Protein AF-A0A9J7LCP7-F1 (afdb_monomer_lite)

InterPro domains:
  IPR039139 Coiled-coil domain-containing protein 170-like [PTHR18863] (42-842)

Foldseek 3Di:
DDDDDDDDDDDDDDDDDDDDDDDDDDDDDDDDYDDDDDDDDDDDDDDDDDDDDDDDDDDDDDDDDDDDDDPPVVVVVVVVVVVVVVVVVVVVVVVVVVVVVVVPPDDDDDDDDDDDDDDDDDDDDDDDDDDDDDPDPVVVVVVVVVVVVVVVVVVVVVVVVVVVVVVVVVVVVVVVVVVVVVVVVVVVVVVVVVVVVVVVVVVVVVVVVVVVVVVVVVVVVVVVVVVVVVVVVVVVVVVVVVVVVVVVVVVVVVVVVVVVVVVVVVVVVVVVVVVVVVVVVVVVVVVVVVVVVPPVVPPDDDDDDDDDPVVVVVVVVVVVVVVVVVVVVVVVVVVVVVVVVVVVVVVVVVVVVVVVVVVVVVVVVVVVVVVVVVVVVVVVVVVVVVVVVVVVVVVVVVVVVVVVVVVVVVVVVVVVVVVVVVVVVVVVVVVVVVVVVVVVVVVVVLQVVLVVLQVVLDDPVRRFDSDPVSSVVSVVVVVVVVVVVVVVVVVVVVVVVVVVVVVVVVVVVVVVVVVVVVVVVVVVVVVVVVVVVVVVVVVVVVVVVVVVVVVVVVVQVVLQVLCVVLVVNVVDVPPDDVCSVVVSVVSVVVVVVPPPDDDDDDPDDPPPVVVVVVVVVVVVVVVVVVVVVVVVVVVVVVVVVVVVVVVVVVVVVVVVVVVVVVVVVVVVVVVVVVVVVVVVVVVVVVVVVVVVVVVVVVVVVVVVVVVVVVVVVVVVVVVVVVVVVVVVVVVVVVVVVVVVVVVVVVVVVVVVVVVVVVVVVVVVVVVVVVVVVVVVVLVLCVVLVHDSVDPDDDPVVSVVSVVVVVVVVVVVVVVVVVVVVVVPPPPPVPPPVPPPDDDDDDDDDDDDDDDDDDDDDDDDD

Radius of gyration: 94.2 Å; chains: 1; bounding box: 209×109×293 Å

Sequence (861 aa):
MTSYRLTDKDTLPRLPRGGLSSAPPRAGLQTLDDSGLVYDIGNERPFLARSTPPASLYRTAADRPASPGASGQTWRLMQEMQEQLKLYKKELEKKDDLITSLATGSKGPETPKINGYFSSGDPAYPPQPPAQPPPTGARTLHYRMAAESATGELAAMQVKAERLQAELGETKNRCAIKDVQIRDMETEIQSYKEDNARQVALVQTLRNRIREMEDETGTLSVVKGRGEITIQALQKEMREYQDRVAELEGRLRFKERRQVTFLTDQNFRSHISEREDAEQKSQSWERKYRDLCTEVGRCISLDTAAGSIPDVIEKVTHKINTILEENTMLRGRLSTLTEALNSSELETKASRETIMRLVSEVGREQRNLSQINTSTEQLRMDREEAIRSKEALVRENQLLRERIESSEKAWKSTRDELEHREGRVQTMDEQLRTSQYTAKAAQTQLDTFKQAIASLLSDGHVIIHEREDDIKDRIRSIMGSSRDKQAEAEMLDLKVKELTKQLESQCELHQQAIRRAKKAEAGVGDLKDRLNNMEGELSSADVLRDGLRTDKQRYLEFLEKMARVMKLDEIALDVGFDLNGDALVARAQQLVHMEGDSLKDRTTHVYNLQRKVKQQKEQLESKDLHMDLLRKKIGQLEEKLQGRNELALERDDAAMKIRKLQKQVERLQGQLGNARHQNTELKAKLQEVTDLKVRTLQQKDHIKEQEDELLRLRLMKEKLGKKVSNLKSEIQMTEAESEETKVLSSNTVQALSNELRSTKLALDEVARREKELVDFRQVIARMLGLEIHTLAVPNYEIIARLEKLVNAHHAHTATTLGVETALDDNFVAGYEDARRFLKTSPRSPRRARSVSPARRYYQTQ

Structure (mmCIF, N/CA/C/O backbone):
data_AF-A0A9J7LCP7-F1
#
_entry.id   AF-A0A9J7LCP7-F1
#
loop_
_atom_site.group_PDB
_atom_site.id
_atom_site.type_symbol
_atom_site.label_atom_id
_atom_site.label_alt_id
_atom_site.label_comp_id
_atom_site.label_asym_id
_atom_site.label_entity_id
_atom_site.label_seq_id
_atom_site.pdbx_PDB_ins_code
_atom_site.Cartn_x
_atom_site.Cartn_y
_atom_site.Cartn_z
_atom_site.occupancy
_atom_site.B_iso_or_equiv
_atom_site.auth_seq_id
_atom_site.auth_comp_id
_atom_site.auth_asym_id
_atom_site.auth_atom_id
_atom_site.pdbx_PDB_model_num
ATOM 1 N N . MET A 1 1 ? 23.452 16.825 81.588 1.00 36.12 1 MET A N 1
ATOM 2 C CA . MET A 1 1 ? 24.657 17.490 81.047 1.00 36.12 1 MET A CA 1
ATOM 3 C C . MET A 1 1 ? 24.581 17.360 79.536 1.00 36.12 1 MET A C 1
ATOM 5 O O . MET A 1 1 ? 24.602 16.248 79.044 1.00 36.12 1 MET A O 1
ATOM 9 N N . THR A 1 2 ? 24.035 18.367 78.858 1.00 34.72 2 THR A N 1
ATOM 10 C CA . THR A 1 2 ? 24.704 19.536 78.234 1.00 34.72 2 THR A CA 1
ATOM 11 C C . THR A 1 2 ? 24.754 19.358 76.717 1.00 34.72 2 THR A C 1
ATOM 13 O O . THR A 1 2 ? 25.416 18.473 76.196 1.00 34.72 2 THR A O 1
ATOM 16 N N . SER A 1 3 ? 23.993 20.229 76.054 1.00 46.97 3 SER A N 1
ATOM 17 C CA . SER A 1 3 ? 24.103 20.638 74.651 1.00 46.97 3 SER A CA 1
ATOM 18 C C . SER A 1 3 ? 25.529 21.101 74.314 1.00 46.97 3 SER A C 1
ATOM 20 O O . SER A 1 3 ? 26.203 21.572 75.225 1.00 46.97 3 SER A O 1
ATOM 22 N N . TYR A 1 4 ? 25.967 21.021 73.050 1.00 39.69 4 TYR A N 1
ATOM 23 C CA . TYR A 1 4 ? 26.407 22.187 72.255 1.00 39.69 4 TYR A CA 1
ATOM 24 C C . TYR A 1 4 ? 26.880 21.822 70.830 1.00 39.69 4 TYR A C 1
ATOM 26 O O . TYR A 1 4 ? 27.308 20.710 70.543 1.00 39.69 4 TYR A O 1
ATOM 34 N N . ARG A 1 5 ? 26.723 22.829 69.961 1.00 45.06 5 ARG A N 1
ATOM 35 C CA . ARG A 1 5 ? 27.036 22.985 68.525 1.00 45.06 5 ARG A CA 1
ATOM 36 C C . ARG A 1 5 ? 28.541 23.172 68.209 1.00 45.06 5 ARG A C 1
ATOM 38 O O . ARG A 1 5 ? 29.326 23.321 69.136 1.00 45.06 5 ARG A O 1
ATOM 45 N N . LEU A 1 6 ? 28.796 23.405 66.900 1.00 45.50 6 LEU A N 1
ATOM 46 C CA . LEU A 1 6 ? 29.886 24.151 66.204 1.00 45.50 6 LEU A CA 1
ATOM 47 C C . LEU A 1 6 ? 30.921 23.203 65.528 1.00 45.50 6 LEU A C 1
ATOM 49 O O . LEU A 1 6 ? 31.192 22.153 66.088 1.00 45.50 6 LEU A O 1
ATOM 53 N N . THR A 1 7 ? 31.506 23.414 64.331 1.00 47.41 7 THR A N 1
ATOM 54 C CA . THR A 1 7 ? 31.695 24.594 63.446 1.00 47.41 7 THR A CA 1
ATOM 55 C C . THR A 1 7 ? 32.433 24.235 62.134 1.00 47.41 7 THR A C 1
ATOM 57 O O . THR A 1 7 ? 33.057 23.182 62.080 1.00 47.41 7 THR A O 1
ATOM 60 N N . ASP A 1 8 ? 32.474 25.217 61.206 1.00 38.66 8 ASP A N 1
ATOM 61 C CA . ASP A 1 8 ? 33.579 25.591 60.272 1.00 38.66 8 ASP A CA 1
ATOM 62 C C . ASP A 1 8 ? 33.770 24.818 58.940 1.00 38.66 8 ASP A C 1
ATOM 64 O O . ASP A 1 8 ? 33.511 23.624 58.884 1.00 38.66 8 ASP A O 1
ATOM 68 N N . LYS A 1 9 ? 34.288 25.366 57.817 1.00 43.69 9 LYS A N 1
ATOM 69 C CA . LYS A 1 9 ? 34.500 26.722 57.221 1.00 43.69 9 LYS A CA 1
ATOM 70 C C . LYS A 1 9 ? 35.216 26.553 55.850 1.00 43.69 9 LYS A C 1
ATOM 72 O O . LYS A 1 9 ? 36.127 25.743 55.758 1.00 43.69 9 LYS A O 1
ATOM 77 N N . ASP A 1 10 ? 34.818 27.345 54.847 1.00 45.50 10 ASP A N 1
ATOM 78 C CA . ASP A 1 10 ? 35.576 28.125 53.823 1.00 45.50 10 ASP A CA 1
ATOM 79 C C . ASP A 1 10 ? 36.984 27.698 53.301 1.00 45.50 10 ASP A C 1
ATOM 81 O O . ASP A 1 10 ? 37.887 27.413 54.077 1.00 45.50 10 ASP A O 1
ATOM 85 N N . THR A 1 11 ? 37.316 27.751 51.989 1.00 41.44 11 THR A N 1
ATOM 86 C CA . THR A 1 11 ? 37.736 28.959 51.200 1.00 41.44 11 THR A CA 1
ATOM 87 C C . THR A 1 11 ? 38.047 28.579 49.709 1.00 41.44 11 THR A C 1
ATOM 89 O O . THR A 1 11 ? 38.722 27.582 49.493 1.00 41.44 11 THR A O 1
ATOM 92 N N . LEU A 1 12 ? 37.413 29.165 48.658 1.00 37.38 12 LEU A N 1
ATOM 93 C CA . LEU A 1 12 ? 37.805 30.279 47.716 1.00 37.38 12 LEU A CA 1
ATOM 94 C C . LEU A 1 12 ? 38.897 29.987 46.631 1.00 37.38 12 LEU A C 1
ATOM 96 O O . LEU A 1 12 ? 39.714 29.107 46.870 1.00 37.38 12 LEU A O 1
ATOM 100 N N . PRO A 1 13 ? 39.071 30.777 45.519 1.00 58.38 13 PRO A N 1
ATOM 101 C CA . PRO A 1 13 ? 38.191 31.750 44.803 1.00 58.38 13 PRO A CA 1
ATOM 102 C C . PRO A 1 13 ? 38.280 31.778 43.230 1.00 58.38 13 PRO A C 1
ATOM 104 O O . PRO A 1 13 ? 39.280 31.362 42.654 1.00 58.38 13 PRO A O 1
ATOM 107 N N . ARG A 1 14 ? 37.314 32.433 42.535 1.00 33.88 14 ARG A N 1
ATOM 108 C CA . ARG A 1 14 ? 37.473 33.648 41.658 1.00 33.88 14 ARG A CA 1
ATOM 109 C C . ARG A 1 14 ? 36.267 33.912 40.709 1.00 33.88 14 ARG A C 1
ATOM 111 O O . ARG A 1 14 ? 35.749 33.009 40.071 1.00 33.88 14 ARG A O 1
ATOM 118 N N . LEU A 1 15 ? 35.868 35.191 40.627 1.00 34.09 15 LEU A N 1
ATOM 119 C CA . LEU A 1 15 ? 34.911 35.861 39.702 1.00 34.09 15 LEU A CA 1
ATOM 120 C C . LEU A 1 15 ? 35.692 36.572 38.549 1.00 34.09 15 LEU A C 1
ATOM 122 O O . LEU A 1 15 ? 36.923 36.488 38.608 1.00 34.09 15 LEU A O 1
ATOM 126 N N . PRO A 1 16 ? 35.114 37.372 37.599 1.00 58.44 16 PRO A N 1
ATOM 127 C CA . PRO A 1 16 ? 33.714 37.820 37.348 1.00 58.44 16 PRO A CA 1
ATOM 128 C C . PRO A 1 16 ? 33.296 37.693 35.830 1.00 58.44 16 PRO A C 1
ATOM 130 O O . PRO A 1 16 ? 34.051 37.116 35.066 1.00 58.44 16 PRO A O 1
ATOM 133 N N . ARG A 1 17 ? 32.181 38.177 35.235 1.00 40.72 17 ARG A N 1
ATOM 134 C CA . ARG A 1 17 ? 31.273 39.318 35.497 1.00 40.72 17 ARG A CA 1
ATOM 135 C C . ARG A 1 17 ? 30.057 39.313 34.531 1.00 40.72 17 ARG A C 1
ATOM 137 O O . ARG A 1 17 ? 30.242 39.053 33.351 1.00 40.72 17 ARG A O 1
ATOM 144 N N . GLY A 1 18 ? 28.903 39.785 35.029 1.00 33.53 18 GLY A N 1
ATOM 145 C CA . GLY A 1 18 ? 27.870 40.558 34.300 1.00 33.53 18 GLY A CA 1
ATOM 146 C C . GLY A 1 18 ? 26.776 39.757 33.569 1.00 33.53 18 GLY A C 1
ATOM 147 O O . GLY A 1 18 ? 27.089 38.918 32.747 1.00 33.53 18 GLY A O 1
ATOM 148 N N . GLY A 1 19 ? 25.474 39.973 33.764 1.00 34.16 19 GLY A N 1
ATOM 149 C CA . GLY A 1 19 ? 24.754 40.910 34.618 1.00 34.16 19 GLY A CA 1
ATOM 150 C C . GLY A 1 19 ? 23.247 40.888 34.300 1.00 34.16 19 GLY A C 1
ATOM 151 O O . GLY A 1 19 ? 22.876 40.864 33.136 1.00 34.16 19 GLY A O 1
ATOM 152 N N . LEU A 1 20 ? 22.450 40.957 35.377 1.00 36.75 20 LEU A N 1
ATOM 153 C CA . LEU A 1 20 ? 21.090 41.519 35.517 1.00 36.75 20 LEU A CA 1
ATOM 154 C C . LEU A 1 20 ? 19.923 40.741 34.858 1.00 36.75 20 LEU A C 1
ATOM 156 O O . LEU A 1 20 ? 19.824 40.670 33.643 1.00 36.75 20 LEU A O 1
ATOM 160 N N . SER A 1 21 ? 19.091 40.011 35.627 1.00 36.41 21 SER A N 1
ATOM 161 C CA . SER A 1 21 ? 18.040 40.471 36.586 1.00 36.41 21 SER A CA 1
ATOM 162 C C . SER A 1 21 ? 16.822 41.023 35.834 1.00 36.41 21 SER A C 1
ATOM 164 O O . SER A 1 21 ? 16.999 41.830 34.937 1.00 36.41 21 SER A O 1
ATOM 166 N N . SER A 1 22 ? 15.555 40.707 36.104 1.00 32.44 22 SER A N 1
ATOM 167 C CA . SER A 1 22 ? 14.829 40.075 37.223 1.00 32.44 22 SER A CA 1
ATOM 168 C C . SER A 1 22 ? 13.394 39.867 36.703 1.00 32.44 22 SER A C 1
ATOM 170 O O . SER A 1 22 ? 12.884 40.749 36.025 1.00 32.44 22 SER A O 1
ATOM 172 N N . ALA A 1 23 ? 12.788 38.688 36.839 1.00 33.03 23 ALA A N 1
ATOM 173 C CA . ALA A 1 23 ? 11.935 38.276 37.967 1.00 33.03 23 ALA A CA 1
ATOM 174 C C . ALA A 1 23 ? 10.458 38.768 37.860 1.00 33.03 23 ALA A C 1
ATOM 176 O O . ALA A 1 23 ? 10.199 39.788 37.235 1.00 33.03 23 ALA A O 1
ATOM 177 N N . PRO A 1 24 ? 9.493 38.004 38.417 1.00 57.75 24 PRO A N 1
ATOM 178 C CA . PRO A 1 24 ? 8.096 37.847 37.958 1.00 57.75 24 PRO A CA 1
ATOM 179 C C . PRO A 1 24 ? 7.139 38.533 38.989 1.00 57.75 24 PRO A C 1
ATOM 181 O O . PRO A 1 24 ? 7.586 39.561 39.499 1.00 57.75 24 PRO A O 1
ATOM 184 N N . PRO A 1 25 ? 5.927 38.073 39.428 1.00 57.88 25 PRO A N 1
ATOM 185 C CA . PRO A 1 25 ? 5.091 36.894 39.096 1.00 57.88 25 PRO A CA 1
ATOM 186 C C . PRO A 1 25 ? 3.539 37.071 39.179 1.00 57.88 25 PRO A C 1
ATOM 188 O O . PRO A 1 25 ? 3.037 38.161 39.421 1.00 57.88 25 PRO A O 1
ATOM 191 N N . ARG A 1 26 ? 2.832 35.915 39.134 1.00 35.66 26 ARG A N 1
ATOM 192 C CA . ARG A 1 26 ? 1.477 35.592 39.675 1.00 35.66 26 ARG A CA 1
ATOM 193 C C . ARG A 1 26 ? 0.270 36.135 38.892 1.00 35.66 26 ARG A C 1
ATOM 195 O O . ARG A 1 26 ? 0.353 37.194 38.305 1.00 35.66 26 ARG A O 1
ATOM 202 N N . ALA A 1 27 ? -0.930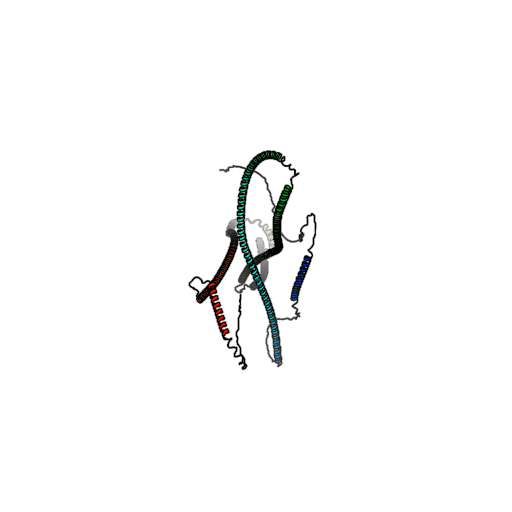 35.555 38.913 1.00 38.38 27 ALA A N 1
ATOM 203 C CA . ALA A 1 27 ? -1.543 34.275 39.308 1.00 38.38 27 ALA A CA 1
ATOM 204 C C . ALA A 1 27 ? -3.048 34.424 38.970 1.00 38.38 27 ALA A C 1
ATOM 206 O O . ALA A 1 27 ? -3.539 35.550 38.958 1.00 38.38 27 ALA A O 1
ATOM 207 N N . GLY A 1 28 ? -3.801 33.336 38.777 1.00 29.86 28 GLY A N 1
ATOM 208 C CA . GLY A 1 28 ? -5.266 33.427 38.712 1.00 29.86 28 GLY A CA 1
ATOM 209 C C . GLY A 1 28 ? -5.970 32.132 38.318 1.00 29.86 28 GLY A C 1
ATOM 210 O O . GLY A 1 28 ? -6.052 31.806 37.142 1.00 29.86 28 GLY A O 1
ATOM 211 N N . LEU A 1 29 ? -6.474 31.417 39.324 1.00 37.81 29 LEU A N 1
ATOM 212 C CA . LEU A 1 29 ? -7.460 30.334 39.244 1.00 37.81 29 LEU A CA 1
ATOM 213 C C . LEU A 1 29 ? -8.863 30.932 39.455 1.00 37.81 29 LEU A C 1
ATOM 215 O O . LEU A 1 29 ? -8.994 31.720 40.389 1.00 37.81 29 LEU A O 1
ATOM 219 N N . GLN A 1 30 ? -9.897 30.471 38.737 1.00 32.47 30 GLN A N 1
ATOM 220 C CA . GLN A 1 30 ? -11.217 30.145 39.315 1.00 32.47 30 GLN A CA 1
ATOM 221 C C . GLN A 1 30 ? -12.161 29.450 38.316 1.00 32.47 30 GLN A C 1
ATOM 223 O O . GLN A 1 30 ? -11.879 29.339 37.130 1.00 32.47 30 GLN A O 1
ATOM 228 N N . THR A 1 31 ? -13.229 28.903 38.882 1.00 35.09 31 THR A N 1
ATOM 229 C CA . THR A 1 31 ? -14.008 27.709 38.533 1.00 35.09 31 THR A CA 1
ATOM 230 C C . THR A 1 31 ? -15.474 28.022 38.166 1.00 35.09 31 THR A C 1
ATOM 232 O O . THR A 1 31 ? -15.929 29.121 38.461 1.00 35.09 31 THR A O 1
ATOM 235 N N . LEU A 1 32 ? -16.200 26.972 37.733 1.00 33.56 32 LEU A N 1
ATOM 236 C CA . LEU A 1 32 ? -17.658 26.690 37.833 1.00 33.56 32 LEU A CA 1
ATOM 237 C C . LEU A 1 32 ? -18.582 26.970 36.618 1.00 33.56 32 LEU A C 1
ATOM 239 O O . LEU A 1 32 ? -18.753 28.103 36.187 1.00 33.56 32 LEU A O 1
ATOM 243 N N . ASP A 1 33 ? -19.195 25.859 36.180 1.00 34.78 33 ASP A N 1
ATOM 244 C CA . ASP A 1 33 ? -20.631 25.580 35.980 1.00 34.78 33 ASP A CA 1
ATOM 245 C C . ASP A 1 33 ? -21.462 26.137 34.795 1.00 34.78 33 ASP A C 1
ATOM 247 O O . ASP A 1 33 ? -21.788 27.312 34.704 1.00 34.78 33 ASP A O 1
ATOM 251 N N . ASP A 1 34 ? -21.876 25.167 33.959 1.00 33.41 34 ASP A N 1
ATOM 252 C CA . ASP A 1 34 ? -23.260 24.682 33.756 1.00 33.41 34 ASP A CA 1
ATOM 253 C C . ASP A 1 34 ? -24.224 25.357 32.738 1.00 33.41 34 ASP A C 1
ATOM 255 O O . ASP A 1 34 ? -24.440 26.561 32.709 1.00 33.41 34 ASP A O 1
ATOM 259 N N . SER A 1 35 ? -24.880 24.468 31.971 1.00 33.75 35 SER A N 1
ATOM 260 C CA . SER A 1 35 ? -26.203 24.565 31.321 1.00 33.75 35 SER A CA 1
ATOM 261 C C . SER A 1 35 ? -26.471 25.476 30.096 1.00 33.75 35 SER A C 1
ATOM 263 O O . SER A 1 35 ? -26.578 26.689 30.183 1.00 33.75 35 SER A O 1
ATOM 265 N N . GLY A 1 36 ? -26.796 24.821 28.967 1.00 29.83 36 GLY A N 1
ATOM 266 C CA . GLY A 1 36 ? -28.157 24.852 28.392 1.00 29.83 36 GLY A CA 1
ATOM 267 C C . GLY A 1 36 ? -28.621 26.015 27.487 1.00 29.83 36 GLY A C 1
ATOM 268 O O . GLY A 1 36 ? -28.925 27.097 27.959 1.00 29.83 36 GLY A O 1
ATOM 269 N N . LEU A 1 37 ? -28.893 25.658 26.221 1.00 31.12 37 LEU A N 1
ATOM 270 C CA . LEU A 1 37 ? -29.956 26.154 25.315 1.00 31.12 37 LEU A CA 1
ATOM 271 C C . LEU A 1 37 ? -29.935 27.600 24.748 1.00 31.12 37 LEU A C 1
ATOM 273 O O . LEU A 1 37 ? -30.285 28.569 25.404 1.00 31.12 37 LEU A O 1
ATOM 277 N N . VAL A 1 38 ? -29.687 27.651 23.429 1.00 30.12 38 VAL A N 1
ATOM 278 C CA . VAL A 1 38 ? -30.488 28.288 22.350 1.00 30.12 38 VAL A CA 1
ATOM 279 C C . VAL A 1 38 ? -31.072 29.693 22.605 1.00 30.12 38 VAL A C 1
ATOM 281 O O . VAL A 1 38 ? -32.115 29.822 23.232 1.00 30.12 38 VAL A O 1
ATOM 284 N N . TYR A 1 39 ? -30.497 30.721 21.967 1.00 33.06 39 TYR A N 1
ATOM 285 C CA . TYR A 1 39 ? -31.084 31.483 20.841 1.00 33.06 39 TYR A CA 1
ATOM 286 C C . TYR A 1 39 ? -30.083 32.558 20.363 1.00 33.06 39 TYR A C 1
ATOM 288 O O . TYR A 1 39 ? -29.664 33.415 21.130 1.00 33.06 39 TYR A O 1
ATOM 296 N N . ASP A 1 40 ? -29.684 32.434 19.096 1.00 32.53 40 ASP A N 1
ATOM 297 C CA . ASP A 1 40 ? -29.672 33.468 18.050 1.00 32.53 40 ASP A CA 1
ATOM 298 C C . ASP A 1 40 ? -29.239 34.912 18.401 1.00 32.53 40 ASP A C 1
ATOM 300 O O . ASP A 1 40 ? -29.900 35.601 19.171 1.00 32.53 40 ASP A O 1
ATOM 304 N N . ILE A 1 41 ? -28.159 35.378 17.753 1.00 34.34 41 ILE A N 1
ATOM 305 C CA . ILE A 1 41 ? -28.031 36.651 17.005 1.00 34.34 41 ILE A CA 1
ATOM 306 C C . ILE A 1 41 ? -26.572 36.800 16.525 1.00 34.34 41 ILE A C 1
ATOM 308 O O . ILE A 1 41 ? -25.639 36.799 17.323 1.00 34.34 41 ILE A O 1
ATOM 312 N N . GLY A 1 42 ? -26.403 37.064 15.225 1.00 32.22 42 GLY A N 1
ATOM 313 C CA . GLY A 1 42 ? -25.401 38.030 14.759 1.00 32.22 42 GLY A CA 1
ATOM 314 C C . GLY A 1 42 ? -24.192 37.496 13.989 1.00 32.22 42 GLY A C 1
ATOM 315 O O . GLY A 1 42 ? -23.178 37.163 14.580 1.00 32.22 42 GLY A O 1
ATOM 316 N N . ASN A 1 43 ? -24.301 37.586 12.659 1.00 33.31 43 ASN A N 1
ATOM 317 C CA . ASN A 1 43 ? -23.243 37.909 11.692 1.00 33.31 43 ASN A CA 1
ATOM 318 C C . ASN A 1 43 ? -21.900 37.163 11.770 1.00 33.31 43 ASN A C 1
ATOM 320 O O . ASN A 1 43 ? -21.039 37.520 12.555 1.00 33.31 43 ASN A O 1
ATOM 324 N N . GLU A 1 44 ? -21.646 36.308 10.773 1.00 33.59 44 GLU A N 1
ATOM 325 C CA . GLU A 1 44 ? -20.567 36.542 9.797 1.00 33.59 44 GLU A CA 1
ATOM 326 C C . GLU A 1 44 ? -20.702 35.578 8.599 1.00 33.59 44 GLU A C 1
ATOM 328 O O . GLU A 1 44 ? -20.615 34.359 8.719 1.00 33.59 44 GLU A O 1
ATOM 333 N N . ARG A 1 45 ? -20.949 36.142 7.408 1.00 36.91 45 ARG A N 1
ATOM 334 C CA . ARG A 1 45 ? -20.651 35.501 6.116 1.00 36.91 45 ARG A CA 1
ATOM 335 C C . ARG A 1 45 ? -19.204 35.845 5.759 1.00 36.91 45 ARG A C 1
ATOM 337 O O . ARG A 1 45 ? -18.789 36.973 6.017 1.00 36.91 45 ARG A O 1
ATOM 344 N N . PRO A 1 46 ? -18.519 34.990 4.985 1.00 49.09 46 PRO A N 1
ATOM 345 C CA . PRO A 1 46 ? -18.140 35.502 3.671 1.00 49.09 46 PRO A CA 1
ATOM 346 C C . PRO A 1 46 ? -18.353 34.501 2.531 1.00 49.09 46 PRO A C 1
ATOM 348 O O . PRO A 1 46 ? -17.893 33.363 2.534 1.00 49.09 46 PRO A O 1
ATOM 351 N N . PHE A 1 47 ? -19.034 35.014 1.511 1.00 30.09 47 PHE A N 1
ATOM 352 C CA . PHE A 1 47 ? -18.868 34.640 0.112 1.00 30.09 47 PHE A CA 1
ATOM 353 C C . PHE A 1 47 ? -17.565 35.255 -0.427 1.00 30.09 47 PHE A C 1
ATOM 355 O O . PHE A 1 47 ? -17.204 36.346 0.009 1.00 30.09 47 PHE A O 1
ATOM 362 N N . LEU A 1 48 ? -16.969 34.589 -1.426 1.00 33.72 48 LEU A N 1
ATOM 363 C CA . LEU A 1 48 ? -16.244 35.084 -2.624 1.00 33.72 48 LEU A CA 1
ATOM 364 C C . LEU A 1 48 ? -15.073 34.122 -2.907 1.00 33.72 48 LEU A C 1
ATOM 366 O O . LEU A 1 48 ? -14.209 33.918 -2.067 1.00 33.72 48 LEU A O 1
ATOM 370 N N . ALA A 1 49 ? -15.073 33.323 -3.975 1.00 32.62 49 ALA A N 1
ATOM 371 C CA . ALA A 1 49 ? -15.064 33.665 -5.399 1.00 32.62 49 ALA A CA 1
ATOM 372 C C . ALA A 1 49 ? -13.830 34.475 -5.842 1.00 32.62 49 ALA A C 1
ATOM 374 O O . ALA A 1 49 ? -13.683 35.645 -5.519 1.00 32.62 49 ALA A O 1
ATOM 375 N N . ARG A 1 50 ? -13.034 33.792 -6.677 1.00 31.97 50 ARG A N 1
ATOM 376 C CA . ARG A 1 50 ? -12.195 34.267 -7.789 1.00 31.97 50 ARG A CA 1
ATOM 377 C C . ARG A 1 50 ? -11.215 35.416 -7.530 1.00 31.97 50 ARG A C 1
ATOM 379 O O . ARG A 1 50 ? -11.538 36.595 -7.555 1.00 31.97 50 ARG A O 1
ATOM 386 N N . SER A 1 51 ? -9.962 34.987 -7.482 1.00 33.81 51 SER A N 1
ATOM 387 C CA . SER A 1 51 ? -8.728 35.725 -7.686 1.00 33.81 51 SER A CA 1
ATOM 388 C C . SER A 1 51 ? -8.623 36.366 -9.080 1.00 33.81 51 SER A C 1
ATOM 390 O O . SER A 1 51 ? -8.696 35.704 -10.115 1.00 33.81 51 SER A O 1
ATOM 392 N N . THR A 1 52 ? -8.377 37.672 -9.075 1.00 36.72 52 THR A N 1
ATOM 393 C CA . THR A 1 52 ? -7.752 38.469 -10.141 1.00 36.72 52 THR A CA 1
ATOM 394 C C . THR A 1 52 ? -6.238 38.577 -9.901 1.00 36.72 52 THR A C 1
ATOM 396 O O . THR A 1 52 ? -5.840 38.726 -8.744 1.00 36.72 52 THR A O 1
ATOM 399 N N . PRO A 1 53 ? -5.385 38.579 -10.943 1.00 39.09 53 PRO A N 1
ATOM 400 C CA . PRO A 1 53 ? -3.980 38.980 -10.845 1.00 39.09 53 PRO A CA 1
ATOM 401 C C . PRO A 1 53 ? -3.753 40.458 -11.259 1.00 39.09 53 PRO A C 1
ATOM 403 O O . PRO A 1 53 ? -4.645 41.067 -11.855 1.00 39.09 53 PRO A O 1
ATOM 406 N N . PRO A 1 54 ? -2.593 41.059 -10.917 1.00 40.62 54 PRO A N 1
ATOM 407 C CA . PRO A 1 54 ? -2.427 42.511 -10.808 1.00 40.62 54 PRO A CA 1
ATOM 408 C C . PRO A 1 54 ? -1.874 43.203 -12.068 1.00 40.62 54 PRO A C 1
ATOM 410 O O . PRO A 1 54 ? -1.345 42.573 -12.982 1.00 40.62 54 PRO A O 1
ATOM 413 N N . ALA A 1 55 ? -1.985 44.536 -12.067 1.00 32.66 55 ALA A N 1
ATOM 414 C CA . ALA A 1 55 ? -1.624 45.452 -13.145 1.00 32.66 55 ALA A CA 1
ATOM 415 C C . ALA A 1 55 ? -0.189 46.028 -13.056 1.00 32.66 55 ALA A C 1
ATOM 417 O O . ALA A 1 55 ? 0.298 46.371 -11.984 1.00 32.66 55 ALA A O 1
ATOM 418 N N . SER A 1 56 ? 0.414 46.150 -14.246 1.00 33.47 56 SER A N 1
ATOM 419 C CA . SER A 1 56 ? 1.378 47.126 -14.804 1.00 33.47 56 SER A CA 1
ATOM 420 C C . SER A 1 56 ? 2.264 48.036 -13.927 1.00 33.47 56 SER A C 1
ATOM 422 O O . SER A 1 56 ? 1.772 48.815 -13.113 1.00 33.47 56 SER A O 1
ATOM 424 N N . LEU A 1 57 ? 3.539 48.143 -14.337 1.00 32.81 57 LEU A N 1
ATOM 425 C CA . LEU A 1 57 ? 4.369 49.356 -14.252 1.00 32.81 57 LEU A CA 1
ATOM 426 C C . LEU A 1 57 ? 4.814 49.810 -15.662 1.00 32.81 57 LEU A C 1
ATOM 428 O O . LEU A 1 57 ? 4.927 49.007 -16.584 1.00 32.81 57 LEU A O 1
ATOM 432 N N . TYR A 1 58 ? 5.000 51.123 -15.805 1.00 32.59 58 TYR A N 1
ATOM 433 C CA . TYR A 1 58 ? 5.124 51.926 -17.034 1.00 32.59 58 TYR A CA 1
ATOM 434 C C . TYR A 1 58 ? 6.549 52.025 -17.639 1.00 32.59 58 TYR A C 1
ATOM 436 O O . TYR A 1 58 ? 7.525 51.991 -16.896 1.00 32.59 58 TYR A O 1
ATOM 444 N N . ARG A 1 59 ? 6.578 52.404 -18.943 1.00 31.02 59 ARG A N 1
ATOM 445 C CA . ARG A 1 59 ? 7.633 53.088 -19.766 1.00 31.02 59 ARG A CA 1
ATOM 446 C C . ARG A 1 59 ? 8.783 52.220 -20.327 1.00 31.02 59 ARG A C 1
ATOM 448 O O . ARG A 1 59 ? 9.288 51.371 -19.619 1.00 31.02 59 ARG A O 1
ATOM 455 N N . THR A 1 60 ? 9.269 52.364 -21.575 1.00 32.19 60 THR A N 1
ATOM 456 C CA . THR A 1 60 ? 9.255 53.453 -22.594 1.00 32.19 60 THR A CA 1
ATOM 457 C C . THR A 1 60 ? 9.588 52.901 -24.010 1.00 32.19 60 THR A C 1
ATOM 459 O O . THR A 1 60 ? 10.239 51.870 -24.095 1.00 32.19 60 THR A O 1
ATOM 462 N N . ALA A 1 61 ? 9.145 53.631 -25.057 1.00 32.38 61 ALA A N 1
ATOM 463 C CA . ALA A 1 61 ? 9.580 53.803 -26.478 1.00 32.38 61 ALA A CA 1
ATOM 464 C C . ALA A 1 61 ? 10.825 53.028 -27.018 1.00 32.38 61 ALA A C 1
ATOM 466 O O . ALA A 1 61 ? 11.752 52.798 -26.260 1.00 32.38 61 ALA A O 1
ATOM 467 N N . ALA A 1 62 ? 11.020 52.671 -28.300 1.00 35.62 62 ALA A N 1
ATOM 468 C CA . ALA A 1 62 ? 10.548 53.148 -29.609 1.00 35.62 62 ALA A CA 1
ATOM 469 C C . ALA A 1 62 ? 10.892 52.114 -30.731 1.00 35.62 62 ALA A C 1
ATOM 471 O O . ALA A 1 62 ? 11.646 51.177 -30.492 1.00 35.62 62 ALA A O 1
ATOM 472 N N . ASP A 1 63 ? 10.408 52.405 -31.947 1.00 36.53 63 ASP A N 1
ATOM 473 C CA . ASP A 1 63 ? 10.832 51.967 -33.298 1.00 36.53 63 ASP A CA 1
ATOM 474 C C . ASP A 1 63 ? 10.265 50.703 -34.015 1.00 36.53 63 ASP A C 1
ATOM 476 O O . ASP A 1 63 ? 10.357 49.562 -33.580 1.00 36.53 63 ASP A O 1
ATOM 480 N N . ARG A 1 64 ? 9.685 51.030 -35.189 1.00 32.72 64 ARG A N 1
ATOM 481 C CA . ARG A 1 64 ? 9.205 50.339 -36.424 1.00 32.72 64 ARG A CA 1
ATOM 482 C C . ARG A 1 64 ? 10.007 49.116 -36.957 1.00 32.72 64 ARG A C 1
ATOM 484 O O . ARG A 1 64 ? 11.127 48.928 -36.504 1.00 32.72 64 ARG A O 1
ATOM 491 N N . PRO A 1 65 ? 9.592 48.426 -38.069 1.00 47.25 65 PRO A N 1
ATOM 492 C CA . PRO A 1 65 ? 8.321 48.417 -38.834 1.00 47.25 65 PRO A CA 1
ATOM 493 C C . PRO A 1 65 ? 7.774 46.997 -39.210 1.00 47.25 65 PRO A C 1
ATOM 495 O O . PRO A 1 65 ? 8.290 45.962 -38.810 1.00 47.25 65 PRO A O 1
ATOM 498 N N . ALA A 1 66 ? 6.691 46.995 -40.000 1.00 39.28 66 ALA A N 1
ATOM 499 C CA . ALA A 1 66 ? 5.791 45.912 -40.419 1.00 39.28 66 ALA A CA 1
ATOM 500 C C . ALA A 1 66 ? 6.280 44.909 -41.498 1.00 39.28 66 ALA A C 1
ATOM 502 O O . ALA A 1 66 ? 7.012 45.288 -42.409 1.00 39.28 66 ALA A O 1
ATOM 503 N N . SER A 1 67 ? 5.704 43.690 -41.506 1.00 34.97 67 SER A N 1
ATOM 504 C CA . SER A 1 67 ? 5.198 43.018 -42.730 1.00 34.97 67 SER A CA 1
ATOM 505 C C . SER A 1 67 ? 4.308 41.781 -42.453 1.00 34.97 67 SER A C 1
ATOM 507 O O . SER A 1 67 ? 4.365 41.237 -41.351 1.00 34.97 67 SER A O 1
ATOM 509 N N . PRO A 1 68 ? 3.449 41.363 -43.413 1.00 47.78 68 PRO A N 1
ATOM 510 C CA . PRO A 1 68 ? 2.200 40.636 -43.169 1.00 47.78 68 PRO A CA 1
ATOM 511 C C . PRO A 1 68 ? 2.247 39.150 -43.571 1.00 47.78 68 PRO A C 1
ATOM 513 O O . PRO A 1 68 ? 2.938 38.777 -44.514 1.00 47.78 68 PRO A O 1
ATOM 516 N N . GLY A 1 69 ? 1.427 38.304 -42.933 1.00 39.25 69 GLY A N 1
ATOM 517 C CA . GLY A 1 69 ? 1.183 36.944 -43.437 1.00 39.25 69 GLY A CA 1
ATOM 518 C C . GLY A 1 69 ? 0.691 35.934 -42.405 1.00 39.25 69 GLY A C 1
ATOM 519 O O . GLY A 1 69 ? 1.343 34.921 -42.202 1.00 39.25 69 GLY A O 1
ATOM 520 N N . ALA A 1 70 ? -0.442 36.181 -41.739 1.00 44.66 70 ALA A N 1
ATOM 521 C CA . ALA A 1 70 ? -0.978 35.219 -40.762 1.00 44.66 70 ALA A CA 1
ATOM 522 C C . ALA A 1 70 ? -2.514 35.093 -40.741 1.00 44.66 70 ALA A C 1
ATOM 524 O O . ALA A 1 70 ? -3.060 34.513 -39.806 1.00 44.66 70 ALA A O 1
ATOM 525 N N . SER A 1 71 ? -3.234 35.603 -41.749 1.00 55.41 71 SER A N 1
ATOM 526 C CA . SER A 1 71 ? -4.708 35.524 -41.784 1.00 55.41 71 SER A CA 1
ATOM 527 C C . SER A 1 71 ? -5.262 34.301 -42.530 1.00 55.41 71 SER A C 1
ATOM 529 O O . SER A 1 71 ? -6.413 33.934 -42.321 1.00 55.41 71 SER A O 1
ATOM 531 N N . GLY A 1 72 ? -4.467 33.629 -43.373 1.00 53.25 72 GLY A N 1
ATOM 532 C CA . GLY A 1 72 ? -4.927 32.457 -44.135 1.00 53.25 72 GLY A CA 1
ATOM 533 C C . GLY A 1 72 ? -4.924 31.146 -43.339 1.00 53.25 72 GLY A C 1
ATOM 534 O O . GLY A 1 72 ? -5.819 30.319 -43.499 1.00 53.25 72 GLY A O 1
ATOM 535 N N . GLN A 1 73 ? -3.937 30.956 -42.457 1.00 55.94 73 GLN A N 1
ATOM 536 C CA . GLN A 1 73 ? -3.825 29.739 -41.642 1.00 55.94 73 GLN A CA 1
ATOM 537 C C . GLN A 1 73 ? -4.828 29.720 -40.488 1.00 55.94 73 GLN A C 1
ATOM 539 O O . GLN A 1 73 ? -5.405 28.679 -40.201 1.00 55.94 73 GLN A O 1
ATOM 544 N N . THR A 1 74 ? -5.104 30.874 -39.880 1.00 61.31 74 THR A N 1
ATOM 545 C CA . THR A 1 74 ? -6.125 31.005 -38.833 1.00 61.31 74 THR A CA 1
ATOM 546 C C . THR A 1 74 ? -7.528 30.762 -39.376 1.00 61.31 74 THR A C 1
ATOM 548 O O . THR A 1 74 ? -8.324 30.123 -38.697 1.00 61.31 74 THR A O 1
ATOM 551 N N . TRP A 1 75 ? -7.827 31.184 -40.609 1.00 60.22 75 TRP A N 1
ATOM 552 C CA . TRP A 1 75 ? -9.127 30.913 -41.230 1.00 60.22 75 TRP A CA 1
ATOM 553 C C . TRP A 1 75 ? -9.305 29.432 -41.587 1.00 60.22 75 TRP A C 1
ATOM 555 O O . TRP A 1 75 ? -10.355 28.862 -41.306 1.00 60.22 75 TRP A O 1
ATOM 565 N N . ARG A 1 76 ? -8.264 28.776 -42.125 1.00 66.69 76 ARG A N 1
ATOM 566 C CA . ARG A 1 76 ? -8.292 27.327 -42.401 1.00 66.69 76 ARG A CA 1
ATOM 567 C C . ARG A 1 76 ? -8.413 26.493 -41.132 1.00 66.69 76 ARG A C 1
ATOM 569 O O . ARG A 1 76 ? -9.232 25.586 -41.097 1.00 66.69 76 ARG A O 1
ATOM 576 N N . LEU A 1 77 ? -7.666 26.844 -40.085 1.00 72.50 77 LEU A N 1
ATOM 577 C CA . LEU A 1 77 ? -7.753 26.160 -38.797 1.00 72.50 77 LEU A CA 1
ATOM 578 C C . LEU A 1 77 ? -9.141 26.342 -38.172 1.00 72.50 77 LEU A C 1
ATOM 580 O O . LEU A 1 77 ? -9.698 25.399 -37.626 1.00 72.50 77 LEU A O 1
ATOM 584 N N . MET A 1 78 ? -9.732 27.534 -38.293 1.00 67.88 78 MET A N 1
ATOM 585 C CA . MET A 1 78 ? -11.089 27.795 -37.813 1.00 67.88 78 MET A CA 1
ATOM 586 C C . MET A 1 78 ? -12.131 26.999 -38.609 1.00 67.88 78 MET A C 1
ATOM 588 O O . MET A 1 78 ? -13.060 26.463 -38.014 1.00 67.88 78 MET A O 1
ATOM 592 N N . GLN A 1 79 ? -11.943 26.854 -39.923 1.00 74.12 79 GLN A N 1
ATOM 593 C CA . GLN A 1 79 ? -12.809 26.051 -40.785 1.00 74.12 79 GLN A CA 1
ATOM 594 C C . GLN A 1 79 ? -12.697 24.548 -40.477 1.00 74.12 79 GLN A C 1
ATOM 596 O O . GLN A 1 79 ? -13.727 23.895 -40.322 1.00 74.12 79 GLN A O 1
ATOM 601 N N . GLU A 1 80 ? -11.485 24.021 -40.277 1.00 77.12 80 GLU A N 1
ATOM 602 C CA . GLU A 1 80 ? -11.255 22.638 -39.826 1.00 77.12 80 GLU A CA 1
ATOM 603 C C . GLU A 1 80 ? -11.854 22.387 -38.439 1.00 77.12 80 GLU A C 1
ATOM 605 O O . GLU A 1 80 ? -12.516 21.373 -38.226 1.00 77.12 80 GLU A O 1
ATOM 610 N N . MET A 1 81 ? -11.708 23.328 -37.502 1.00 73.31 81 MET A N 1
ATOM 611 C CA . MET A 1 81 ? -12.313 23.206 -36.172 1.00 73.31 81 MET A CA 1
ATOM 612 C C . MET A 1 81 ? -13.846 23.221 -36.250 1.00 73.31 81 MET A C 1
ATOM 614 O O . MET A 1 81 ? -14.525 22.514 -35.506 1.00 73.31 81 MET A O 1
ATOM 618 N N . GLN A 1 82 ? -14.411 23.999 -37.174 1.00 75.44 82 GLN A N 1
ATOM 619 C CA . GLN A 1 82 ? -15.853 24.089 -37.385 1.00 75.44 82 GLN A CA 1
ATOM 620 C C . GLN A 1 82 ? -16.412 22.850 -38.105 1.00 75.44 82 GLN A C 1
ATOM 622 O O . GLN A 1 82 ? -17.542 22.439 -37.829 1.00 75.44 82 GLN A O 1
ATOM 627 N N . GLU A 1 83 ? -15.623 22.205 -38.966 1.00 81.06 83 GLU A N 1
ATOM 628 C CA . GLU A 1 83 ? -15.928 20.898 -39.559 1.00 81.06 83 GLU A CA 1
ATOM 629 C C . GLU A 1 83 ? -15.812 19.760 -38.536 1.00 81.06 83 GLU A C 1
ATOM 631 O O . GLU A 1 83 ? -16.706 18.914 -38.473 1.00 81.06 83 GLU A O 1
ATOM 636 N N . GLN A 1 84 ? -14.804 19.789 -37.657 1.00 75.50 84 GLN A N 1
ATOM 637 C CA . GLN A 1 84 ? -14.687 18.849 -36.537 1.00 75.50 84 GLN A CA 1
ATOM 638 C C . GLN A 1 84 ? -15.849 18.992 -35.549 1.00 75.50 84 GLN A C 1
ATOM 640 O O . GLN A 1 84 ? -16.424 17.991 -35.128 1.00 75.50 84 GLN A O 1
ATOM 645 N N . LEU A 1 85 ? -16.275 20.218 -35.234 1.00 76.38 85 LEU A N 1
ATOM 646 C CA . LEU A 1 85 ? -17.456 20.452 -34.399 1.00 76.38 85 LEU A CA 1
ATOM 647 C C . LEU A 1 85 ? -18.751 19.974 -35.068 1.00 76.38 85 LEU A C 1
ATOM 649 O O . LEU A 1 85 ? -19.625 19.452 -34.380 1.00 76.38 85 LEU A O 1
ATOM 653 N N . LYS A 1 86 ? -18.885 20.090 -36.396 1.00 81.00 86 LYS A N 1
ATOM 654 C CA . LYS A 1 86 ? -20.020 19.505 -37.136 1.00 81.00 86 LYS A CA 1
ATOM 655 C C . LYS A 1 86 ? -20.002 17.977 -37.099 1.00 81.00 86 LYS A C 1
ATOM 657 O O . LYS A 1 86 ? -21.064 17.376 -36.964 1.00 81.00 86 LYS A O 1
ATOM 662 N N . LEU A 1 87 ? -18.826 17.359 -37.189 1.00 85.38 87 LEU A N 1
ATOM 663 C CA . LEU A 1 87 ? -18.647 15.912 -37.056 1.00 85.38 87 LEU A CA 1
ATOM 664 C C . LEU A 1 87 ? -19.032 15.428 -35.655 1.00 85.38 87 LEU A C 1
ATOM 666 O O . LEU A 1 87 ? -19.871 14.537 -35.545 1.00 85.38 87 LEU A O 1
ATOM 670 N N . TYR A 1 88 ? -18.534 16.084 -34.605 1.00 76.94 88 TYR A N 1
ATOM 671 C CA . TYR A 1 88 ? -18.905 15.764 -33.225 1.00 76.94 88 TYR A CA 1
ATOM 672 C C . TYR A 1 88 ? -20.388 16.001 -32.942 1.00 76.94 88 TYR A C 1
ATOM 674 O O . TYR A 1 88 ? -21.012 15.201 -32.251 1.00 76.94 88 TYR A O 1
ATOM 682 N N . LYS A 1 89 ? -20.989 17.053 -33.510 1.00 80.94 89 LYS A N 1
ATOM 683 C CA . LYS A 1 89 ? -22.427 17.310 -33.368 1.00 80.94 89 LYS A CA 1
ATOM 684 C C . LYS A 1 89 ? -23.270 16.235 -34.059 1.00 80.94 89 LYS A C 1
ATOM 686 O O . LYS A 1 89 ? -24.246 15.778 -33.483 1.00 80.94 89 LYS A O 1
ATOM 691 N N . LYS A 1 90 ? -22.848 15.768 -35.237 1.00 81.38 90 LYS A N 1
ATOM 692 C CA . LYS A 1 90 ? -23.498 14.669 -35.968 1.00 81.38 90 LYS A CA 1
ATOM 693 C C . LYS A 1 90 ? -23.318 13.317 -35.268 1.00 81.38 90 LYS A C 1
ATOM 695 O O . LYS A 1 90 ? -24.162 12.437 -35.392 1.00 81.38 90 LYS A O 1
ATOM 700 N N . GLU A 1 91 ? -22.217 13.132 -34.545 1.00 79.56 91 GLU A N 1
ATOM 701 C CA . GLU A 1 91 ? -21.970 11.940 -33.730 1.00 79.56 91 GLU A CA 1
ATOM 702 C C . GLU A 1 91 ? -22.768 11.958 -32.416 1.00 79.56 91 GLU A C 1
ATOM 704 O O . GLU A 1 91 ? -23.244 10.914 -31.977 1.00 79.56 91 GLU A O 1
ATOM 709 N N . LEU A 1 92 ? -22.984 13.142 -31.834 1.00 77.50 92 LEU A N 1
ATOM 710 C CA . LEU A 1 92 ? -23.913 13.355 -30.722 1.00 77.50 92 LEU A CA 1
ATOM 711 C C . LEU A 1 92 ? -25.370 13.151 -31.150 1.00 77.50 92 LEU A C 1
ATOM 713 O O . LEU A 1 92 ? -26.071 12.411 -30.477 1.00 77.50 92 LEU A O 1
ATOM 717 N N . GLU A 1 93 ? -25.793 13.684 -32.300 1.00 77.00 93 GLU A N 1
ATOM 718 C CA . GLU A 1 93 ? -27.132 13.432 -32.861 1.00 77.00 93 GLU A CA 1
ATOM 719 C C . GLU A 1 93 ? -27.361 11.933 -33.110 1.00 77.00 93 GLU A C 1
ATOM 721 O O . GLU A 1 93 ? -28.400 11.409 -32.737 1.00 77.00 93 GLU A O 1
ATOM 726 N N . LYS A 1 94 ? -26.359 11.190 -33.607 1.00 77.88 94 LYS A N 1
ATOM 727 C CA . LYS A 1 94 ? -26.445 9.720 -33.725 1.00 77.88 94 LYS A CA 1
ATOM 728 C C . LYS A 1 94 ? -26.570 9.003 -32.376 1.00 77.88 94 LYS A C 1
ATOM 730 O O . LYS A 1 94 ? -27.204 7.952 -32.307 1.00 77.88 94 LYS A O 1
ATOM 735 N N . LYS A 1 95 ? -25.937 9.523 -31.319 1.00 75.50 95 LYS A N 1
ATOM 736 C CA . LYS A 1 95 ? -26.045 8.974 -29.956 1.00 75.50 95 LYS A CA 1
ATOM 737 C C . LYS A 1 95 ? -27.400 9.309 -29.330 1.00 75.50 95 LYS A C 1
ATOM 739 O O . LYS A 1 95 ? -27.982 8.439 -28.690 1.00 75.50 95 LYS A O 1
ATOM 744 N N . ASP A 1 96 ? -27.935 10.498 -29.584 1.00 75.44 96 ASP A N 1
ATOM 745 C CA . ASP A 1 96 ? -29.273 10.905 -29.149 1.00 75.44 96 ASP A CA 1
ATOM 746 C C . ASP A 1 96 ? -30.378 10.165 -29.925 1.00 75.44 96 ASP A C 1
ATOM 748 O O . ASP A 1 96 ? -31.367 9.745 -29.324 1.00 75.44 96 ASP A O 1
ATOM 752 N N . ASP A 1 97 ? -30.185 9.881 -31.216 1.00 71.38 97 ASP A N 1
ATOM 753 C CA . ASP A 1 97 ? -31.068 9.024 -32.019 1.00 71.38 97 ASP A CA 1
ATOM 754 C C . ASP A 1 97 ? -31.053 7.573 -31.512 1.00 71.38 97 ASP A C 1
ATOM 756 O O . ASP A 1 97 ? -32.098 6.922 -31.433 1.00 71.38 97 ASP A O 1
ATOM 760 N N . LEU A 1 98 ? -29.886 7.071 -31.086 1.00 71.50 98 LEU A N 1
ATOM 761 C CA . LEU A 1 98 ? -29.753 5.748 -30.474 1.00 71.50 98 LEU A CA 1
ATOM 762 C C . LEU A 1 98 ? -30.467 5.687 -29.113 1.00 71.50 98 LEU A C 1
ATOM 764 O O . LEU A 1 98 ? -31.187 4.727 -28.839 1.00 71.50 98 LEU A O 1
ATOM 768 N N . ILE A 1 99 ? -30.359 6.734 -28.294 1.00 69.06 99 ILE A N 1
ATOM 769 C CA . ILE A 1 99 ? -31.080 6.853 -27.016 1.00 69.06 99 ILE A CA 1
ATOM 770 C C . ILE A 1 99 ? -32.597 6.971 -27.249 1.00 69.06 99 ILE A C 1
ATOM 772 O O . ILE A 1 99 ? -33.382 6.325 -26.553 1.00 69.06 99 ILE A O 1
ATOM 776 N N . THR A 1 100 ? -33.027 7.710 -28.273 1.00 64.38 100 THR A N 1
ATOM 777 C CA . THR A 1 100 ? -34.446 7.867 -28.641 1.00 64.38 100 THR A CA 1
ATOM 778 C C . THR A 1 100 ? -35.035 6.566 -29.208 1.00 64.38 100 THR A C 1
ATOM 780 O O . THR A 1 100 ? -36.190 6.230 -28.929 1.00 64.38 100 THR A O 1
ATOM 783 N N . SER A 1 101 ? -34.231 5.770 -29.922 1.00 55.31 101 SER A N 1
ATOM 784 C CA . SER A 1 101 ? -34.615 4.435 -30.404 1.00 55.31 101 SER A CA 1
ATOM 785 C C . SER A 1 101 ? -34.744 3.399 -29.277 1.00 55.31 101 SER A C 1
ATOM 787 O O . SER A 1 101 ? -35.611 2.529 -29.336 1.00 55.31 101 SER A O 1
ATOM 789 N N . LEU A 1 102 ? -33.955 3.538 -28.204 1.00 57.34 102 LEU A N 1
ATOM 790 C CA . LEU A 1 102 ? -34.045 2.698 -27.004 1.00 57.34 102 LEU A CA 1
ATOM 791 C C . LEU A 1 102 ? -35.187 3.126 -26.062 1.00 57.34 102 LEU A C 1
ATOM 793 O O . LEU A 1 102 ? -35.684 2.304 -25.295 1.00 57.34 102 LEU A O 1
ATOM 797 N N . ALA A 1 103 ? -35.644 4.380 -26.142 1.00 50.81 103 ALA A N 1
ATOM 798 C CA . ALA A 1 103 ? -36.720 4.921 -25.307 1.00 50.81 103 ALA A CA 1
ATOM 799 C C . ALA A 1 103 ? -38.144 4.746 -25.884 1.00 50.81 103 ALA A C 1
ATOM 801 O O . ALA A 1 103 ? -39.117 5.005 -25.178 1.00 50.81 103 ALA A O 1
ATOM 802 N N . THR A 1 104 ? -38.308 4.305 -27.140 1.00 46.88 104 THR A N 1
ATOM 803 C CA . THR A 1 104 ? -39.625 4.249 -27.823 1.00 46.88 104 THR A CA 1
ATOM 804 C C . THR A 1 104 ? -40.175 2.841 -28.093 1.00 46.88 104 THR A C 1
ATOM 806 O O . THR A 1 104 ? -41.263 2.701 -28.652 1.00 46.88 104 THR A O 1
ATOM 809 N N . GLY A 1 105 ? -39.510 1.782 -27.631 1.00 39.19 105 GLY A N 1
ATOM 810 C CA . GLY A 1 105 ? -39.930 0.397 -27.862 1.00 39.19 105 GLY A CA 1
ATOM 811 C C . GLY A 1 105 ? -40.627 -0.284 -26.681 1.00 39.19 105 GLY A C 1
ATOM 812 O O . GLY A 1 105 ? -40.052 -1.211 -26.130 1.00 39.19 105 GLY A O 1
ATOM 813 N N . SER A 1 106 ? -41.838 0.141 -26.296 1.00 36.38 106 SER A N 1
ATOM 814 C CA . SER A 1 106 ? -42.900 -0.751 -25.769 1.00 36.38 106 SER A CA 1
ATOM 815 C C . SER A 1 106 ? -44.162 0.048 -25.410 1.00 36.38 106 SER A C 1
ATOM 817 O O . SER A 1 106 ? -44.242 0.700 -24.369 1.00 36.38 106 SER A O 1
ATOM 819 N N . LYS A 1 107 ? -45.177 -0.016 -26.277 1.00 40.84 107 LYS A N 1
ATOM 820 C CA . LYS A 1 107 ? -46.578 0.228 -25.914 1.00 40.84 107 LYS A CA 1
ATOM 821 C C . LYS A 1 107 ? -47.383 -1.023 -26.259 1.00 40.84 107 LYS A C 1
ATOM 823 O O . LYS A 1 107 ? -47.383 -1.454 -27.407 1.00 40.84 107 LYS A O 1
ATOM 828 N N . GLY A 1 108 ? -48.107 -1.539 -25.273 1.00 33.75 108 GLY A N 1
ATOM 829 C CA . GLY A 1 108 ? -49.183 -2.524 -25.394 1.00 33.75 108 GLY A CA 1
ATOM 830 C C . GLY A 1 108 ? -49.915 -2.643 -24.046 1.00 33.75 108 GLY A C 1
ATOM 831 O O . GLY A 1 108 ? -49.265 -2.463 -23.022 1.00 33.75 108 GLY A O 1
ATOM 832 N N . PRO A 1 109 ? -51.248 -2.822 -24.021 1.00 49.69 109 PRO A N 1
ATOM 833 C CA . PRO A 1 109 ? -52.131 -1.772 -23.508 1.00 49.69 109 PRO A CA 1
ATOM 834 C C . PRO A 1 109 ? -52.878 -2.091 -22.195 1.00 49.69 109 PRO A C 1
ATOM 836 O O . PRO A 1 109 ? -52.698 -3.119 -21.553 1.00 49.69 109 PRO A O 1
ATOM 839 N N . GLU A 1 110 ? -53.690 -1.102 -21.828 1.00 38.25 110 GLU A N 1
ATOM 840 C CA . GLU A 1 110 ? -54.473 -0.832 -20.624 1.00 38.25 110 GLU A CA 1
ATOM 841 C C . GLU A 1 110 ? -55.416 -1.940 -20.104 1.00 38.25 110 GLU A C 1
ATOM 843 O O . GLU A 1 110 ? -55.978 -2.749 -20.836 1.00 38.25 110 GLU A O 1
ATOM 848 N N . THR A 1 111 ? -55.628 -1.878 -18.786 1.00 41.00 111 THR A N 1
ATOM 849 C CA . THR A 1 111 ? -56.613 -2.590 -17.945 1.00 41.00 111 THR A CA 1
ATOM 850 C C . THR A 1 111 ? -58.082 -2.341 -18.342 1.00 41.00 111 THR A C 1
ATOM 852 O O . THR A 1 111 ? -58.367 -1.297 -18.929 1.00 41.00 111 THR A O 1
ATOM 855 N N . PRO A 1 112 ? -59.055 -3.146 -17.852 1.00 42.44 112 PRO A N 1
ATOM 856 C CA . PRO A 1 112 ? -59.820 -2.637 -16.702 1.00 42.44 112 PRO A CA 1
ATOM 857 C C . PRO A 1 112 ? -60.262 -3.677 -15.643 1.00 42.44 112 PRO A C 1
ATOM 859 O O . PRO A 1 112 ? -60.302 -4.884 -15.849 1.00 42.44 112 PRO A O 1
ATOM 862 N N . LYS A 1 113 ? -60.595 -3.112 -14.477 1.00 45.31 113 LYS A N 1
ATOM 863 C CA . LYS A 1 113 ? -61.006 -3.681 -13.180 1.00 45.31 113 LYS A CA 1
ATOM 864 C C . LYS A 1 113 ? -62.222 -4.622 -13.235 1.00 45.31 113 LYS A C 1
ATOM 866 O O . LYS A 1 113 ? -63.233 -4.225 -13.802 1.00 45.31 113 LYS A O 1
ATOM 871 N N . ILE A 1 114 ? -62.198 -5.728 -12.472 1.00 28.78 114 ILE A N 1
ATOM 872 C CA . ILE A 1 114 ? -63.401 -6.378 -11.905 1.00 28.78 114 ILE A CA 1
ATOM 873 C C . ILE A 1 114 ? -63.134 -6.858 -10.462 1.00 28.78 114 ILE A C 1
ATOM 875 O O . ILE A 1 114 ? -62.138 -7.512 -10.169 1.00 28.78 114 ILE A O 1
ATOM 879 N N . ASN A 1 115 ? -64.062 -6.471 -9.585 1.00 32.34 115 ASN A N 1
ATOM 880 C CA . ASN A 1 115 ? -64.267 -6.833 -8.179 1.00 32.34 115 ASN A CA 1
ATOM 881 C C . ASN A 1 115 ? -64.619 -8.327 -8.016 1.00 32.34 115 ASN A C 1
ATOM 883 O O . ASN A 1 115 ? -65.411 -8.831 -8.807 1.00 32.34 115 ASN A O 1
ATOM 887 N N . GLY A 1 116 ? -64.181 -8.999 -6.944 1.00 27.47 116 GLY A N 1
ATOM 888 C CA . GLY A 1 116 ? -64.692 -10.347 -6.644 1.00 27.47 116 GLY A CA 1
ATOM 889 C C . GLY A 1 116 ? -64.045 -11.082 -5.470 1.00 27.47 116 GLY A C 1
ATOM 890 O O . GLY A 1 116 ? -63.157 -11.898 -5.656 1.00 27.47 116 GLY A O 1
ATOM 891 N N . TYR A 1 117 ? -64.517 -10.751 -4.272 1.00 29.05 117 TYR A N 1
ATOM 892 C CA . TYR A 1 117 ? -64.717 -11.579 -3.075 1.00 29.05 117 TYR A CA 1
ATOM 893 C C . TYR A 1 117 ? -64.420 -13.110 -3.069 1.00 29.05 117 TYR A C 1
ATOM 895 O O . TYR A 1 117 ? -64.843 -13.848 -3.950 1.00 29.05 117 TYR A O 1
ATOM 903 N N . PHE A 1 118 ? -63.915 -13.537 -1.895 1.00 28.38 118 PHE A N 1
ATOM 904 C CA . PHE A 1 118 ? -64.028 -14.831 -1.178 1.00 28.38 118 PHE A CA 1
ATOM 905 C C . PHE A 1 118 ? -63.101 -16.032 -1.492 1.00 28.38 118 PHE A C 1
ATOM 907 O O . PHE A 1 118 ? -63.254 -16.748 -2.470 1.00 28.38 118 PHE A O 1
ATOM 914 N N . SER A 1 119 ? -62.263 -16.349 -0.494 1.00 30.38 119 SER A N 1
ATOM 915 C CA . SER A 1 119 ? -61.945 -17.690 0.037 1.00 30.38 119 SER A CA 1
ATOM 916 C C . SER A 1 119 ? -61.569 -17.457 1.510 1.00 30.38 119 SER A C 1
ATOM 918 O O . SER A 1 119 ? -60.863 -16.496 1.792 1.00 30.38 119 SER A O 1
ATOM 920 N N . SER A 1 120 ? -61.970 -18.195 2.535 1.00 32.34 120 SER A N 1
ATOM 921 C CA . SER A 1 120 ? -62.840 -19.357 2.719 1.00 32.34 120 SER A CA 1
ATOM 922 C C . SER A 1 120 ? -62.937 -19.502 4.242 1.00 32.34 120 SER A C 1
ATOM 924 O O . SER A 1 120 ? -61.901 -19.604 4.899 1.00 32.34 120 SER A O 1
ATOM 926 N N . GLY A 1 121 ? -64.144 -19.463 4.799 1.00 29.92 121 GLY A N 1
ATOM 927 C CA . GLY A 1 121 ? -64.406 -19.840 6.184 1.00 29.92 121 GLY A CA 1
ATOM 928 C C . GLY A 1 121 ? -65.091 -21.201 6.209 1.00 29.92 121 GLY A C 1
ATOM 929 O O . GLY A 1 121 ? -66.083 -21.390 5.507 1.00 29.92 121 GLY A O 1
ATOM 930 N N . ASP A 1 122 ? -64.546 -22.118 7.006 1.00 40.75 122 ASP A N 1
ATOM 931 C CA . ASP A 1 122 ? -65.269 -23.247 7.611 1.00 40.75 122 ASP A CA 1
ATOM 932 C C . ASP A 1 122 ? -66.603 -22.757 8.212 1.00 40.75 122 ASP A C 1
ATOM 934 O O . ASP A 1 122 ? -66.632 -21.621 8.709 1.00 40.75 122 ASP A O 1
ATOM 938 N N . PRO A 1 123 ? -67.697 -23.558 8.238 1.00 47.03 123 PRO A N 1
ATOM 939 C CA . PRO A 1 123 ? -67.770 -24.629 9.245 1.00 47.03 123 PRO A CA 1
ATOM 940 C C . PRO A 1 123 ? -68.724 -25.830 8.979 1.00 47.03 123 PRO A C 1
ATOM 942 O O . PRO A 1 123 ? -69.694 -25.758 8.235 1.00 47.03 123 PRO A O 1
ATOM 945 N N . ALA A 1 124 ? -68.468 -26.897 9.747 1.00 36.91 124 ALA A N 1
ATOM 946 C CA . ALA A 1 124 ? -69.413 -27.764 10.477 1.00 36.91 124 ALA A CA 1
ATOM 947 C C . ALA A 1 124 ? -70.556 -28.540 9.761 1.00 36.91 124 ALA A C 1
ATOM 949 O O . ALA A 1 124 ? -71.484 -27.993 9.175 1.00 36.91 124 ALA A O 1
ATOM 950 N N . TYR A 1 125 ? -70.533 -29.861 10.006 1.00 44.06 125 TYR A N 1
ATOM 951 C CA . TYR A 1 125 ? -71.652 -30.833 10.042 1.00 44.06 125 TYR A CA 1
ATOM 952 C C . TYR A 1 125 ? -72.953 -30.265 10.664 1.00 44.06 125 TYR A C 1
ATOM 954 O O . TYR A 1 125 ? -72.832 -29.439 11.574 1.00 44.06 125 TYR A O 1
ATOM 962 N N . PRO A 1 126 ? -74.185 -30.748 10.322 1.00 51.25 126 PRO A N 1
ATOM 963 C CA . PRO A 1 126 ? -74.657 -32.095 10.730 1.00 51.25 126 PRO A CA 1
ATOM 964 C C . PRO A 1 126 ? -75.739 -32.738 9.777 1.00 51.25 126 PRO A C 1
ATOM 966 O O . PRO A 1 126 ? -75.688 -32.461 8.584 1.00 51.25 126 PRO A O 1
ATOM 969 N N . PRO A 1 127 ? -76.631 -33.683 10.186 1.00 54.41 127 PRO A N 1
ATOM 970 C CA . PRO A 1 127 ? -76.639 -35.096 9.766 1.00 54.41 127 PRO A CA 1
ATOM 971 C C . PRO A 1 127 ? -77.820 -35.543 8.848 1.00 54.41 127 PRO A C 1
ATOM 973 O O . PRO A 1 127 ? -78.796 -34.827 8.658 1.00 54.41 127 PRO A O 1
ATOM 976 N N . GLN A 1 128 ? -77.703 -36.768 8.302 1.00 42.41 128 GLN A N 1
ATOM 977 C CA . GLN A 1 128 ? -78.657 -37.580 7.488 1.00 42.41 128 GLN A CA 1
ATOM 978 C C . GLN A 1 128 ? -80.063 -37.810 8.131 1.00 42.41 128 GLN A C 1
ATOM 980 O O . GLN A 1 128 ? -80.181 -37.456 9.305 1.00 42.41 128 GLN A O 1
ATOM 985 N N . PRO A 1 129 ? -81.075 -38.539 7.543 1.00 62.09 129 PRO A N 1
ATOM 986 C CA . PRO A 1 129 ? -81.332 -39.177 6.202 1.00 62.09 129 PRO A CA 1
ATOM 987 C C . PRO A 1 129 ? -82.829 -38.965 5.716 1.00 62.09 129 PRO A C 1
ATOM 989 O O . PRO A 1 129 ? -83.451 -38.035 6.222 1.00 62.09 129 PRO A O 1
ATOM 992 N N . PRO A 1 130 ? -83.546 -39.817 4.913 1.00 58.25 130 PRO A N 1
ATOM 993 C CA . PRO A 1 130 ? -83.251 -40.655 3.720 1.00 58.25 130 PRO A CA 1
ATOM 994 C C . PRO A 1 130 ? -84.237 -40.493 2.504 1.00 58.25 130 PRO A C 1
ATOM 996 O O . PRO A 1 130 ? -85.368 -40.049 2.644 1.00 58.25 130 PRO A O 1
ATOM 999 N N . ALA A 1 131 ? -83.818 -41.045 1.347 1.00 38.81 131 ALA A N 1
ATOM 1000 C CA . ALA A 1 131 ? -84.590 -41.750 0.288 1.00 38.81 131 ALA A CA 1
ATOM 1001 C C . ALA A 1 131 ? -85.654 -41.037 -0.597 1.00 38.81 131 ALA A C 1
ATOM 1003 O O . ALA A 1 131 ? -86.745 -40.736 -0.131 1.00 38.81 131 ALA A O 1
ATOM 1004 N N . GLN A 1 132 ? -85.400 -40.971 -1.925 1.00 37.59 132 GLN A N 1
ATOM 1005 C CA . GLN A 1 132 ? -86.146 -41.645 -3.033 1.00 37.59 132 GLN A CA 1
ATOM 1006 C C . GLN A 1 132 ? -85.665 -41.182 -4.452 1.00 37.59 132 GLN A C 1
ATOM 1008 O O . GLN A 1 132 ? -84.940 -40.194 -4.537 1.00 37.59 132 GLN A O 1
ATOM 1013 N N . PRO A 1 133 ? -85.930 -41.939 -5.550 1.00 54.03 133 PRO A N 1
ATOM 1014 C CA . PRO A 1 133 ? -85.058 -42.056 -6.739 1.00 54.03 133 PRO A CA 1
ATOM 1015 C C . PRO A 1 133 ? -85.318 -41.021 -7.863 1.00 54.03 133 PRO A C 1
ATOM 1017 O O . PRO A 1 133 ? -86.382 -40.405 -7.892 1.00 54.03 133 PRO A O 1
ATOM 1020 N N . PRO A 1 134 ? -84.381 -40.833 -8.824 1.00 48.38 134 PRO A N 1
ATOM 1021 C CA . PRO A 1 134 ? -84.465 -39.764 -9.819 1.00 48.38 134 PRO A CA 1
ATOM 1022 C C . PRO A 1 134 ? -85.233 -40.190 -11.087 1.00 48.38 134 PRO A C 1
ATOM 1024 O O . PRO A 1 134 ? -85.081 -41.328 -11.539 1.00 48.38 134 PRO A O 1
ATOM 1027 N N . PRO A 1 135 ? -85.988 -39.284 -11.740 1.00 48.31 135 PRO A N 1
ATOM 1028 C CA . PRO A 1 135 ? -86.469 -39.512 -13.089 1.00 48.31 135 PRO A CA 1
ATOM 1029 C C . PRO A 1 135 ? -85.364 -39.221 -14.115 1.00 48.31 135 PRO A C 1
ATOM 1031 O O . PRO A 1 135 ? -84.425 -38.450 -13.902 1.00 48.31 135 PRO A O 1
ATOM 1034 N N . THR A 1 136 ? -85.510 -39.869 -15.259 1.00 55.28 136 THR A N 1
ATOM 1035 C CA . THR A 1 136 ? -84.574 -40.131 -16.361 1.00 55.28 136 THR A CA 1
ATOM 1036 C C . THR A 1 136 ? -84.046 -38.901 -17.132 1.00 55.28 136 THR A C 1
ATOM 1038 O O . THR A 1 136 ? -83.610 -39.034 -18.270 1.00 55.28 136 THR A O 1
ATOM 1041 N N . GLY A 1 137 ? -84.036 -37.705 -16.535 1.00 54.00 137 GLY A N 1
ATOM 1042 C CA . GLY A 1 137 ? -83.448 -36.483 -17.110 1.00 54.00 137 GLY A CA 1
ATOM 1043 C C . GLY A 1 137 ? -81.984 -36.228 -16.714 1.00 54.00 137 GLY A C 1
ATOM 1044 O O . GLY A 1 137 ? -81.263 -35.527 -17.423 1.00 54.00 137 GLY A O 1
ATOM 1045 N N . ALA A 1 138 ? -81.511 -36.826 -15.613 1.00 50.75 138 ALA A N 1
ATOM 1046 C CA . ALA A 1 138 ? -80.178 -36.554 -15.058 1.00 50.75 138 ALA A CA 1
ATOM 1047 C C . ALA A 1 138 ? -79.019 -37.124 -15.897 1.00 50.75 138 ALA A C 1
ATOM 1049 O O . ALA A 1 138 ? -77.922 -36.570 -15.888 1.00 50.75 138 ALA A O 1
ATOM 1050 N N . ARG A 1 139 ? -79.244 -38.202 -16.663 1.00 55.81 139 ARG A N 1
ATOM 1051 C CA . ARG A 1 139 ? -78.196 -38.808 -17.505 1.00 55.81 139 ARG A CA 1
ATOM 1052 C C . ARG A 1 139 ? -77.775 -37.878 -18.642 1.00 55.81 139 ARG A C 1
ATOM 1054 O O . ARG A 1 139 ? -76.584 -37.694 -18.862 1.00 55.81 139 ARG A O 1
ATOM 1061 N N . THR A 1 140 ? -78.727 -37.253 -19.327 1.00 61.53 140 THR A N 1
ATOM 1062 C CA . THR A 1 140 ? -78.452 -36.353 -20.459 1.00 61.53 140 THR A CA 1
ATOM 1063 C C . THR A 1 140 ? -77.761 -35.068 -20.003 1.00 61.53 140 THR A C 1
ATOM 1065 O O . THR A 1 140 ? -76.844 -34.596 -20.668 1.00 61.53 140 THR A O 1
ATOM 1068 N N . LEU A 1 141 ? -78.147 -34.546 -18.835 1.00 63.38 141 LEU A N 1
ATOM 1069 C CA . LEU A 1 141 ? -77.482 -33.411 -18.188 1.00 63.38 141 LEU A CA 1
ATOM 1070 C C . LEU A 1 141 ? -76.058 -33.760 -17.736 1.00 63.38 141 LEU A C 1
ATOM 1072 O O . LEU A 1 141 ? -75.142 -32.992 -18.002 1.00 63.38 141 LEU A O 1
ATOM 1076 N N . HIS A 1 142 ? -75.840 -34.941 -17.152 1.00 68.62 142 HIS A N 1
ATOM 1077 C CA . HIS A 1 142 ? -74.505 -35.394 -16.752 1.00 68.62 142 HIS A CA 1
ATOM 1078 C C . HIS A 1 142 ? -73.565 -35.585 -17.953 1.00 68.62 142 HIS A C 1
ATOM 1080 O O . HIS A 1 142 ? -72.408 -35.179 -17.895 1.00 68.62 142 HIS A O 1
ATOM 1086 N N . TYR A 1 143 ? -74.038 -36.166 -19.064 1.00 75.81 143 TYR A N 1
ATOM 1087 C CA . TYR A 1 143 ? -73.224 -36.286 -20.282 1.00 75.81 143 TYR A CA 1
ATOM 1088 C C . TYR A 1 143 ? -72.923 -34.927 -20.919 1.00 75.81 143 TYR A C 1
ATOM 1090 O O . TYR A 1 143 ? -71.817 -34.722 -21.410 1.00 75.81 143 TYR A O 1
ATOM 1098 N N . ARG A 1 144 ? -73.872 -33.986 -20.870 1.00 78.75 144 ARG A N 1
ATOM 1099 C CA . ARG A 1 144 ? -73.667 -32.619 -21.354 1.00 78.75 144 ARG A CA 1
ATOM 1100 C C . ARG A 1 144 ? -72.649 -31.859 -20.504 1.00 78.75 144 ARG A C 1
ATOM 1102 O O . ARG A 1 144 ? -71.721 -31.297 -21.063 1.00 78.75 144 ARG A O 1
ATOM 1109 N N . MET A 1 145 ? -72.770 -31.913 -19.180 1.00 76.88 145 MET A N 1
ATOM 1110 C CA . MET A 1 145 ? -71.819 -31.278 -18.263 1.00 76.88 145 MET A CA 1
ATOM 1111 C C . MET A 1 145 ? -70.423 -31.906 -18.352 1.00 76.88 145 MET A C 1
ATOM 1113 O O . MET A 1 145 ? -69.432 -31.186 -18.320 1.00 76.88 145 MET A O 1
ATOM 1117 N N . ALA A 1 146 ? -70.322 -33.230 -18.517 1.00 77.94 146 ALA A N 1
ATOM 1118 C CA . ALA A 1 146 ? -69.040 -33.902 -18.730 1.00 77.94 146 ALA A CA 1
ATOM 1119 C C . ALA A 1 146 ? -68.400 -33.522 -20.077 1.00 77.94 146 ALA A C 1
ATOM 1121 O O . ALA A 1 146 ? -67.190 -33.322 -20.142 1.00 77.94 146 ALA A O 1
ATOM 1122 N N . ALA A 1 147 ? -69.199 -33.378 -21.140 1.00 79.56 147 ALA A N 1
ATOM 1123 C CA . ALA A 1 147 ? -68.718 -32.899 -22.434 1.00 79.56 147 ALA A CA 1
ATOM 1124 C C . ALA A 1 147 ? -68.284 -31.426 -22.367 1.00 79.56 147 ALA A C 1
ATOM 1126 O O . ALA A 1 147 ? -67.210 -31.091 -22.853 1.00 79.56 147 ALA A O 1
ATOM 1127 N N . GLU A 1 148 ? -69.065 -30.565 -21.711 1.00 80.44 148 GLU A N 1
ATOM 1128 C CA . GLU A 1 148 ? -68.729 -29.154 -21.492 1.00 80.44 148 GLU A CA 1
ATOM 1129 C C . GLU A 1 148 ? -67.446 -29.013 -20.642 1.00 80.44 148 GLU A C 1
ATOM 1131 O O . GLU A 1 148 ? -66.554 -28.249 -21.014 1.00 80.44 148 GLU A O 1
ATOM 1136 N N . SER A 1 149 ? -67.272 -29.827 -19.590 1.00 81.94 149 SER A N 1
ATOM 1137 C CA . SER A 1 149 ? -66.027 -29.900 -18.799 1.00 81.94 149 SER A CA 1
ATOM 1138 C C . SER A 1 149 ? -64.836 -30.346 -19.645 1.00 81.94 149 SER A C 1
ATOM 1140 O O . SER A 1 149 ? -63.807 -29.679 -19.648 1.00 81.94 149 SER A O 1
ATOM 1142 N N . ALA A 1 150 ? -64.983 -31.413 -20.437 1.00 80.69 150 ALA A N 1
ATOM 1143 C CA . ALA A 1 150 ? -63.922 -31.892 -21.321 1.00 80.69 150 ALA A CA 1
ATOM 1144 C C . ALA A 1 150 ? -63.548 -30.856 -22.397 1.00 80.69 150 ALA A C 1
ATOM 1146 O O . ALA A 1 150 ? -62.374 -30.708 -22.729 1.00 80.69 150 ALA A O 1
ATOM 1147 N N . THR A 1 151 ? -64.517 -30.093 -22.917 1.00 81.19 151 THR A N 1
ATOM 1148 C CA . THR A 1 151 ? -64.235 -28.989 -23.850 1.00 81.19 151 THR A CA 1
ATOM 1149 C C . THR A 1 151 ? -63.546 -27.808 -23.169 1.00 81.19 151 THR A C 1
ATOM 1151 O O . THR A 1 151 ? -62.647 -27.215 -23.762 1.00 81.19 151 THR A O 1
ATOM 1154 N N . GLY A 1 152 ? -63.909 -27.492 -21.922 1.00 84.81 152 GLY A N 1
ATOM 1155 C CA . GLY A 1 152 ? -63.240 -26.466 -21.123 1.00 84.81 152 GLY A CA 1
ATOM 1156 C C . GLY A 1 152 ? -61.802 -26.851 -20.775 1.00 84.81 152 GLY A C 1
ATOM 1157 O O . GLY A 1 152 ? -60.893 -26.035 -20.912 1.00 84.81 152 GLY A O 1
ATOM 1158 N N . GLU A 1 153 ? -61.573 -28.111 -20.405 1.00 86.75 153 GLU A N 1
ATOM 1159 C CA . GLU A 1 153 ? -60.241 -28.667 -20.159 1.00 86.75 153 GLU A CA 1
ATOM 1160 C C . GLU A 1 153 ? -59.393 -28.691 -21.435 1.00 86.75 153 GLU A C 1
ATOM 1162 O O . GLU A 1 153 ? -58.227 -28.300 -21.400 1.00 86.75 153 GLU A O 1
ATOM 1167 N N . LEU A 1 154 ? -59.973 -29.067 -22.580 1.00 86.12 154 LEU A N 1
ATOM 1168 C CA . LEU A 1 154 ? -59.288 -29.019 -23.872 1.00 86.12 154 LEU A CA 1
ATOM 1169 C C . LEU A 1 154 ? -58.892 -27.583 -24.244 1.00 86.12 154 LEU A C 1
ATOM 1171 O O . LEU A 1 154 ? -57.746 -27.352 -24.623 1.00 86.12 154 LEU A O 1
ATOM 1175 N N . ALA A 1 155 ? -59.796 -26.614 -24.078 1.00 87.62 155 ALA A N 1
ATOM 1176 C CA . ALA A 1 155 ? -59.506 -25.202 -24.322 1.00 87.62 155 ALA A CA 1
ATOM 1177 C C . ALA A 1 155 ? -58.418 -24.668 -23.372 1.00 87.62 155 ALA A C 1
ATOM 1179 O O . ALA A 1 155 ? -57.499 -23.978 -23.810 1.00 87.62 155 ALA A O 1
ATOM 1180 N N . ALA A 1 156 ? -58.457 -25.037 -22.087 1.00 86.50 156 ALA A N 1
ATOM 1181 C CA . ALA A 1 156 ? -57.424 -24.670 -21.119 1.00 86.50 156 ALA A CA 1
ATOM 1182 C C . ALA A 1 156 ? -56.056 -25.278 -21.474 1.00 86.50 156 ALA A C 1
ATOM 1184 O O . ALA A 1 156 ? -55.028 -24.603 -21.384 1.00 86.50 156 ALA A O 1
ATOM 1185 N N . MET A 1 157 ? -56.034 -26.535 -21.924 1.00 88.81 157 MET A N 1
ATOM 1186 C CA . MET A 1 157 ? -54.818 -27.198 -22.398 1.00 88.81 157 MET A CA 1
ATOM 1187 C C . MET A 1 157 ? -54.288 -26.571 -23.688 1.00 88.81 157 MET A C 1
ATOM 1189 O O . MET A 1 157 ? -53.075 -26.445 -23.841 1.00 88.81 157 MET A O 1
ATOM 1193 N N . GLN A 1 158 ? -55.170 -26.121 -24.578 1.00 90.00 158 GLN A N 1
ATOM 1194 C CA . GLN A 1 158 ? -54.800 -25.442 -25.816 1.00 90.00 158 GLN A CA 1
ATOM 1195 C C . GLN A 1 158 ? -54.192 -24.060 -25.545 1.00 90.00 158 GLN A C 1
ATOM 1197 O O . GLN A 1 158 ? -53.104 -23.774 -26.036 1.00 90.00 158 GLN A O 1
ATOM 1202 N N . VAL A 1 159 ? -54.792 -23.264 -24.654 1.00 91.06 159 VAL A N 1
ATOM 1203 C CA . VAL A 1 159 ? -54.212 -21.988 -24.193 1.00 91.06 159 VAL A CA 1
ATOM 1204 C C . VAL A 1 159 ? -52.857 -22.210 -23.516 1.00 91.06 159 VAL A C 1
ATOM 1206 O O . VAL A 1 159 ? -51.914 -21.444 -23.720 1.00 91.06 159 VAL A O 1
ATOM 1209 N N . LYS A 1 160 ? -52.716 -23.281 -22.724 1.00 91.12 160 LYS A N 1
ATOM 1210 C CA . LYS A 1 160 ? -51.437 -23.630 -22.094 1.00 91.12 160 LYS A CA 1
ATOM 1211 C C . LYS A 1 160 ? -50.384 -24.041 -23.127 1.00 91.12 160 LYS A C 1
ATOM 1213 O O . LYS A 1 160 ? -49.226 -23.659 -22.980 1.00 91.12 160 LYS A O 1
ATOM 1218 N N . ALA A 1 161 ? -50.771 -24.780 -24.165 1.00 88.50 161 ALA A N 1
ATOM 1219 C CA . ALA A 1 161 ? -49.886 -25.147 -25.265 1.00 88.50 161 ALA A CA 1
ATOM 1220 C C . ALA A 1 161 ? -49.439 -23.913 -26.066 1.00 88.50 161 ALA A C 1
ATOM 1222 O O . ALA A 1 161 ? -48.245 -23.753 -26.300 1.00 88.50 161 ALA A O 1
ATOM 1223 N N . GLU A 1 162 ? -50.359 -23.005 -26.398 1.00 91.81 162 GLU A N 1
ATOM 1224 C CA . GLU A 1 162 ? -50.056 -21.741 -27.084 1.00 91.81 162 GLU A CA 1
ATOM 1225 C C . GLU A 1 162 ? -49.126 -20.851 -26.252 1.00 91.81 162 GLU A C 1
ATOM 1227 O O . GLU A 1 162 ? -48.148 -20.313 -26.773 1.00 91.81 162 GLU A O 1
ATOM 1232 N N . ARG A 1 163 ? -49.359 -20.758 -24.936 1.00 91.19 163 ARG A N 1
ATOM 1233 C CA . ARG A 1 163 ? -48.482 -20.024 -24.016 1.00 91.19 163 ARG A CA 1
ATOM 1234 C C . ARG A 1 163 ? -47.079 -20.626 -23.950 1.00 91.19 163 ARG A C 1
ATOM 1236 O O . ARG A 1 163 ? -46.103 -19.893 -24.069 1.00 91.19 163 ARG A O 1
ATOM 1243 N N . LEU A 1 164 ? -46.964 -21.946 -23.801 1.00 90.69 164 LEU A N 1
ATOM 1244 C CA . LEU A 1 164 ? -45.663 -22.626 -23.806 1.00 90.69 164 LEU A CA 1
ATOM 1245 C C . LEU A 1 164 ? -44.954 -22.482 -25.159 1.00 90.69 164 LEU A C 1
ATOM 1247 O O . LEU A 1 164 ? -43.732 -22.363 -25.205 1.00 90.69 164 LEU A O 1
ATOM 1251 N N . GLN A 1 165 ? -45.701 -22.456 -26.262 1.00 90.88 165 GLN A N 1
ATOM 1252 C CA . GLN A 1 165 ? -45.157 -22.235 -27.598 1.00 90.88 165 GLN A CA 1
ATOM 1253 C C . GLN A 1 165 ? -44.657 -20.794 -27.784 1.00 90.88 165 GLN A C 1
ATOM 1255 O O . GLN A 1 165 ? -43.608 -20.594 -28.398 1.00 90.88 165 GLN A O 1
ATOM 1260 N N . ALA A 1 166 ? -45.347 -19.806 -27.206 1.00 90.81 166 ALA A N 1
ATOM 1261 C CA . ALA A 1 166 ? -44.895 -18.418 -27.165 1.00 90.81 166 ALA A CA 1
ATOM 1262 C C . ALA A 1 166 ? -43.630 -18.253 -26.303 1.00 90.81 166 ALA A C 1
ATOM 1264 O O . ALA A 1 166 ? -42.651 -17.674 -26.770 1.00 90.81 166 ALA A O 1
ATOM 1265 N N . GLU A 1 167 ? -43.598 -18.839 -25.101 1.00 91.56 16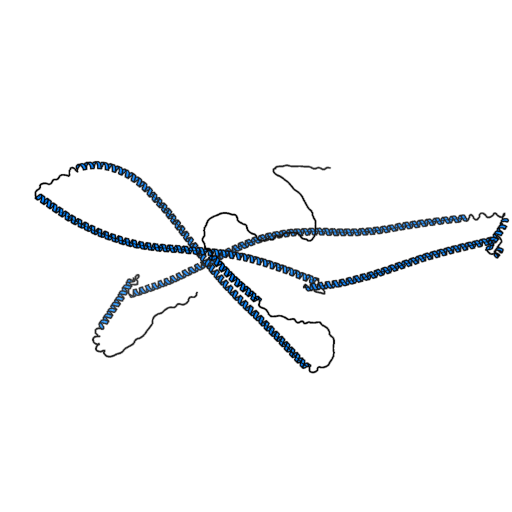7 GLU A N 1
ATOM 1266 C CA . GLU A 1 167 ? -42.418 -18.840 -24.218 1.00 91.56 167 GLU A CA 1
ATOM 1267 C C . GLU A 1 167 ? -41.221 -19.563 -24.876 1.00 91.56 167 GLU A C 1
ATOM 1269 O O . GLU A 1 167 ? -40.072 -19.113 -24.798 1.00 91.56 167 GLU A O 1
ATOM 1274 N N . LEU A 1 168 ? -41.469 -20.652 -25.612 1.00 90.81 168 LEU A N 1
ATOM 1275 C CA . LEU A 1 168 ? -40.449 -21.325 -26.420 1.00 90.81 168 LEU A CA 1
ATOM 1276 C C . LEU A 1 168 ? -39.943 -20.437 -27.572 1.00 90.81 168 LEU A C 1
ATOM 1278 O O . LEU A 1 168 ? -38.753 -20.441 -27.880 1.00 90.81 168 LEU A O 1
ATOM 1282 N N . GLY A 1 169 ? -40.825 -19.671 -28.217 1.00 92.88 169 GLY A N 1
ATOM 1283 C CA . GLY A 1 169 ? -40.449 -18.698 -29.246 1.00 92.88 169 GLY A CA 1
ATOM 1284 C C . GLY A 1 169 ? -39.587 -17.564 -28.688 1.00 92.88 169 GLY A C 1
ATOM 1285 O O . GLY A 1 169 ? -38.547 -17.233 -29.255 1.00 92.88 169 GLY A O 1
ATOM 1286 N N . GLU A 1 170 ? -39.966 -17.017 -27.535 1.00 92.12 170 GLU A N 1
ATOM 1287 C CA . GLU A 1 170 ? -39.231 -15.946 -26.861 1.00 92.12 170 GLU A CA 1
ATOM 1288 C C . GLU A 1 170 ? -37.846 -16.413 -26.391 1.00 92.12 170 GLU A C 1
ATOM 1290 O O . GLU A 1 170 ? -36.841 -15.733 -26.609 1.00 92.12 170 GLU A O 1
ATOM 1295 N N . THR A 1 171 ? -37.758 -17.613 -25.811 1.00 90.19 171 THR A N 1
ATOM 1296 C CA . THR A 1 171 ? -36.472 -18.202 -25.407 1.00 90.19 171 THR A CA 1
ATOM 1297 C C . THR A 1 171 ? -35.565 -18.485 -26.603 1.00 90.19 171 THR A C 1
ATOM 1299 O O . THR A 1 171 ? -34.375 -18.178 -26.527 1.00 90.19 171 THR A O 1
ATOM 1302 N N . LYS A 1 172 ? -36.106 -18.975 -27.728 1.00 92.06 172 LYS A N 1
ATOM 1303 C CA . LYS A 1 172 ? -35.355 -19.135 -28.986 1.00 92.06 172 LYS A CA 1
ATOM 1304 C C . LYS A 1 172 ? -34.842 -17.804 -29.528 1.00 92.06 172 LYS A C 1
ATOM 1306 O O . LYS A 1 172 ? -33.669 -17.717 -29.881 1.00 92.06 172 LYS A O 1
ATOM 1311 N N . ASN A 1 173 ? -35.672 -16.762 -29.537 1.00 92.81 173 ASN A N 1
ATOM 1312 C CA . ASN A 1 173 ? -35.254 -15.426 -29.967 1.00 92.81 173 ASN A CA 1
ATOM 1313 C C . ASN A 1 173 ? -34.156 -14.863 -29.059 1.00 92.81 173 ASN A C 1
ATOM 1315 O O . ASN A 1 173 ? -33.165 -14.321 -29.541 1.00 92.81 173 ASN A O 1
ATOM 1319 N N . ARG A 1 174 ? -34.278 -15.052 -27.742 1.00 94.00 174 ARG A N 1
ATOM 1320 C CA . ARG A 1 174 ? -33.253 -14.635 -26.781 1.00 94.00 174 ARG A CA 1
ATOM 1321 C C . ARG A 1 174 ? -31.936 -15.394 -26.970 1.00 94.00 174 ARG A C 1
ATOM 1323 O O . ARG A 1 174 ? -30.878 -14.785 -26.842 1.00 94.00 174 ARG A O 1
ATOM 1330 N N . CYS A 1 175 ? -31.984 -16.688 -27.287 1.00 90.94 175 CYS A N 1
ATOM 1331 C CA . CYS A 1 175 ? -30.798 -17.455 -27.675 1.00 90.94 175 CYS A CA 1
ATOM 1332 C C . CYS A 1 175 ? -30.181 -16.915 -28.970 1.00 90.94 175 CYS A C 1
ATOM 1334 O O . CYS A 1 175 ? -28.993 -16.624 -28.976 1.00 90.94 175 CYS A O 1
ATOM 1336 N N . ALA A 1 176 ? -30.981 -16.662 -30.008 1.00 92.12 176 ALA A N 1
ATOM 1337 C CA . ALA A 1 176 ? -30.487 -16.118 -31.273 1.00 92.12 176 ALA A CA 1
ATOM 1338 C C . ALA A 1 176 ? -29.804 -14.747 -31.105 1.00 92.12 176 ALA A C 1
ATOM 1340 O O . ALA A 1 176 ? -28.766 -14.500 -31.713 1.00 92.12 176 ALA A O 1
ATOM 1341 N N . ILE A 1 177 ? -30.344 -13.872 -30.248 1.00 93.12 177 ILE A N 1
ATOM 1342 C CA . ILE A 1 177 ? -29.719 -12.581 -29.914 1.00 93.12 177 ILE A CA 1
ATOM 1343 C C . ILE A 1 177 ? -28.371 -12.796 -29.217 1.00 93.12 177 ILE A C 1
ATOM 1345 O O . ILE A 1 177 ? -27.388 -12.151 -29.575 1.00 93.12 177 ILE A O 1
ATOM 1349 N N . LYS A 1 178 ? -28.299 -13.724 -28.253 1.00 92.56 178 LYS A N 1
ATOM 1350 C CA . LYS A 1 178 ? -27.032 -14.063 -27.591 1.00 92.56 178 LYS A CA 1
ATOM 1351 C C . LYS A 1 178 ? -26.015 -14.659 -28.564 1.00 92.56 178 LYS A C 1
ATOM 1353 O O . LYS A 1 178 ? -24.847 -14.306 -28.478 1.00 92.56 178 LYS A O 1
ATOM 1358 N N . ASP A 1 179 ? -26.440 -15.485 -29.515 1.00 92.62 179 ASP A N 1
ATOM 1359 C CA . ASP A 1 179 ? -25.553 -16.056 -30.536 1.00 92.62 179 ASP A CA 1
ATOM 1360 C C . ASP A 1 179 ? -24.996 -14.990 -31.489 1.00 92.62 179 ASP A C 1
ATOM 1362 O O . ASP A 1 179 ? -23.878 -15.131 -31.982 1.00 92.62 179 ASP A O 1
ATOM 1366 N N . VAL A 1 180 ? -25.764 -13.930 -31.770 1.00 93.19 180 VAL A N 1
ATOM 1367 C CA . VAL A 1 180 ? -25.273 -12.766 -32.526 1.00 93.19 180 VAL A CA 1
ATOM 1368 C C . VAL A 1 180 ? -24.257 -11.986 -31.694 1.00 93.19 180 VAL A C 1
ATOM 1370 O O . VAL A 1 180 ? -23.164 -11.734 -32.180 1.00 93.19 180 VAL A O 1
ATOM 1373 N N . GLN A 1 181 ? -24.552 -11.704 -30.421 1.00 92.69 181 GLN A N 1
ATOM 1374 C CA . GLN A 1 181 ? -23.610 -11.020 -29.525 1.00 92.69 181 GLN A CA 1
ATOM 1375 C C . GLN A 1 181 ? -22.298 -11.793 -29.341 1.00 92.69 181 GLN A C 1
ATOM 1377 O O . GLN A 1 181 ? -21.231 -11.190 -29.282 1.00 92.69 181 GLN A O 1
ATOM 1382 N N . ILE A 1 182 ? -22.362 -13.125 -29.256 1.00 90.75 182 ILE A N 1
ATOM 1383 C CA . ILE A 1 182 ? -21.170 -13.978 -29.184 1.00 90.75 182 ILE A CA 1
ATOM 1384 C C . ILE A 1 182 ? -20.348 -13.842 -30.466 1.00 90.75 182 ILE A C 1
ATOM 1386 O O . ILE A 1 182 ? -19.147 -13.610 -30.376 1.00 90.75 182 ILE A O 1
ATOM 1390 N N . ARG A 1 183 ? -20.987 -13.911 -31.640 1.00 92.94 183 ARG A N 1
ATOM 1391 C CA . ARG A 1 183 ? -20.302 -13.717 -32.926 1.00 92.94 183 ARG A CA 1
ATOM 1392 C C . ARG A 1 183 ? -19.663 -12.334 -33.039 1.00 92.94 183 ARG A C 1
ATOM 1394 O O . ARG A 1 183 ? -18.522 -12.237 -33.477 1.00 92.94 183 ARG A O 1
ATOM 1401 N N . ASP A 1 184 ? -20.348 -11.285 -32.597 1.00 92.25 184 ASP A N 1
ATOM 1402 C CA . ASP A 1 184 ? -19.798 -9.927 -32.603 1.00 92.25 184 ASP A CA 1
ATOM 1403 C C . ASP A 1 184 ? -18.556 -9.839 -31.698 1.00 92.25 184 ASP A C 1
ATOM 1405 O O . ASP A 1 184 ? -17.499 -9.390 -32.146 1.00 92.25 184 ASP A O 1
ATOM 1409 N N . MET A 1 185 ? -18.623 -10.379 -30.475 1.00 90.94 185 MET A N 1
ATOM 1410 C CA . MET A 1 185 ? -17.464 -10.454 -29.573 1.00 90.94 185 MET A CA 1
ATOM 1411 C C . MET A 1 185 ? -16.314 -11.290 -30.158 1.00 90.94 185 MET A C 1
ATOM 1413 O O . MET A 1 185 ? -15.150 -10.932 -29.995 1.00 90.94 185 MET A O 1
ATOM 1417 N N . GLU A 1 186 ? -16.601 -12.388 -30.860 1.00 91.75 186 GLU A N 1
ATOM 1418 C CA . GLU A 1 186 ? -15.581 -13.192 -31.546 1.00 91.75 186 GLU A CA 1
ATOM 1419 C C . GLU A 1 186 ? -14.876 -12.395 -32.651 1.00 91.75 186 GLU A C 1
ATOM 1421 O O . GLU A 1 186 ? -13.647 -12.454 -32.759 1.00 91.75 186 GLU A O 1
ATOM 1426 N N . THR A 1 187 ? -15.622 -11.612 -33.440 1.00 93.06 187 THR A N 1
ATOM 1427 C CA . THR A 1 187 ? -15.031 -10.739 -34.467 1.00 93.06 187 THR A CA 1
ATOM 1428 C C . THR A 1 187 ? -14.192 -9.617 -33.861 1.00 93.06 187 THR A C 1
ATOM 1430 O O . THR A 1 187 ? -13.113 -9.315 -34.372 1.00 93.06 187 THR A O 1
ATOM 1433 N N . GLU A 1 188 ? -14.622 -9.050 -32.735 1.00 93.31 188 GLU A N 1
ATOM 1434 C CA . GLU A 1 188 ? -13.877 -8.016 -32.020 1.00 93.31 188 GLU A CA 1
ATOM 1435 C C . GLU A 1 188 ? -12.569 -8.578 -31.437 1.00 93.31 188 GLU A C 1
ATOM 1437 O O . GLU A 1 188 ? -11.497 -8.004 -31.631 1.00 93.31 188 GLU A O 1
ATOM 1442 N N . ILE A 1 189 ? -12.615 -9.770 -30.828 1.00 92.06 189 ILE A N 1
ATOM 1443 C CA . ILE A 1 189 ? -11.422 -10.497 -30.366 1.00 92.06 189 ILE A CA 1
ATOM 1444 C C . ILE A 1 189 ? -10.468 -10.784 -31.532 1.00 92.06 189 ILE A C 1
ATOM 1446 O O . ILE A 1 189 ? -9.250 -10.674 -31.371 1.00 92.06 189 ILE A O 1
ATOM 1450 N N . GLN A 1 190 ? -10.992 -11.158 -32.700 1.00 93.19 190 GLN A N 1
ATOM 1451 C CA . GLN A 1 190 ? -10.172 -11.409 -33.881 1.00 93.19 190 GLN A CA 1
ATOM 1452 C C . GLN A 1 190 ? -9.502 -10.123 -34.390 1.00 93.19 190 GLN A C 1
ATOM 1454 O O . GLN A 1 190 ? -8.300 -10.141 -34.655 1.00 93.19 190 GLN A O 1
ATOM 1459 N N . SER A 1 191 ? -10.222 -8.996 -34.415 1.00 91.44 191 SER A N 1
ATOM 1460 C CA . SER A 1 191 ? -9.650 -7.680 -34.729 1.00 91.44 191 SER A CA 1
ATOM 1461 C C . SER A 1 191 ? -8.530 -7.307 -33.754 1.00 91.44 191 SER A C 1
ATOM 1463 O O . SER A 1 191 ? -7.447 -6.909 -34.178 1.00 91.44 191 SER A O 1
ATOM 1465 N N . TYR A 1 192 ? -8.734 -7.513 -32.448 1.00 93.12 192 TYR A N 1
ATOM 1466 C CA . TYR A 1 192 ? -7.697 -7.265 -31.443 1.00 93.12 192 TYR A CA 1
ATOM 1467 C C . TYR A 1 192 ? -6.465 -8.158 -31.625 1.00 93.12 192 TYR A C 1
ATOM 1469 O O . TYR A 1 192 ? -5.338 -7.697 -31.441 1.00 93.12 192 TYR A O 1
ATOM 1477 N N . LYS A 1 193 ? -6.644 -9.431 -32.000 1.00 93.44 193 LYS A N 1
ATOM 1478 C CA . LYS A 1 193 ? -5.522 -10.336 -32.301 1.00 93.44 193 LYS A CA 1
ATOM 1479 C C . LYS A 1 193 ? -4.730 -9.870 -33.518 1.00 93.44 193 LYS A C 1
ATOM 1481 O O . LYS A 1 193 ? -3.501 -9.920 -33.485 1.00 93.44 193 LYS A O 1
ATOM 1486 N N . GLU A 1 194 ? -5.411 -9.419 -34.565 1.00 91.88 194 GLU A N 1
ATOM 1487 C CA . GLU A 1 194 ? -4.777 -8.896 -35.777 1.00 91.88 194 GLU A CA 1
ATOM 1488 C C . GLU A 1 194 ? -4.024 -7.592 -35.507 1.00 91.88 194 GLU A C 1
ATOM 1490 O O . GLU A 1 194 ? -2.872 -7.455 -35.921 1.00 91.88 194 GLU A O 1
ATOM 1495 N N . ASP A 1 195 ? -4.614 -6.668 -34.750 1.00 91.12 195 ASP A N 1
ATOM 1496 C CA . ASP A 1 195 ? -3.948 -5.424 -34.365 1.00 91.12 195 ASP A CA 1
ATOM 1497 C C . ASP A 1 195 ? -2.758 -5.677 -33.438 1.00 91.12 195 ASP A C 1
ATOM 1499 O O . ASP A 1 195 ? -1.693 -5.086 -33.628 1.00 91.12 195 ASP A O 1
ATOM 1503 N N . ASN A 1 196 ? -2.872 -6.625 -32.505 1.00 93.31 196 ASN A N 1
ATOM 1504 C CA . ASN A 1 196 ? -1.744 -7.058 -31.688 1.00 93.31 196 ASN A CA 1
ATOM 1505 C C . ASN A 1 196 ? -0.632 -7.689 -32.547 1.00 93.31 196 ASN A C 1
ATOM 1507 O O . ASN A 1 196 ? 0.540 -7.373 -32.363 1.00 93.31 196 ASN A O 1
ATOM 1511 N N . ALA A 1 197 ? -0.970 -8.525 -33.535 1.00 92.06 197 ALA A N 1
ATOM 1512 C CA . ALA A 1 197 ? 0.012 -9.095 -34.461 1.00 92.06 197 ALA A CA 1
ATOM 1513 C C . ALA A 1 197 ? 0.714 -8.011 -35.300 1.00 92.06 197 ALA A C 1
ATOM 1515 O O . ALA A 1 197 ? 1.933 -8.063 -35.475 1.00 92.06 197 ALA A O 1
ATOM 1516 N N . ARG A 1 198 ? -0.022 -6.990 -35.763 1.00 92.75 198 ARG A N 1
ATOM 1517 C CA . ARG A 1 198 ? 0.546 -5.822 -36.461 1.00 92.75 198 ARG A CA 1
ATOM 1518 C C . ARG A 1 198 ? 1.476 -5.017 -35.558 1.00 92.75 198 ARG A C 1
ATOM 1520 O O . ARG A 1 198 ? 2.560 -4.640 -35.993 1.00 92.75 198 ARG A O 1
ATOM 1527 N N . GLN A 1 199 ? 1.088 -4.782 -34.305 1.00 89.62 199 GLN A N 1
ATOM 1528 C CA . GLN A 1 199 ? 1.931 -4.090 -33.328 1.00 89.62 199 GLN A CA 1
ATOM 1529 C C . GLN A 1 199 ? 3.203 -4.887 -33.017 1.00 89.62 199 GLN A C 1
ATOM 1531 O O . GLN A 1 199 ? 4.289 -4.313 -33.002 1.00 89.62 199 GLN A O 1
ATOM 1536 N N . VAL A 1 200 ? 3.104 -6.208 -32.844 1.00 92.88 200 VAL A N 1
ATOM 1537 C CA . VAL A 1 200 ? 4.264 -7.091 -32.638 1.00 92.88 200 VAL A CA 1
ATOM 1538 C C . VAL A 1 200 ? 5.198 -7.069 -33.851 1.00 92.88 200 VAL A C 1
ATOM 1540 O O . VAL A 1 200 ? 6.409 -6.934 -33.679 1.00 92.88 200 VAL A O 1
ATOM 1543 N N . ALA A 1 201 ? 4.657 -7.137 -35.070 1.00 90.81 201 ALA A N 1
ATOM 1544 C CA . ALA A 1 201 ? 5.447 -7.023 -36.294 1.00 90.81 201 ALA A CA 1
ATOM 1545 C C . ALA A 1 201 ? 6.149 -5.659 -36.391 1.00 90.81 201 ALA A C 1
ATOM 1547 O O . ALA A 1 201 ? 7.346 -5.612 -36.673 1.00 90.81 201 ALA A O 1
ATOM 1548 N N . LEU A 1 202 ? 5.445 -4.565 -36.071 1.00 92.81 202 LEU A N 1
ATOM 1549 C CA . LEU A 1 202 ? 6.013 -3.217 -36.046 1.00 92.81 202 LEU A CA 1
ATOM 1550 C C . LEU A 1 202 ? 7.159 -3.107 -35.032 1.00 92.81 202 LEU A C 1
ATOM 1552 O O . LEU A 1 202 ? 8.238 -2.618 -35.369 1.00 92.81 202 LEU A O 1
ATOM 1556 N N . VAL A 1 203 ? 6.954 -3.605 -33.810 1.00 90.81 203 VAL A N 1
ATOM 1557 C CA . VAL A 1 203 ? 7.990 -3.658 -32.770 1.00 90.81 203 VAL A CA 1
ATOM 1558 C C . VAL A 1 203 ? 9.195 -4.463 -33.250 1.00 90.81 203 VAL A C 1
ATOM 1560 O O . VAL A 1 203 ? 10.329 -4.047 -33.019 1.00 90.81 203 VAL A O 1
ATOM 1563 N N . GLN A 1 204 ? 8.982 -5.573 -33.959 1.00 92.88 204 GLN A N 1
ATOM 1564 C CA . GLN A 1 204 ? 10.075 -6.366 -34.513 1.00 92.88 204 GLN A CA 1
ATOM 1565 C C . GLN A 1 204 ? 10.858 -5.598 -35.585 1.00 92.88 204 GLN A C 1
ATOM 1567 O O . GLN A 1 204 ? 12.087 -5.589 -35.540 1.00 92.88 204 GLN A O 1
ATOM 1572 N N . THR A 1 205 ? 10.185 -4.891 -36.498 1.00 92.12 205 THR A N 1
ATOM 1573 C CA . THR A 1 205 ? 10.863 -4.016 -37.472 1.00 92.12 205 THR A CA 1
ATOM 1574 C C . THR A 1 205 ? 11.623 -2.873 -36.807 1.00 92.12 205 THR A C 1
ATOM 1576 O O . THR A 1 205 ? 12.751 -2.596 -37.199 1.00 92.12 205 THR A O 1
ATOM 1579 N N . LEU A 1 206 ? 11.066 -2.244 -35.767 1.00 88.62 206 LEU A N 1
ATOM 1580 C CA . LEU A 1 206 ? 11.760 -1.186 -35.026 1.00 88.62 206 LEU A CA 1
ATOM 1581 C C . LEU A 1 206 ? 12.993 -1.729 -34.292 1.00 88.62 206 LEU A C 1
ATOM 1583 O O . LEU A 1 206 ? 14.044 -1.099 -34.318 1.00 88.62 206 LEU A O 1
ATOM 1587 N N . ARG A 1 207 ? 12.906 -2.927 -33.702 1.00 91.62 207 ARG A N 1
ATOM 1588 C CA . ARG A 1 207 ? 14.054 -3.610 -33.082 1.00 91.62 207 ARG A CA 1
ATOM 1589 C C . ARG A 1 207 ? 15.129 -4.000 -34.092 1.00 91.62 207 ARG A C 1
ATOM 1591 O O . ARG A 1 207 ? 16.306 -3.916 -33.766 1.00 91.62 207 ARG A O 1
ATOM 1598 N N . ASN A 1 208 ? 14.743 -4.449 -35.287 1.00 91.31 208 ASN A N 1
ATOM 1599 C CA . ASN A 1 208 ? 15.696 -4.713 -36.368 1.00 91.31 208 ASN A CA 1
ATOM 1600 C C . ASN A 1 208 ? 16.383 -3.412 -36.797 1.00 91.31 208 ASN A C 1
ATOM 1602 O O . ASN A 1 208 ? 17.599 -3.386 -36.919 1.00 91.31 208 ASN A O 1
ATOM 1606 N N . ARG A 1 209 ? 15.624 -2.317 -36.927 1.00 92.62 209 ARG A N 1
ATOM 1607 C CA . ARG A 1 209 ? 16.185 -1.018 -37.301 1.00 92.62 209 ARG A CA 1
ATOM 1608 C C . ARG A 1 209 ? 17.143 -0.463 -36.248 1.00 92.62 209 ARG A C 1
ATOM 1610 O O . ARG A 1 209 ? 18.146 0.134 -36.610 1.00 92.62 209 ARG A O 1
ATOM 1617 N N . ILE A 1 210 ? 16.850 -0.653 -34.961 1.00 87.12 210 ILE A N 1
ATOM 1618 C CA . ILE A 1 210 ? 17.771 -0.281 -33.877 1.00 87.12 210 ILE A CA 1
ATOM 1619 C C . ILE A 1 210 ? 19.072 -1.078 -33.993 1.00 87.12 210 ILE A C 1
ATOM 1621 O O . ILE A 1 210 ? 20.128 -0.460 -33.989 1.00 87.12 210 ILE A O 1
ATOM 1625 N N . ARG A 1 211 ? 18.999 -2.399 -34.204 1.00 90.81 211 ARG A N 1
ATOM 1626 C CA . ARG A 1 211 ? 20.190 -3.237 -34.415 1.00 90.81 211 ARG A CA 1
ATOM 1627 C C . ARG A 1 211 ? 21.014 -2.804 -35.627 1.00 90.81 211 ARG A C 1
ATOM 1629 O O . ARG A 1 211 ? 22.216 -2.635 -35.505 1.00 90.81 211 ARG A O 1
ATOM 1636 N N . GLU A 1 212 ? 20.373 -2.528 -36.763 1.00 90.25 212 GLU A N 1
ATOM 1637 C CA . GLU A 1 212 ? 21.064 -1.989 -37.946 1.00 90.25 212 GLU A CA 1
ATOM 1638 C C . GLU A 1 212 ? 21.785 -0.670 -37.635 1.00 90.25 212 GLU A C 1
ATOM 1640 O O . GLU A 1 212 ? 22.936 -0.484 -38.016 1.00 90.25 212 GLU A O 1
ATOM 1645 N N . MET A 1 213 ? 21.128 0.242 -36.910 1.00 86.00 213 MET A N 1
ATOM 1646 C CA . MET A 1 213 ? 21.738 1.509 -36.497 1.00 86.00 213 MET A CA 1
ATOM 1647 C C . MET A 1 213 ? 22.889 1.296 -35.502 1.00 86.00 213 MET A C 1
ATOM 1649 O O . MET A 1 213 ? 23.881 2.022 -35.558 1.00 86.00 213 MET A O 1
ATOM 1653 N N . GLU A 1 214 ? 22.778 0.319 -34.600 1.00 88.88 214 GLU A N 1
ATOM 1654 C CA . GLU A 1 214 ? 23.832 -0.067 -33.657 1.00 88.88 214 GLU A CA 1
ATOM 1655 C C . GLU A 1 214 ? 25.054 -0.631 -34.401 1.00 88.88 214 GLU A C 1
ATOM 1657 O O . GLU A 1 214 ? 26.172 -0.154 -34.180 1.00 88.88 214 GLU A O 1
ATOM 1662 N N . ASP A 1 215 ? 24.853 -1.526 -35.369 1.00 89.38 215 ASP A N 1
ATOM 1663 C CA . ASP A 1 215 ? 25.903 -2.070 -36.240 1.00 89.38 215 ASP A CA 1
ATOM 1664 C C . ASP A 1 215 ? 26.564 -0.976 -37.097 1.00 89.38 215 ASP A C 1
ATOM 1666 O O . ASP A 1 215 ? 27.795 -0.902 -37.211 1.00 89.38 215 ASP A O 1
ATOM 1670 N N . GLU A 1 216 ? 25.771 -0.060 -37.660 1.00 89.56 216 GLU A N 1
ATOM 1671 C CA . GLU A 1 216 ? 26.271 1.120 -38.371 1.00 89.56 216 GLU A CA 1
ATOM 1672 C C . GLU A 1 216 ? 27.123 2.005 -37.445 1.00 89.56 216 GLU A C 1
ATOM 1674 O O . GLU A 1 216 ? 28.207 2.450 -37.826 1.00 89.56 216 GLU A O 1
ATOM 1679 N N . THR A 1 217 ? 26.708 2.226 -36.194 1.00 85.94 217 THR A N 1
ATOM 1680 C CA . THR A 1 217 ? 27.535 2.975 -35.235 1.00 85.94 217 THR A CA 1
ATOM 1681 C C . THR A 1 217 ? 28.801 2.228 -34.822 1.00 85.94 217 THR A C 1
ATOM 1683 O O . THR A 1 217 ? 29.856 2.856 -34.687 1.00 85.94 217 THR A O 1
ATOM 1686 N N . GLY A 1 218 ? 28.746 0.901 -34.680 1.00 87.12 218 GLY A N 1
ATOM 1687 C CA . GLY A 1 218 ? 29.911 0.063 -34.405 1.00 87.12 218 GLY A CA 1
ATOM 1688 C C . GLY A 1 218 ? 30.939 0.135 -35.536 1.00 87.12 218 GLY A C 1
ATOM 1689 O O . GLY A 1 218 ? 32.120 0.400 -35.299 1.00 87.12 218 GLY A O 1
ATOM 1690 N N . THR A 1 219 ? 30.490 0.004 -36.785 1.00 88.06 219 THR A N 1
ATOM 1691 C CA . THR A 1 219 ? 31.357 0.129 -37.967 1.00 88.06 219 THR A CA 1
ATOM 1692 C C . THR A 1 219 ? 31.924 1.540 -38.121 1.00 88.06 219 THR A C 1
ATOM 1694 O O . THR A 1 219 ? 33.124 1.686 -38.364 1.00 88.06 219 THR A O 1
ATOM 1697 N N . LEU A 1 220 ? 31.124 2.588 -37.895 1.00 85.81 220 LEU A N 1
ATOM 1698 C CA . LEU A 1 220 ? 31.599 3.976 -37.884 1.00 85.81 220 LEU A CA 1
ATOM 1699 C C . LEU A 1 220 ? 32.636 4.227 -36.782 1.00 85.81 220 LEU A C 1
ATOM 1701 O O . LEU A 1 220 ? 33.605 4.946 -37.018 1.00 85.81 220 LEU A O 1
ATOM 1705 N N . SER A 1 221 ? 32.482 3.613 -35.607 1.00 88.50 221 SER A N 1
ATOM 1706 C CA . SER A 1 221 ? 33.467 3.681 -34.522 1.00 88.50 221 SER A CA 1
ATOM 1707 C C . SER A 1 221 ? 34.796 3.031 -34.923 1.00 88.50 221 SER A C 1
ATOM 1709 O O . SER A 1 221 ? 35.860 3.627 -34.745 1.00 88.50 221 SER A O 1
ATOM 1711 N N . VAL A 1 222 ? 34.752 1.860 -35.570 1.00 87.69 222 VAL A N 1
ATOM 1712 C CA . VAL A 1 222 ? 35.949 1.189 -36.109 1.00 87.69 222 VAL A CA 1
ATOM 1713 C C . VAL A 1 222 ? 36.619 2.032 -37.199 1.00 87.69 222 VAL A C 1
ATOM 1715 O O . VAL A 1 222 ? 37.844 2.171 -37.207 1.00 87.69 222 VAL A O 1
ATOM 1718 N N . VAL A 1 223 ? 35.842 2.633 -38.106 1.00 88.12 223 VAL A N 1
ATOM 1719 C CA . VAL A 1 223 ? 36.361 3.535 -39.149 1.00 88.12 223 VAL A CA 1
ATOM 1720 C C . VAL A 1 223 ? 36.978 4.790 -38.532 1.00 88.12 223 VAL A C 1
ATOM 1722 O O . VAL A 1 223 ? 38.063 5.193 -38.947 1.00 88.12 223 VAL A O 1
ATOM 1725 N N . LYS A 1 224 ? 36.347 5.371 -37.507 1.00 87.56 224 LYS A N 1
ATOM 1726 C CA . LYS A 1 224 ? 36.890 6.507 -36.756 1.00 87.56 224 LYS A CA 1
ATOM 1727 C C . LYS A 1 224 ? 38.213 6.142 -36.082 1.00 87.56 224 LYS A C 1
ATOM 1729 O O . LYS A 1 224 ? 39.178 6.878 -36.248 1.00 87.56 224 LYS A O 1
ATOM 1734 N N . GLY A 1 225 ? 38.292 4.991 -35.413 1.00 88.06 225 GLY A N 1
ATOM 1735 C CA . GLY A 1 225 ? 39.530 4.502 -34.800 1.00 88.06 225 GLY A CA 1
ATOM 1736 C C . GLY A 1 225 ? 40.652 4.293 -35.823 1.00 88.06 225 GLY A C 1
ATOM 1737 O O . GLY A 1 225 ? 41.786 4.707 -35.595 1.00 88.06 225 GLY A O 1
ATOM 1738 N N . ARG A 1 226 ? 40.340 3.739 -37.003 1.00 87.12 226 ARG A N 1
ATOM 1739 C CA . ARG A 1 226 ? 41.303 3.644 -38.118 1.00 87.12 226 ARG A CA 1
ATOM 1740 C C . ARG A 1 226 ? 41.745 5.023 -38.611 1.00 87.12 226 ARG A C 1
ATOM 1742 O O . ARG A 1 226 ? 42.937 5.238 -38.801 1.00 87.12 226 ARG A O 1
ATOM 1749 N N . GLY A 1 227 ? 40.807 5.956 -38.774 1.00 85.12 227 GLY A N 1
ATOM 1750 C CA . GLY A 1 227 ? 41.092 7.336 -39.168 1.00 85.12 227 GLY A CA 1
ATOM 1751 C C . GLY A 1 227 ? 41.986 8.065 -38.164 1.00 85.12 227 GLY A C 1
ATOM 1752 O O . GLY A 1 227 ? 42.927 8.737 -38.568 1.00 85.12 227 GLY A O 1
ATOM 1753 N N . GLU A 1 228 ? 41.758 7.884 -36.863 1.00 89.88 228 GLU A N 1
ATOM 1754 C CA . GLU A 1 228 ? 42.606 8.436 -35.801 1.00 89.88 228 GLU A CA 1
ATOM 1755 C C . GLU A 1 228 ? 44.031 7.872 -35.859 1.00 89.88 228 GLU A C 1
ATOM 1757 O O . GLU A 1 228 ? 44.985 8.642 -35.761 1.00 89.88 228 GLU A O 1
ATOM 1762 N N . ILE A 1 229 ? 44.197 6.566 -36.100 1.00 90.19 229 ILE A N 1
ATOM 1763 C CA . ILE A 1 229 ? 45.520 5.945 -36.292 1.00 90.19 229 ILE A CA 1
ATOM 1764 C C . ILE A 1 229 ? 46.226 6.542 -37.518 1.00 90.19 229 ILE A C 1
ATOM 1766 O O . ILE A 1 229 ? 47.403 6.894 -37.441 1.00 90.19 229 ILE A O 1
ATOM 1770 N N . THR A 1 230 ? 45.521 6.707 -38.642 1.00 89.12 230 THR A N 1
ATOM 1771 C CA . THR A 1 230 ? 46.089 7.326 -39.850 1.00 89.12 230 THR A CA 1
ATOM 1772 C C . THR A 1 230 ? 46.456 8.791 -39.618 1.00 89.12 230 THR A C 1
ATOM 1774 O O . THR A 1 230 ? 47.533 9.219 -40.022 1.00 89.12 230 THR A O 1
ATOM 1777 N N . ILE A 1 231 ? 45.614 9.560 -38.924 1.00 88.44 231 ILE A N 1
ATOM 1778 C CA . ILE A 1 231 ? 45.909 10.952 -38.564 1.00 88.44 231 ILE A CA 1
ATOM 1779 C C . ILE A 1 231 ? 47.138 11.017 -37.654 1.00 88.44 231 ILE A C 1
ATOM 1781 O O . ILE A 1 231 ? 48.008 11.851 -37.884 1.00 88.44 231 ILE A O 1
ATOM 1785 N N . GLN A 1 232 ? 47.253 10.135 -36.659 1.00 89.25 232 GLN A N 1
ATOM 1786 C CA . GLN A 1 232 ? 48.428 10.075 -35.786 1.00 89.25 232 GLN A CA 1
ATOM 1787 C C . GLN A 1 232 ? 49.704 9.725 -36.562 1.00 89.25 232 GLN A C 1
ATOM 1789 O O . GLN A 1 232 ? 50.748 10.331 -36.311 1.00 89.25 232 GLN A O 1
ATOM 1794 N N . ALA A 1 233 ? 49.626 8.798 -37.523 1.00 88.69 233 ALA A N 1
ATOM 1795 C CA . ALA A 1 233 ? 50.739 8.461 -38.408 1.00 88.69 233 ALA A CA 1
ATOM 1796 C C . ALA A 1 233 ? 51.153 9.663 -39.273 1.00 88.69 233 ALA A C 1
ATOM 1798 O O . ALA A 1 233 ? 52.315 10.061 -39.241 1.00 88.69 233 ALA A O 1
ATOM 1799 N N . LEU A 1 234 ? 50.200 10.325 -39.936 1.00 89.19 234 LEU A N 1
ATOM 1800 C CA . LEU A 1 234 ? 50.458 11.526 -40.740 1.00 89.19 234 LEU A CA 1
ATOM 1801 C C . LEU A 1 234 ? 50.985 12.695 -39.895 1.00 89.19 234 LEU A C 1
ATOM 1803 O O . LEU A 1 234 ? 51.856 13.435 -40.335 1.00 89.19 234 LEU A O 1
ATOM 1807 N N . GLN A 1 235 ? 50.512 12.865 -38.659 1.00 89.06 235 GLN A N 1
ATOM 1808 C CA . GLN A 1 235 ? 51.041 13.865 -37.725 1.00 89.06 235 GLN A CA 1
ATOM 1809 C C . GLN A 1 235 ? 52.462 13.539 -37.257 1.00 89.06 235 GLN A C 1
ATOM 1811 O O . GLN A 1 235 ? 53.214 14.447 -36.898 1.00 89.06 235 GLN A O 1
ATOM 1816 N N . LYS A 1 236 ? 52.830 12.257 -37.187 1.00 91.88 236 LYS A N 1
ATOM 1817 C CA . LYS A 1 236 ? 54.201 11.835 -36.896 1.00 91.88 236 LYS A CA 1
ATOM 1818 C C . LYS A 1 236 ? 55.107 12.117 -38.096 1.00 91.88 236 LYS A C 1
ATOM 1820 O O . LYS A 1 236 ? 56.126 12.769 -37.916 1.00 91.88 236 LYS A O 1
ATOM 1825 N N . GLU A 1 237 ? 54.691 11.741 -39.301 1.00 91.06 237 GLU A N 1
ATOM 1826 C CA . GLU A 1 237 ? 55.422 12.040 -40.540 1.00 91.06 237 GLU A CA 1
ATOM 1827 C C . GLU A 1 237 ? 55.567 13.549 -40.766 1.00 91.06 237 GLU A C 1
ATOM 1829 O O . GLU A 1 237 ? 56.648 14.028 -41.084 1.00 91.06 237 GLU A O 1
ATOM 1834 N N . MET A 1 238 ? 54.515 14.336 -40.525 1.00 85.69 238 MET A N 1
ATOM 1835 C CA . MET A 1 238 ? 54.572 15.798 -40.611 1.00 85.69 238 MET A CA 1
ATOM 1836 C C . MET A 1 238 ? 55.600 16.386 -39.639 1.00 85.69 238 MET A C 1
ATOM 1838 O O . MET A 1 238 ? 56.321 17.310 -40.009 1.00 85.69 238 MET A O 1
ATOM 1842 N N . ARG A 1 239 ? 55.703 15.842 -38.418 1.00 91.50 239 ARG A N 1
ATOM 1843 C CA . ARG A 1 239 ? 56.748 16.232 -37.458 1.00 91.50 239 ARG A CA 1
ATOM 1844 C C . ARG A 1 239 ? 58.139 15.853 -37.958 1.00 91.50 239 ARG A C 1
ATOM 1846 O O . ARG A 1 239 ? 59.028 16.691 -37.930 1.00 91.50 239 ARG A O 1
ATOM 1853 N N . GLU A 1 240 ? 58.312 14.649 -38.495 1.00 92.38 240 GLU A N 1
ATOM 1854 C CA . GLU A 1 240 ? 59.585 14.210 -39.084 1.00 92.38 240 GLU A CA 1
ATOM 1855 C C . GLU A 1 240 ? 59.996 15.087 -40.282 1.00 92.38 240 GLU A C 1
ATOM 1857 O O . GLU A 1 240 ? 61.161 15.469 -40.404 1.00 92.38 240 GLU A O 1
ATOM 1862 N N . TYR A 1 241 ? 59.047 15.483 -41.138 1.00 89.94 241 TYR A N 1
ATOM 1863 C CA . TYR A 1 241 ? 59.298 16.425 -42.227 1.00 89.94 241 TYR A CA 1
ATOM 1864 C C . TYR A 1 241 ? 59.616 17.830 -41.718 1.00 89.94 241 TYR A C 1
ATOM 1866 O O . TYR A 1 241 ? 60.516 18.466 -42.259 1.00 89.94 241 TYR A O 1
ATOM 1874 N N . GLN A 1 242 ? 58.933 18.316 -40.680 1.00 89.19 242 GLN A N 1
ATOM 1875 C CA . GLN A 1 242 ? 59.246 19.600 -40.046 1.00 89.19 242 GLN A CA 1
ATOM 1876 C C . GLN A 1 242 ? 60.657 19.604 -39.450 1.00 89.19 242 GLN A C 1
ATOM 1878 O O . GLN A 1 242 ? 61.418 20.535 -39.712 1.00 89.19 242 GLN A O 1
ATOM 1883 N N . ASP A 1 243 ? 61.040 18.547 -38.733 1.00 91.94 243 ASP A N 1
ATOM 1884 C CA . ASP A 1 243 ? 62.390 18.379 -38.190 1.00 91.94 243 ASP A CA 1
ATOM 1885 C C . ASP A 1 243 ? 63.429 18.321 -39.317 1.00 91.94 243 ASP A C 1
ATOM 1887 O O . ASP A 1 243 ? 64.482 18.962 -39.247 1.00 91.94 243 ASP A O 1
ATOM 1891 N N . ARG A 1 244 ? 63.113 17.620 -40.414 1.00 92.69 244 ARG A N 1
ATOM 1892 C CA . ARG A 1 244 ? 63.992 17.542 -41.583 1.00 92.69 244 ARG A CA 1
ATOM 1893 C C . ARG A 1 244 ? 64.133 18.882 -42.299 1.00 92.69 244 ARG A C 1
ATOM 1895 O O . ARG A 1 244 ? 65.233 19.221 -42.733 1.00 92.69 244 ARG A O 1
ATOM 1902 N N . VAL A 1 245 ? 63.052 19.649 -42.418 1.00 87.25 245 VAL A N 1
ATOM 1903 C CA . VAL A 1 245 ? 63.081 21.017 -42.950 1.00 87.25 245 VAL A CA 1
ATOM 1904 C C . VAL A 1 245 ? 63.936 21.900 -42.046 1.00 87.25 245 VAL A C 1
ATOM 1906 O O . VAL A 1 245 ? 64.844 22.554 -42.551 1.00 87.25 245 VAL A O 1
ATOM 1909 N N . ALA A 1 246 ? 63.749 21.851 -40.725 1.00 88.81 246 ALA A N 1
ATOM 1910 C CA . ALA A 1 246 ? 64.552 22.617 -39.773 1.00 88.81 246 ALA A CA 1
ATOM 1911 C C . ALA A 1 246 ? 66.052 22.267 -39.854 1.00 88.81 246 ALA A C 1
ATOM 1913 O O . ALA A 1 246 ? 66.905 23.161 -39.841 1.00 88.81 246 ALA A O 1
ATOM 1914 N N . GLU A 1 247 ? 66.396 20.984 -40.007 1.00 92.56 247 GLU A N 1
ATOM 1915 C CA . GLU A 1 247 ? 67.773 20.530 -40.231 1.00 92.56 247 GLU A CA 1
ATOM 1916 C C . GLU A 1 247 ? 68.342 21.072 -41.553 1.00 92.56 247 GLU A C 1
ATOM 1918 O O . GLU A 1 247 ? 69.460 21.598 -41.587 1.00 92.56 247 GLU A O 1
ATOM 1923 N N . LEU A 1 248 ? 67.583 20.971 -42.650 1.00 87.75 248 LEU A N 1
ATOM 1924 C CA . LEU A 1 248 ? 67.993 21.468 -43.964 1.00 87.75 248 LEU A CA 1
ATOM 1925 C C . LEU A 1 248 ? 68.167 22.989 -43.965 1.00 87.75 248 LEU A C 1
ATOM 1927 O O . LEU A 1 248 ? 69.177 23.472 -44.475 1.00 87.75 248 LEU A O 1
ATOM 1931 N N . GLU A 1 249 ? 67.261 23.736 -43.337 1.00 88.00 249 GLU A N 1
ATOM 1932 C CA . GLU A 1 249 ? 67.402 25.176 -43.124 1.00 88.00 249 GLU A CA 1
ATOM 1933 C C . GLU A 1 249 ? 68.635 25.504 -42.273 1.00 88.00 249 GLU A C 1
ATOM 1935 O O . GLU A 1 249 ? 69.354 26.461 -42.558 1.00 88.00 249 GLU A O 1
ATOM 1940 N N . GLY A 1 250 ? 68.922 24.717 -41.232 1.00 89.88 250 GLY A N 1
ATOM 1941 C CA . GLY A 1 250 ? 70.137 24.852 -40.427 1.00 89.88 250 GLY A CA 1
ATOM 1942 C C . GLY A 1 250 ? 71.408 24.670 -41.262 1.00 89.88 250 GLY A C 1
ATOM 1943 O O . GLY A 1 250 ? 72.337 25.481 -41.178 1.00 89.88 250 GLY A O 1
ATOM 1944 N N . ARG A 1 251 ? 71.431 23.651 -42.130 1.00 91.69 251 ARG A N 1
ATOM 1945 C CA . ARG A 1 251 ? 72.533 23.394 -43.071 1.00 91.69 251 ARG A CA 1
ATOM 1946 C C . ARG A 1 251 ? 72.660 24.489 -44.127 1.00 91.69 251 ARG A C 1
ATOM 1948 O O . ARG A 1 251 ? 73.785 24.855 -44.469 1.00 91.69 251 ARG A O 1
ATOM 1955 N N . LEU A 1 252 ? 71.543 25.013 -44.631 1.00 83.88 252 LEU A N 1
ATOM 1956 C CA . LEU A 1 252 ? 71.526 26.110 -45.596 1.00 83.88 252 LEU A CA 1
ATOM 1957 C C . LEU A 1 252 ? 72.096 27.382 -44.957 1.00 83.88 252 LEU A C 1
ATOM 1959 O O . LEU A 1 252 ? 73.091 27.900 -45.449 1.00 83.88 252 LEU A O 1
ATOM 1963 N N . ARG A 1 253 ? 71.604 27.767 -43.771 1.00 87.81 253 ARG A N 1
ATOM 1964 C CA . ARG A 1 253 ? 72.128 28.896 -42.979 1.00 87.81 253 ARG A CA 1
ATOM 1965 C C . ARG A 1 253 ? 73.610 28.748 -42.628 1.00 87.81 253 ARG A C 1
ATOM 1967 O O . ARG A 1 253 ? 74.327 29.739 -42.497 1.00 87.81 253 ARG A O 1
ATOM 1974 N N . PHE A 1 254 ? 74.098 27.525 -42.416 1.00 88.94 254 PHE A N 1
ATOM 1975 C CA . PHE A 1 254 ? 75.526 27.267 -42.204 1.00 88.94 254 PHE A CA 1
ATOM 1976 C C . PHE A 1 254 ? 76.345 27.497 -43.482 1.00 88.94 254 PHE A C 1
ATOM 1978 O O . PHE A 1 254 ? 77.381 28.162 -43.437 1.00 88.94 254 PHE A O 1
ATOM 1985 N N . LYS A 1 255 ? 75.872 26.984 -44.626 1.00 87.56 255 LYS A N 1
ATOM 1986 C CA . LYS A 1 255 ? 76.511 27.202 -45.931 1.00 87.56 255 LYS A CA 1
ATOM 1987 C C . LYS A 1 255 ? 76.494 28.673 -46.334 1.00 87.56 255 LYS A C 1
ATOM 1989 O O . LYS A 1 255 ? 77.534 29.172 -46.743 1.00 87.56 255 LYS A O 1
ATOM 1994 N N . GLU A 1 256 ? 75.372 29.363 -46.159 1.00 85.38 256 GLU A N 1
ATOM 1995 C CA . GLU A 1 256 ? 75.232 30.798 -46.423 1.00 85.38 256 GLU A CA 1
ATOM 1996 C C . GLU A 1 256 ? 76.198 31.609 -45.570 1.00 85.38 256 GLU A C 1
ATOM 1998 O O . GLU A 1 256 ? 76.945 32.414 -46.110 1.00 85.38 256 GLU A O 1
ATOM 2003 N N . ARG A 1 257 ? 76.278 31.347 -44.257 1.00 84.38 257 ARG A N 1
ATOM 2004 C CA . ARG A 1 257 ? 77.267 32.012 -43.395 1.00 84.38 257 ARG A CA 1
ATOM 2005 C C . ARG A 1 257 ? 78.689 31.792 -43.894 1.00 84.38 257 ARG A C 1
ATOM 2007 O O . ARG A 1 257 ? 79.433 32.756 -44.028 1.00 84.38 257 ARG A O 1
ATOM 2014 N N . ARG A 1 258 ? 79.049 30.552 -44.237 1.00 86.62 258 ARG A N 1
ATOM 2015 C CA . ARG A 1 258 ? 80.377 30.228 -44.774 1.00 86.62 258 ARG A CA 1
ATOM 2016 C C . ARG A 1 258 ? 80.647 30.912 -46.118 1.00 86.62 258 ARG A C 1
ATOM 2018 O O . ARG A 1 258 ? 81.757 31.387 -46.338 1.00 86.62 258 ARG A O 1
ATOM 2025 N N . GLN A 1 259 ? 79.651 30.977 -46.998 1.00 85.50 259 GLN A N 1
ATOM 2026 C CA . GLN A 1 259 ? 79.745 31.644 -48.293 1.00 85.50 259 GLN A CA 1
ATOM 2027 C C . GLN A 1 259 ? 79.862 33.161 -48.132 1.00 85.50 259 GLN A C 1
ATOM 2029 O O . GLN A 1 259 ? 80.689 33.763 -48.802 1.00 85.50 259 GLN A O 1
ATOM 2034 N N . VAL A 1 260 ? 79.114 33.775 -47.212 1.00 84.19 260 VAL A N 1
ATOM 2035 C CA . VAL A 1 260 ? 79.227 35.203 -46.889 1.00 84.19 260 VAL A CA 1
ATOM 2036 C C . VAL A 1 260 ? 80.619 35.516 -46.355 1.00 84.19 260 VAL A C 1
ATOM 2038 O O . VAL A 1 260 ? 81.240 36.455 -46.841 1.00 84.19 260 VAL A O 1
ATOM 2041 N N . THR A 1 261 ? 81.164 34.716 -45.432 1.00 80.75 261 THR A N 1
ATOM 2042 C CA . THR A 1 261 ? 82.538 34.923 -44.940 1.00 80.75 261 THR A CA 1
ATOM 2043 C C . THR A 1 261 ? 83.563 34.797 -46.070 1.00 80.75 261 THR A C 1
ATOM 2045 O O . THR A 1 261 ? 84.448 35.638 -46.185 1.00 80.75 261 THR A O 1
ATOM 2048 N N . PHE A 1 262 ? 83.409 33.799 -46.945 1.00 85.31 262 PHE A N 1
ATOM 2049 C CA . PHE A 1 262 ? 84.286 33.601 -48.100 1.00 85.31 262 PHE A CA 1
ATOM 2050 C C . PHE A 1 262 ? 84.203 34.754 -49.113 1.00 85.31 262 PHE A C 1
ATOM 2052 O O . PHE A 1 262 ? 85.232 35.264 -49.539 1.00 85.31 262 PHE A O 1
ATOM 2059 N N . LEU A 1 263 ? 82.994 35.203 -49.464 1.00 81.81 263 LEU A N 1
ATOM 2060 C CA . LEU A 1 263 ? 82.776 36.320 -50.387 1.00 81.81 263 LEU A CA 1
ATOM 2061 C C . LEU A 1 263 ? 83.272 37.645 -49.804 1.00 81.81 263 LEU A C 1
ATOM 2063 O O . LEU A 1 263 ? 83.806 38.467 -50.540 1.00 81.81 263 LEU A O 1
ATOM 2067 N N . THR A 1 264 ? 83.139 37.849 -48.492 1.00 78.56 264 THR A N 1
ATOM 2068 C CA . THR A 1 264 ? 83.670 39.050 -47.829 1.00 78.56 264 THR A CA 1
ATOM 2069 C C . THR A 1 264 ? 85.197 39.090 -47.932 1.00 78.56 264 THR A C 1
ATOM 2071 O O . THR A 1 264 ? 85.754 40.118 -48.308 1.00 78.56 264 THR A O 1
ATOM 2074 N N . ASP A 1 265 ? 85.868 37.959 -47.688 1.00 78.12 265 ASP A N 1
ATOM 2075 C CA . ASP A 1 265 ? 87.331 37.848 -47.793 1.00 78.12 265 ASP A CA 1
ATOM 2076 C C . ASP A 1 265 ? 87.817 37.950 -49.254 1.00 78.12 265 ASP A C 1
ATOM 2078 O O . ASP A 1 265 ? 88.819 38.603 -49.552 1.00 78.12 265 ASP A O 1
ATOM 2082 N N . GLN A 1 266 ? 87.061 37.375 -50.198 1.00 83.31 266 GLN A N 1
ATOM 2083 C CA . GLN A 1 266 ? 87.335 37.465 -51.634 1.00 83.31 266 GLN A CA 1
ATOM 2084 C C . GLN A 1 266 ? 87.172 38.894 -52.168 1.00 83.31 266 GLN A C 1
ATOM 2086 O O . GLN A 1 266 ? 88.054 39.374 -52.878 1.00 83.31 266 GLN A O 1
ATOM 2091 N N . ASN A 1 267 ? 86.089 39.591 -51.814 1.00 80.50 267 ASN A N 1
ATOM 2092 C CA . ASN A 1 267 ? 85.867 40.979 -52.225 1.00 80.50 267 ASN A CA 1
ATOM 2093 C C . ASN A 1 267 ? 86.946 41.900 -51.653 1.00 80.50 267 ASN A C 1
ATOM 2095 O O . ASN A 1 267 ? 87.449 42.765 -52.366 1.00 80.50 267 ASN A O 1
ATOM 2099 N N . PHE A 1 268 ? 87.364 41.683 -50.403 1.00 78.56 268 PHE A N 1
ATOM 2100 C CA . PHE A 1 268 ? 88.450 42.457 -49.804 1.00 78.56 268 PHE A CA 1
ATOM 2101 C C . PHE A 1 268 ? 89.770 42.278 -50.573 1.00 78.56 268 PHE A C 1
ATOM 2103 O O . PHE A 1 268 ? 90.468 43.255 -50.836 1.00 78.56 268 PHE A O 1
ATOM 2110 N N . ARG A 1 269 ? 90.080 41.053 -51.023 1.00 79.12 269 ARG A N 1
ATOM 2111 C CA . ARG A 1 269 ? 91.244 40.777 -51.886 1.00 79.12 269 ARG A CA 1
ATOM 2112 C C . ARG A 1 269 ? 91.103 41.364 -53.297 1.00 79.12 269 ARG A C 1
ATOM 2114 O O . ARG A 1 269 ? 92.073 41.927 -53.797 1.00 79.12 269 ARG A O 1
ATOM 2121 N N . SER A 1 270 ? 89.924 41.272 -53.922 1.00 79.12 270 SER A N 1
ATOM 2122 C CA . SER A 1 270 ? 89.665 41.836 -55.263 1.00 79.12 270 SER A CA 1
ATOM 2123 C C . SER A 1 270 ? 89.833 43.352 -55.271 1.00 79.12 270 SER A C 1
ATOM 2125 O O . SER A 1 270 ? 90.538 43.887 -56.119 1.00 79.12 270 SER A O 1
ATOM 2127 N N . HIS A 1 271 ? 89.281 44.044 -54.268 1.00 75.50 271 HIS A N 1
ATOM 2128 C CA . HIS A 1 271 ? 89.409 45.497 -54.150 1.00 75.50 271 HIS A CA 1
ATOM 2129 C C . HIS A 1 271 ? 90.859 45.966 -53.974 1.00 75.50 271 HIS A C 1
ATOM 2131 O O . HIS A 1 271 ? 91.209 47.046 -54.450 1.00 75.50 271 HIS A O 1
ATOM 2137 N N . ILE A 1 272 ? 91.713 45.169 -53.323 1.00 75.06 272 ILE A N 1
ATOM 2138 C CA . ILE A 1 272 ? 93.149 45.464 -53.224 1.00 75.06 272 ILE A CA 1
ATOM 2139 C C . ILE A 1 272 ? 93.827 45.290 -54.595 1.00 75.06 272 ILE A C 1
ATOM 2141 O O . ILE A 1 272 ? 94.533 46.194 -55.034 1.00 75.06 272 ILE A O 1
ATOM 2145 N N . SER A 1 273 ? 93.551 44.192 -55.307 1.00 79.19 273 SER A N 1
ATOM 2146 C CA . SER A 1 273 ? 94.141 43.904 -56.626 1.00 79.19 273 SER A CA 1
ATOM 2147 C C . SER A 1 273 ? 93.704 44.893 -57.716 1.00 79.19 273 SER A C 1
ATOM 2149 O O . SER A 1 273 ? 94.520 45.332 -58.521 1.00 79.19 273 SER A O 1
ATOM 2151 N N . GLU A 1 274 ? 92.427 45.282 -57.745 1.00 80.00 274 GLU A N 1
ATOM 2152 C CA . GLU A 1 274 ? 91.899 46.246 -58.720 1.00 80.00 274 GLU A CA 1
ATOM 2153 C C . GLU A 1 274 ? 92.515 47.639 -58.543 1.00 80.00 274 GLU A C 1
ATOM 2155 O O . GLU A 1 274 ? 92.737 48.351 -59.526 1.00 80.00 274 GLU A O 1
ATOM 2160 N N . ARG A 1 275 ? 92.826 48.023 -57.296 1.00 76.50 275 ARG A N 1
ATOM 2161 C CA . ARG A 1 275 ? 93.510 49.283 -56.993 1.00 76.50 275 ARG A CA 1
ATOM 2162 C C . ARG A 1 275 ? 94.939 49.291 -57.545 1.00 76.50 275 ARG A C 1
ATOM 2164 O O . ARG A 1 275 ? 95.339 50.296 -58.127 1.00 76.50 275 ARG A O 1
ATOM 2171 N N . GLU A 1 276 ? 95.673 48.186 -57.409 1.00 75.44 276 GLU A N 1
ATOM 2172 C CA . GLU A 1 276 ? 97.031 48.039 -57.957 1.00 75.44 276 GLU A CA 1
ATOM 2173 C C . GLU A 1 276 ? 97.030 48.049 -59.501 1.00 75.44 276 GLU A C 1
ATOM 2175 O O . GLU A 1 276 ? 97.829 48.753 -60.126 1.00 75.44 276 GLU A O 1
ATOM 2180 N N . ASP A 1 277 ? 96.078 47.358 -60.136 1.00 77.19 277 ASP A N 1
ATOM 2181 C CA . ASP A 1 277 ? 95.944 47.309 -61.600 1.00 77.19 277 ASP A CA 1
ATOM 2182 C C . ASP A 1 277 ? 95.540 48.660 -62.221 1.00 77.19 277 ASP A C 1
ATOM 2184 O O . ASP A 1 277 ? 95.974 49.006 -63.329 1.00 77.19 277 ASP A O 1
ATOM 2188 N N . ALA A 1 278 ? 94.693 49.438 -61.540 1.00 76.56 278 ALA A N 1
ATOM 2189 C CA . ALA A 1 278 ? 94.285 50.767 -61.997 1.00 76.56 278 ALA A CA 1
ATOM 2190 C C . ALA A 1 278 ? 95.462 51.761 -61.992 1.00 76.56 278 ALA A C 1
ATOM 2192 O O . ALA A 1 278 ? 95.599 52.568 -62.919 1.00 76.56 278 ALA A O 1
ATOM 2193 N N . GLU A 1 279 ? 96.350 51.659 -61.000 1.00 71.69 279 GLU A N 1
ATOM 2194 C CA . GLU A 1 279 ? 97.542 52.501 -60.871 1.00 71.69 279 GLU A CA 1
ATOM 2195 C C . GLU A 1 279 ? 98.563 52.214 -61.992 1.00 71.69 279 GLU A C 1
ATOM 2197 O O . GLU A 1 279 ? 99.107 53.144 -62.597 1.00 71.69 279 GLU A O 1
ATOM 2202 N N . GLN A 1 280 ? 98.729 50.944 -62.385 1.00 71.88 280 GLN A N 1
ATOM 2203 C CA . GLN A 1 280 ? 99.586 50.552 -63.514 1.00 71.88 280 GLN A CA 1
ATOM 2204 C C . GLN A 1 280 ? 99.032 50.985 -64.882 1.00 71.88 280 GLN A C 1
ATOM 2206 O O . GLN A 1 280 ? 99.785 51.427 -65.759 1.00 71.88 280 GLN A O 1
ATOM 2211 N N . LYS A 1 281 ? 97.711 50.889 -65.093 1.00 76.50 281 LYS A N 1
ATOM 2212 C CA . LYS A 1 281 ? 97.077 51.269 -66.370 1.00 76.50 281 LYS A CA 1
ATOM 2213 C C . LYS A 1 281 ? 97.184 52.769 -66.640 1.00 76.50 281 LYS A C 1
ATOM 2215 O O . LYS A 1 281 ? 97.455 53.140 -67.785 1.00 76.50 281 LYS A O 1
ATOM 2220 N N . SER A 1 282 ? 97.053 53.608 -65.612 1.00 69.88 282 SER A N 1
ATOM 2221 C CA . SER A 1 282 ? 97.218 55.067 -65.711 1.00 69.88 282 SER A CA 1
ATOM 2222 C C . SER A 1 282 ? 98.592 55.458 -66.288 1.00 69.88 282 SER A C 1
ATOM 2224 O O . SER A 1 282 ? 98.676 56.167 -67.292 1.00 69.88 282 SER A O 1
ATOM 2226 N N . GLN A 1 283 ? 99.672 54.858 -65.775 1.00 64.81 283 GLN A N 1
ATOM 2227 C CA . GLN A 1 283 ? 101.049 55.102 -66.239 1.00 64.81 283 GLN A CA 1
ATOM 2228 C C . GLN A 1 283 ? 101.331 54.610 -67.675 1.00 64.81 283 GLN A C 1
ATOM 2230 O O . GLN A 1 283 ? 102.334 54.990 -68.291 1.00 64.81 283 GLN A O 1
ATOM 2235 N N . SER A 1 284 ? 100.487 53.722 -68.214 1.00 71.94 284 SER A N 1
ATOM 2236 C CA . SER A 1 284 ? 100.618 53.192 -69.579 1.00 71.94 284 SER A CA 1
ATOM 2237 C C . SER A 1 284 ? 99.968 54.096 -70.634 1.00 71.94 284 SER A C 1
ATOM 2239 O O . SER A 1 284 ? 100.478 54.208 -71.751 1.00 71.94 284 SER A O 1
ATOM 2241 N N . TRP A 1 285 ? 98.871 54.776 -70.284 1.00 71.69 285 TRP A N 1
ATOM 2242 C CA . TRP A 1 285 ? 98.149 55.671 -71.193 1.00 71.69 285 TRP A CA 1
ATOM 2243 C C . TRP A 1 285 ? 98.880 56.997 -71.413 1.00 71.69 285 TRP A C 1
ATOM 2245 O O . TRP A 1 285 ? 98.888 57.511 -72.532 1.00 71.69 285 TRP A O 1
ATOM 2255 N N . GLU A 1 286 ? 99.606 57.478 -70.404 1.00 67.75 286 GLU A N 1
ATOM 2256 C CA . GLU A 1 286 ? 100.480 58.657 -70.504 1.00 67.75 286 GLU A CA 1
ATOM 2257 C C . GLU A 1 286 ? 101.629 58.500 -71.523 1.00 67.75 286 GLU A C 1
ATOM 2259 O O . GLU A 1 286 ? 102.132 59.487 -72.065 1.00 67.75 286 GLU A O 1
ATOM 2264 N N . ARG A 1 287 ? 102.047 57.259 -71.815 1.00 68.12 287 ARG A N 1
ATOM 2265 C CA . ARG A 1 287 ? 103.056 56.953 -72.845 1.00 68.12 287 ARG A CA 1
ATOM 2266 C C . ARG A 1 287 ? 102.449 56.922 -74.249 1.00 68.12 287 ARG A C 1
ATOM 2268 O O . ARG A 1 287 ? 102.961 57.586 -75.140 1.00 68.12 287 ARG A O 1
ATOM 2275 N N . LYS A 1 288 ? 101.306 56.250 -74.420 1.00 74.12 288 LYS A N 1
ATOM 2276 C CA . LYS A 1 288 ? 100.645 56.071 -75.730 1.00 74.12 288 LYS A CA 1
ATOM 2277 C C . LYS A 1 288 ? 100.139 57.376 -76.355 1.00 74.12 288 LYS A C 1
ATOM 2279 O O . LYS A 1 288 ? 100.138 57.506 -77.573 1.00 74.12 288 LYS A O 1
ATOM 2284 N N . TYR A 1 289 ? 99.736 58.354 -75.541 1.00 63.81 289 TYR A N 1
ATOM 2285 C CA . TYR A 1 289 ? 99.291 59.662 -76.042 1.00 63.81 289 TYR A CA 1
ATOM 2286 C C . TYR A 1 289 ? 100.435 60.484 -76.670 1.00 63.81 289 TYR A C 1
ATOM 2288 O O . TYR A 1 289 ? 100.198 61.339 -77.517 1.00 63.81 289 TYR A O 1
ATOM 2296 N N . ARG A 1 290 ? 101.691 60.199 -76.300 1.00 64.00 290 ARG A N 1
ATOM 2297 C CA . ARG A 1 290 ? 102.881 60.886 -76.821 1.00 64.00 290 ARG A CA 1
ATOM 2298 C C . ARG A 1 290 ? 103.257 60.419 -78.234 1.00 64.00 290 ARG A C 1
ATOM 2300 O O . ARG A 1 290 ? 103.689 61.239 -79.037 1.00 64.00 290 ARG A O 1
ATOM 2307 N N . ASP A 1 291 ? 103.015 59.144 -78.537 1.00 62.66 291 ASP A N 1
ATOM 2308 C CA . ASP A 1 291 ? 103.391 58.498 -79.804 1.00 62.66 291 ASP A CA 1
ATOM 2309 C C . ASP A 1 291 ? 102.376 58.758 -80.940 1.00 62.66 291 ASP A C 1
ATOM 2311 O O . ASP A 1 291 ? 102.726 58.764 -82.119 1.00 62.66 291 ASP A O 1
ATOM 2315 N N . LEU A 1 292 ? 101.108 59.037 -80.609 1.00 65.75 292 LEU A N 1
ATOM 2316 C CA . LEU A 1 292 ? 100.067 59.338 -81.604 1.00 65.75 292 LEU A CA 1
ATOM 2317 C C . LEU A 1 292 ? 100.287 60.704 -82.287 1.00 65.75 292 LEU A C 1
ATOM 2319 O O . LEU A 1 292 ? 99.986 60.874 -83.468 1.00 65.75 292 LEU A O 1
ATOM 2323 N N . CYS A 1 293 ? 100.858 61.673 -81.565 1.00 53.72 293 CYS A N 1
ATOM 2324 C CA . CYS A 1 293 ? 101.138 63.010 -82.093 1.00 53.72 293 CYS A CA 1
ATOM 2325 C C . CYS A 1 293 ? 102.254 63.025 -83.156 1.00 53.72 293 CYS A C 1
ATOM 2327 O O . CYS A 1 293 ? 102.320 63.969 -83.940 1.00 53.72 293 CYS A O 1
ATOM 2329 N N . THR A 1 294 ? 103.108 61.997 -83.225 1.00 57.16 294 THR A N 1
ATOM 2330 C CA . THR A 1 294 ? 104.213 61.915 -84.198 1.00 57.16 294 THR A CA 1
ATOM 2331 C C . THR A 1 294 ? 103.828 61.286 -85.544 1.00 57.16 294 THR A C 1
ATOM 2333 O O . THR A 1 294 ? 104.475 61.581 -86.545 1.00 57.16 294 THR A O 1
ATOM 2336 N N . GLU A 1 295 ? 102.757 60.486 -85.613 1.00 58.62 295 GLU A N 1
ATOM 2337 C CA . GLU A 1 295 ? 102.425 59.693 -86.815 1.00 58.62 295 GLU A CA 1
ATOM 2338 C C . GLU A 1 295 ? 101.503 60.428 -87.814 1.00 58.62 295 GLU A C 1
ATOM 2340 O O . GLU A 1 295 ? 101.563 60.208 -89.024 1.00 58.62 295 GLU A O 1
ATOM 2345 N N . VAL A 1 296 ? 100.700 61.391 -87.345 1.00 52.28 296 VAL A N 1
ATOM 2346 C CA . VAL A 1 296 ? 99.778 62.173 -88.199 1.00 52.28 296 VAL A CA 1
ATOM 2347 C C . VAL A 1 296 ? 100.522 63.132 -89.148 1.00 52.28 296 VAL A C 1
ATOM 2349 O O . VAL A 1 296 ? 100.010 63.465 -90.215 1.00 52.28 296 VAL A O 1
ATOM 2352 N N . GLY A 1 297 ? 101.768 63.509 -88.839 1.00 51.06 297 GLY A N 1
ATOM 2353 C CA . GLY A 1 297 ? 102.596 64.358 -89.707 1.00 51.06 297 GLY A CA 1
ATOM 2354 C C . GLY A 1 297 ? 103.068 63.693 -91.010 1.00 51.06 297 GLY A C 1
ATOM 2355 O O . GLY A 1 297 ? 103.603 64.380 -91.877 1.00 51.06 297 GLY A O 1
ATOM 2356 N N . ARG A 1 298 ? 102.889 62.374 -91.173 1.00 50.00 298 ARG A N 1
ATOM 2357 C CA . ARG A 1 298 ? 103.564 61.592 -92.222 1.00 50.00 298 ARG A CA 1
ATOM 2358 C C . ARG A 1 298 ? 102.711 61.266 -93.465 1.00 50.00 298 ARG A C 1
ATOM 2360 O O . ARG A 1 298 ? 103.267 60.796 -94.450 1.00 50.00 298 ARG A O 1
ATOM 2367 N N . CYS A 1 299 ? 101.395 61.520 -93.472 1.00 47.03 299 CYS A N 1
ATOM 2368 C CA . CYS A 1 299 ? 100.474 60.871 -94.432 1.00 47.03 299 CYS A CA 1
ATOM 2369 C C . CYS A 1 299 ? 99.791 61.743 -95.521 1.00 47.03 299 CYS A C 1
ATOM 2371 O O . CYS A 1 299 ? 98.875 61.238 -96.162 1.00 47.03 299 CYS A O 1
ATOM 2373 N N . ILE A 1 300 ? 100.177 63.003 -95.794 1.00 46.75 300 ILE A N 1
ATOM 2374 C CA . ILE A 1 300 ? 99.418 63.873 -96.743 1.00 46.75 300 ILE A CA 1
ATOM 2375 C C . ILE A 1 300 ? 100.262 64.437 -97.909 1.00 46.75 300 ILE A C 1
ATOM 2377 O O . ILE A 1 300 ? 100.197 65.623 -98.205 1.00 46.75 300 ILE A O 1
ATOM 2381 N N . SER A 1 301 ? 101.015 63.603 -98.633 1.00 37.84 301 SER A N 1
ATOM 2382 C CA . SER A 1 301 ? 101.615 64.032 -99.913 1.00 37.84 301 SER A CA 1
ATOM 2383 C C . SER A 1 301 ? 101.684 62.895 -100.929 1.00 37.84 301 SER A C 1
ATOM 2385 O O . SER A 1 301 ? 102.542 62.029 -100.790 1.00 37.84 301 SER A O 1
ATOM 2387 N N . LEU A 1 302 ? 100.855 62.923 -101.980 1.00 38.97 302 LEU A N 1
ATOM 2388 C CA . LEU A 1 302 ? 101.260 62.426 -103.303 1.00 38.97 302 LEU A CA 1
ATOM 2389 C C . LEU A 1 302 ? 100.371 62.985 -104.424 1.00 38.97 302 LEU A C 1
ATOM 2391 O O . LEU A 1 302 ? 99.159 62.787 -104.463 1.00 38.97 302 LEU A O 1
ATOM 2395 N N . ASP A 1 303 ? 101.056 63.705 -105.306 1.00 35.03 303 ASP A N 1
ATOM 2396 C CA . ASP A 1 303 ? 100.619 64.419 -106.500 1.00 35.03 303 ASP A CA 1
ATOM 2397 C C . ASP A 1 303 ? 100.824 63.517 -107.736 1.00 35.03 303 ASP A C 1
ATOM 2399 O O . ASP A 1 303 ? 101.757 62.711 -107.767 1.00 35.03 303 ASP A O 1
ATOM 2403 N N . THR A 1 304 ? 99.963 63.621 -108.752 1.00 45.00 304 THR A N 1
ATOM 2404 C CA . THR A 1 304 ? 100.074 62.832 -109.996 1.00 45.00 304 THR A CA 1
ATOM 2405 C C . THR A 1 304 ? 99.901 63.726 -111.219 1.00 45.00 304 THR A C 1
ATOM 2407 O O . THR A 1 304 ? 98.801 63.916 -111.730 1.00 45.00 304 THR A O 1
ATOM 2410 N N . ALA A 1 305 ? 101.017 64.231 -111.741 1.00 38.03 305 ALA A N 1
ATOM 2411 C CA . ALA A 1 305 ? 101.076 64.835 -113.064 1.00 38.03 305 ALA A CA 1
ATOM 2412 C C . ALA A 1 305 ? 102.311 64.333 -113.831 1.00 38.03 305 ALA A C 1
ATOM 2414 O O . ALA A 1 305 ? 103.434 64.430 -113.349 1.00 38.03 305 ALA A O 1
ATOM 2415 N N . ALA A 1 306 ? 102.053 63.847 -115.051 1.00 40.12 306 ALA A N 1
ATOM 2416 C CA . ALA A 1 306 ? 102.991 63.526 -116.135 1.00 40.12 306 ALA A CA 1
ATOM 2417 C C . ALA A 1 306 ? 103.770 62.189 -116.057 1.00 40.12 306 ALA A C 1
ATOM 2419 O O . ALA A 1 306 ? 104.924 62.133 -115.646 1.00 40.12 306 ALA A O 1
ATOM 2420 N N . GLY A 1 307 ? 103.161 61.119 -116.590 1.00 46.62 307 GLY A N 1
ATOM 2421 C CA . GLY A 1 307 ? 103.820 59.848 -116.923 1.00 46.62 307 GLY A CA 1
ATOM 2422 C C . GLY A 1 307 ? 103.250 59.239 -118.216 1.00 46.62 307 GLY A C 1
ATOM 2423 O O . GLY A 1 307 ? 102.051 59.312 -118.462 1.00 46.62 307 GLY A O 1
ATOM 2424 N N . SER A 1 308 ? 104.135 58.706 -119.060 1.00 52.62 308 SER A N 1
ATOM 2425 C CA . SER A 1 308 ? 103.946 58.219 -120.441 1.00 52.62 308 SER A CA 1
ATOM 2426 C C . SER A 1 308 ? 102.832 57.164 -120.649 1.00 52.62 308 SER A C 1
ATOM 2428 O O . SER A 1 308 ? 102.518 56.389 -119.755 1.00 52.62 308 SER A O 1
ATOM 2430 N N . ILE A 1 309 ? 102.273 57.084 -121.866 1.00 55.22 309 ILE A N 1
ATOM 2431 C CA . ILE A 1 309 ? 101.135 56.230 -122.294 1.00 55.22 309 ILE A CA 1
ATOM 2432 C C . ILE A 1 309 ? 101.229 54.725 -121.899 1.00 55.22 309 ILE A C 1
ATOM 2434 O O . ILE A 1 309 ? 100.181 54.149 -121.602 1.00 55.22 309 ILE A O 1
ATOM 2438 N N . PRO A 1 310 ? 102.403 54.064 -121.801 1.00 57.84 310 PRO A N 1
ATOM 2439 C CA . PRO A 1 310 ? 102.505 52.696 -121.270 1.00 57.84 310 PRO A CA 1
ATOM 2440 C C . PRO A 1 310 ? 102.114 52.563 -119.786 1.00 57.84 310 PRO A C 1
ATOM 2442 O O . PRO A 1 310 ? 101.503 51.571 -119.403 1.00 57.84 310 PRO A O 1
ATOM 2445 N N . ASP A 1 311 ? 102.372 53.593 -118.978 1.00 56.22 311 ASP A N 1
ATOM 2446 C CA . ASP A 1 311 ? 102.054 53.642 -117.541 1.00 56.22 311 ASP A CA 1
ATOM 2447 C C . ASP A 1 311 ? 100.535 53.804 -117.306 1.00 56.22 311 ASP A C 1
ATOM 2449 O O . ASP A 1 311 ? 99.971 53.346 -116.315 1.00 56.22 311 ASP A O 1
ATOM 2453 N N . VAL A 1 312 ? 99.823 54.401 -118.268 1.00 61.47 312 VAL A N 1
ATOM 2454 C CA . VAL A 1 312 ? 98.352 54.468 -118.271 1.00 61.47 312 VAL A CA 1
ATOM 2455 C C . VAL A 1 312 ? 97.740 53.116 -118.647 1.00 61.47 312 VAL A C 1
ATOM 2457 O O . VAL A 1 312 ? 96.758 52.711 -118.031 1.00 61.47 312 VAL A O 1
ATOM 2460 N N . ILE A 1 313 ? 98.316 52.388 -119.612 1.00 61.81 313 ILE A N 1
ATOM 2461 C CA . ILE A 1 313 ? 97.834 51.053 -120.012 1.00 61.81 313 ILE A CA 1
ATOM 2462 C C . ILE A 1 313 ? 98.052 50.034 -118.886 1.00 61.81 313 ILE A C 1
ATOM 2464 O O . ILE A 1 313 ? 97.164 49.219 -118.634 1.00 61.81 313 ILE A O 1
ATOM 2468 N N . GLU A 1 314 ? 99.167 50.105 -118.158 1.00 67.00 314 GLU A N 1
ATOM 2469 C CA . GLU A 1 314 ? 99.406 49.264 -116.979 1.00 67.00 314 GLU A CA 1
ATOM 2470 C C . GLU A 1 314 ? 98.431 49.601 -115.838 1.00 67.00 314 GLU A C 1
ATOM 2472 O O . GLU A 1 314 ? 97.807 48.698 -115.282 1.00 67.00 314 GLU A O 1
ATOM 2477 N N . LYS A 1 315 ? 98.169 50.890 -115.571 1.00 68.94 315 LYS A N 1
ATOM 2478 C CA . LYS A 1 315 ? 97.144 51.326 -114.599 1.00 68.94 315 LYS A CA 1
ATOM 2479 C C . LYS A 1 315 ? 95.729 50.900 -114.993 1.00 68.94 315 LYS A C 1
ATOM 2481 O O . LYS A 1 315 ? 94.956 50.487 -114.130 1.00 68.94 315 LYS A O 1
ATOM 2486 N N . VAL A 1 316 ? 95.380 50.958 -116.278 1.00 68.94 316 VAL A N 1
ATOM 2487 C CA . VAL A 1 316 ? 94.076 50.505 -116.793 1.00 68.94 316 VAL A CA 1
ATOM 2488 C C . VAL A 1 316 ? 93.960 48.981 -116.736 1.00 68.94 316 VAL A C 1
ATOM 2490 O O . VAL A 1 316 ? 92.925 48.479 -116.315 1.00 68.94 316 VAL A O 1
ATOM 2493 N N . THR A 1 317 ? 95.009 48.234 -117.083 1.00 73.62 317 THR A N 1
ATOM 2494 C CA . THR A 1 317 ? 95.021 46.761 -117.004 1.00 73.62 317 THR A CA 1
ATOM 2495 C C . THR A 1 317 ? 94.954 46.290 -115.554 1.00 73.62 317 THR A C 1
ATOM 2497 O O . THR A 1 317 ? 94.173 45.396 -115.236 1.00 73.62 317 THR A O 1
ATOM 2500 N N . HIS A 1 318 ? 95.694 46.946 -114.653 1.00 78.06 318 HIS A N 1
ATOM 2501 C CA . HIS A 1 318 ? 95.578 46.726 -113.216 1.00 78.06 318 HIS A CA 1
ATOM 2502 C C . HIS A 1 318 ? 94.147 47.000 -112.755 1.00 78.06 318 HIS A C 1
ATOM 2504 O O . HIS A 1 318 ? 93.547 46.136 -112.131 1.00 78.06 318 HIS A O 1
ATOM 2510 N N . LYS A 1 319 ? 93.541 48.123 -113.168 1.00 80.19 319 LYS A N 1
ATOM 2511 C CA . LYS A 1 319 ? 92.155 48.453 -112.816 1.00 80.19 319 LYS A CA 1
ATOM 2512 C C . LYS A 1 319 ? 91.133 47.456 -113.374 1.00 80.19 319 LYS A C 1
ATOM 2514 O O . LYS A 1 319 ? 90.187 47.131 -112.667 1.00 80.19 319 LYS A O 1
ATOM 2519 N N . ILE A 1 320 ? 91.310 46.951 -114.596 1.00 77.94 320 ILE A N 1
ATOM 2520 C CA . ILE A 1 320 ? 90.452 45.910 -115.189 1.00 77.94 320 ILE A CA 1
ATOM 2521 C C . ILE A 1 320 ? 90.573 44.602 -114.404 1.00 77.94 320 ILE A C 1
ATOM 2523 O O . ILE A 1 320 ? 89.552 43.996 -114.090 1.00 77.94 320 ILE A O 1
ATOM 2527 N N . ASN A 1 321 ? 91.790 44.191 -114.041 1.00 82.38 321 ASN A N 1
ATOM 2528 C CA . ASN A 1 321 ? 92.006 43.001 -113.220 1.00 82.38 321 ASN A CA 1
ATOM 2529 C C . ASN A 1 321 ? 91.414 43.174 -111.817 1.00 82.38 321 ASN A C 1
ATOM 2531 O O . ASN A 1 321 ? 90.714 42.279 -111.356 1.00 82.38 321 ASN A O 1
ATOM 2535 N N . THR A 1 322 ? 91.568 44.348 -111.195 1.00 83.12 322 THR A N 1
ATOM 2536 C CA . THR A 1 322 ? 90.897 44.672 -109.928 1.00 83.12 322 THR A CA 1
ATOM 2537 C C . THR A 1 322 ? 89.377 44.574 -110.071 1.00 83.12 322 THR A C 1
ATOM 2539 O O . THR A 1 322 ? 88.726 43.972 -109.228 1.00 83.12 322 THR A O 1
ATOM 2542 N N . ILE A 1 323 ? 88.795 45.093 -111.159 1.00 82.81 323 ILE A N 1
ATOM 2543 C CA . ILE A 1 323 ? 87.347 45.010 -111.408 1.00 82.81 323 ILE A CA 1
ATOM 2544 C C . ILE A 1 323 ? 86.900 43.559 -111.647 1.00 82.81 323 ILE A C 1
ATOM 2546 O O . ILE A 1 323 ? 85.812 43.178 -111.218 1.00 82.81 323 ILE A O 1
ATOM 2550 N N . LEU A 1 324 ? 87.703 42.728 -112.317 1.00 83.44 324 LEU A N 1
ATOM 2551 C CA . LEU A 1 324 ? 87.402 41.307 -112.516 1.00 83.44 324 LEU A CA 1
ATOM 2552 C C . LEU A 1 324 ? 87.459 40.527 -111.198 1.00 83.44 324 LEU A C 1
ATOM 2554 O O . LEU A 1 324 ? 86.536 39.765 -110.905 1.00 83.44 324 LEU A O 1
ATOM 2558 N N . GLU A 1 325 ? 88.484 40.757 -110.380 1.00 86.50 325 GLU A N 1
ATOM 2559 C CA . GLU A 1 325 ? 88.598 40.201 -109.028 1.00 86.50 325 GLU A CA 1
ATOM 2560 C C . GLU A 1 325 ? 87.416 40.646 -108.154 1.00 86.50 325 GLU A C 1
ATOM 2562 O O . GLU A 1 325 ? 86.738 39.808 -107.555 1.00 86.50 325 GLU A O 1
ATOM 2567 N N . GLU A 1 326 ? 87.068 41.934 -108.171 1.00 87.75 326 GLU A N 1
ATOM 2568 C CA . GLU A 1 326 ? 85.872 42.472 -107.518 1.00 87.75 326 GLU A CA 1
ATOM 2569 C C . GLU A 1 326 ? 84.594 41.795 -108.034 1.00 87.75 326 GLU A C 1
ATOM 2571 O O . GLU A 1 326 ? 83.740 41.416 -107.235 1.00 87.75 326 GLU A O 1
ATOM 2576 N N . ASN A 1 327 ? 84.453 41.567 -109.345 1.00 85.81 327 ASN A N 1
ATOM 2577 C CA . ASN A 1 327 ? 83.276 40.905 -109.914 1.00 85.81 327 ASN A CA 1
ATOM 2578 C C . ASN A 1 327 ? 83.164 39.447 -109.448 1.00 85.81 327 ASN A C 1
ATOM 2580 O O . ASN A 1 327 ? 82.078 39.000 -109.080 1.00 85.81 327 ASN A O 1
ATOM 2584 N N . THR A 1 328 ? 84.277 38.707 -109.412 1.00 89.88 328 THR A N 1
ATOM 2585 C CA . THR A 1 328 ? 84.293 37.332 -108.887 1.00 89.88 328 THR A CA 1
ATOM 2586 C C . THR A 1 328 ? 83.971 37.290 -107.392 1.00 89.88 328 THR A C 1
ATOM 2588 O O . THR A 1 328 ? 83.152 36.470 -106.972 1.00 89.88 328 THR A O 1
ATOM 2591 N N . MET A 1 329 ? 84.504 38.227 -106.599 1.00 91.62 329 MET A N 1
ATOM 2592 C CA . MET A 1 329 ? 84.174 38.368 -105.180 1.00 91.62 329 MET A CA 1
ATOM 2593 C C . MET A 1 329 ? 82.693 38.711 -104.978 1.00 91.62 329 MET A C 1
ATOM 2595 O O . MET A 1 329 ? 82.038 38.128 -104.115 1.00 91.62 329 MET A O 1
ATOM 2599 N N . LEU A 1 330 ? 82.140 39.628 -105.778 1.00 89.62 330 LEU A N 1
ATOM 2600 C CA . LEU A 1 330 ? 80.731 40.016 -105.714 1.00 89.62 330 LEU A CA 1
ATOM 2601 C C . LEU A 1 330 ? 79.807 38.857 -106.091 1.00 89.62 330 LEU A C 1
ATOM 2603 O O . LEU A 1 330 ? 78.794 38.666 -105.426 1.00 89.62 330 LEU A O 1
ATOM 2607 N N . ARG A 1 331 ? 80.167 38.037 -107.086 1.00 89.12 331 ARG A N 1
ATOM 2608 C CA . ARG A 1 331 ? 79.427 36.805 -107.408 1.00 89.12 331 ARG A CA 1
ATOM 2609 C C . ARG A 1 331 ? 79.479 35.794 -106.263 1.00 89.12 331 ARG A C 1
ATOM 2611 O O . ARG A 1 331 ? 78.444 35.231 -105.923 1.00 89.12 331 ARG A O 1
ATOM 2618 N N . GLY A 1 332 ? 80.642 35.616 -105.631 1.00 91.38 332 GLY A N 1
ATOM 2619 C CA . GLY A 1 332 ? 80.783 34.788 -104.430 1.00 91.38 332 GLY A CA 1
ATOM 2620 C C . GLY A 1 332 ? 79.903 35.285 -103.279 1.00 91.38 332 GLY A C 1
ATOM 2621 O O . GLY A 1 332 ? 79.124 34.515 -102.725 1.00 91.38 332 GLY A O 1
ATOM 2622 N N . ARG A 1 333 ? 79.936 36.594 -102.992 1.00 93.75 333 ARG A N 1
ATOM 2623 C CA . ARG A 1 333 ? 79.067 37.242 -101.994 1.00 93.75 333 ARG A CA 1
ATOM 2624 C C . ARG A 1 333 ? 77.585 37.084 -102.321 1.00 93.75 333 ARG A C 1
ATOM 2626 O O . ARG A 1 333 ? 76.781 36.871 -101.420 1.00 93.75 333 ARG A O 1
ATOM 2633 N N . LEU A 1 334 ? 77.210 37.185 -103.593 1.00 90.44 334 LEU A N 1
ATOM 2634 C CA . LEU A 1 334 ? 75.827 37.022 -104.026 1.00 90.44 334 LEU A CA 1
ATOM 2635 C C . LEU A 1 334 ? 75.359 35.574 -103.840 1.00 90.44 334 LEU A C 1
ATOM 2637 O O . LEU A 1 334 ? 74.246 35.366 -103.367 1.00 90.44 334 LEU A O 1
ATOM 2641 N N . SER A 1 335 ? 76.220 34.585 -104.103 1.00 93.31 335 SER A N 1
ATOM 2642 C CA . SER A 1 335 ? 75.944 33.174 -103.793 1.00 93.31 335 SER A CA 1
ATOM 2643 C C . SER A 1 335 ? 75.733 32.960 -102.295 1.00 93.31 335 SER A C 1
ATOM 2645 O O . SER A 1 335 ? 74.705 32.419 -101.901 1.00 93.31 335 SER A O 1
ATOM 2647 N N . THR A 1 336 ? 76.634 33.467 -101.444 1.00 93.44 336 THR A N 1
ATOM 2648 C CA . THR A 1 336 ? 76.503 33.315 -99.984 1.00 93.44 336 THR A CA 1
ATOM 2649 C C . THR A 1 336 ? 75.277 34.036 -99.430 1.00 93.44 336 THR A C 1
ATOM 2651 O O . THR A 1 336 ? 74.620 33.528 -98.528 1.00 93.44 336 THR A O 1
ATOM 2654 N N . LEU A 1 337 ? 74.934 35.212 -99.972 1.00 92.81 337 LEU A N 1
ATOM 2655 C CA . LEU A 1 337 ? 73.712 35.929 -99.594 1.00 92.81 337 LEU A CA 1
ATOM 2656 C C . LEU A 1 337 ? 72.455 35.185 -100.055 1.00 92.81 337 LEU A C 1
ATOM 2658 O O . LEU A 1 337 ? 71.466 35.175 -99.331 1.00 92.81 337 LEU A O 1
ATOM 2662 N N . THR A 1 338 ? 72.494 34.538 -101.221 1.00 93.00 338 THR A N 1
ATOM 2663 C CA . THR A 1 338 ? 71.382 33.718 -101.722 1.00 93.00 338 THR A CA 1
ATOM 2664 C C . THR A 1 338 ? 71.191 32.469 -100.860 1.00 93.00 338 THR A C 1
ATOM 2666 O O . THR A 1 338 ? 70.066 32.133 -100.502 1.00 93.00 338 THR A O 1
ATOM 2669 N N . GLU A 1 339 ? 72.278 31.805 -100.462 1.00 93.44 339 GLU A N 1
ATOM 2670 C CA . GLU A 1 339 ? 72.235 30.673 -99.529 1.00 93.44 339 GLU A CA 1
ATOM 2671 C C . GLU A 1 339 ? 71.723 31.088 -98.144 1.00 93.44 339 GLU A C 1
ATOM 2673 O O . GLU A 1 339 ? 70.849 30.415 -97.602 1.00 93.44 339 GLU A O 1
ATOM 2678 N N . ALA A 1 340 ? 72.188 32.222 -97.607 1.00 93.44 340 ALA A N 1
ATOM 2679 C CA . ALA A 1 340 ? 71.716 32.762 -96.330 1.00 93.44 340 ALA A CA 1
ATOM 2680 C C . ALA A 1 340 ? 70.236 33.187 -96.374 1.00 93.44 340 ALA A C 1
ATOM 2682 O O . ALA A 1 340 ? 69.505 33.016 -95.397 1.00 93.44 340 ALA A O 1
ATOM 2683 N N . LEU A 1 341 ? 69.770 33.721 -97.508 1.00 93.06 341 LEU A N 1
ATOM 2684 C CA . LEU A 1 341 ? 68.357 34.028 -97.716 1.00 93.06 341 LEU A CA 1
ATOM 2685 C C . LEU A 1 341 ? 67.528 32.740 -97.727 1.00 93.06 341 LEU A C 1
ATOM 2687 O O . LEU A 1 341 ? 66.550 32.644 -96.992 1.00 93.06 341 LEU A O 1
ATOM 2691 N N . ASN A 1 342 ? 67.957 31.727 -98.483 1.00 93.88 342 ASN A N 1
ATOM 2692 C CA . ASN A 1 342 ? 67.275 30.434 -98.541 1.00 93.88 342 ASN A CA 1
ATOM 2693 C C . ASN A 1 342 ? 67.242 29.734 -97.171 1.00 93.88 342 ASN A C 1
ATOM 2695 O O . ASN A 1 342 ? 66.213 29.166 -96.801 1.00 93.88 342 ASN A O 1
ATOM 2699 N N . SER A 1 343 ? 68.328 29.782 -96.390 1.00 94.25 343 SER A N 1
ATOM 2700 C CA . SER A 1 343 ? 68.346 29.220 -95.033 1.00 94.25 343 SER A CA 1
ATOM 2701 C C . SER A 1 343 ? 67.408 29.985 -94.098 1.00 94.25 343 SER A C 1
ATOM 2703 O O . SER A 1 343 ? 66.635 29.361 -93.375 1.00 94.25 343 SER A O 1
ATOM 2705 N N . SER A 1 344 ? 67.392 31.320 -94.168 1.00 92.88 344 SER A N 1
ATOM 2706 C CA . SER A 1 344 ? 66.462 32.150 -93.394 1.00 92.88 344 SER A CA 1
ATOM 2707 C C . SER A 1 344 ? 64.997 31.903 -93.786 1.00 92.88 344 SER A C 1
ATOM 2709 O O . SER A 1 344 ? 64.119 31.826 -92.925 1.00 92.88 344 SER A O 1
ATOM 2711 N N . GLU A 1 345 ? 64.702 31.693 -95.070 1.00 93.81 345 GLU A N 1
ATOM 2712 C CA . GLU A 1 345 ? 63.364 31.315 -95.535 1.00 93.81 345 GLU A CA 1
ATOM 2713 C C . GLU A 1 345 ? 62.929 29.936 -95.017 1.00 93.81 345 GLU A C 1
ATOM 2715 O O . GLU A 1 345 ? 61.766 29.741 -94.653 1.00 93.81 345 GLU A O 1
ATOM 2720 N N . LEU A 1 346 ? 63.845 28.967 -94.950 1.00 94.06 346 LEU A N 1
ATOM 2721 C CA . LEU A 1 346 ? 63.562 27.659 -94.357 1.00 94.06 346 LEU A CA 1
ATOM 2722 C C . LEU A 1 346 ? 63.345 27.759 -92.839 1.00 94.06 346 LEU A C 1
ATOM 2724 O O . LEU A 1 346 ? 62.389 27.180 -92.324 1.00 94.06 346 LEU A O 1
ATOM 2728 N N . GLU A 1 347 ? 64.158 28.540 -92.128 1.00 93.44 347 GLU A N 1
ATOM 2729 C CA . GLU A 1 347 ? 64.002 28.789 -90.689 1.00 93.44 347 GLU A CA 1
ATOM 2730 C C . GLU A 1 347 ? 62.701 29.537 -90.359 1.00 93.44 347 GLU A C 1
ATOM 2732 O O . GLU A 1 347 ? 62.005 29.211 -89.393 1.00 93.44 347 GLU A O 1
ATOM 2737 N N . THR A 1 348 ? 62.309 30.517 -91.176 1.00 93.00 348 THR A N 1
ATOM 2738 C CA . THR A 1 348 ? 61.032 31.232 -91.012 1.00 93.00 348 THR A CA 1
ATOM 2739 C C . THR A 1 348 ? 59.831 30.337 -91.315 1.00 93.00 348 THR A C 1
ATOM 2741 O O . THR A 1 348 ? 58.819 30.419 -90.616 1.00 93.00 348 THR A O 1
ATOM 2744 N N . LYS A 1 349 ? 59.934 29.412 -92.280 1.00 95.38 349 LYS A N 1
ATOM 2745 C CA . LYS A 1 349 ? 58.911 28.374 -92.499 1.00 95.38 349 LYS A CA 1
ATOM 2746 C C . LYS A 1 349 ? 58.812 27.418 -91.309 1.00 95.38 349 LYS A C 1
ATOM 2748 O O . LYS A 1 349 ? 57.713 27.223 -90.792 1.00 95.38 349 LYS A O 1
ATOM 2753 N N . ALA A 1 350 ? 59.938 26.903 -90.817 1.00 93.25 350 ALA A N 1
ATOM 2754 C CA . ALA A 1 350 ? 59.974 26.006 -89.661 1.00 93.25 350 ALA A CA 1
ATOM 2755 C C . ALA A 1 350 ? 59.452 26.680 -88.375 1.00 93.25 350 ALA A C 1
ATOM 2757 O O . ALA A 1 350 ? 58.707 26.076 -87.595 1.00 93.25 350 ALA A O 1
ATOM 2758 N N . SER A 1 351 ? 59.783 27.956 -88.155 1.00 92.81 351 SER A N 1
ATOM 2759 C CA . SER A 1 351 ? 59.264 28.718 -87.015 1.00 92.81 351 SER A CA 1
ATOM 2760 C C . SER A 1 351 ? 57.765 28.992 -87.151 1.00 92.81 351 SER A C 1
ATOM 2762 O O . SER A 1 351 ? 57.031 28.813 -86.180 1.00 92.81 351 SER A O 1
ATOM 2764 N N . ARG A 1 352 ? 57.268 29.315 -88.353 1.00 96.62 352 ARG A N 1
ATOM 2765 C CA . ARG A 1 352 ? 55.827 29.455 -88.619 1.00 96.62 352 ARG A CA 1
ATOM 2766 C C . ARG A 1 352 ? 55.065 28.158 -88.354 1.00 96.62 352 ARG A C 1
ATOM 2768 O O . ARG A 1 352 ? 54.002 28.203 -87.738 1.00 96.62 352 ARG A O 1
ATOM 2775 N N . GLU A 1 353 ? 55.594 27.014 -88.779 1.00 95.25 353 GLU A N 1
ATOM 2776 C CA . GLU A 1 353 ? 55.007 25.699 -88.488 1.00 95.25 353 GLU A CA 1
ATOM 2777 C C . GLU A 1 353 ? 54.997 25.401 -86.983 1.00 95.25 353 GLU A C 1
ATOM 2779 O O . GLU A 1 353 ? 53.976 24.973 -86.441 1.00 95.25 353 GLU A O 1
ATOM 2784 N N . THR A 1 354 ? 56.090 25.714 -86.282 1.00 95.25 354 THR A N 1
ATOM 2785 C CA . THR A 1 354 ? 56.179 25.569 -84.821 1.00 95.25 354 THR A CA 1
ATOM 2786 C C . THR A 1 354 ? 55.150 26.444 -84.106 1.00 95.25 354 THR A C 1
ATOM 2788 O O . THR A 1 354 ? 54.449 25.961 -83.217 1.00 95.25 354 THR A O 1
ATOM 2791 N N . ILE A 1 355 ? 54.997 27.705 -84.525 1.00 95.56 355 ILE A N 1
ATOM 2792 C CA . ILE A 1 355 ? 53.978 28.623 -83.999 1.00 95.56 355 ILE A CA 1
ATOM 2793 C C . ILE A 1 355 ? 52.577 28.065 -84.262 1.00 95.56 355 ILE A C 1
ATOM 2795 O O . ILE A 1 355 ? 51.765 28.028 -83.344 1.00 95.56 355 ILE A O 1
ATOM 2799 N N . MET A 1 356 ? 52.283 27.571 -85.468 1.00 94.75 356 MET A N 1
ATOM 2800 C CA . MET A 1 356 ? 50.974 26.984 -85.787 1.00 94.75 356 MET A CA 1
ATOM 2801 C C . MET A 1 356 ? 50.658 25.744 -84.937 1.00 94.75 356 MET A C 1
ATOM 2803 O O . MET A 1 356 ? 49.520 25.580 -84.480 1.00 94.75 356 MET A O 1
ATOM 2807 N N . ARG A 1 357 ? 51.656 24.890 -84.671 1.00 96.31 357 ARG A N 1
ATOM 2808 C CA . ARG A 1 357 ? 51.512 23.748 -83.757 1.00 96.31 357 ARG A CA 1
ATOM 2809 C C . ARG A 1 357 ? 51.221 24.220 -82.332 1.00 96.31 357 ARG A C 1
ATOM 2811 O O . ARG A 1 357 ? 50.255 23.744 -81.741 1.00 96.31 357 ARG A O 1
ATOM 2818 N N . LEU A 1 358 ? 51.988 25.186 -81.822 1.00 95.88 358 LEU A N 1
ATOM 2819 C CA . LEU A 1 358 ? 51.790 25.759 -80.486 1.00 95.88 358 LEU A CA 1
ATOM 2820 C C . LEU A 1 358 ? 50.425 26.443 -80.350 1.00 95.88 358 LEU A C 1
ATOM 2822 O O . LEU A 1 358 ? 49.740 26.223 -79.362 1.00 95.88 358 LEU A O 1
ATOM 2826 N N . VAL A 1 359 ? 49.972 27.203 -81.349 1.00 96.38 359 VAL A N 1
ATOM 2827 C CA . VAL A 1 359 ? 48.629 27.814 -81.364 1.00 96.38 359 VAL A CA 1
ATOM 2828 C C . VAL A 1 359 ? 47.542 26.738 -81.332 1.00 96.38 359 VAL A C 1
ATOM 2830 O O . VAL A 1 359 ? 46.559 26.866 -80.604 1.00 96.38 359 VAL A O 1
ATOM 2833 N N . SER A 1 360 ? 47.727 25.643 -82.072 1.00 95.00 360 SER A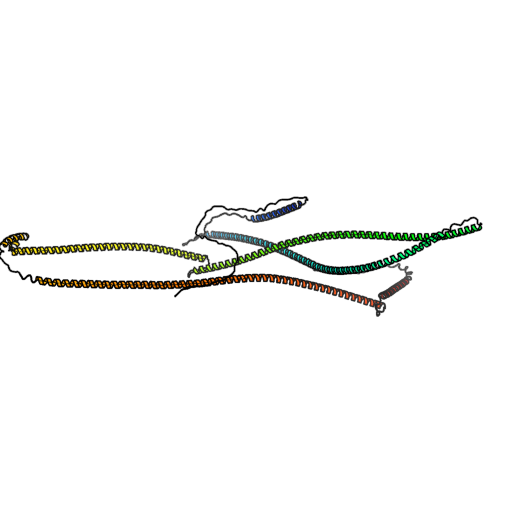 N 1
ATOM 2834 C CA . SER A 1 360 ? 46.798 24.509 -82.048 1.00 95.00 360 SER A CA 1
ATOM 2835 C C . SER A 1 360 ? 46.805 23.776 -80.702 1.00 95.00 360 SER A C 1
ATOM 2837 O O . SER A 1 360 ? 45.758 23.312 -80.254 1.00 95.00 360 SER A O 1
ATOM 2839 N N . GLU A 1 361 ? 47.963 23.657 -80.051 1.00 95.69 361 GLU A N 1
ATOM 2840 C CA . GLU A 1 361 ? 48.110 23.102 -78.698 1.00 95.69 361 GLU A CA 1
ATOM 2841 C C . GLU A 1 361 ? 47.449 23.995 -77.652 1.00 95.69 361 GLU A C 1
ATOM 2843 O O . GLU A 1 361 ? 46.594 23.508 -76.921 1.00 95.69 361 GLU A O 1
ATOM 2848 N N . VAL A 1 362 ? 47.709 25.304 -77.670 1.00 95.81 362 VAL A N 1
ATOM 2849 C CA . VAL A 1 362 ? 47.024 26.288 -76.818 1.00 95.81 362 VAL A CA 1
ATOM 2850 C C . VAL A 1 362 ? 45.511 26.234 -77.034 1.00 95.81 362 VAL A C 1
ATOM 2852 O O . VAL A 1 362 ? 44.756 26.226 -76.068 1.00 95.81 362 VAL A O 1
ATOM 2855 N N . GLY A 1 363 ? 45.045 26.113 -78.280 1.00 95.56 363 GLY A N 1
ATOM 2856 C CA . GLY A 1 363 ? 43.619 25.977 -78.581 1.00 95.56 363 GLY A CA 1
ATOM 2857 C C . GLY A 1 363 ? 42.997 24.671 -78.067 1.00 95.56 363 GLY A C 1
ATOM 2858 O O . GLY A 1 363 ? 41.816 24.659 -77.712 1.00 95.56 363 GLY A O 1
ATOM 2859 N N . ARG A 1 364 ? 43.756 23.566 -78.014 1.00 96.06 364 ARG A N 1
ATOM 2860 C CA . ARG A 1 364 ? 43.308 22.316 -77.371 1.00 96.06 364 ARG A CA 1
ATOM 2861 C C . ARG A 1 364 ? 43.281 22.464 -75.855 1.00 96.06 364 ARG A C 1
ATOM 2863 O O . ARG A 1 364 ? 42.259 22.149 -75.258 1.00 96.06 364 ARG A O 1
ATOM 2870 N N . GLU A 1 365 ? 44.336 23.008 -75.259 1.00 94.00 365 GLU A N 1
ATOM 2871 C CA . GLU A 1 365 ? 44.408 23.230 -73.814 1.00 94.00 365 GLU A CA 1
ATOM 2872 C C . GLU A 1 365 ? 43.330 24.199 -73.326 1.00 94.00 365 GLU A C 1
ATOM 2874 O O . GLU A 1 365 ? 42.685 23.946 -72.317 1.00 94.00 365 GLU A O 1
ATOM 2879 N N . GLN A 1 366 ? 43.025 25.257 -74.077 1.00 94.88 366 GLN A N 1
ATOM 2880 C CA . GLN A 1 366 ? 41.938 26.175 -73.741 1.00 94.88 366 GLN A CA 1
ATOM 2881 C C . GLN A 1 366 ? 40.565 25.484 -73.754 1.00 94.88 366 GLN A C 1
ATOM 2883 O O . GLN A 1 366 ? 39.724 25.754 -72.890 1.00 94.88 366 GLN A O 1
ATOM 2888 N N . ARG A 1 367 ? 40.326 24.569 -74.704 1.00 95.88 367 ARG A N 1
ATOM 2889 C CA . ARG A 1 367 ? 39.110 23.740 -74.728 1.00 95.88 367 ARG A CA 1
ATOM 2890 C C . ARG A 1 367 ? 39.072 22.768 -73.549 1.00 95.88 367 ARG A C 1
ATOM 2892 O O . ARG A 1 367 ? 38.038 22.686 -72.890 1.00 95.88 367 ARG A O 1
ATOM 2899 N N . ASN A 1 368 ? 40.191 22.115 -73.238 1.00 96.00 368 ASN A N 1
ATOM 2900 C CA . ASN A 1 368 ? 40.310 21.229 -72.080 1.00 96.00 368 ASN A CA 1
ATOM 2901 C C . ASN A 1 368 ? 40.047 21.987 -70.768 1.00 96.00 368 ASN A C 1
ATOM 2903 O O . ASN A 1 368 ? 39.240 21.542 -69.959 1.00 96.00 368 ASN A O 1
ATOM 2907 N N . LEU A 1 369 ? 40.644 23.168 -70.583 1.00 95.69 369 LEU A N 1
ATOM 2908 C CA . LEU A 1 369 ? 40.409 24.039 -69.426 1.00 95.69 369 LEU A CA 1
ATOM 2909 C C . LEU A 1 369 ? 38.947 24.475 -69.321 1.00 95.69 369 LEU A C 1
ATOM 2911 O O . LEU A 1 369 ? 38.384 24.469 -68.231 1.00 95.69 369 LEU A O 1
ATOM 2915 N N . SER A 1 370 ? 38.309 24.814 -70.444 1.00 95.69 370 SER A N 1
ATOM 2916 C CA . SER A 1 370 ? 36.885 25.171 -70.460 1.00 95.69 370 SER A CA 1
ATOM 2917 C C . SER A 1 370 ? 36.016 23.992 -70.015 1.00 95.69 370 SER A C 1
ATOM 2919 O O . SER A 1 370 ? 35.120 24.164 -69.191 1.00 95.69 370 SER A O 1
ATOM 2921 N N . GLN A 1 371 ? 36.321 22.783 -70.492 1.00 96.31 371 GLN A N 1
ATOM 2922 C CA . GLN A 1 371 ? 35.628 21.561 -70.088 1.00 96.31 371 GLN A CA 1
ATOM 2923 C C . GLN A 1 371 ? 35.845 21.250 -68.598 1.00 96.31 371 GLN A C 1
ATOM 2925 O O . GLN A 1 371 ? 34.876 20.986 -67.884 1.00 96.31 371 GLN A O 1
ATOM 2930 N N . ILE A 1 372 ? 37.083 21.349 -68.104 1.00 95.19 372 ILE A N 1
ATOM 2931 C CA . ILE A 1 372 ? 37.411 21.175 -66.681 1.00 95.19 372 ILE A CA 1
ATOM 2932 C C . ILE A 1 372 ? 36.658 22.201 -65.828 1.00 95.19 372 ILE A C 1
ATOM 2934 O O . ILE A 1 372 ? 36.074 21.823 -64.814 1.00 95.19 372 ILE A O 1
ATOM 2938 N N . ASN A 1 373 ? 36.591 23.466 -66.249 1.00 96.56 373 ASN A N 1
ATOM 2939 C CA . ASN A 1 373 ? 35.835 24.503 -65.544 1.00 96.56 373 ASN A CA 1
ATOM 2940 C C . ASN A 1 373 ? 34.340 24.172 -65.481 1.00 96.56 373 ASN A C 1
ATOM 2942 O O . ASN A 1 373 ? 33.757 24.234 -64.403 1.00 96.56 373 ASN A O 1
ATOM 2946 N N . THR A 1 374 ? 33.724 23.755 -66.595 1.00 96.81 374 THR A N 1
ATOM 2947 C CA . THR A 1 374 ? 32.305 23.350 -66.589 1.00 96.81 374 THR A CA 1
ATOM 2948 C C . THR A 1 374 ? 32.050 22.134 -65.700 1.00 96.81 374 THR A C 1
ATOM 2950 O O . THR A 1 374 ? 31.087 22.124 -64.940 1.00 96.81 374 THR A O 1
ATOM 2953 N N . SER A 1 375 ? 32.940 21.136 -65.724 1.00 96.75 375 SER A N 1
ATOM 2954 C CA . SER A 1 375 ? 32.847 19.971 -64.840 1.00 96.75 375 SER A CA 1
ATOM 2955 C C . SER A 1 375 ? 33.030 20.354 -63.372 1.00 96.75 375 SER A C 1
ATOM 2957 O O . SER A 1 375 ? 32.376 19.778 -62.508 1.00 96.75 375 SER A O 1
ATOM 2959 N N . THR A 1 376 ? 33.911 21.310 -63.079 1.00 95.81 376 THR A N 1
ATOM 2960 C CA . THR A 1 376 ? 34.162 21.794 -61.716 1.00 95.81 376 THR A CA 1
ATOM 2961 C C . THR A 1 376 ? 32.951 22.547 -61.177 1.00 95.81 376 THR A C 1
ATOM 2963 O O . THR A 1 376 ? 32.564 22.328 -60.032 1.00 95.81 376 THR A O 1
ATOM 2966 N N . GLU A 1 377 ? 32.314 23.381 -62.003 1.00 96.69 377 GLU A N 1
ATOM 2967 C CA . GLU A 1 377 ? 31.097 24.095 -61.611 1.00 96.69 377 GLU A CA 1
ATOM 2968 C C . GLU A 1 377 ? 29.922 23.132 -61.404 1.00 96.69 377 GLU A C 1
ATOM 2970 O O . GLU A 1 377 ? 29.209 23.249 -60.411 1.00 96.69 377 GLU A O 1
ATOM 2975 N N . GLN A 1 378 ? 29.777 22.111 -62.256 1.00 97.25 378 GLN A N 1
ATOM 2976 C CA . GLN A 1 378 ? 28.768 21.071 -62.050 1.00 97.25 378 GLN A CA 1
ATOM 2977 C C . GLN A 1 378 ? 28.980 20.334 -60.719 1.00 97.25 378 GLN A C 1
ATOM 2979 O O . GLN A 1 378 ? 28.057 20.241 -59.915 1.00 97.25 378 GLN A O 1
ATOM 2984 N N . LEU A 1 379 ? 30.208 19.886 -60.429 1.00 96.31 379 LEU A N 1
ATOM 2985 C CA . LEU A 1 379 ? 30.530 19.236 -59.151 1.00 96.31 379 LEU A CA 1
ATOM 2986 C C . LEU A 1 379 ? 30.281 20.156 -57.950 1.00 96.31 379 LEU A C 1
ATOM 2988 O O . LEU A 1 379 ? 29.903 19.697 -56.870 1.00 96.31 379 LEU A O 1
ATOM 2992 N N . ARG A 1 380 ? 30.491 21.465 -58.120 1.00 97.56 380 ARG A N 1
ATOM 2993 C CA . ARG A 1 380 ? 30.185 22.458 -57.095 1.00 97.56 380 ARG A CA 1
ATOM 2994 C C . ARG A 1 380 ? 28.674 22.559 -56.857 1.00 97.56 380 ARG A C 1
ATOM 2996 O O . ARG A 1 380 ? 28.265 22.545 -55.696 1.00 97.56 380 ARG A O 1
ATOM 3003 N N . MET A 1 381 ? 27.864 22.617 -57.913 1.00 97.56 381 MET A N 1
ATOM 3004 C CA . MET A 1 381 ? 26.401 22.629 -57.811 1.00 97.56 381 MET A CA 1
ATOM 3005 C C . MET A 1 381 ? 25.869 21.351 -57.150 1.00 97.56 381 MET A C 1
ATOM 3007 O O . MET A 1 381 ? 25.087 21.445 -56.203 1.00 97.56 381 MET A O 1
ATOM 3011 N N . ASP A 1 382 ? 26.362 20.181 -57.564 1.00 96.88 382 ASP A N 1
ATOM 3012 C CA . ASP A 1 382 ? 25.985 18.884 -56.987 1.00 96.88 382 ASP A CA 1
ATOM 3013 C C . ASP A 1 382 ? 26.354 18.815 -55.493 1.00 96.88 382 ASP A C 1
ATOM 3015 O O . ASP A 1 382 ? 25.579 18.336 -54.661 1.00 96.88 382 ASP A O 1
ATOM 3019 N N . ARG A 1 383 ? 27.520 19.359 -55.111 1.00 96.25 383 ARG A N 1
ATOM 3020 C CA . ARG A 1 383 ? 27.930 19.481 -53.704 1.00 96.25 383 ARG A CA 1
ATOM 3021 C C . ARG A 1 383 ? 26.987 20.387 -52.915 1.00 96.25 383 ARG A C 1
ATOM 3023 O O . ARG A 1 383 ? 26.629 20.047 -51.789 1.00 96.25 383 ARG A O 1
ATOM 3030 N N . GLU A 1 384 ? 26.613 21.543 -53.456 1.00 97.31 384 GLU A N 1
ATOM 3031 C CA . GLU A 1 384 ? 25.677 22.462 -52.797 1.00 97.31 384 GLU A CA 1
ATOM 3032 C C . GLU A 1 384 ? 24.286 21.828 -52.634 1.00 97.31 384 GLU A C 1
ATOM 3034 O O . GLU A 1 384 ? 23.655 21.979 -51.585 1.00 97.31 384 GLU A O 1
ATOM 3039 N N . GLU A 1 385 ? 23.819 21.066 -53.622 1.00 97.81 385 GLU A N 1
ATOM 3040 C CA . GLU A 1 385 ? 22.571 20.307 -53.533 1.00 97.81 385 GLU A CA 1
ATOM 3041 C C . GLU A 1 385 ? 22.641 19.191 -52.483 1.00 97.81 385 GLU A C 1
ATOM 3043 O O . GLU A 1 385 ? 21.748 19.086 -51.637 1.00 97.81 385 GLU A O 1
ATOM 3048 N N . ALA A 1 386 ? 23.734 18.425 -52.452 1.00 96.69 386 ALA A N 1
ATOM 3049 C CA . ALA A 1 386 ? 23.964 17.407 -51.431 1.00 96.69 386 ALA A CA 1
ATOM 3050 C C . ALA A 1 386 ? 24.006 18.007 -50.013 1.00 96.69 386 ALA A C 1
ATOM 3052 O O . ALA A 1 386 ? 23.470 17.414 -49.075 1.00 96.69 386 ALA A O 1
ATOM 3053 N N . ILE A 1 387 ? 24.587 19.203 -49.844 1.00 97.50 387 ILE A N 1
ATOM 3054 C CA . ILE A 1 387 ? 24.582 19.933 -48.565 1.00 97.50 387 ILE A CA 1
ATOM 3055 C C . ILE A 1 387 ? 23.152 20.315 -48.167 1.00 97.50 387 ILE A C 1
ATOM 3057 O O . ILE A 1 387 ? 22.748 20.021 -47.042 1.00 97.50 387 ILE A O 1
ATOM 3061 N N . ARG A 1 388 ? 22.360 20.896 -49.079 1.00 97.75 388 ARG A N 1
ATOM 3062 C CA . ARG A 1 388 ? 20.955 21.250 -48.801 1.00 97.75 388 ARG A CA 1
ATOM 3063 C C . ARG A 1 388 ? 20.118 20.026 -48.423 1.00 97.75 388 ARG A C 1
ATOM 3065 O O . ARG A 1 388 ? 19.333 20.085 -47.476 1.00 97.75 388 ARG A O 1
ATOM 3072 N N . SER A 1 389 ? 20.309 18.912 -49.130 1.00 97.69 389 SER A N 1
ATOM 3073 C CA . SER A 1 389 ? 19.640 17.640 -48.834 1.00 97.69 389 SER A CA 1
ATOM 3074 C C . SER A 1 389 ? 20.037 17.102 -47.454 1.00 97.69 389 SER A C 1
ATOM 3076 O O . SER A 1 389 ? 19.174 16.786 -46.632 1.00 97.69 389 SER A O 1
ATOM 3078 N N . LYS A 1 390 ? 21.338 17.109 -47.130 1.00 97.44 390 LYS A N 1
ATOM 3079 C CA . LYS A 1 390 ? 21.841 16.738 -45.800 1.00 97.44 390 LYS A CA 1
ATOM 3080 C C . LYS A 1 390 ? 21.218 17.598 -44.699 1.00 97.44 390 LYS A C 1
ATOM 3082 O O . LYS A 1 390 ? 20.787 17.063 -43.684 1.00 97.44 390 LYS A O 1
ATOM 3087 N N . GLU A 1 391 ? 21.159 18.915 -44.873 1.00 97.75 391 GLU A N 1
ATOM 3088 C CA . GLU A 1 391 ? 20.557 19.826 -43.891 1.00 97.75 391 GLU A CA 1
ATOM 3089 C C . GLU A 1 391 ? 19.057 19.572 -43.695 1.00 97.75 391 GLU A C 1
ATOM 3091 O O . GLU A 1 391 ? 18.556 19.672 -42.572 1.00 97.75 391 GLU A O 1
ATOM 3096 N N . ALA A 1 392 ? 18.336 19.210 -44.760 1.00 97.19 392 ALA A N 1
ATOM 3097 C CA . ALA A 1 392 ? 16.936 18.809 -44.668 1.00 97.19 392 ALA A CA 1
ATOM 3098 C C . ALA A 1 392 ? 16.763 17.526 -43.843 1.00 97.19 392 ALA A C 1
ATOM 3100 O O . ALA A 1 392 ? 15.966 17.519 -42.904 1.00 97.19 392 ALA A O 1
ATOM 3101 N N . LEU A 1 393 ? 17.570 16.497 -44.117 1.00 97.06 393 LEU A N 1
ATOM 3102 C CA . LEU A 1 393 ? 17.557 15.242 -43.361 1.00 97.06 393 LEU A CA 1
ATOM 3103 C C . LEU A 1 393 ? 17.977 15.432 -41.899 1.00 97.06 393 LEU A C 1
ATOM 3105 O O . LEU A 1 393 ? 17.432 14.780 -41.012 1.00 97.06 393 LEU A O 1
ATOM 3109 N N . VAL A 1 394 ? 18.923 16.332 -41.612 1.00 97.75 394 VAL A N 1
ATOM 3110 C CA . VAL A 1 394 ? 19.314 16.669 -40.232 1.00 97.75 394 VAL A CA 1
ATOM 3111 C C . VAL A 1 394 ? 18.150 17.315 -39.479 1.00 97.75 394 VAL A C 1
ATOM 3113 O O . VAL A 1 394 ? 17.882 16.935 -38.339 1.00 97.75 394 VAL A O 1
ATOM 3116 N N . ARG A 1 395 ? 17.421 18.244 -40.111 1.00 97.25 395 ARG A N 1
ATOM 3117 C CA . ARG A 1 395 ? 16.217 18.848 -39.516 1.00 97.25 395 ARG A CA 1
ATOM 3118 C C . ARG A 1 395 ? 15.113 17.821 -39.281 1.00 97.25 395 ARG A C 1
ATOM 3120 O O . ARG A 1 395 ? 14.497 17.832 -38.221 1.00 97.25 395 ARG A O 1
ATOM 3127 N N . GLU A 1 396 ? 14.883 16.921 -40.229 1.00 97.19 396 GLU A N 1
ATOM 3128 C CA . GLU A 1 396 ? 13.906 15.842 -40.069 1.00 97.19 396 GLU A CA 1
ATOM 3129 C C . GLU A 1 396 ? 14.286 14.896 -38.921 1.00 97.19 396 GLU A C 1
ATOM 3131 O O . GLU A 1 396 ? 13.457 14.612 -38.060 1.00 97.19 396 GLU A O 1
ATOM 3136 N N . ASN A 1 397 ? 15.555 14.486 -38.835 1.00 95.38 397 ASN A N 1
ATOM 3137 C CA . ASN A 1 397 ? 16.055 13.680 -37.719 1.00 95.38 397 ASN A CA 1
ATOM 3138 C C . ASN A 1 397 ? 15.860 14.379 -36.368 1.00 95.38 397 ASN A C 1
ATOM 3140 O O . ASN A 1 397 ? 15.510 13.725 -35.387 1.00 95.38 397 ASN A O 1
ATOM 3144 N N . GLN A 1 398 ? 16.064 15.696 -36.308 1.00 97.81 398 GLN A N 1
ATOM 3145 C CA . GLN A 1 398 ? 15.833 16.471 -35.093 1.00 97.81 398 GLN A CA 1
ATOM 3146 C C . GLN A 1 398 ? 14.351 16.452 -34.683 1.00 97.81 398 GLN A C 1
ATOM 3148 O O . GLN A 1 398 ? 14.044 16.151 -33.532 1.00 97.81 398 GLN A O 1
ATOM 3153 N N . LEU A 1 399 ? 13.430 16.668 -35.627 1.00 97.56 399 LEU A N 1
ATOM 3154 C CA . LEU A 1 399 ? 11.988 16.592 -35.365 1.00 97.56 399 LEU A CA 1
ATOM 3155 C C . LEU A 1 399 ? 11.549 15.187 -34.930 1.00 97.56 399 LEU A C 1
ATOM 3157 O O . LEU A 1 399 ? 10.732 15.041 -34.020 1.00 97.56 399 LEU A O 1
ATOM 3161 N N . LEU A 1 400 ? 12.100 14.140 -35.549 1.00 97.00 400 LEU A N 1
ATOM 3162 C CA . LEU A 1 400 ? 11.826 12.758 -35.155 1.00 97.00 400 LEU A CA 1
ATOM 3163 C C . LEU A 1 400 ? 12.326 12.468 -33.735 1.00 97.00 400 LEU A C 1
ATOM 3165 O O . LEU A 1 400 ? 11.611 11.830 -32.966 1.00 97.00 400 LEU A O 1
ATOM 3169 N N . ARG A 1 401 ? 13.501 12.982 -33.352 1.00 97.44 401 ARG A N 1
ATOM 3170 C CA . ARG A 1 401 ? 14.019 12.873 -31.979 1.00 97.44 401 ARG A CA 1
ATOM 3171 C C . ARG A 1 401 ? 13.124 13.582 -30.968 1.00 97.44 401 ARG A C 1
ATOM 3173 O O . ARG A 1 401 ? 12.779 12.980 -29.958 1.00 97.44 401 ARG A O 1
ATOM 3180 N N . GLU A 1 402 ? 12.689 14.805 -31.255 1.00 97.75 402 GLU A N 1
ATOM 3181 C CA . GLU A 1 402 ? 11.762 15.554 -30.391 1.00 97.75 402 GLU A CA 1
ATOM 3182 C C . GLU A 1 402 ? 10.408 14.836 -30.246 1.00 97.75 402 GLU A C 1
ATOM 3184 O O . GLU A 1 402 ? 9.814 14.781 -29.163 1.00 97.75 402 GLU A O 1
ATOM 3189 N N . ARG A 1 403 ? 9.926 14.211 -31.326 1.00 97.94 403 ARG A N 1
ATOM 3190 C CA . ARG A 1 403 ? 8.708 13.395 -31.304 1.00 97.94 403 ARG A CA 1
ATOM 3191 C C . ARG A 1 403 ? 8.876 12.118 -30.476 1.00 97.94 403 ARG A C 1
ATOM 3193 O O . ARG A 1 403 ? 7.963 11.756 -29.737 1.00 97.94 403 ARG A O 1
ATOM 3200 N N . ILE A 1 404 ? 10.025 11.450 -30.564 1.00 96.81 404 ILE A N 1
ATOM 3201 C CA . ILE A 1 404 ? 10.337 10.291 -29.716 1.00 96.81 404 ILE A CA 1
ATOM 3202 C C . ILE A 1 404 ? 10.417 10.727 -28.251 1.00 96.81 404 ILE A C 1
ATOM 3204 O O . ILE A 1 404 ? 9.763 10.124 -27.410 1.00 96.81 404 ILE A O 1
ATOM 3208 N N . GLU A 1 405 ? 11.122 11.816 -27.942 1.00 98.12 405 GLU A N 1
ATOM 3209 C CA . GLU A 1 405 ? 11.270 12.311 -26.570 1.00 98.12 405 GLU A CA 1
ATOM 3210 C C . GLU A 1 405 ? 9.919 12.703 -25.945 1.00 98.12 405 GLU A C 1
ATOM 3212 O O . GLU A 1 405 ? 9.630 12.366 -24.794 1.00 98.12 405 GLU A O 1
ATOM 3217 N N . SER A 1 406 ? 9.056 13.390 -26.697 1.00 97.00 406 SER A N 1
ATOM 3218 C CA . SER A 1 406 ? 7.701 13.722 -26.236 1.00 97.00 406 SER A CA 1
ATOM 3219 C C . SER A 1 406 ? 6.831 12.475 -26.046 1.00 97.00 406 SER A C 1
ATOM 3221 O O . SER A 1 406 ? 6.133 12.374 -25.035 1.00 97.00 406 SER A O 1
ATOM 3223 N N . SER A 1 407 ? 6.926 11.492 -26.947 1.00 95.62 407 SER A N 1
ATOM 3224 C CA . SER A 1 407 ? 6.253 10.197 -26.801 1.00 95.62 407 SER A CA 1
ATOM 3225 C C . SER A 1 407 ? 6.756 9.418 -25.582 1.00 95.62 407 SER A C 1
ATOM 3227 O O . SER A 1 407 ? 5.954 8.833 -24.858 1.00 95.62 407 SER A O 1
ATOM 3229 N N . GLU A 1 408 ? 8.061 9.416 -25.311 1.00 97.44 408 GLU A N 1
ATOM 3230 C CA . GLU A 1 408 ? 8.642 8.776 -24.130 1.00 97.44 408 GLU A CA 1
ATOM 3231 C C . GLU A 1 408 ? 8.179 9.440 -22.834 1.00 97.44 408 GLU A C 1
ATOM 3233 O O . GLU A 1 408 ? 7.881 8.745 -21.863 1.00 97.44 408 GLU A O 1
ATOM 3238 N N . LYS A 1 409 ? 8.102 10.776 -22.803 1.00 98.06 409 LYS A N 1
ATOM 3239 C CA . LYS A 1 409 ? 7.572 11.523 -21.652 1.00 98.06 409 LYS A CA 1
ATOM 3240 C C . LYS A 1 409 ? 6.104 11.184 -21.403 1.00 98.06 409 LYS A C 1
ATOM 3242 O O . LYS A 1 409 ? 5.739 10.903 -20.263 1.00 98.06 409 LYS A O 1
ATOM 3247 N N . ALA A 1 410 ? 5.285 11.154 -22.455 1.00 96.44 410 ALA A N 1
ATOM 3248 C CA . ALA A 1 410 ? 3.884 10.756 -22.354 1.00 96.44 410 ALA A CA 1
ATOM 3249 C C . ALA A 1 410 ? 3.749 9.311 -21.848 1.00 96.44 410 ALA A C 1
ATOM 3251 O O . ALA A 1 410 ? 2.998 9.054 -20.911 1.00 96.44 410 ALA A O 1
ATOM 3252 N N . TRP A 1 411 ? 4.538 8.383 -22.397 1.00 97.62 411 TRP A N 1
ATOM 3253 C CA . TRP A 1 411 ? 4.539 6.989 -21.964 1.00 97.62 411 TRP A CA 1
ATOM 3254 C C . TRP A 1 411 ? 4.955 6.832 -20.496 1.00 97.62 411 TRP A C 1
ATOM 3256 O O . TRP A 1 411 ? 4.272 6.140 -19.743 1.00 97.62 411 TRP A O 1
ATOM 3266 N N . LYS A 1 412 ? 6.020 7.520 -20.058 1.00 98.19 412 LYS A N 1
ATOM 3267 C CA . LYS A 1 412 ? 6.447 7.546 -18.647 1.00 98.19 412 LYS A CA 1
ATOM 3268 C C . LYS A 1 412 ? 5.325 8.053 -17.738 1.00 98.19 412 LYS A C 1
ATOM 3270 O O . LYS A 1 412 ? 4.994 7.369 -16.782 1.00 98.19 412 LYS A O 1
ATOM 3275 N N . SER A 1 413 ? 4.659 9.153 -18.101 1.00 97.81 413 SER A N 1
ATOM 3276 C CA . SER A 1 413 ? 3.500 9.664 -17.350 1.00 97.81 413 SER A CA 1
ATOM 3277 C C . SER A 1 413 ? 2.384 8.621 -17.236 1.00 97.81 413 SER A C 1
ATOM 3279 O O . SER A 1 413 ? 1.887 8.364 -16.144 1.00 97.81 413 SER A O 1
ATOM 3281 N N . THR A 1 414 ? 2.017 7.962 -18.342 1.00 95.81 414 THR A N 1
ATOM 3282 C CA . THR A 1 414 ? 0.971 6.923 -18.314 1.00 95.81 414 THR A CA 1
ATOM 3283 C C . THR A 1 414 ? 1.377 5.689 -17.511 1.00 95.81 414 THR A C 1
ATOM 3285 O O . THR A 1 414 ? 0.533 5.065 -16.871 1.00 95.81 414 THR A O 1
ATOM 3288 N N . ARG A 1 415 ? 2.667 5.339 -17.513 1.00 98.25 415 ARG A N 1
ATOM 3289 C CA . ARG A 1 415 ? 3.216 4.244 -16.714 1.00 98.25 415 ARG A CA 1
ATOM 3290 C C . ARG A 1 415 ? 3.159 4.572 -15.224 1.00 98.25 415 ARG A C 1
ATOM 3292 O O . ARG A 1 415 ? 2.697 3.736 -14.455 1.00 98.25 415 ARG A O 1
ATOM 3299 N N . ASP A 1 416 ? 3.568 5.776 -14.838 1.00 97.75 416 ASP A N 1
ATOM 3300 C CA . ASP A 1 416 ? 3.537 6.230 -13.445 1.00 97.75 416 ASP A CA 1
ATOM 3301 C C . ASP A 1 416 ? 2.090 6.307 -12.924 1.00 97.75 416 ASP A C 1
ATOM 3303 O O . ASP A 1 416 ? 1.806 5.909 -11.791 1.00 97.75 416 ASP A O 1
ATOM 3307 N N . GLU A 1 417 ? 1.145 6.756 -13.761 1.00 97.56 417 GLU A N 1
ATOM 3308 C CA . GLU A 1 417 ? -0.292 6.729 -13.460 1.00 97.56 417 GLU A CA 1
ATOM 3309 C C . GLU A 1 417 ? -0.827 5.303 -13.281 1.00 97.56 417 GLU A C 1
ATOM 3311 O O . GLU A 1 417 ? -1.642 5.057 -12.386 1.00 97.56 417 GLU A O 1
ATOM 3316 N N . LEU A 1 418 ? -0.385 4.359 -14.117 1.00 96.88 418 LEU A N 1
ATOM 3317 C CA . LEU A 1 418 ? -0.773 2.955 -14.011 1.00 96.88 418 LEU A CA 1
ATOM 3318 C C . LEU A 1 418 ? -0.242 2.334 -12.714 1.00 96.88 418 LEU A C 1
ATOM 3320 O O . LEU A 1 418 ? -1.010 1.690 -12.007 1.00 96.88 418 LEU A O 1
ATOM 3324 N N . GLU A 1 419 ? 1.018 2.592 -12.363 1.00 97.75 419 GLU A N 1
ATOM 3325 C CA . GLU A 1 419 ? 1.634 2.129 -11.112 1.00 97.75 419 GLU A CA 1
ATOM 3326 C C . GLU A 1 419 ? 0.902 2.700 -9.885 1.00 97.75 419 GLU A C 1
ATOM 3328 O O . GLU A 1 419 ? 0.585 1.974 -8.941 1.00 97.75 419 GLU A O 1
ATOM 3333 N N . HIS A 1 420 ? 0.510 3.979 -9.927 1.00 97.62 420 HIS A N 1
ATOM 3334 C CA . HIS A 1 420 ? -0.331 4.578 -8.886 1.00 97.62 420 HIS A CA 1
ATOM 3335 C C . HIS A 1 420 ? -1.708 3.911 -8.787 1.00 97.62 420 HIS A C 1
ATOM 3337 O O . HIS A 1 420 ? -2.217 3.690 -7.682 1.00 97.62 420 HIS A O 1
ATOM 3343 N N . ARG A 1 421 ? -2.347 3.596 -9.921 1.00 96.19 421 ARG A N 1
ATOM 3344 C CA . ARG A 1 421 ? -3.634 2.883 -9.930 1.00 96.19 421 ARG A CA 1
ATOM 3345 C C . ARG A 1 421 ? -3.489 1.465 -9.389 1.00 96.19 421 ARG A C 1
ATOM 3347 O O . ARG A 1 421 ? -4.341 1.047 -8.611 1.00 96.19 421 ARG A O 1
ATOM 3354 N N . GLU A 1 422 ? -2.422 0.762 -9.740 1.00 97.44 422 GLU A N 1
ATOM 3355 C CA . GLU A 1 422 ? -2.130 -0.578 -9.235 1.00 97.44 422 GLU A CA 1
ATOM 3356 C C . GLU A 1 422 ? -1.929 -0.568 -7.714 1.00 97.44 422 GLU A C 1
ATOM 3358 O O . GLU A 1 422 ? -2.577 -1.342 -7.008 1.00 97.44 422 GLU A O 1
ATOM 3363 N N . GLY A 1 423 ? -1.158 0.387 -7.181 1.00 97.94 423 GLY A N 1
ATOM 3364 C CA . GLY A 1 423 ? -1.013 0.567 -5.733 1.00 97.94 423 GLY A CA 1
ATOM 3365 C C . GLY A 1 423 ? -2.345 0.861 -5.026 1.00 97.94 423 GLY A C 1
ATOM 3366 O O . GLY A 1 423 ? -2.617 0.342 -3.939 1.00 97.94 423 GLY A O 1
ATOM 3367 N N . ARG A 1 424 ? -3.235 1.641 -5.659 1.00 97.88 424 ARG A N 1
ATOM 3368 C CA . ARG A 1 424 ? -4.591 1.885 -5.136 1.00 97.88 424 ARG A CA 1
ATOM 3369 C C . ARG A 1 424 ? -5.449 0.625 -5.128 1.00 97.88 424 ARG A C 1
ATOM 3371 O O . ARG A 1 424 ? -6.160 0.408 -4.151 1.00 97.88 424 ARG A O 1
ATOM 3378 N N . VAL A 1 425 ? -5.399 -0.183 -6.186 1.00 97.06 425 VAL A N 1
ATOM 3379 C CA . VAL A 1 425 ? -6.129 -1.458 -6.256 1.00 97.06 425 VAL A CA 1
ATOM 3380 C C . VAL A 1 425 ? -5.640 -2.401 -5.162 1.00 97.06 425 VAL A C 1
ATOM 3382 O O . VAL A 1 425 ? -6.459 -2.881 -4.390 1.00 97.06 425 VAL A O 1
ATOM 3385 N N . GLN A 1 426 ? -4.323 -2.562 -5.001 1.00 97.38 426 GLN A N 1
ATOM 3386 C CA . GLN A 1 426 ? -3.749 -3.388 -3.932 1.00 97.38 426 GLN A CA 1
ATOM 3387 C C . GLN A 1 426 ? -4.194 -2.922 -2.536 1.00 97.38 426 GLN A C 1
ATOM 3389 O O . GLN A 1 426 ? -4.540 -3.738 -1.684 1.00 97.38 426 GLN A O 1
ATOM 3394 N N . THR A 1 427 ? -4.246 -1.606 -2.309 1.00 97.62 427 THR A N 1
ATOM 3395 C CA . THR A 1 427 ? -4.730 -1.043 -1.038 1.00 97.62 427 THR A CA 1
ATOM 3396 C C . THR A 1 427 ? -6.216 -1.338 -0.814 1.00 97.62 427 THR A C 1
ATOM 3398 O O . THR A 1 427 ? -6.606 -1.708 0.292 1.00 97.62 427 THR A O 1
ATOM 3401 N N . MET A 1 428 ? -7.055 -1.189 -1.846 1.00 95.69 428 MET A N 1
ATOM 3402 C CA . MET A 1 428 ? -8.484 -1.511 -1.756 1.00 95.69 428 MET A CA 1
ATOM 3403 C C . MET A 1 428 ? -8.722 -3.008 -1.545 1.00 95.69 428 MET A C 1
ATOM 3405 O O . MET A 1 428 ? -9.597 -3.369 -0.764 1.00 95.69 428 MET A O 1
ATOM 3409 N N . ASP A 1 429 ? -7.932 -3.873 -2.177 1.00 97.19 429 ASP A N 1
ATOM 3410 C CA . ASP A 1 429 ? -8.002 -5.321 -1.976 1.00 97.19 429 ASP A CA 1
ATOM 3411 C C . ASP A 1 429 ? -7.649 -5.706 -0.535 1.00 97.19 429 ASP A C 1
ATOM 3413 O O . ASP A 1 429 ? -8.327 -6.538 0.071 1.00 97.19 429 ASP A O 1
ATOM 3417 N N . GLU A 1 430 ? -6.635 -5.069 0.054 1.00 97.56 430 GLU A N 1
ATOM 3418 C CA . GLU A 1 430 ? -6.278 -5.286 1.458 1.00 97.56 430 GLU A CA 1
ATOM 3419 C C . GLU A 1 430 ? -7.375 -4.776 2.410 1.00 97.56 430 GLU A C 1
ATOM 3421 O O . GLU A 1 430 ? -7.767 -5.462 3.360 1.00 97.56 430 GLU A O 1
ATOM 3426 N N . GLN A 1 431 ? -7.962 -3.610 2.124 1.00 97.50 431 GLN A N 1
ATOM 3427 C CA . GLN A 1 431 ? -9.121 -3.094 2.864 1.00 97.50 431 GLN A CA 1
ATOM 3428 C C . GLN A 1 431 ? -10.342 -4.017 2.745 1.00 97.50 431 GLN A C 1
ATOM 3430 O O . GLN A 1 431 ? -11.048 -4.255 3.726 1.00 97.50 431 GLN A O 1
ATOM 3435 N N . LEU A 1 432 ? -10.583 -4.587 1.565 1.00 96.31 432 LEU A N 1
ATOM 3436 C CA . LEU A 1 432 ? -11.668 -5.534 1.346 1.00 96.31 432 LEU A CA 1
ATOM 3437 C C . LEU A 1 432 ? -11.432 -6.828 2.128 1.00 96.31 432 LEU A C 1
ATOM 3439 O O . LEU A 1 432 ? -12.348 -7.312 2.790 1.00 96.31 432 LEU A O 1
ATOM 3443 N N . ARG A 1 433 ? -10.212 -7.377 2.107 1.00 97.19 433 ARG A N 1
ATOM 3444 C CA . ARG A 1 433 ? -9.856 -8.584 2.873 1.00 97.19 433 ARG A CA 1
ATOM 3445 C C . ARG A 1 433 ? -10.006 -8.374 4.371 1.00 97.19 433 ARG A C 1
ATOM 3447 O O . ARG A 1 433 ? -10.602 -9.214 5.046 1.00 97.19 433 ARG A O 1
ATOM 3454 N N . THR A 1 434 ? -9.510 -7.253 4.887 1.00 97.00 434 THR A N 1
ATOM 3455 C CA . THR A 1 434 ? -9.644 -6.911 6.309 1.00 97.00 434 THR A CA 1
ATOM 3456 C C . THR A 1 434 ? -11.109 -6.715 6.696 1.00 97.00 434 THR A C 1
ATOM 3458 O O . THR A 1 434 ? -11.544 -7.282 7.695 1.00 97.00 434 THR A O 1
ATOM 3461 N N . SER A 1 435 ? -11.908 -6.022 5.878 1.00 95.81 435 SER A N 1
ATOM 3462 C CA . SER A 1 435 ? -13.356 -5.876 6.087 1.00 95.81 435 SER A CA 1
ATOM 3463 C C . SER A 1 435 ? -14.105 -7.214 6.038 1.00 95.81 435 SER A C 1
ATOM 3465 O O . SER A 1 435 ? -14.955 -7.486 6.883 1.00 95.81 435 SER A O 1
ATOM 3467 N N . GLN A 1 436 ? -13.772 -8.096 5.096 1.00 97.50 436 GLN A N 1
ATOM 3468 C CA . GLN A 1 436 ? -14.355 -9.437 5.027 1.00 97.50 436 GLN A CA 1
ATOM 3469 C C . GLN A 1 436 ? -13.984 -10.279 6.250 1.00 97.50 436 GLN A C 1
ATOM 3471 O O . GLN A 1 436 ? -14.821 -11.023 6.761 1.00 97.50 436 GLN A O 1
ATOM 3476 N N . TYR A 1 437 ? -12.744 -10.171 6.730 1.00 96.62 437 TYR A N 1
ATOM 3477 C CA . TYR A 1 437 ? -12.302 -10.860 7.937 1.00 96.62 437 TYR A CA 1
ATOM 3478 C C . TYR A 1 437 ? -13.053 -10.360 9.175 1.00 96.62 437 TYR A C 1
ATOM 3480 O O . TYR A 1 437 ? -13.566 -11.174 9.942 1.00 96.62 437 TYR A O 1
ATOM 3488 N N . THR A 1 438 ? -13.188 -9.041 9.352 1.00 96.88 438 THR A N 1
ATOM 3489 C CA . THR A 1 438 ? -13.934 -8.472 10.484 1.00 96.88 438 THR A CA 1
ATOM 3490 C C . THR A 1 438 ? -15.421 -8.807 10.414 1.00 96.88 438 THR A C 1
ATOM 3492 O O . THR A 1 438 ? -15.997 -9.167 11.438 1.00 96.88 438 THR A O 1
ATOM 3495 N N . ALA A 1 439 ? -16.033 -8.788 9.226 1.00 95.56 439 ALA A N 1
ATOM 3496 C CA . ALA A 1 439 ? -17.419 -9.210 9.030 1.00 95.56 439 ALA A CA 1
ATOM 3497 C C . ALA A 1 439 ? -17.624 -10.693 9.382 1.00 95.56 439 ALA A C 1
ATOM 3499 O O . ALA A 1 439 ? -18.563 -11.028 10.101 1.00 95.56 439 ALA A O 1
ATOM 3500 N N . LYS A 1 440 ? -16.720 -11.586 8.950 1.00 96.31 440 LYS A N 1
ATOM 3501 C CA . LYS A 1 440 ? -16.757 -13.012 9.325 1.00 96.31 440 LYS A CA 1
ATOM 3502 C C . LYS A 1 440 ? -16.567 -13.220 10.828 1.00 96.31 440 LYS A C 1
ATOM 3504 O O . LYS A 1 440 ? -17.268 -14.041 11.418 1.00 96.31 440 LYS A O 1
ATOM 3509 N N . ALA A 1 441 ? -15.653 -12.479 11.453 1.00 96.44 441 ALA A N 1
ATOM 3510 C CA . ALA A 1 441 ? -15.440 -12.536 12.897 1.00 96.44 441 ALA A CA 1
ATOM 3511 C C . ALA A 1 441 ? -16.687 -12.069 13.669 1.00 96.44 441 ALA A C 1
ATOM 3513 O O . ALA A 1 441 ? -17.120 -12.755 14.593 1.00 96.44 441 ALA A O 1
ATOM 3514 N N . ALA A 1 442 ? -17.307 -10.961 13.253 1.00 95.12 442 ALA A N 1
ATOM 3515 C CA . ALA A 1 442 ? -18.545 -10.454 13.843 1.00 95.12 442 ALA A CA 1
ATOM 3516 C C . ALA A 1 442 ? -19.723 -11.422 13.645 1.00 95.12 442 ALA A C 1
ATOM 3518 O O . ALA A 1 442 ? -20.480 -11.658 14.583 1.00 95.12 442 ALA A O 1
ATOM 3519 N N . GLN A 1 443 ? -19.846 -12.036 12.463 1.00 95.69 443 GLN A N 1
ATOM 3520 C CA . GLN A 1 443 ? -20.862 -13.057 12.203 1.00 95.69 443 GLN A CA 1
ATOM 3521 C C . GLN A 1 443 ? -20.668 -14.278 13.108 1.00 95.69 443 GLN A C 1
ATOM 3523 O O . GLN A 1 443 ? -21.617 -14.728 13.737 1.00 95.69 443 GLN A O 1
ATOM 3528 N N . THR A 1 444 ? -19.428 -14.752 13.254 1.00 95.88 444 THR A N 1
ATOM 3529 C CA . THR A 1 444 ? -19.107 -15.871 14.154 1.00 95.88 444 THR A CA 1
ATOM 3530 C C . THR A 1 444 ? -19.473 -15.530 15.601 1.00 95.88 444 THR A C 1
ATOM 3532 O O . THR A 1 444 ? -20.074 -16.342 16.298 1.00 95.88 444 THR A O 1
ATOM 3535 N N . GLN A 1 445 ? -19.167 -14.310 16.058 1.00 96.00 445 GLN A N 1
ATOM 3536 C CA . GLN A 1 445 ? -19.569 -13.842 17.387 1.00 96.00 445 GLN A CA 1
ATOM 3537 C C . GLN A 1 445 ? -21.095 -13.804 17.544 1.00 96.00 445 GLN A C 1
ATOM 3539 O O . GLN A 1 445 ? -21.611 -14.271 18.558 1.00 96.00 445 GLN A O 1
ATOM 3544 N N . LEU A 1 446 ? -21.825 -13.309 16.541 1.00 95.19 446 LEU A N 1
ATOM 3545 C CA . LEU A 1 446 ? -23.287 -13.296 16.546 1.00 95.19 446 LEU A CA 1
ATOM 3546 C C . LEU A 1 446 ? -23.869 -14.712 16.621 1.00 95.19 446 LEU A C 1
ATOM 3548 O O . LEU A 1 446 ? -24.792 -14.939 17.399 1.00 95.19 446 LEU A O 1
ATOM 3552 N N . ASP A 1 447 ? -23.320 -15.659 15.864 1.00 94.81 447 ASP A N 1
ATOM 3553 C CA . ASP A 1 447 ? -23.777 -17.049 15.863 1.00 94.81 447 ASP A CA 1
ATOM 3554 C C . ASP A 1 447 ? -23.513 -17.708 17.228 1.00 94.81 447 ASP A C 1
ATOM 3556 O O . ASP A 1 447 ? -24.425 -18.282 17.822 1.00 94.81 447 ASP A O 1
ATOM 3560 N N . THR A 1 448 ? -22.320 -17.517 17.809 1.00 95.56 448 THR A N 1
ATOM 3561 C CA . THR A 1 448 ? -22.022 -18.011 19.171 1.00 95.56 448 THR A CA 1
ATOM 3562 C C . THR A 1 448 ? -22.919 -17.379 20.239 1.00 95.56 448 THR A C 1
ATOM 3564 O O . THR A 1 448 ? -23.331 -18.049 21.185 1.00 95.56 448 THR A O 1
ATOM 3567 N N . PHE A 1 449 ? -23.276 -16.102 20.087 1.00 95.44 449 PHE A N 1
ATOM 3568 C CA . PHE A 1 449 ? -24.205 -15.418 20.981 1.00 95.44 449 PHE A CA 1
ATOM 3569 C C . PHE A 1 449 ? -25.632 -15.962 20.848 1.00 95.44 449 PHE A C 1
ATOM 3571 O O . PHE A 1 449 ? -26.289 -16.219 21.859 1.00 95.44 449 PHE A O 1
ATOM 3578 N N . LYS A 1 450 ? -26.103 -16.189 19.615 1.00 95.50 450 LYS A N 1
ATOM 3579 C CA . LYS A 1 450 ? -27.403 -16.819 19.344 1.00 95.50 450 LYS A CA 1
ATOM 3580 C C . LYS A 1 450 ? -27.467 -18.221 19.946 1.00 95.50 450 LYS A C 1
ATOM 3582 O O . LYS A 1 450 ? -28.444 -18.538 20.620 1.00 95.50 450 LYS A O 1
ATOM 3587 N N . GLN A 1 451 ? -26.406 -19.009 19.800 1.00 94.69 451 GLN A N 1
ATOM 3588 C CA . GLN A 1 451 ? -26.276 -20.324 20.426 1.00 94.69 451 GLN A CA 1
ATOM 3589 C C . GLN A 1 451 ? -26.326 -20.254 21.958 1.00 94.69 451 GLN A C 1
ATOM 3591 O O . GLN A 1 451 ? -27.074 -21.001 22.595 1.00 94.69 451 GLN A O 1
ATOM 3596 N N . ALA A 1 452 ? -25.590 -19.318 22.564 1.00 94.50 452 ALA A N 1
ATOM 3597 C CA . ALA A 1 452 ? -25.618 -19.108 24.008 1.00 94.50 452 ALA A CA 1
ATOM 3598 C C . ALA A 1 452 ? -27.032 -18.762 24.502 1.00 94.50 452 ALA A C 1
ATOM 3600 O O . ALA A 1 452 ? -27.511 -19.379 25.451 1.00 94.50 452 ALA A O 1
ATOM 3601 N N . ILE A 1 453 ? -27.744 -17.848 23.834 1.00 94.50 453 ILE A N 1
ATOM 3602 C CA . ILE A 1 453 ? -29.122 -17.506 24.216 1.00 94.50 453 ILE A CA 1
ATOM 3603 C C . ILE A 1 453 ? -30.074 -18.686 24.013 1.00 94.50 453 ILE A C 1
ATOM 3605 O O . ILE A 1 453 ? -30.871 -18.974 24.902 1.00 94.50 453 ILE A O 1
ATOM 3609 N N . ALA A 1 454 ? -30.002 -19.375 22.874 1.00 93.88 454 ALA A N 1
ATOM 3610 C CA . ALA A 1 454 ? -30.864 -20.518 22.593 1.00 93.88 454 ALA A CA 1
ATOM 3611 C C . ALA A 1 454 ? -30.704 -21.616 23.656 1.00 93.88 454 ALA A C 1
ATOM 3613 O O . ALA A 1 454 ? -31.702 -22.137 24.150 1.00 93.88 454 ALA A O 1
ATOM 3614 N N . SER A 1 455 ? -29.468 -21.900 24.085 1.00 93.50 455 SER A N 1
ATOM 3615 C CA . SER A 1 455 ? -29.207 -22.850 25.176 1.00 93.50 455 SER A CA 1
ATOM 3616 C C . SER A 1 455 ? -29.737 -22.376 26.536 1.00 93.50 455 SER A C 1
ATOM 3618 O O . SER A 1 455 ? -30.327 -23.173 27.254 1.00 93.50 455 SER A O 1
ATOM 3620 N N . LEU A 1 456 ? -29.598 -21.086 26.869 1.00 93.19 456 LEU A N 1
ATOM 3621 C CA . LEU A 1 456 ? -30.119 -20.484 28.107 1.00 93.19 456 LEU A CA 1
ATOM 3622 C C . LEU A 1 456 ? -31.650 -20.489 28.186 1.00 93.19 456 LEU A C 1
ATOM 3624 O O . LEU A 1 456 ? -32.214 -20.619 29.269 1.00 93.19 456 LEU A O 1
ATOM 3628 N N . LEU A 1 457 ? -32.316 -20.287 27.050 1.00 92.06 457 LEU A N 1
ATOM 3629 C CA . LEU A 1 457 ? -33.775 -20.260 26.960 1.00 92.06 457 LEU A CA 1
ATOM 3630 C C . LEU A 1 457 ? -34.389 -21.658 26.813 1.00 92.06 457 LEU A C 1
ATOM 3632 O O . LEU A 1 457 ? -35.599 -21.811 27.015 1.00 92.06 457 LEU A O 1
ATOM 3636 N N . SER A 1 458 ? -33.578 -22.647 26.428 1.00 92.25 458 SER A N 1
ATOM 3637 C CA . SER A 1 458 ? -33.984 -24.046 26.382 1.00 92.25 458 SER A CA 1
ATOM 3638 C C . SER A 1 458 ? -34.082 -24.605 27.799 1.00 92.25 458 SER A C 1
ATOM 3640 O O . SER A 1 458 ? -33.239 -24.340 28.653 1.00 92.25 458 SER A O 1
ATOM 3642 N N . ASP A 1 459 ? -35.101 -25.412 28.051 1.00 88.69 459 ASP A N 1
ATOM 3643 C CA . ASP A 1 459 ? -35.273 -26.144 29.303 1.00 88.69 459 ASP A CA 1
ATOM 3644 C C . ASP A 1 459 ? -35.536 -27.629 29.012 1.00 88.69 459 ASP A C 1
ATOM 3646 O O . ASP A 1 459 ? -35.536 -28.063 27.861 1.00 88.69 459 ASP A O 1
ATOM 3650 N N . GLY A 1 460 ? -35.744 -28.443 30.052 1.00 86.38 460 GLY A N 1
ATOM 3651 C CA . GLY A 1 460 ? -35.968 -29.886 29.888 1.00 86.38 460 GLY A CA 1
ATOM 3652 C C . GLY A 1 460 ? -37.210 -30.265 29.065 1.00 86.38 460 GLY A C 1
ATOM 3653 O O . GLY A 1 460 ? -37.373 -31.438 28.744 1.00 86.38 460 GLY A O 1
ATOM 3654 N N . HIS A 1 461 ? -38.080 -29.307 28.733 1.00 84.25 461 HIS A N 1
ATOM 3655 C CA . HIS A 1 461 ? -39.350 -29.530 28.044 1.00 84.25 461 HIS A CA 1
ATOM 3656 C C . HIS A 1 461 ? -39.424 -28.797 26.695 1.00 84.25 461 HIS A C 1
ATOM 3658 O O . HIS A 1 461 ? -40.164 -29.229 25.813 1.00 84.25 461 HIS A O 1
ATOM 3664 N N . VAL A 1 462 ? -38.671 -27.705 26.514 1.00 86.56 462 VAL A N 1
ATOM 3665 C CA . VAL A 1 462 ? -38.646 -26.897 25.288 1.00 86.56 462 VAL A CA 1
ATOM 3666 C C . VAL A 1 462 ? -37.206 -26.668 24.846 1.00 86.56 462 VAL A C 1
ATOM 3668 O O . VAL A 1 462 ? -36.442 -25.983 25.522 1.00 86.56 462 VAL A O 1
ATOM 3671 N N . ILE A 1 463 ? -36.858 -27.202 23.676 1.00 89.25 463 ILE A N 1
ATOM 3672 C CA . ILE A 1 463 ? -35.569 -26.972 23.017 1.00 89.25 463 ILE A CA 1
ATOM 3673 C C . ILE A 1 463 ? -35.748 -25.854 21.992 1.00 89.25 463 ILE A C 1
ATOM 3675 O O . ILE A 1 463 ? -36.673 -25.895 21.182 1.00 89.25 463 ILE A O 1
ATOM 3679 N N . ILE A 1 464 ? -34.862 -24.865 22.023 1.00 93.25 464 ILE A N 1
ATOM 3680 C CA . ILE A 1 464 ? -34.889 -23.706 21.129 1.00 93.25 464 ILE A CA 1
ATOM 3681 C C . ILE A 1 464 ? -33.687 -23.777 20.210 1.00 93.25 464 ILE A C 1
ATOM 3683 O O . ILE A 1 464 ? -32.558 -23.995 20.647 1.00 93.25 464 ILE A O 1
ATOM 3687 N N . HIS A 1 465 ? -33.938 -23.581 18.922 1.00 88.94 465 HIS A N 1
ATOM 3688 C CA . HIS A 1 465 ? -32.888 -23.529 17.922 1.00 88.94 465 HIS A CA 1
ATOM 3689 C C . HIS A 1 465 ? -32.260 -22.133 17.856 1.00 88.94 465 HIS A C 1
ATOM 3691 O O . HIS A 1 465 ? -32.873 -21.128 18.199 1.00 88.94 465 HIS A O 1
ATOM 3697 N N . GLU A 1 466 ? -31.022 -22.060 17.371 1.00 90.31 466 GLU A N 1
ATOM 3698 C CA . GLU A 1 466 ? -30.176 -20.852 17.339 1.00 90.31 466 GLU A CA 1
ATOM 3699 C C . GLU A 1 466 ? -30.659 -19.779 16.339 1.00 90.31 466 GLU A C 1
ATOM 3701 O O . GLU A 1 466 ? -29.941 -18.832 16.011 1.00 90.31 466 GLU A O 1
ATOM 3706 N N . ARG A 1 467 ? -31.885 -19.913 15.823 1.00 92.44 467 ARG A N 1
ATOM 3707 C CA . ARG A 1 467 ? -32.509 -18.923 14.951 1.00 92.44 467 ARG A CA 1
ATOM 3708 C C . ARG A 1 467 ? -33.067 -17.788 15.791 1.00 92.44 467 ARG A C 1
ATOM 3710 O O . ARG A 1 467 ? -33.643 -17.971 16.858 1.00 92.44 467 ARG A O 1
ATOM 3717 N N . GLU A 1 468 ? -32.912 -16.584 15.267 1.00 92.81 468 GLU A N 1
ATOM 3718 C CA . GLU A 1 468 ? -33.311 -15.367 15.965 1.00 92.81 468 GLU A CA 1
ATOM 3719 C C . GLU A 1 468 ? -34.819 -15.295 16.227 1.00 92.81 468 GLU A C 1
ATOM 3721 O O . GLU A 1 468 ? -35.230 -14.815 17.283 1.00 92.81 468 GLU A O 1
ATOM 3726 N N . ASP A 1 469 ? -35.631 -15.794 15.297 1.00 94.19 469 ASP A N 1
ATOM 3727 C CA . ASP A 1 469 ? -37.086 -15.804 15.438 1.00 94.19 469 ASP A CA 1
ATOM 3728 C C . ASP A 1 469 ? -37.534 -16.766 16.547 1.00 94.19 469 ASP A C 1
ATOM 3730 O O . ASP A 1 469 ? -38.296 -16.354 17.420 1.00 94.19 469 ASP A O 1
ATOM 3734 N N . ASP A 1 470 ? -36.952 -17.970 16.611 1.00 93.31 470 ASP A N 1
ATOM 3735 C CA . ASP A 1 470 ? -37.239 -18.970 17.651 1.00 93.31 470 ASP A CA 1
ATOM 3736 C C . ASP A 1 470 ? -36.883 -18.439 19.056 1.00 93.31 470 ASP A C 1
ATOM 3738 O O . ASP A 1 470 ? -37.659 -18.560 20.011 1.00 93.31 470 ASP A O 1
ATOM 3742 N N . ILE A 1 471 ? -35.727 -17.773 19.177 1.00 95.31 471 ILE A N 1
ATOM 3743 C CA . ILE A 1 471 ? -35.289 -17.092 20.404 1.00 95.31 471 ILE A CA 1
ATOM 3744 C C . ILE A 1 471 ? -36.290 -15.998 20.806 1.00 95.31 471 ILE A C 1
ATOM 3746 O O . ILE A 1 471 ? -36.715 -15.928 21.965 1.00 95.31 471 ILE A O 1
ATOM 3750 N N . LYS A 1 472 ? -36.685 -15.135 19.861 1.00 94.75 472 LYS A N 1
ATOM 3751 C CA . LYS A 1 472 ? -37.633 -14.039 20.117 1.00 94.75 472 LYS A CA 1
ATOM 3752 C C . LYS A 1 472 ? -39.010 -14.562 20.518 1.00 94.75 472 LYS A C 1
ATOM 3754 O O . LYS A 1 472 ? -39.620 -13.998 21.428 1.00 94.75 472 LYS A O 1
ATOM 3759 N N . ASP A 1 473 ? -39.493 -15.620 19.876 1.00 93.31 473 ASP A N 1
ATOM 3760 C CA . ASP A 1 473 ? -40.781 -16.238 20.184 1.00 93.31 473 ASP A CA 1
ATOM 3761 C C . ASP A 1 473 ? -40.811 -16.822 21.593 1.00 93.31 473 ASP A C 1
ATOM 3763 O O . ASP A 1 473 ? -41.763 -16.567 22.340 1.00 93.31 473 ASP A O 1
ATOM 3767 N N . ARG A 1 474 ? -39.740 -17.501 22.026 1.00 93.75 474 ARG A N 1
ATOM 3768 C CA . ARG A 1 474 ? -39.655 -17.958 23.417 1.00 93.75 474 ARG A CA 1
ATOM 3769 C C . ARG A 1 474 ? -39.658 -16.796 24.399 1.00 93.75 474 ARG A C 1
ATOM 3771 O O . ARG A 1 474 ? -40.401 -16.850 25.377 1.00 93.75 474 ARG A O 1
ATOM 3778 N N . ILE A 1 475 ? -38.858 -15.755 24.162 1.00 93.56 475 ILE A N 1
ATOM 3779 C CA . ILE A 1 475 ? -38.813 -14.588 25.056 1.00 93.56 475 ILE A CA 1
ATOM 3780 C C . ILE A 1 475 ? -40.209 -13.967 25.176 1.00 93.56 475 ILE A C 1
ATOM 3782 O O . ILE A 1 475 ? -40.667 -13.707 26.288 1.00 93.56 475 ILE A O 1
ATOM 3786 N N . ARG A 1 476 ? -40.920 -13.786 24.053 1.00 94.94 476 ARG A N 1
ATOM 3787 C CA . ARG A 1 476 ? -42.306 -13.293 24.051 1.00 94.94 476 ARG A CA 1
ATOM 3788 C C . ARG A 1 476 ? -43.235 -14.190 24.871 1.00 94.94 476 ARG A C 1
ATOM 3790 O O . ARG A 1 476 ? -44.008 -13.669 25.671 1.00 94.94 476 ARG A O 1
ATOM 3797 N N . SER A 1 477 ? -43.129 -15.510 24.722 1.00 93.00 477 SER A N 1
ATOM 3798 C CA . SER A 1 477 ? -43.916 -16.483 25.491 1.00 93.00 477 SER A CA 1
ATOM 3799 C C . SER A 1 477 ? -43.638 -16.403 26.999 1.00 93.00 477 SER A C 1
ATOM 3801 O O . SER A 1 477 ? -44.577 -16.308 27.790 1.00 93.00 477 SER A O 1
ATOM 3803 N N . ILE A 1 478 ? -42.364 -16.357 27.408 1.00 92.56 478 ILE A N 1
ATOM 3804 C CA . ILE A 1 478 ? -41.964 -16.222 28.820 1.00 92.56 478 ILE A CA 1
ATOM 3805 C C . ILE A 1 478 ? -42.472 -14.897 29.398 1.00 92.56 478 ILE A C 1
ATOM 3807 O O . ILE A 1 478 ? -43.020 -14.876 30.500 1.00 92.56 478 ILE A O 1
ATOM 3811 N N . MET A 1 479 ? -42.334 -13.794 28.657 1.00 94.19 479 MET A N 1
ATOM 3812 C CA . MET A 1 479 ? -42.843 -12.493 29.094 1.00 94.19 479 MET A CA 1
ATOM 3813 C C . MET A 1 479 ? -44.369 -12.478 29.229 1.00 94.19 479 MET A C 1
ATOM 3815 O O . MET A 1 479 ? -44.876 -11.882 30.176 1.00 94.19 479 MET A O 1
ATOM 3819 N N . GLY A 1 480 ? -45.093 -13.139 28.319 1.00 94.25 480 GLY A N 1
ATOM 3820 C CA . GLY A 1 480 ? -46.542 -13.326 28.418 1.00 94.25 480 GLY A CA 1
ATOM 3821 C C . GLY A 1 480 ? -46.928 -14.074 29.693 1.00 94.25 480 GLY A C 1
ATOM 3822 O O . GLY A 1 480 ? -47.648 -13.531 30.523 1.00 94.25 480 GLY A O 1
ATOM 3823 N N . SER A 1 481 ? -46.335 -15.250 29.925 1.00 93.00 481 SER A N 1
ATOM 3824 C CA . SER A 1 481 ? -46.592 -16.039 31.139 1.00 93.00 481 SER A CA 1
ATOM 3825 C C . SER A 1 481 ? -46.229 -15.290 32.428 1.00 93.00 481 SER A C 1
ATOM 3827 O O . SER A 1 481 ? -46.924 -15.414 33.433 1.00 93.00 481 SER A O 1
ATOM 3829 N N . SER A 1 482 ? -45.154 -14.498 32.414 1.00 94.12 482 SER A N 1
ATOM 3830 C CA . SER A 1 482 ? -44.769 -13.653 33.548 1.00 94.12 482 SER A CA 1
ATOM 3831 C C . SER A 1 482 ? -45.814 -12.571 33.832 1.00 94.12 482 SER A C 1
ATOM 3833 O O . SER A 1 482 ? -46.189 -12.371 34.985 1.00 94.12 482 SER A O 1
ATOM 3835 N N . ARG A 1 483 ? -46.340 -11.916 32.787 1.00 95.19 483 ARG A N 1
ATOM 3836 C CA . ARG A 1 483 ? -47.436 -10.944 32.916 1.00 95.19 483 ARG A CA 1
ATOM 3837 C C . ARG A 1 483 ? -48.711 -11.581 33.459 1.00 95.19 483 ARG A C 1
ATOM 3839 O O . ARG A 1 483 ? -49.328 -10.991 34.338 1.00 95.19 483 ARG A O 1
ATOM 3846 N N . ASP A 1 484 ? -49.064 -12.777 32.997 1.00 94.75 484 ASP A N 1
ATOM 3847 C CA . ASP A 1 484 ? -50.245 -13.495 33.487 1.00 94.75 484 ASP A CA 1
ATOM 3848 C C . ASP A 1 484 ? -50.103 -13.848 34.977 1.00 94.75 484 ASP A C 1
ATOM 3850 O O . ASP A 1 484 ? -51.004 -13.576 35.769 1.00 94.75 484 ASP A O 1
ATOM 3854 N N . LYS A 1 485 ? -48.934 -14.360 35.391 1.00 93.50 485 LYS A N 1
ATOM 3855 C CA . LYS A 1 485 ? -48.627 -14.630 36.808 1.00 93.50 485 LYS A CA 1
ATOM 3856 C C . LYS A 1 485 ? -48.616 -13.362 37.657 1.00 93.50 485 LYS A C 1
ATOM 3858 O O . LYS A 1 485 ? -49.039 -13.397 38.808 1.00 93.50 485 LYS A O 1
ATOM 3863 N N . GLN A 1 486 ? -48.128 -12.250 37.112 1.00 94.81 486 GLN A N 1
ATOM 3864 C CA . GLN A 1 486 ? -48.149 -10.959 37.792 1.00 94.81 486 GLN A CA 1
ATOM 3865 C C . GLN A 1 486 ? -49.589 -10.475 38.008 1.00 94.81 486 GLN A C 1
ATOM 3867 O O . GLN A 1 486 ? -49.925 -10.054 39.111 1.00 94.81 486 GLN A O 1
ATOM 3872 N N . ALA A 1 487 ? -50.454 -10.598 36.998 1.00 94.38 487 ALA A N 1
ATOM 3873 C CA . ALA A 1 487 ? -51.873 -10.276 37.129 1.00 94.38 487 ALA A CA 1
ATOM 3874 C C . ALA A 1 487 ? -52.573 -11.183 38.158 1.00 94.38 487 ALA A C 1
ATOM 3876 O O . ALA A 1 487 ? -53.373 -10.709 38.965 1.00 94.38 487 ALA A O 1
ATOM 3877 N N . GLU A 1 488 ? -52.243 -12.478 38.186 1.00 94.69 488 GLU A N 1
ATOM 3878 C CA . GLU A 1 488 ? -52.737 -13.412 39.204 1.00 94.69 488 GLU A CA 1
ATOM 3879 C C . GLU A 1 488 ? -52.268 -13.019 40.616 1.00 94.69 488 GLU A C 1
ATOM 3881 O O . GLU A 1 488 ? -53.071 -12.986 41.551 1.00 94.69 488 GLU A O 1
ATOM 3886 N N . ALA A 1 489 ? -50.994 -12.651 40.775 1.00 93.81 489 ALA A N 1
ATOM 3887 C CA . ALA A 1 489 ? -50.445 -12.177 42.042 1.00 93.81 489 ALA A CA 1
ATOM 3888 C C . ALA A 1 489 ? -51.121 -10.881 42.518 1.00 93.81 489 ALA A C 1
ATOM 3890 O O . ALA A 1 489 ? -51.441 -10.758 43.699 1.00 93.81 489 ALA A O 1
ATOM 3891 N N . GLU A 1 490 ? -51.397 -9.940 41.613 1.00 95.44 490 GLU A N 1
ATOM 3892 C CA . GLU A 1 490 ? -52.142 -8.712 41.916 1.00 95.44 490 GLU A CA 1
ATOM 3893 C C . GLU A 1 490 ? -53.584 -9.010 42.348 1.00 95.44 490 GLU A C 1
ATOM 3895 O O . GLU A 1 490 ? -54.074 -8.418 43.313 1.00 95.44 490 GLU A O 1
ATOM 3900 N N . MET A 1 491 ? -54.257 -9.972 41.707 1.00 95.25 491 MET A N 1
ATOM 3901 C CA . MET A 1 491 ? -55.578 -10.425 42.155 1.00 95.25 491 MET A CA 1
ATOM 3902 C C . MET A 1 491 ? -55.534 -11.060 43.549 1.00 95.25 491 MET A C 1
ATOM 3904 O O . MET A 1 491 ? -56.413 -10.795 44.375 1.00 95.25 491 MET A O 1
ATOM 3908 N N . LEU A 1 492 ? -54.521 -11.881 43.835 1.00 94.25 492 LEU A N 1
ATOM 3909 C CA . LEU A 1 492 ? -54.330 -12.467 45.161 1.00 94.25 492 LEU A CA 1
ATOM 3910 C C . LEU A 1 492 ? -54.036 -11.393 46.214 1.00 94.25 492 LEU A C 1
ATOM 3912 O O . LEU A 1 492 ? -54.607 -11.452 47.300 1.00 94.25 492 LEU A O 1
ATOM 3916 N N . ASP A 1 493 ? -53.228 -10.382 45.898 1.00 95.12 493 ASP A N 1
ATOM 3917 C CA . ASP A 1 493 ? -52.949 -9.255 46.794 1.00 95.12 493 ASP A CA 1
ATOM 3918 C C . ASP A 1 493 ? -54.217 -8.440 47.101 1.00 95.12 493 ASP A C 1
ATOM 3920 O O . ASP A 1 493 ? -54.499 -8.131 48.261 1.00 95.12 493 ASP A O 1
ATOM 3924 N N . LEU A 1 494 ? -55.052 -8.169 46.090 1.00 95.94 494 LEU A N 1
ATOM 3925 C CA . LEU A 1 494 ? -56.371 -7.560 46.295 1.00 95.94 494 LEU A CA 1
ATOM 3926 C C . LEU A 1 494 ? -57.253 -8.423 47.202 1.00 95.94 494 LEU A C 1
ATOM 3928 O O . LEU A 1 494 ? -57.915 -7.900 48.103 1.00 95.94 494 LEU A O 1
ATOM 3932 N N . LYS A 1 495 ? -57.240 -9.746 47.009 1.00 96.00 495 LYS A N 1
ATOM 3933 C CA . LYS A 1 495 ? -58.006 -10.664 47.854 1.00 96.00 495 LYS A CA 1
ATOM 3934 C C . LYS A 1 495 ? -57.502 -10.669 49.296 1.00 96.00 495 LYS A C 1
ATOM 3936 O O . LYS A 1 495 ? -58.322 -10.671 50.213 1.00 96.00 495 LYS A O 1
ATOM 3941 N N . VAL A 1 496 ? -56.187 -10.639 49.502 1.00 95.44 496 VAL A N 1
ATOM 3942 C CA . VAL A 1 496 ? -55.566 -10.532 50.828 1.00 95.44 496 VAL A CA 1
ATOM 3943 C C . VAL A 1 496 ? -55.952 -9.215 51.491 1.00 95.44 496 VAL A C 1
ATOM 3945 O O . VAL A 1 496 ? -56.390 -9.236 52.635 1.00 95.44 496 VAL A O 1
ATOM 3948 N N . LYS A 1 497 ? -55.874 -8.081 50.787 1.00 96.00 497 LYS A N 1
ATOM 3949 C CA . LYS A 1 497 ? -56.296 -6.770 51.314 1.00 96.00 497 LYS A CA 1
ATOM 3950 C C . LYS A 1 497 ? -57.754 -6.770 51.767 1.00 96.00 497 LYS A C 1
ATOM 3952 O O . LYS A 1 497 ? -58.052 -6.286 52.856 1.00 96.00 497 LYS A O 1
ATOM 3957 N N . GLU A 1 498 ? -58.648 -7.345 50.967 1.00 96.50 498 GLU A N 1
ATOM 3958 C CA . GLU A 1 498 ? -60.065 -7.450 51.321 1.00 96.50 498 GLU A CA 1
ATOM 3959 C C . GLU A 1 498 ? -60.282 -8.346 52.551 1.00 96.50 498 GLU A C 1
ATOM 3961 O O . GLU A 1 498 ? -60.992 -7.961 53.478 1.00 96.50 498 GLU A O 1
ATOM 3966 N N . LEU A 1 499 ? -59.627 -9.511 52.613 1.00 94.00 499 LEU A N 1
ATOM 3967 C CA . LEU A 1 499 ? -59.700 -10.393 53.782 1.00 94.00 499 LEU A CA 1
ATOM 3968 C C . LEU A 1 499 ? -59.119 -9.737 55.044 1.00 94.00 499 LEU A C 1
ATOM 3970 O O . LEU A 1 499 ? -59.692 -9.883 56.122 1.00 94.00 499 LEU A O 1
ATOM 3974 N N . THR A 1 500 ? -58.031 -8.977 54.921 1.00 95.12 500 THR A N 1
ATOM 3975 C CA . THR A 1 500 ? -57.445 -8.208 56.028 1.00 95.12 500 THR A CA 1
ATOM 3976 C C . THR A 1 500 ? -58.418 -7.147 56.529 1.00 95.12 500 THR A C 1
ATOM 3978 O O . THR A 1 500 ? -58.658 -7.074 57.729 1.00 95.12 500 THR A O 1
ATOM 3981 N N . LYS A 1 501 ? -59.066 -6.394 55.632 1.00 96.06 501 LYS A N 1
ATOM 3982 C CA . LYS A 1 501 ? -60.087 -5.403 56.005 1.00 96.06 501 LYS A CA 1
ATOM 3983 C C . LYS A 1 501 ? -61.280 -6.048 56.718 1.00 96.06 501 LYS A C 1
ATOM 3985 O O . LYS A 1 501 ? -61.797 -5.505 57.695 1.00 96.06 501 LYS A O 1
ATOM 3990 N N . GLN A 1 502 ? -61.715 -7.219 56.254 1.00 95.38 502 GLN A N 1
ATOM 3991 C CA . GLN A 1 502 ? -62.768 -7.991 56.920 1.00 95.38 502 GLN A CA 1
ATOM 3992 C C . GLN A 1 502 ? -62.334 -8.442 58.319 1.00 95.38 502 GLN A C 1
ATOM 3994 O O . GLN A 1 502 ? -63.113 -8.329 59.266 1.00 95.38 502 GLN A O 1
ATOM 3999 N N . LEU A 1 503 ? -61.091 -8.904 58.471 1.00 93.88 503 LEU A N 1
ATOM 4000 C CA . LEU A 1 503 ? -60.534 -9.294 59.763 1.00 93.88 503 LEU A CA 1
ATOM 4001 C C . LEU A 1 503 ? -60.409 -8.100 60.719 1.00 93.88 503 LEU A C 1
ATOM 4003 O O . LEU A 1 503 ? -60.783 -8.218 61.882 1.00 93.88 503 LEU A O 1
ATOM 4007 N N . GLU A 1 504 ? -59.936 -6.948 60.245 1.00 95.00 504 GLU A N 1
ATOM 4008 C CA . GLU A 1 504 ? -59.861 -5.705 61.023 1.00 95.00 504 GLU A CA 1
ATOM 4009 C C . GLU A 1 504 ? -61.245 -5.284 61.526 1.00 95.00 504 GLU A C 1
ATOM 4011 O O . GLU A 1 504 ? -61.417 -5.052 62.722 1.00 95.00 504 GLU A O 1
ATOM 4016 N N . SER A 1 505 ? -62.257 -5.297 60.653 1.00 95.75 505 SER A N 1
ATOM 4017 C CA . SER A 1 505 ? -63.644 -5.014 61.037 1.00 95.75 505 SER A CA 1
ATOM 4018 C C . SER A 1 505 ? -64.164 -5.991 62.102 1.00 95.75 505 SER A C 1
ATOM 4020 O O . SER A 1 505 ? -64.806 -5.573 63.070 1.00 95.75 505 SER A O 1
ATOM 4022 N N . GLN A 1 506 ? -63.845 -7.285 61.985 1.00 94.12 506 GLN A N 1
ATOM 4023 C CA . GLN A 1 506 ? -64.192 -8.282 63.004 1.00 94.12 506 GLN A CA 1
ATOM 4024 C C . GLN A 1 506 ? -63.474 -8.027 64.334 1.00 94.12 506 GLN A C 1
ATOM 4026 O O . GLN A 1 506 ? -64.097 -8.088 65.395 1.00 94.12 506 GLN A O 1
ATOM 4031 N N . CYS A 1 507 ? -62.187 -7.685 64.299 1.00 93.94 507 CYS A N 1
ATOM 4032 C CA . CYS A 1 507 ? -61.421 -7.311 65.485 1.00 93.94 507 CYS A CA 1
ATOM 4033 C C . CYS A 1 507 ? -62.006 -6.069 66.171 1.00 93.94 507 CYS A C 1
ATOM 4035 O O . CYS A 1 507 ? -62.144 -6.061 67.395 1.00 93.94 507 CYS A O 1
ATOM 4037 N N . GLU A 1 508 ? -62.396 -5.039 65.416 1.00 94.94 508 GLU A N 1
ATOM 4038 C CA . GLU A 1 508 ? -63.050 -3.842 65.952 1.00 94.94 508 GLU A CA 1
ATOM 4039 C C . GLU A 1 508 ? -64.390 -4.169 66.615 1.00 94.94 508 GLU A C 1
ATOM 4041 O O . GLU A 1 508 ? -64.642 -3.731 67.742 1.00 94.94 508 GLU A O 1
ATOM 4046 N N . LEU A 1 509 ? -65.232 -4.975 65.960 1.00 95.06 509 LEU A N 1
ATOM 4047 C CA . LEU A 1 509 ? -66.494 -5.451 66.528 1.00 95.06 509 LEU A CA 1
ATOM 4048 C C . LEU A 1 509 ? -66.259 -6.242 67.819 1.00 95.06 509 LEU A C 1
ATOM 4050 O O . LEU A 1 509 ? -66.940 -6.005 68.820 1.00 95.06 509 LEU A O 1
ATOM 4054 N N . HIS A 1 510 ? -65.261 -7.128 67.835 1.00 92.88 510 HIS A N 1
ATOM 4055 C CA . HIS A 1 510 ? -64.905 -7.904 69.019 1.00 92.88 510 HIS A CA 1
ATOM 4056 C C . HIS A 1 510 ? -64.401 -7.007 70.160 1.00 92.88 510 HIS A C 1
ATOM 4058 O O . HIS A 1 510 ? -64.844 -7.139 71.301 1.00 92.88 510 HIS A O 1
ATOM 4064 N N . GLN A 1 511 ? -63.555 -6.016 69.867 1.00 94.62 511 GLN A N 1
ATOM 4065 C CA . GLN A 1 511 ? -63.122 -5.026 70.855 1.00 94.62 511 GLN A CA 1
ATOM 4066 C C . GLN A 1 511 ? -64.293 -4.197 71.395 1.00 94.62 511 GLN A C 1
ATOM 4068 O O . GLN A 1 511 ? -64.356 -3.937 72.598 1.00 94.62 511 GLN A O 1
ATOM 4073 N N . GLN A 1 512 ? -65.232 -3.780 70.542 1.00 95.06 512 GLN A N 1
ATOM 4074 C CA . GLN A 1 512 ? -66.440 -3.078 70.979 1.00 95.06 512 GLN A CA 1
ATOM 4075 C C . GLN A 1 512 ? -67.304 -3.960 71.887 1.00 95.06 512 GLN A C 1
ATOM 4077 O O . GLN A 1 512 ? -67.787 -3.477 72.913 1.00 95.06 512 GLN A O 1
ATOM 4082 N N . ALA A 1 513 ? -67.460 -5.246 71.559 1.00 93.88 513 ALA A N 1
ATOM 4083 C CA . ALA A 1 513 ? -68.166 -6.210 72.398 1.00 93.88 513 ALA A CA 1
ATOM 4084 C C . ALA A 1 513 ? -67.493 -6.360 73.772 1.00 93.88 513 ALA A C 1
ATOM 4086 O O . ALA A 1 513 ? -68.174 -6.261 74.790 1.00 93.88 513 ALA A O 1
ATOM 4087 N N . ILE A 1 514 ? -66.160 -6.471 73.818 1.00 94.19 514 ILE A N 1
ATOM 4088 C CA . ILE A 1 514 ? -65.393 -6.507 75.073 1.00 94.19 514 ILE A CA 1
ATOM 4089 C C . ILE A 1 514 ? -65.598 -5.222 75.886 1.00 94.19 514 ILE A C 1
ATOM 4091 O O . ILE A 1 514 ? -65.824 -5.290 77.091 1.00 94.19 514 ILE A O 1
ATOM 4095 N N . ARG A 1 515 ? -65.550 -4.035 75.263 1.00 93.88 515 ARG A N 1
ATOM 4096 C CA . ARG A 1 515 ? -65.794 -2.760 75.971 1.00 93.88 515 ARG A CA 1
ATOM 4097 C C . ARG A 1 515 ? -67.205 -2.702 76.559 1.00 93.88 515 ARG A C 1
ATOM 4099 O O . ARG A 1 515 ? -67.371 -2.238 77.685 1.00 93.88 515 ARG A O 1
ATOM 4106 N N . ARG A 1 516 ? -68.212 -3.179 75.820 1.00 94.31 516 ARG A N 1
ATOM 4107 C CA . ARG A 1 516 ? -69.597 -3.277 76.309 1.00 94.31 516 ARG A CA 1
ATOM 4108 C C . ARG A 1 516 ? -69.708 -4.252 77.479 1.00 94.31 516 ARG A C 1
ATOM 4110 O O . ARG A 1 516 ? -70.317 -3.889 78.479 1.00 94.31 516 ARG A O 1
ATOM 4117 N N . ALA A 1 517 ? -69.080 -5.424 77.380 1.00 92.19 517 ALA A N 1
ATOM 4118 C CA . ALA A 1 517 ? -69.036 -6.408 78.458 1.00 92.19 517 ALA A CA 1
ATOM 4119 C C . ALA A 1 517 ? -68.389 -5.822 79.722 1.00 92.19 517 ALA A C 1
ATOM 4121 O O . ALA A 1 517 ? -69.028 -5.809 80.765 1.00 92.19 517 ALA A O 1
ATOM 4122 N N . LYS A 1 518 ? -67.207 -5.199 79.614 1.00 92.94 518 LYS A N 1
ATOM 4123 C CA . LYS A 1 518 ? -66.536 -4.533 80.747 1.00 92.94 518 LYS A CA 1
ATOM 4124 C C . LYS A 1 518 ? -67.379 -3.425 81.380 1.00 92.94 518 LYS A C 1
ATOM 4126 O O . LYS A 1 518 ? -67.394 -3.277 82.596 1.00 92.94 518 LYS A O 1
ATOM 4131 N N . LYS A 1 519 ? -68.089 -2.630 80.571 1.00 94.00 519 LYS A N 1
ATOM 4132 C CA . LYS A 1 519 ? -68.997 -1.592 81.086 1.00 94.00 519 LYS A CA 1
ATOM 4133 C C . LYS A 1 519 ? -70.185 -2.206 81.835 1.00 94.00 519 LYS A C 1
ATOM 4135 O O . LYS A 1 519 ? -70.598 -1.661 82.853 1.00 94.00 519 LYS A O 1
ATOM 4140 N N . ALA A 1 520 ? -70.721 -3.322 81.341 1.00 91.44 520 ALA A N 1
ATOM 4141 C CA . ALA A 1 520 ? -71.769 -4.065 82.030 1.00 91.44 520 ALA A CA 1
ATOM 4142 C C . ALA A 1 520 ? -71.252 -4.686 83.340 1.00 91.44 520 ALA A C 1
ATOM 4144 O O . ALA A 1 520 ? -71.911 -4.544 84.363 1.00 91.44 520 ALA A O 1
ATOM 4145 N N . GLU A 1 521 ? -70.060 -5.289 83.336 1.00 91.81 521 GLU A N 1
ATOM 4146 C CA . GLU A 1 521 ? -69.390 -5.817 84.535 1.00 91.81 521 GLU A CA 1
ATOM 4147 C C . GLU A 1 521 ? -69.170 -4.729 85.595 1.00 91.81 521 GLU A C 1
ATOM 4149 O O . GLU A 1 521 ? -69.486 -4.946 86.762 1.00 91.81 521 GLU A O 1
ATOM 4154 N N . ALA A 1 522 ? -68.705 -3.539 85.196 1.00 92.69 522 ALA A N 1
ATOM 4155 C CA . ALA A 1 522 ? -68.565 -2.399 86.102 1.00 92.69 522 ALA A CA 1
ATOM 4156 C C . ALA A 1 522 ? -69.915 -1.975 86.704 1.00 92.69 522 ALA A C 1
ATOM 4158 O O . ALA A 1 522 ? -70.017 -1.808 87.913 1.00 92.69 522 ALA A O 1
ATOM 4159 N N . GLY A 1 523 ? -70.973 -1.895 85.886 1.00 92.75 523 GLY A N 1
ATOM 4160 C CA . GLY A 1 523 ? -72.321 -1.594 86.375 1.00 92.75 523 GLY A CA 1
ATOM 4161 C C . GLY A 1 523 ? -72.863 -2.649 87.347 1.00 92.75 523 GLY A C 1
ATOM 4162 O O . GLY A 1 523 ? -73.549 -2.305 88.306 1.00 92.75 523 GLY A O 1
ATOM 4163 N N . VAL A 1 524 ? -72.532 -3.929 87.143 1.00 92.00 524 VAL A N 1
ATOM 4164 C CA . VAL A 1 524 ? -72.838 -5.000 88.108 1.00 92.00 524 VAL A CA 1
ATOM 4165 C C . VAL A 1 524 ? -72.061 -4.800 89.412 1.00 92.00 524 VAL A C 1
ATOM 4167 O O . VAL A 1 524 ? -72.637 -4.984 90.482 1.00 92.00 524 VAL A O 1
ATOM 4170 N N . GLY A 1 525 ? -70.790 -4.394 89.339 1.00 91.00 525 GLY A N 1
ATOM 4171 C CA . GLY A 1 525 ? -69.980 -4.018 90.503 1.00 91.00 525 GLY A CA 1
ATOM 4172 C C . GLY A 1 525 ? -70.607 -2.879 91.309 1.00 91.00 525 GLY A C 1
ATOM 4173 O O . GLY A 1 525 ? -70.888 -3.059 92.490 1.00 91.00 525 GLY A O 1
ATOM 4174 N N . ASP A 1 526 ? -70.942 -1.764 90.655 1.00 93.62 526 ASP A N 1
ATOM 4175 C CA . ASP A 1 526 ? -71.578 -0.604 91.296 1.00 93.62 526 ASP A CA 1
ATOM 4176 C C . ASP A 1 526 ? -72.911 -0.975 91.968 1.00 93.62 526 ASP A C 1
ATOM 4178 O O . ASP A 1 526 ? -73.222 -0.523 93.074 1.00 93.62 526 ASP A O 1
ATOM 4182 N N . LEU A 1 527 ? -73.725 -1.808 91.307 1.00 91.38 527 LEU A N 1
ATOM 4183 C CA . LEU A 1 527 ? -74.979 -2.307 91.876 1.00 91.38 527 LEU A CA 1
ATOM 4184 C C . LEU A 1 527 ? -74.737 -3.194 93.099 1.00 91.38 527 LEU A C 1
ATOM 4186 O O . LEU A 1 527 ? -75.488 -3.097 94.068 1.00 91.38 527 LEU A O 1
ATOM 4190 N N . LYS A 1 528 ? -73.694 -4.027 93.072 1.00 93.12 528 LYS A N 1
ATOM 4191 C CA . LYS A 1 528 ? -73.310 -4.880 94.198 1.00 93.12 528 LYS A CA 1
ATOM 4192 C C . LYS A 1 528 ? -72.813 -4.060 95.388 1.00 93.12 528 LYS A C 1
ATOM 4194 O O . LYS A 1 528 ? -73.226 -4.333 96.509 1.00 93.12 528 LYS A O 1
ATOM 4199 N N . ASP A 1 529 ? -71.999 -3.033 95.161 1.00 92.69 529 ASP A N 1
ATOM 4200 C CA . ASP A 1 529 ? -71.521 -2.145 96.229 1.00 92.69 529 ASP A CA 1
ATOM 4201 C C . ASP A 1 529 ? -72.672 -1.354 96.857 1.00 92.69 529 ASP A C 1
ATOM 4203 O O . ASP A 1 529 ? -72.779 -1.260 98.080 1.00 92.69 529 ASP A O 1
ATOM 4207 N N . ARG A 1 530 ? -73.597 -0.846 96.032 1.00 94.62 530 ARG A N 1
ATOM 4208 C CA . ARG A 1 530 ? -74.828 -0.213 96.526 1.00 94.62 530 ARG A CA 1
ATOM 4209 C C . ARG A 1 530 ? -75.675 -1.178 97.345 1.00 94.62 530 ARG A C 1
ATOM 4211 O O . ARG A 1 530 ? -76.183 -0.777 98.386 1.00 94.62 530 ARG A O 1
ATOM 4218 N N . LEU A 1 531 ? -75.829 -2.420 96.886 1.00 91.44 531 LEU A N 1
ATOM 4219 C CA . LEU A 1 531 ? -76.562 -3.447 97.620 1.00 91.44 531 LEU A CA 1
ATOM 4220 C C . LEU A 1 531 ? -75.915 -3.703 98.988 1.00 91.44 531 LEU A C 1
ATOM 4222 O O . LEU A 1 531 ? -76.604 -3.589 99.996 1.00 91.44 531 LEU A O 1
ATOM 4226 N N . ASN A 1 532 ? -74.601 -3.935 99.034 1.00 91.81 532 ASN A N 1
ATOM 4227 C CA . ASN A 1 532 ? -73.860 -4.152 100.281 1.00 91.81 532 ASN A CA 1
ATOM 4228 C C . ASN A 1 532 ? -73.999 -2.968 101.256 1.00 91.81 532 ASN A C 1
ATOM 4230 O O . ASN A 1 532 ? -74.167 -3.173 102.456 1.00 91.81 532 ASN A O 1
ATOM 4234 N N . ASN A 1 533 ? -73.946 -1.726 100.759 1.00 93.75 533 ASN A N 1
ATOM 4235 C CA . ASN A 1 533 ? -74.135 -0.536 101.593 1.00 93.75 533 ASN A CA 1
ATOM 4236 C C . ASN A 1 533 ? -75.545 -0.486 102.194 1.00 93.75 533 ASN A C 1
ATOM 4238 O O . ASN A 1 533 ? -75.681 -0.273 103.395 1.00 93.75 533 ASN A O 1
ATOM 4242 N N . MET A 1 534 ? -76.582 -0.736 101.386 1.00 90.94 534 MET A N 1
ATOM 4243 C CA . MET A 1 534 ? -77.971 -0.792 101.862 1.00 90.94 534 MET A CA 1
ATOM 4244 C C . MET A 1 534 ? -78.185 -1.930 102.872 1.00 90.94 534 MET A C 1
ATOM 4246 O O . MET A 1 534 ? -78.875 -1.745 103.871 1.00 90.94 534 MET A O 1
ATOM 4250 N N . GLU A 1 535 ? -77.581 -3.101 102.646 1.00 91.31 535 GLU A N 1
ATOM 4251 C CA . GLU A 1 535 ? -77.589 -4.222 103.597 1.00 91.31 535 GLU A CA 1
ATOM 4252 C C . GLU A 1 535 ? -76.879 -3.859 104.915 1.00 91.31 535 GLU A C 1
ATOM 4254 O O . GLU A 1 535 ? -77.358 -4.206 105.999 1.00 91.31 535 GLU A O 1
ATOM 4259 N N . GLY A 1 536 ? -75.771 -3.113 104.846 1.00 91.81 536 GLY A N 1
ATOM 4260 C CA . GLY A 1 536 ? -75.051 -2.591 106.009 1.00 91.81 536 GLY A CA 1
ATOM 4261 C C . GLY A 1 536 ? -75.852 -1.548 106.794 1.00 91.81 536 GLY A C 1
ATOM 4262 O O . GLY A 1 536 ? -75.953 -1.643 108.018 1.00 91.81 536 GLY A O 1
ATOM 4263 N N . GLU A 1 537 ? -76.477 -0.591 106.104 1.00 92.69 537 GLU A N 1
ATOM 4264 C CA . GLU A 1 537 ? -77.385 0.392 106.706 1.00 92.69 537 GLU A CA 1
ATOM 4265 C C . GLU A 1 537 ? -78.561 -0.301 107.401 1.00 92.69 537 GLU A C 1
ATOM 4267 O O . GLU A 1 537 ? -78.858 0.003 108.558 1.00 92.69 537 GLU A O 1
ATOM 4272 N N . LEU A 1 538 ? -79.177 -1.289 106.744 1.00 90.12 538 LEU A N 1
ATOM 4273 C CA . LEU A 1 538 ? -80.264 -2.078 107.318 1.00 90.12 538 LEU A CA 1
ATOM 4274 C C . LEU A 1 538 ? -79.819 -2.810 108.589 1.00 90.12 538 LEU A C 1
ATOM 4276 O O . LEU A 1 538 ? -80.479 -2.693 109.621 1.00 90.12 538 LEU A O 1
ATOM 4280 N N . SER A 1 539 ? -78.666 -3.480 108.538 1.00 90.00 539 SER A N 1
ATOM 4281 C CA . SER A 1 539 ? -78.086 -4.175 109.693 1.00 90.00 539 SER A CA 1
ATOM 4282 C C . SER A 1 539 ? -77.808 -3.213 110.856 1.00 90.00 539 SER A C 1
ATOM 4284 O O . SER A 1 539 ? -78.075 -3.530 112.013 1.00 90.00 539 SER A O 1
ATOM 4286 N N . SER A 1 540 ? -77.313 -2.004 110.571 1.00 91.19 540 SER A N 1
ATOM 4287 C CA . SER A 1 540 ? -77.084 -0.976 111.595 1.00 91.19 540 SER A CA 1
ATOM 4288 C C . SER A 1 540 ? -78.390 -0.460 112.214 1.00 91.19 540 SER A C 1
ATOM 4290 O O . SER A 1 540 ? -78.463 -0.248 113.427 1.00 91.19 540 SER A O 1
ATOM 4292 N N . ALA A 1 541 ? -79.444 -0.325 111.405 1.00 90.44 541 ALA A N 1
ATOM 4293 C CA . ALA A 1 541 ? -80.773 0.042 111.869 1.00 90.44 541 ALA A CA 1
ATOM 4294 C C . ALA A 1 541 ? -81.394 -1.060 112.743 1.00 90.44 541 ALA A C 1
ATOM 4296 O O . ALA A 1 541 ? -82.050 -0.738 113.732 1.00 90.44 541 ALA A O 1
ATOM 4297 N N . ASP A 1 542 ? -81.163 -2.339 112.425 1.00 91.62 542 ASP A N 1
ATOM 4298 C CA . ASP A 1 542 ? -81.555 -3.471 113.274 1.00 91.62 542 ASP A CA 1
ATOM 4299 C C . ASP A 1 542 ? -80.869 -3.423 114.640 1.00 91.62 542 ASP A C 1
ATOM 4301 O O . ASP A 1 542 ? -81.550 -3.457 115.664 1.00 91.62 542 ASP A O 1
ATOM 4305 N N . VAL A 1 543 ? -79.546 -3.228 114.675 1.00 90.69 543 VAL A N 1
ATOM 4306 C CA . VAL A 1 543 ? -78.796 -3.090 115.936 1.00 90.69 543 VAL A CA 1
ATOM 4307 C C . VAL A 1 543 ? -79.303 -1.904 116.767 1.00 90.69 543 VAL A C 1
ATOM 4309 O O . VAL A 1 543 ? -79.454 -2.022 117.983 1.00 90.69 543 VAL A O 1
ATOM 4312 N N . LEU A 1 544 ? -79.609 -0.766 116.133 1.00 91.50 544 LEU A N 1
ATOM 4313 C CA . LEU A 1 544 ? -80.193 0.397 116.813 1.00 91.50 544 LEU A CA 1
ATOM 4314 C C . LEU A 1 544 ? -81.599 0.111 117.355 1.00 91.50 544 LEU A C 1
ATOM 4316 O O . LEU A 1 544 ? -81.898 0.486 118.489 1.00 91.50 544 LEU A O 1
ATOM 4320 N N . ARG A 1 545 ? -82.460 -0.556 116.574 1.00 90.88 545 ARG A N 1
ATOM 4321 C CA . ARG A 1 545 ? -83.801 -0.974 117.018 1.00 90.88 545 ARG A CA 1
ATOM 4322 C C . ARG A 1 545 ? -83.721 -1.905 118.219 1.00 90.88 545 ARG A C 1
ATOM 4324 O O . ARG A 1 545 ? -84.459 -1.699 119.182 1.00 90.88 545 ARG A O 1
ATOM 4331 N N . ASP A 1 546 ? -82.824 -2.884 118.185 1.00 89.19 546 ASP A N 1
ATOM 4332 C CA . ASP A 1 546 ? -82.593 -3.795 119.304 1.00 89.19 546 ASP A CA 1
ATOM 4333 C C . ASP A 1 546 ? -82.060 -3.045 120.527 1.00 89.19 546 ASP A C 1
ATOM 4335 O O . ASP A 1 546 ? -82.578 -3.235 121.628 1.00 89.19 546 ASP A O 1
ATOM 4339 N N . GLY A 1 547 ? -81.116 -2.116 120.341 1.00 89.94 547 GLY A N 1
ATOM 4340 C CA . GLY A 1 547 ? -80.641 -1.217 121.394 1.00 89.94 547 GLY A CA 1
ATOM 4341 C C . GLY A 1 547 ? -81.790 -0.457 122.065 1.00 89.94 547 GLY A C 1
ATOM 4342 O O . GLY A 1 547 ? -82.000 -0.584 123.272 1.00 89.94 547 GLY A O 1
ATOM 4343 N N . LEU A 1 548 ? -82.617 0.235 121.279 1.00 89.44 548 LEU A N 1
ATOM 4344 C CA . LEU A 1 548 ? -83.792 0.957 121.781 1.00 89.44 548 LEU A CA 1
ATOM 4345 C C . LEU A 1 548 ? -84.809 0.033 122.461 1.00 89.44 548 LEU A C 1
ATOM 4347 O O . LEU A 1 548 ? -85.407 0.402 123.472 1.00 89.44 548 LEU A O 1
ATOM 4351 N N . ARG A 1 549 ? -85.003 -1.183 121.942 1.00 90.31 549 ARG A N 1
ATOM 4352 C CA . ARG A 1 549 ? -85.883 -2.185 122.552 1.00 90.31 549 ARG A CA 1
ATOM 4353 C C . ARG A 1 549 ? -85.355 -2.625 123.916 1.00 90.31 549 ARG A C 1
ATOM 4355 O O . ARG A 1 549 ? -86.145 -2.732 124.853 1.00 90.31 549 ARG A O 1
ATOM 4362 N N . THR A 1 550 ? -84.046 -2.844 124.044 1.00 87.50 550 THR A N 1
ATOM 4363 C CA . THR A 1 550 ? -83.425 -3.186 125.331 1.00 87.50 550 THR A CA 1
ATOM 4364 C C . THR A 1 550 ? -83.512 -2.041 126.336 1.00 87.50 550 THR A C 1
ATOM 4366 O O . THR A 1 550 ? -83.822 -2.290 127.498 1.00 87.50 550 THR A O 1
ATOM 4369 N N . ASP A 1 551 ? -83.326 -0.790 125.914 1.00 88.00 551 ASP A N 1
ATOM 4370 C CA . ASP A 1 551 ? -83.450 0.366 126.806 1.00 88.00 551 ASP A CA 1
ATOM 4371 C C . ASP A 1 551 ? -84.897 0.611 127.237 1.00 88.00 551 ASP A C 1
ATOM 4373 O O . ASP A 1 551 ? -85.147 0.859 128.418 1.00 88.00 551 ASP A O 1
ATOM 4377 N N . LYS A 1 552 ? -85.867 0.437 126.328 1.00 87.56 552 LYS A N 1
ATOM 4378 C CA . LYS A 1 552 ? -87.290 0.416 126.686 1.00 87.56 552 LYS A CA 1
ATOM 4379 C C . LYS A 1 552 ? -87.556 -0.646 127.750 1.00 87.56 552 LYS A C 1
ATOM 4381 O O . LYS A 1 552 ? -88.158 -0.330 128.768 1.00 87.56 552 LYS A O 1
ATOM 4386 N N . GLN A 1 553 ? -87.082 -1.876 127.549 1.00 87.44 553 GLN A N 1
ATOM 4387 C CA . GLN A 1 553 ? -87.266 -2.963 128.513 1.00 87.44 553 GLN A CA 1
ATOM 4388 C C . GLN A 1 553 ? -86.665 -2.619 129.885 1.00 87.44 553 GLN A C 1
ATOM 4390 O O . GLN A 1 553 ? -87.345 -2.751 130.899 1.00 87.44 553 GLN A O 1
ATOM 4395 N N . ARG A 1 554 ? -85.433 -2.093 129.924 1.00 86.38 554 ARG A N 1
ATOM 4396 C CA . ARG A 1 554 ? -84.788 -1.629 131.166 1.00 86.38 554 ARG A CA 1
ATOM 4397 C C . ARG A 1 554 ? -85.583 -0.524 131.861 1.00 86.38 554 ARG A C 1
ATOM 4399 O O . ARG A 1 554 ? -85.660 -0.511 133.085 1.00 86.38 554 ARG A O 1
ATOM 4406 N N . TYR A 1 555 ? -86.157 0.408 131.101 1.00 86.44 555 TYR A N 1
ATOM 4407 C CA . TYR A 1 555 ? -86.970 1.495 131.645 1.00 86.44 555 TYR A CA 1
ATOM 4408 C C . TYR A 1 555 ? -88.292 0.983 132.234 1.00 86.44 555 TYR A C 1
ATOM 4410 O O . TYR A 1 555 ? -88.678 1.399 133.326 1.00 86.44 555 TYR A O 1
ATOM 4418 N N . LEU A 1 556 ? -88.947 0.031 131.559 1.00 82.50 556 LEU A N 1
ATOM 4419 C CA . LEU A 1 556 ? -90.141 -0.639 132.084 1.00 82.50 556 LEU A CA 1
ATOM 4420 C C . LEU A 1 556 ? -89.818 -1.398 133.382 1.00 82.50 556 LEU A C 1
ATOM 4422 O O . LEU A 1 556 ? -90.504 -1.214 134.384 1.00 82.50 556 LEU A O 1
ATOM 4426 N N . GLU A 1 557 ? -88.729 -2.174 133.404 1.00 82.06 557 GLU A N 1
ATOM 4427 C CA . GLU A 1 557 ? -88.262 -2.889 134.602 1.00 82.06 557 GLU A CA 1
ATOM 4428 C C . GLU A 1 557 ? -87.920 -1.937 135.755 1.00 82.06 557 GLU A C 1
ATOM 4430 O O . GLU A 1 557 ? -88.208 -2.228 136.917 1.00 82.06 557 GLU A O 1
ATOM 4435 N N . PHE A 1 558 ? -87.318 -0.784 135.452 1.00 83.06 558 PHE A N 1
ATOM 4436 C CA . PHE A 1 558 ? -87.060 0.259 136.440 1.00 83.06 558 PHE A CA 1
ATOM 4437 C C . PHE A 1 558 ? -88.363 0.799 137.044 1.00 83.06 558 PHE A C 1
ATOM 4439 O O . PHE A 1 558 ? -88.467 0.882 138.269 1.00 83.06 558 PHE A O 1
ATOM 4446 N N . LEU A 1 559 ? -89.363 1.118 136.217 1.00 80.88 559 LEU A N 1
ATOM 4447 C CA . LEU A 1 559 ? -90.656 1.623 136.685 1.00 80.88 559 LEU A CA 1
ATOM 4448 C C . LEU A 1 559 ? -91.432 0.579 137.496 1.00 80.88 559 LEU A C 1
ATOM 4450 O O . LEU A 1 559 ? -91.967 0.909 138.552 1.00 80.88 559 LEU A O 1
ATOM 4454 N N . GLU A 1 560 ? -91.423 -0.689 137.085 1.00 76.88 560 GLU A N 1
ATOM 4455 C CA . GLU A 1 560 ? -91.981 -1.784 137.889 1.00 76.88 560 GLU A CA 1
ATOM 4456 C C . GLU A 1 560 ? -91.259 -1.950 139.227 1.00 76.88 560 GLU A C 1
ATOM 4458 O O . GLU A 1 560 ? -91.880 -2.209 140.259 1.00 76.88 560 GLU A O 1
ATOM 4463 N N . LYS A 1 561 ? -89.928 -1.826 139.235 1.00 79.12 561 LYS A N 1
ATOM 4464 C CA . LYS A 1 561 ? -89.148 -1.904 140.471 1.00 79.12 561 LYS A CA 1
ATOM 4465 C C . LYS A 1 561 ? -89.469 -0.729 141.394 1.00 79.12 561 LYS A C 1
ATOM 4467 O O . LYS A 1 561 ? -89.517 -0.918 142.607 1.00 79.12 561 LYS A O 1
ATOM 4472 N N . MET A 1 562 ? -89.709 0.460 140.845 1.00 72.75 562 MET A N 1
ATOM 4473 C CA . MET A 1 562 ? -90.144 1.622 141.619 1.00 72.75 562 MET A CA 1
ATOM 4474 C C . MET A 1 562 ? -91.561 1.458 142.168 1.00 72.75 562 MET A C 1
ATOM 4476 O O . MET A 1 562 ? -91.760 1.739 143.349 1.00 72.75 562 MET A O 1
ATOM 4480 N N . ALA A 1 563 ? -92.501 0.918 141.385 1.00 71.25 563 ALA A N 1
ATOM 4481 C CA . ALA A 1 563 ? -93.851 0.576 141.856 1.00 71.25 563 ALA A CA 1
ATOM 4482 C C . ALA A 1 563 ? -93.802 -0.393 143.048 1.00 71.25 563 ALA A C 1
ATOM 4484 O O . ALA A 1 563 ? -94.440 -0.133 144.075 1.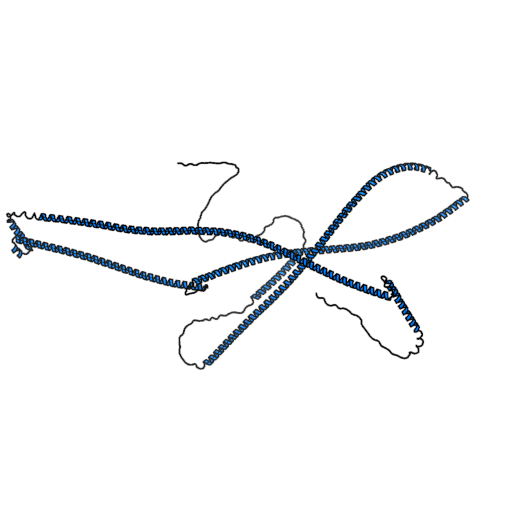00 71.25 563 ALA A O 1
ATOM 4485 N N . ARG A 1 564 ? -92.915 -1.396 142.966 1.00 76.50 564 ARG A N 1
ATOM 4486 C CA . ARG A 1 564 ? -92.627 -2.350 144.050 1.00 76.50 564 ARG A CA 1
ATOM 4487 C C . ARG A 1 564 ? -92.099 -1.712 145.311 1.00 76.50 564 ARG A C 1
ATOM 4489 O O . ARG A 1 564 ? -92.638 -1.910 146.398 1.00 76.50 564 ARG A O 1
ATOM 4496 N N . VAL A 1 565 ? -91.048 -0.911 145.181 1.00 71.31 565 VAL A N 1
ATOM 4497 C CA . VAL A 1 565 ? -90.434 -0.231 146.329 1.00 71.31 565 VAL A CA 1
ATOM 4498 C C . VAL A 1 565 ? -91.433 0.702 147.018 1.00 71.31 565 VAL A C 1
ATOM 4500 O O . VAL A 1 565 ? -91.465 0.784 148.243 1.00 71.31 565 VAL A O 1
ATOM 4503 N N . MET A 1 566 ? -92.295 1.356 146.245 1.00 68.06 566 MET A N 1
ATOM 4504 C CA . MET A 1 566 ? -93.301 2.282 146.756 1.00 68.06 566 MET A CA 1
ATOM 4505 C C . MET A 1 566 ? -94.588 1.601 147.255 1.00 68.06 566 MET A C 1
ATOM 4507 O O . MET A 1 566 ? -95.491 2.296 147.724 1.00 68.06 566 MET A O 1
ATOM 4511 N N . LYS A 1 567 ? -94.662 0.258 147.229 1.00 68.69 567 LYS A N 1
ATOM 4512 C CA . LYS A 1 567 ? -95.841 -0.552 147.597 1.00 68.69 567 LYS A CA 1
ATOM 4513 C C . LYS A 1 567 ? -97.107 -0.097 146.858 1.00 68.69 567 LYS A C 1
ATOM 4515 O O . LYS A 1 567 ? -98.157 0.114 147.473 1.00 68.69 567 LYS A O 1
ATOM 4520 N N . LEU A 1 568 ? -96.969 0.120 145.553 1.00 67.12 568 LEU A N 1
ATOM 4521 C CA . LEU A 1 568 ? -98.053 0.451 144.622 1.00 67.12 568 LEU A CA 1
ATOM 4522 C C . LEU A 1 568 ? -98.370 -0.717 143.672 1.00 67.12 568 LEU A C 1
ATOM 4524 O O . LEU A 1 568 ? -99.078 -0.527 142.692 1.00 67.12 568 LEU A O 1
ATOM 4528 N N . ASP A 1 569 ? -97.883 -1.921 143.972 1.00 67.19 569 ASP A N 1
ATOM 4529 C CA . ASP A 1 569 ? -97.923 -3.088 143.079 1.00 67.19 569 ASP A CA 1
ATOM 4530 C C . ASP A 1 569 ? -99.318 -3.537 142.660 1.00 67.19 569 ASP A C 1
ATOM 4532 O O . ASP A 1 569 ? -99.523 -3.902 141.507 1.00 67.19 569 ASP A O 1
ATOM 4536 N N . GLU A 1 570 ? -100.285 -3.481 143.575 1.00 64.38 570 GLU A N 1
ATOM 4537 C CA . GLU A 1 570 ? -101.668 -3.869 143.277 1.00 64.38 570 GLU A CA 1
ATOM 4538 C C . GLU A 1 570 ? -102.401 -2.788 142.469 1.00 64.38 570 GLU A C 1
ATOM 4540 O O . GLU A 1 570 ? -103.226 -3.107 141.625 1.00 64.38 570 GLU A O 1
ATOM 4545 N N . ILE A 1 571 ? -102.048 -1.511 142.661 1.00 59.78 571 ILE A N 1
ATOM 4546 C CA . ILE A 1 571 ? -102.658 -0.381 141.941 1.00 59.78 571 ILE A CA 1
ATOM 4547 C C . ILE A 1 571 ? -102.043 -0.248 140.539 1.00 59.78 571 ILE A C 1
ATOM 4549 O O . ILE A 1 571 ? -102.747 0.029 139.576 1.00 59.78 571 ILE A O 1
ATOM 4553 N N . ALA A 1 572 ? -100.742 -0.498 140.384 1.00 60.47 572 ALA A N 1
ATOM 4554 C CA . ALA A 1 572 ? -100.052 -0.407 139.097 1.00 60.47 572 ALA A CA 1
ATOM 4555 C C . ALA A 1 572 ? -100.579 -1.405 138.043 1.00 60.47 572 ALA A C 1
ATOM 4557 O O . ALA A 1 572 ? -100.436 -1.149 136.846 1.00 60.47 572 ALA A O 1
ATOM 4558 N N . LEU A 1 573 ? -101.215 -2.507 138.464 1.00 63.88 573 LEU A N 1
ATOM 4559 C CA . LEU A 1 573 ? -101.851 -3.479 137.566 1.00 63.88 573 LEU A CA 1
ATOM 4560 C C . LEU A 1 573 ? -103.168 -2.968 136.955 1.00 63.88 573 LEU A C 1
ATOM 4562 O O . LEU A 1 573 ? -103.478 -3.335 135.823 1.00 63.88 573 LEU A O 1
ATOM 4566 N N . ASP A 1 574 ? -103.891 -2.085 137.651 1.00 59.25 574 ASP A N 1
ATOM 4567 C CA . ASP A 1 574 ? -105.233 -1.640 137.245 1.00 59.25 574 ASP A CA 1
ATOM 4568 C C . ASP A 1 574 ? -105.243 -0.312 136.463 1.00 59.25 574 ASP A C 1
ATOM 4570 O O . ASP A 1 574 ? -106.200 -0.037 135.738 1.00 59.25 574 ASP A O 1
ATOM 4574 N N . VAL A 1 575 ? -104.194 0.519 136.564 1.00 60.19 575 VAL A N 1
ATOM 4575 C CA . VAL A 1 575 ? -104.195 1.888 135.988 1.00 60.19 575 VAL A CA 1
ATOM 4576 C C . VAL A 1 575 ? -103.421 1.998 134.657 1.00 60.19 575 VAL A C 1
ATOM 4578 O O . VAL A 1 575 ? -103.546 2.986 133.938 1.00 60.19 575 VAL A O 1
ATOM 4581 N N . GLY A 1 576 ? -102.684 0.962 134.249 1.00 61.31 576 GLY A N 1
ATOM 4582 C CA . GLY A 1 576 ? -101.932 0.961 132.990 1.00 61.31 576 GLY A CA 1
ATOM 4583 C C . GLY A 1 576 ? -100.666 1.832 133.022 1.00 61.31 576 GLY A C 1
ATOM 4584 O O . GLY A 1 576 ? -100.483 2.710 133.865 1.00 61.31 576 GLY A O 1
ATOM 4585 N N . PHE A 1 577 ? -99.740 1.552 132.102 1.00 62.19 577 PHE A N 1
ATOM 4586 C CA . PHE A 1 577 ? -98.351 2.023 132.196 1.00 62.19 577 PHE A CA 1
ATOM 4587 C C . PHE A 1 577 ? -98.198 3.552 132.154 1.00 62.19 577 PHE A C 1
ATOM 4589 O O . PHE A 1 577 ? -97.337 4.101 132.842 1.00 62.19 577 PHE A O 1
ATOM 4596 N N . ASP A 1 578 ? -99.058 4.236 131.398 1.00 66.44 578 ASP A N 1
ATOM 4597 C CA . ASP A 1 578 ? -98.984 5.686 131.189 1.00 66.44 578 ASP A CA 1
ATOM 4598 C C . ASP A 1 578 ? -99.335 6.499 132.451 1.00 66.44 578 ASP A C 1
ATOM 4600 O O . ASP A 1 578 ? -98.924 7.648 132.572 1.00 66.44 578 ASP A O 1
ATOM 4604 N N . LEU A 1 579 ? -100.032 5.900 133.425 1.00 61.59 579 LEU A N 1
ATOM 4605 C CA . LEU A 1 579 ? -100.472 6.553 134.668 1.00 61.59 579 LEU A CA 1
ATOM 4606 C C . LEU A 1 579 ? -99.635 6.139 135.899 1.00 61.59 579 LEU A C 1
ATOM 4608 O O . LEU A 1 579 ? -99.776 6.715 136.979 1.00 61.59 579 LEU A O 1
ATOM 4612 N N . ASN A 1 580 ? -98.717 5.176 135.739 1.00 66.25 580 ASN A N 1
ATOM 4613 C CA . ASN A 1 580 ? -97.840 4.680 136.809 1.00 66.25 580 ASN A CA 1
ATOM 4614 C C . ASN A 1 580 ? -96.766 5.712 137.225 1.00 66.25 580 ASN A C 1
ATOM 4616 O O . ASN A 1 580 ? -96.392 5.794 138.395 1.00 66.25 580 ASN A O 1
ATOM 4620 N N . GLY A 1 581 ? -96.291 6.538 136.283 1.00 68.75 581 GLY A N 1
ATOM 4621 C CA . GLY A 1 581 ? -95.296 7.584 136.558 1.00 68.75 581 GLY A CA 1
ATOM 4622 C C . GLY A 1 581 ? -95.800 8.649 137.538 1.00 68.75 581 GLY A C 1
ATOM 4623 O O . GLY A 1 581 ? -95.118 8.968 138.513 1.00 68.75 581 GLY A O 1
ATOM 4624 N N . ASP A 1 582 ? -97.022 9.135 137.333 1.00 71.12 582 ASP A N 1
ATOM 4625 C CA . ASP A 1 582 ? -97.621 10.169 138.183 1.00 71.12 582 ASP A CA 1
ATOM 4626 C C . ASP A 1 582 ? -98.002 9.628 139.574 1.00 71.12 582 ASP A C 1
ATOM 4628 O O . ASP A 1 582 ? -97.836 10.317 140.585 1.00 71.12 582 ASP A O 1
ATOM 4632 N N . ALA A 1 583 ? -98.423 8.359 139.659 1.00 67.69 583 ALA A N 1
ATOM 4633 C CA . ALA A 1 583 ? -98.724 7.690 140.927 1.00 67.69 583 ALA A CA 1
ATOM 4634 C C . ALA A 1 583 ? -97.474 7.495 141.812 1.00 67.69 583 ALA A C 1
ATOM 4636 O O . ALA A 1 583 ? -97.532 7.678 143.033 1.00 67.69 583 ALA A O 1
ATOM 4637 N N . LEU A 1 584 ? -96.327 7.172 141.203 1.00 70.44 584 LEU A N 1
ATOM 4638 C CA . LEU A 1 584 ? -95.040 7.035 141.893 1.00 70.44 584 LEU A CA 1
ATOM 4639 C C . LEU A 1 584 ? -94.559 8.356 142.502 1.00 70.44 584 LEU A C 1
ATOM 4641 O O . LEU A 1 584 ? -94.118 8.390 143.652 1.00 70.44 584 LEU A O 1
ATOM 4645 N N . VAL A 1 585 ? -94.677 9.464 141.767 1.00 70.56 585 VAL A N 1
ATOM 4646 C CA . VAL A 1 585 ? -94.242 10.786 142.246 1.00 70.56 585 VAL A CA 1
ATOM 4647 C C . VAL A 1 585 ? -95.036 11.224 143.481 1.00 70.56 585 VAL A C 1
ATOM 4649 O O . VAL A 1 585 ? -94.446 11.711 144.449 1.00 70.56 585 VAL A O 1
ATOM 4652 N N . ALA A 1 586 ? -96.347 10.981 143.504 1.00 68.88 586 ALA A N 1
ATOM 4653 C CA . ALA A 1 586 ? -97.190 11.302 144.655 1.00 68.88 586 ALA A CA 1
ATOM 4654 C C . ALA A 1 586 ? -96.805 10.499 145.917 1.00 68.88 586 ALA A C 1
ATOM 4656 O O . ALA A 1 586 ? -96.806 11.035 147.028 1.00 68.88 586 ALA A O 1
ATOM 4657 N N . ARG A 1 587 ? -96.411 9.225 145.763 1.00 70.00 587 ARG A N 1
ATOM 4658 C CA . ARG A 1 587 ? -95.969 8.372 146.881 1.00 70.00 587 ARG A CA 1
ATOM 4659 C C . ARG A 1 587 ? -94.566 8.732 147.380 1.00 70.00 587 ARG A C 1
ATOM 4661 O O . ARG A 1 587 ? -94.325 8.719 148.587 1.00 70.00 587 ARG A O 1
ATOM 4668 N N . ALA A 1 588 ? -93.652 9.090 146.478 1.00 63.16 588 ALA A N 1
ATOM 4669 C CA . ALA A 1 588 ? -92.298 9.526 146.825 1.00 63.16 588 ALA A CA 1
ATOM 4670 C C . ALA A 1 588 ? -92.314 10.747 147.761 1.00 63.16 588 ALA A C 1
ATOM 4672 O O . ALA A 1 588 ? -91.571 10.796 148.739 1.00 63.16 588 ALA A O 1
ATOM 4673 N N . GLN A 1 589 ? -93.218 11.697 147.508 1.00 65.94 589 GLN A N 1
ATOM 4674 C CA . GLN A 1 589 ? -93.395 12.886 148.346 1.00 65.94 589 GLN A CA 1
ATOM 4675 C C . GLN A 1 589 ? -93.870 12.550 149.773 1.00 65.94 589 GLN A C 1
ATOM 4677 O O . GLN A 1 589 ? -93.498 13.249 150.712 1.00 65.94 589 GLN A O 1
ATOM 4682 N N . GLN A 1 590 ? -94.618 11.456 149.968 1.00 63.16 590 GLN A N 1
ATOM 4683 C CA . GLN A 1 590 ? -95.018 10.972 151.298 1.00 63.16 590 GLN A CA 1
ATOM 4684 C C . GLN A 1 590 ? -93.881 10.268 152.058 1.00 63.16 590 GLN A C 1
ATOM 4686 O O . GLN A 1 590 ? -93.749 10.450 153.267 1.00 63.16 590 GLN A O 1
ATOM 4691 N N . LEU A 1 591 ? -93.060 9.464 151.374 1.00 61.75 591 LEU A N 1
ATOM 4692 C CA . LEU A 1 591 ? -92.006 8.653 152.007 1.00 61.75 591 LEU A CA 1
ATOM 4693 C C . LEU A 1 591 ? -90.776 9.476 152.424 1.00 61.75 591 LEU A C 1
ATOM 4695 O O . LEU A 1 591 ? -90.168 9.184 153.452 1.00 61.75 591 LEU A O 1
ATOM 4699 N N . VAL A 1 592 ? -90.471 10.563 151.706 1.00 57.19 592 VAL A N 1
ATOM 4700 C CA . VAL A 1 592 ? -89.374 11.498 152.037 1.00 57.19 592 VAL A CA 1
ATOM 4701 C C . VAL A 1 592 ? -89.555 12.168 153.409 1.00 57.19 592 VAL A C 1
ATOM 4703 O O . VAL A 1 592 ? -88.578 12.595 154.018 1.00 57.19 592 VAL A O 1
ATOM 4706 N N . HIS A 1 593 ? -90.774 12.214 153.950 1.00 49.31 593 HIS A N 1
ATOM 4707 C CA . HIS A 1 593 ? -91.021 12.723 155.302 1.00 49.31 593 HIS A CA 1
ATOM 4708 C C . HIS A 1 593 ? -90.743 11.703 156.421 1.00 49.31 593 HIS A C 1
ATOM 4710 O O . HIS A 1 593 ? -90.655 12.100 157.579 1.00 49.31 593 HIS A O 1
ATOM 4716 N N . MET A 1 594 ? -90.590 10.409 156.109 1.00 48.97 594 MET A N 1
ATOM 4717 C CA . MET A 1 594 ? -90.455 9.344 157.116 1.00 48.97 594 MET A CA 1
ATOM 4718 C C . MET A 1 594 ? -89.052 8.720 157.221 1.00 48.97 594 MET A C 1
ATOM 4720 O O . MET A 1 594 ? -88.791 8.002 158.181 1.00 48.97 594 MET A O 1
ATOM 4724 N N . GLU A 1 595 ? -88.127 8.995 156.296 1.00 51.06 595 GLU A N 1
ATOM 4725 C CA . GLU A 1 595 ? -86.815 8.317 156.217 1.00 51.06 595 GLU A CA 1
ATOM 4726 C C . GLU A 1 595 ? -85.614 9.220 156.572 1.00 51.06 595 GLU A C 1
ATOM 4728 O O . GLU A 1 595 ? -84.517 9.073 156.037 1.00 51.06 595 GLU A O 1
ATOM 4733 N N . GLY A 1 596 ? -85.803 10.153 157.511 1.00 47.94 596 GLY A N 1
ATOM 4734 C CA . GLY A 1 596 ? -84.724 10.968 158.084 1.00 47.94 596 GLY A CA 1
ATOM 4735 C C . GLY A 1 596 ? -83.763 10.220 159.021 1.00 47.94 596 GLY A C 1
ATOM 4736 O O . GLY A 1 596 ? -82.681 10.729 159.282 1.00 47.94 596 GLY A O 1
ATOM 4737 N N . ASP A 1 597 ? -84.097 9.015 159.497 1.00 42.91 597 ASP A N 1
ATOM 4738 C CA . ASP A 1 597 ? -83.421 8.439 160.674 1.00 42.91 597 ASP A CA 1
ATOM 4739 C C . ASP A 1 597 ? -83.021 6.955 160.573 1.00 42.91 597 ASP A C 1
ATOM 4741 O O . ASP A 1 597 ? -82.907 6.265 161.586 1.00 42.91 597 ASP A O 1
ATOM 4745 N N . SER A 1 598 ? -82.734 6.414 159.384 1.00 43.94 598 SER A N 1
ATOM 4746 C CA . SER A 1 598 ? -82.271 5.019 159.318 1.00 43.94 598 SER A CA 1
ATOM 4747 C C . SER A 1 598 ? -81.124 4.757 158.345 1.00 43.94 598 SER A C 1
ATOM 4749 O O . SER A 1 598 ? -81.330 4.541 157.159 1.00 43.94 598 SER A O 1
ATOM 4751 N N . LEU A 1 599 ? -79.925 4.649 158.939 1.00 40.53 599 LEU A N 1
ATOM 4752 C CA . LEU A 1 599 ? -78.855 3.703 158.572 1.00 40.53 599 LEU A CA 1
ATOM 4753 C C . LEU A 1 599 ? -78.087 4.041 157.275 1.00 40.53 599 LEU A C 1
ATOM 4755 O O . LEU A 1 599 ? -78.570 3.843 156.171 1.00 40.53 599 LEU A O 1
ATOM 4759 N N . LYS A 1 600 ? -76.823 4.495 157.275 1.00 44.22 600 LYS A N 1
ATOM 4760 C CA . LYS A 1 600 ? -75.669 4.127 158.126 1.00 44.22 600 LYS A CA 1
ATOM 4761 C C . LYS A 1 600 ? -75.608 2.631 158.465 1.00 44.22 600 LYS A C 1
ATOM 4763 O O . LYS A 1 600 ? -75.793 2.266 159.614 1.00 44.22 600 LYS A O 1
ATOM 4768 N N . ASP A 1 601 ? -75.366 1.794 157.452 1.00 38.75 601 ASP A N 1
ATOM 4769 C CA . ASP A 1 601 ? -74.324 0.745 157.479 1.00 38.75 601 ASP A CA 1
ATOM 4770 C C . ASP A 1 601 ? -74.337 -0.111 156.196 1.00 38.75 601 ASP A C 1
ATOM 4772 O O . ASP A 1 601 ? -75.231 -0.936 156.012 1.00 38.75 601 ASP A O 1
ATOM 4776 N N . ARG A 1 602 ? -73.328 0.073 155.320 1.00 42.56 602 ARG A N 1
ATOM 4777 C CA . ARG A 1 602 ? -72.640 -0.972 154.505 1.00 42.56 602 ARG A CA 1
ATOM 4778 C C . ARG A 1 602 ? -71.675 -0.371 153.478 1.00 42.56 602 ARG A C 1
ATOM 4780 O O . ARG A 1 602 ? -71.754 -0.565 152.267 1.00 42.56 602 ARG A O 1
ATOM 4787 N N . THR A 1 603 ? -70.697 0.334 154.021 1.00 53.78 603 THR A N 1
ATOM 4788 C CA . THR A 1 603 ? -69.428 0.687 153.382 1.00 53.78 603 THR A CA 1
ATOM 4789 C C . THR A 1 603 ? -68.494 -0.541 153.408 1.00 53.78 603 THR A C 1
ATOM 4791 O O . THR A 1 603 ? -68.612 -1.376 154.296 1.00 53.78 603 THR A O 1
ATOM 4794 N N . THR A 1 604 ? -67.513 -0.618 152.497 1.00 50.81 604 THR A N 1
ATOM 4795 C CA . THR A 1 604 ? -66.221 -1.365 152.596 1.00 50.81 604 THR A CA 1
ATOM 4796 C C . THR A 1 604 ? -65.977 -2.751 151.951 1.00 50.81 604 THR A C 1
ATOM 4798 O O . THR A 1 604 ? -64.809 -3.121 151.874 1.00 50.81 604 THR A O 1
ATOM 4801 N N . HIS A 1 605 ? -66.931 -3.474 151.337 1.00 55.19 605 HIS A N 1
ATOM 4802 C CA . HIS A 1 605 ? -66.590 -4.740 150.619 1.00 55.19 605 HIS A CA 1
ATOM 4803 C C . HIS A 1 605 ? -66.356 -4.596 149.095 1.00 55.19 605 HIS A C 1
ATOM 4805 O O . HIS A 1 605 ? -65.661 -5.405 148.483 1.00 55.19 605 HIS A O 1
ATOM 4811 N N . VAL A 1 606 ? -66.874 -3.535 148.466 1.00 59.03 606 VAL A N 1
ATOM 4812 C CA . VAL A 1 606 ? -66.880 -3.374 146.992 1.00 59.03 606 VAL A CA 1
ATOM 4813 C C . VAL A 1 606 ? -65.523 -2.927 146.416 1.00 59.03 606 VAL A C 1
ATOM 4815 O O . VAL A 1 606 ? -65.199 -3.234 145.270 1.00 59.03 606 VAL A O 1
ATOM 4818 N N . TYR A 1 607 ? -64.673 -2.265 147.205 1.00 59.03 607 TYR A N 1
ATOM 4819 C CA . TYR A 1 607 ? -63.499 -1.559 146.672 1.00 59.03 607 TYR A CA 1
ATOM 4820 C C . TYR A 1 607 ? -62.266 -2.454 146.396 1.00 59.03 607 TYR A C 1
ATOM 4822 O O . TYR A 1 607 ? -61.411 -2.101 145.587 1.00 59.03 607 TYR A O 1
ATOM 4830 N N . ASN A 1 608 ? -62.164 -3.645 147.005 1.00 55.31 608 ASN A N 1
ATOM 4831 C CA . ASN A 1 608 ? -60.970 -4.504 146.879 1.00 55.31 608 ASN A CA 1
ATOM 4832 C C . ASN A 1 608 ? -60.985 -5.440 145.652 1.00 55.31 608 ASN A C 1
ATOM 4834 O O . ASN A 1 608 ? -59.922 -5.838 145.172 1.00 55.31 608 ASN A O 1
ATOM 4838 N N . LEU A 1 609 ? -62.162 -5.754 145.098 1.00 58.97 609 LEU A N 1
ATOM 4839 C CA . LEU A 1 609 ? -62.298 -6.621 143.917 1.00 58.97 609 LEU A CA 1
ATOM 4840 C C . LEU A 1 609 ? -62.029 -5.874 142.597 1.00 58.97 609 LEU A C 1
ATOM 4842 O O . LEU A 1 609 ? -61.510 -6.462 141.650 1.00 58.97 609 LEU A O 1
ATOM 4846 N N . GLN A 1 610 ? -62.272 -4.561 142.550 1.00 63.50 610 GLN A N 1
ATOM 4847 C CA . GLN A 1 610 ? -62.054 -3.741 141.349 1.00 63.50 610 GLN A CA 1
ATOM 4848 C C . GLN A 1 610 ? -60.566 -3.506 141.022 1.00 63.50 610 GLN A C 1
ATOM 4850 O O . GLN A 1 610 ? -60.212 -3.323 139.857 1.00 63.50 610 GLN A O 1
ATOM 4855 N N . ARG A 1 611 ? -59.661 -3.568 142.010 1.00 66.69 611 ARG A N 1
ATOM 4856 C CA . ARG A 1 611 ? -58.230 -3.266 141.806 1.00 66.69 611 ARG A CA 1
ATOM 4857 C C . ARG A 1 611 ? -57.436 -4.403 141.140 1.00 66.69 611 ARG A C 1
ATOM 4859 O O . ARG A 1 611 ? -56.462 -4.126 140.450 1.00 66.69 611 ARG A O 1
ATOM 4866 N N . LYS A 1 612 ? -57.858 -5.667 141.287 1.00 67.75 612 LYS A N 1
ATOM 4867 C CA . LYS A 1 612 ? -57.161 -6.846 140.721 1.00 67.75 612 LYS A CA 1
ATOM 4868 C C . LYS A 1 612 ? -57.447 -7.083 139.230 1.00 67.75 612 LYS A C 1
ATOM 4870 O O . LYS A 1 612 ? -56.577 -7.575 138.522 1.00 67.75 612 LYS A O 1
ATOM 4875 N N . VAL A 1 613 ? -58.626 -6.688 138.743 1.00 72.50 613 VAL A N 1
ATOM 4876 C CA . VAL A 1 613 ? -59.044 -6.876 137.336 1.00 72.50 613 VAL A CA 1
ATOM 4877 C C . VAL A 1 613 ? -58.308 -5.927 136.381 1.00 72.50 613 VAL A C 1
ATOM 4879 O O . VAL A 1 613 ? -58.026 -6.286 135.241 1.00 72.50 613 VAL A O 1
ATOM 4882 N N . LYS A 1 614 ? -57.937 -4.729 136.846 1.00 76.38 614 LYS A N 1
ATOM 4883 C CA . LYS A 1 614 ? -57.264 -3.722 136.013 1.00 76.38 614 LYS A CA 1
ATOM 4884 C C . LYS A 1 614 ? -55.820 -4.108 135.655 1.00 76.38 614 LYS A C 1
ATOM 4886 O O . LYS A 1 614 ? -55.401 -3.919 134.521 1.00 76.38 614 LYS A O 1
ATOM 4891 N N . GLN A 1 615 ? -55.092 -4.728 136.585 1.00 75.88 615 GLN A N 1
ATOM 4892 C CA . GLN A 1 615 ? -53.660 -5.017 136.430 1.00 75.88 615 GLN A CA 1
ATOM 4893 C C . GLN A 1 615 ? -53.352 -6.165 135.445 1.00 75.88 615 GLN A C 1
ATOM 4895 O O . GLN A 1 615 ? -52.268 -6.203 134.872 1.00 75.88 615 GLN A O 1
ATOM 4900 N N . GLN A 1 616 ? -54.293 -7.090 135.212 1.00 71.50 616 GLN A N 1
ATOM 4901 C CA . GLN A 1 616 ? -54.097 -8.206 134.271 1.00 71.50 616 GLN A CA 1
ATOM 4902 C C . GLN A 1 616 ? -54.382 -7.838 132.805 1.00 71.50 616 GLN A C 1
ATOM 4904 O O . GLN A 1 616 ? -53.856 -8.494 131.910 1.00 71.50 616 GLN A O 1
ATOM 4909 N N . LYS A 1 617 ? -55.162 -6.778 132.539 1.00 75.88 617 LYS A N 1
ATOM 4910 C CA . LYS A 1 617 ? -55.431 -6.295 131.171 1.00 75.88 617 LYS A CA 1
ATOM 4911 C C . LYS A 1 617 ? -54.211 -5.619 130.539 1.00 75.88 617 LYS A C 1
ATOM 4913 O O . LYS A 1 617 ? -53.851 -5.936 129.411 1.00 75.88 617 LYS A O 1
ATOM 4918 N N . GLU A 1 618 ? -53.529 -4.766 131.298 1.00 78.88 618 GLU A N 1
ATOM 4919 C CA . GLU A 1 618 ? -52.388 -3.969 130.816 1.00 78.88 618 GLU A CA 1
ATOM 4920 C C . GLU A 1 618 ? -51.168 -4.843 130.430 1.00 78.88 618 GLU A C 1
ATOM 4922 O O . GLU A 1 618 ? -50.376 -4.479 129.564 1.00 78.88 618 GLU A O 1
ATOM 4927 N N . GLN A 1 619 ? -51.027 -6.039 131.016 1.00 78.19 619 GLN A N 1
ATOM 4928 C CA . GLN A 1 619 ? -49.936 -6.974 130.699 1.00 78.19 619 GLN A CA 1
ATOM 4929 C C . GLN A 1 619 ? -50.117 -7.731 129.372 1.00 78.19 619 GLN A C 1
ATOM 4931 O O . GLN A 1 619 ? -49.127 -8.205 128.809 1.00 78.19 619 GLN A O 1
ATOM 4936 N N . LEU A 1 620 ? -51.354 -7.866 128.881 1.00 78.69 620 LEU A N 1
ATOM 4937 C CA . LEU A 1 620 ? -51.657 -8.580 127.638 1.00 78.69 620 LEU A CA 1
ATOM 4938 C C . LEU A 1 620 ? -51.358 -7.696 126.414 1.00 78.69 620 LEU A C 1
ATOM 4940 O O . LEU A 1 620 ? -50.648 -8.116 125.504 1.00 78.69 620 LEU A O 1
ATOM 4944 N N . GLU A 1 621 ? -51.789 -6.434 126.465 1.00 79.81 621 GLU A N 1
ATOM 4945 C CA . GLU A 1 621 ? -51.641 -5.446 125.383 1.00 79.81 621 GLU A CA 1
ATOM 4946 C C . GLU A 1 621 ? -50.165 -5.153 125.040 1.00 79.81 621 GLU A C 1
ATOM 4948 O O . GLU A 1 621 ? -49.808 -4.931 123.883 1.00 79.81 621 GLU A O 1
ATOM 4953 N N . SER A 1 622 ? -49.264 -5.229 126.026 1.00 79.88 622 SER A N 1
ATOM 4954 C CA . SER A 1 622 ? -47.826 -5.021 125.808 1.00 79.88 622 SER A CA 1
ATOM 4955 C C . SER A 1 622 ? -47.150 -6.143 125.006 1.00 79.88 622 SER A C 1
ATOM 4957 O O . SER A 1 622 ? -46.126 -5.885 124.369 1.00 79.88 622 SER A O 1
ATOM 4959 N N . LYS A 1 623 ? -47.667 -7.380 125.045 1.00 79.50 623 LYS A N 1
ATOM 4960 C CA . LYS A 1 623 ? -47.088 -8.505 124.289 1.00 79.50 623 LYS A CA 1
ATOM 4961 C C . LYS A 1 623 ? -47.524 -8.502 122.823 1.00 79.50 623 LYS A C 1
ATOM 4963 O O . LYS A 1 623 ? -46.713 -8.866 121.971 1.00 79.50 623 LYS A O 1
ATOM 4968 N N . ASP A 1 624 ? -48.731 -8.025 122.525 1.00 82.81 624 ASP A N 1
ATOM 4969 C CA . ASP A 1 624 ? -49.234 -7.915 121.149 1.00 82.81 624 ASP A CA 1
ATOM 4970 C C . ASP A 1 624 ? -48.431 -6.896 120.325 1.00 82.81 624 ASP A C 1
ATOM 4972 O O . ASP A 1 624 ? -47.992 -7.199 119.214 1.00 82.81 624 ASP A O 1
ATOM 4976 N N . LEU A 1 625 ? -48.085 -5.743 120.911 1.00 86.56 625 LEU A N 1
ATOM 4977 C CA . LEU A 1 625 ? -47.274 -4.721 120.233 1.00 86.56 625 LEU A CA 1
ATOM 4978 C C . LEU A 1 625 ? -45.882 -5.238 119.810 1.00 86.56 625 LEU A C 1
ATOM 4980 O O . LEU A 1 625 ? -45.337 -4.834 118.779 1.00 86.56 625 LEU A O 1
ATOM 4984 N N . HIS A 1 626 ? -45.287 -6.139 120.596 1.00 84.38 626 HIS A N 1
ATOM 4985 C CA . HIS A 1 626 ? -43.958 -6.677 120.303 1.00 84.38 626 HIS A CA 1
ATOM 4986 C C . HIS A 1 626 ? -43.970 -7.647 119.109 1.00 84.38 626 HIS A C 1
ATOM 4988 O O . HIS A 1 626 ? -43.028 -7.665 118.312 1.00 84.38 626 HIS A O 1
ATOM 4994 N N . MET A 1 627 ? -45.058 -8.400 118.937 1.00 81.75 627 MET A N 1
ATOM 4995 C CA . MET A 1 627 ? -45.240 -9.316 117.808 1.00 81.75 627 MET A CA 1
ATOM 4996 C C . MET A 1 627 ? -45.399 -8.570 116.477 1.00 81.75 627 MET A C 1
ATOM 4998 O O . MET A 1 627 ? -44.820 -8.985 115.468 1.00 81.75 627 MET A O 1
ATOM 5002 N N . ASP A 1 628 ? -46.103 -7.438 116.471 1.00 84.31 628 ASP A N 1
ATOM 5003 C CA . ASP A 1 628 ? -46.303 -6.630 115.260 1.00 84.31 628 ASP A CA 1
ATOM 5004 C C . ASP A 1 628 ? -45.004 -5.987 114.749 1.00 84.31 628 ASP A C 1
ATOM 5006 O O . ASP A 1 628 ? -44.748 -5.935 113.539 1.00 84.31 628 ASP A O 1
ATOM 5010 N N . LEU A 1 629 ? -44.131 -5.550 115.661 1.00 86.50 629 LEU A N 1
ATOM 5011 C CA . LEU A 1 629 ? -42.817 -4.997 115.318 1.00 86.50 629 LEU A CA 1
ATOM 5012 C C . LEU A 1 629 ? -41.893 -6.041 114.671 1.00 86.50 629 LEU A C 1
ATOM 5014 O O . LEU A 1 629 ? -41.190 -5.726 113.706 1.00 86.50 629 LEU A O 1
ATOM 5018 N N . LEU A 1 630 ? -41.919 -7.287 115.154 1.00 83.06 630 LEU A N 1
ATOM 5019 C CA . LEU A 1 630 ? -41.130 -8.382 114.581 1.00 83.06 630 LEU A CA 1
ATOM 5020 C C . LEU A 1 630 ? -41.621 -8.765 113.178 1.00 83.06 630 LEU A C 1
ATOM 5022 O O . LEU A 1 630 ? -40.798 -8.943 112.278 1.00 83.06 630 LEU A O 1
ATOM 5026 N N . ARG A 1 631 ? -42.941 -8.794 112.947 1.00 86.00 631 ARG A N 1
ATOM 5027 C CA . ARG A 1 631 ? -43.520 -9.055 111.614 1.00 86.00 631 ARG A CA 1
ATOM 5028 C C . ARG A 1 631 ? -43.124 -7.989 110.588 1.00 86.00 631 ARG A C 1
ATOM 5030 O O . ARG A 1 631 ? -42.710 -8.333 109.484 1.00 86.00 631 ARG A O 1
ATOM 5037 N N . LYS A 1 632 ? -43.146 -6.702 110.963 1.00 86.62 632 LYS A N 1
ATOM 5038 C CA . LYS A 1 632 ? -42.670 -5.607 110.091 1.00 86.62 632 LYS A CA 1
ATOM 5039 C C . LYS A 1 632 ? -41.180 -5.712 109.759 1.00 86.62 632 LYS A C 1
ATOM 5041 O O . LYS A 1 632 ? -40.786 -5.423 108.632 1.00 86.62 632 LYS A O 1
ATOM 5046 N N . LYS A 1 633 ? -40.342 -6.119 110.719 1.00 86.75 633 LYS A N 1
ATOM 5047 C CA . LYS A 1 633 ? -38.896 -6.275 110.497 1.00 86.75 633 LYS A CA 1
ATOM 5048 C C . LYS A 1 633 ? -38.582 -7.419 109.527 1.00 86.75 633 LYS A C 1
ATOM 5050 O O . LYS A 1 633 ? -37.653 -7.278 108.737 1.00 86.75 633 LYS A O 1
ATOM 5055 N N . ILE A 1 634 ? -39.355 -8.507 109.575 1.00 81.94 634 ILE A N 1
ATOM 5056 C CA . ILE A 1 634 ? -39.234 -9.645 108.652 1.00 81.94 634 ILE A CA 1
ATOM 5057 C C . ILE A 1 634 ? -39.593 -9.217 107.223 1.00 81.94 634 ILE A C 1
ATOM 5059 O O . ILE A 1 634 ? -38.754 -9.373 106.340 1.00 81.94 634 ILE A O 1
ATOM 5063 N N . GLY A 1 635 ? -40.736 -8.552 107.015 1.00 82.38 635 GLY A N 1
ATOM 5064 C CA . GLY A 1 635 ? -41.126 -8.073 105.678 1.00 82.38 635 GLY A CA 1
ATOM 5065 C C . GLY A 1 635 ? -40.095 -7.122 105.048 1.00 82.38 635 GLY A C 1
ATOM 5066 O O . GLY A 1 635 ? -39.732 -7.263 103.885 1.00 82.38 635 GLY A O 1
ATOM 5067 N N . GLN A 1 636 ? -39.506 -6.221 105.844 1.00 82.12 636 GLN A N 1
ATOM 5068 C CA . GLN A 1 636 ? -38.429 -5.334 105.373 1.00 82.12 636 GLN A CA 1
ATOM 5069 C C . GLN A 1 636 ? -37.131 -6.067 104.992 1.00 82.12 636 GLN A C 1
ATOM 5071 O O . GLN A 1 636 ? -36.330 -5.542 104.214 1.00 82.12 636 GLN A O 1
ATOM 5076 N N . LEU A 1 637 ? -36.853 -7.230 105.591 1.00 77.69 637 LEU A N 1
ATOM 5077 C CA . LEU A 1 637 ? -35.680 -8.042 105.255 1.00 77.69 637 LEU A CA 1
ATOM 5078 C C . LEU A 1 637 ? -35.926 -8.889 104.000 1.00 77.69 637 LEU A C 1
ATOM 5080 O O . LEU A 1 637 ? -34.997 -9.062 103.212 1.00 77.69 637 LEU A O 1
ATOM 5084 N N . GLU A 1 638 ? -37.160 -9.344 103.782 1.00 80.12 638 GLU A N 1
ATOM 5085 C CA . GLU A 1 638 ? -37.575 -10.083 102.584 1.00 80.12 638 GLU A CA 1
ATOM 5086 C C . GLU A 1 638 ? -37.532 -9.197 101.325 1.00 80.12 638 GLU A C 1
ATOM 5088 O O . GLU A 1 638 ? -36.900 -9.577 100.338 1.00 80.12 638 GLU A O 1
ATOM 5093 N N . GLU A 1 639 ? -38.048 -7.963 101.384 1.00 79.81 639 GLU A N 1
ATOM 5094 C CA . GLU A 1 639 ? -37.985 -7.001 100.263 1.00 79.81 639 GLU A CA 1
ATOM 5095 C C . GLU A 1 639 ? -36.540 -6.673 99.841 1.00 79.81 639 GLU A C 1
ATOM 5097 O O . GLU A 1 639 ? -36.211 -6.611 98.654 1.00 79.81 639 GLU A O 1
ATOM 5102 N N . LYS A 1 640 ? -35.630 -6.512 100.813 1.00 79.31 640 LYS A N 1
ATOM 5103 C CA . LYS A 1 640 ? -34.203 -6.255 100.541 1.00 79.31 640 LYS A CA 1
ATOM 5104 C C . LYS A 1 640 ? -33.498 -7.440 99.882 1.00 79.31 640 LYS A C 1
ATOM 5106 O O . LYS A 1 640 ? -32.532 -7.233 99.144 1.00 79.31 640 LYS A O 1
ATOM 5111 N N . LEU A 1 641 ? -33.934 -8.665 100.171 1.00 78.69 641 LEU A N 1
ATOM 5112 C CA . LEU A 1 641 ? -33.410 -9.872 99.536 1.00 78.69 641 LEU A CA 1
ATOM 5113 C C . LEU A 1 641 ? -33.895 -9.968 98.082 1.00 78.69 641 LEU A C 1
ATOM 5115 O O . LEU A 1 641 ? -33.108 -10.285 97.191 1.00 78.69 641 LEU A O 1
ATOM 5119 N N . GLN A 1 642 ? -35.161 -9.626 97.840 1.00 75.00 642 GLN A N 1
ATOM 5120 C CA . GLN A 1 642 ? -35.789 -9.682 96.522 1.00 75.00 642 GLN A CA 1
ATOM 5121 C C . GLN A 1 642 ? -35.173 -8.660 95.550 1.00 75.00 642 GLN A C 1
ATOM 5123 O O . GLN A 1 642 ? -34.726 -9.042 94.468 1.00 75.00 642 GLN A O 1
ATOM 5128 N N . GLY A 1 643 ? -34.978 -7.406 95.982 1.00 78.38 643 GLY A N 1
ATOM 5129 C CA . GLY A 1 643 ? -34.325 -6.375 95.160 1.00 78.38 643 GLY A CA 1
ATOM 5130 C C . GLY A 1 643 ? -32.845 -6.651 94.840 1.00 78.38 643 GLY A C 1
ATOM 5131 O O . GLY A 1 643 ? -32.334 -6.215 93.810 1.00 78.38 643 GLY A O 1
ATOM 5132 N N . ARG A 1 644 ? -32.130 -7.420 95.678 1.00 75.50 644 ARG A N 1
ATOM 5133 C CA . ARG A 1 644 ? -30.754 -7.862 95.367 1.00 75.50 644 ARG A CA 1
ATOM 5134 C C . ARG A 1 644 ? -30.704 -8.902 94.246 1.00 75.50 644 ARG A C 1
ATOM 5136 O O . ARG A 1 644 ? -29.741 -8.892 93.482 1.00 75.50 644 ARG A O 1
ATOM 5143 N N . ASN A 1 645 ? -31.708 -9.771 94.144 1.00 74.75 645 ASN A N 1
ATOM 5144 C CA . ASN A 1 645 ? -31.772 -10.789 93.094 1.00 74.75 645 ASN A CA 1
ATOM 5145 C C . ASN A 1 645 ? -32.116 -10.183 91.724 1.00 74.75 645 ASN A C 1
ATOM 5147 O O . ASN A 1 645 ? -31.535 -10.589 90.720 1.00 74.75 645 ASN A O 1
ATOM 5151 N N . GLU A 1 646 ? -32.988 -9.174 91.677 1.00 76.00 646 GLU A N 1
ATOM 5152 C CA . GLU A 1 646 ? -33.327 -8.460 90.434 1.00 76.00 646 GLU A CA 1
ATOM 5153 C C . GLU A 1 646 ? -32.117 -7.708 89.856 1.00 76.00 646 GLU A C 1
ATOM 5155 O O . GLU A 1 646 ? -31.794 -7.859 88.679 1.00 76.00 646 GLU A O 1
ATOM 5160 N N . LEU A 1 647 ? -31.357 -7.002 90.702 1.00 76.69 647 LEU A N 1
ATOM 5161 C CA . LEU A 1 647 ? -30.124 -6.317 90.287 1.00 76.69 647 LEU A CA 1
ATOM 5162 C C . LEU A 1 647 ? -29.031 -7.281 89.792 1.00 76.69 647 LEU A C 1
ATOM 5164 O O . LEU A 1 647 ? -28.207 -6.906 88.955 1.00 76.69 647 LEU A O 1
ATOM 5168 N N . ALA A 1 648 ? -28.992 -8.514 90.305 1.00 78.44 648 ALA A N 1
ATOM 5169 C CA . ALA A 1 648 ? -28.062 -9.536 89.828 1.00 78.44 648 ALA A CA 1
ATOM 5170 C C . ALA A 1 648 ? -28.434 -10.022 88.415 1.00 78.44 648 ALA A C 1
ATOM 5172 O O . ALA A 1 648 ? -27.556 -10.111 87.556 1.00 78.44 648 ALA A O 1
ATOM 5173 N N . LEU A 1 649 ? -29.727 -10.243 88.150 1.00 80.19 649 LEU A N 1
ATOM 5174 C CA . LEU A 1 649 ? -30.231 -10.636 86.830 1.00 80.19 649 LEU A CA 1
ATOM 5175 C C . LEU A 1 649 ? -29.985 -9.554 85.769 1.00 80.19 649 LEU A C 1
ATOM 5177 O O . LEU A 1 649 ? -29.474 -9.858 84.691 1.00 80.19 649 LEU A O 1
ATOM 5181 N N . GLU A 1 650 ? -30.249 -8.282 86.082 1.00 78.06 650 GLU A N 1
ATOM 5182 C CA . GLU A 1 650 ? -29.973 -7.170 85.157 1.00 78.06 650 GLU A CA 1
ATOM 5183 C C . GLU A 1 650 ? -28.481 -7.044 84.821 1.00 78.06 650 GLU A C 1
ATOM 5185 O O . GLU A 1 650 ? -28.097 -6.741 83.684 1.00 78.06 650 GLU A O 1
ATOM 5190 N N . ARG A 1 651 ? -27.615 -7.306 85.807 1.00 83.38 651 ARG A N 1
ATOM 5191 C CA . ARG A 1 651 ? -26.164 -7.269 85.626 1.00 83.38 651 ARG A CA 1
ATOM 5192 C C . ARG A 1 651 ? -25.673 -8.406 84.724 1.00 83.38 651 ARG A C 1
ATOM 5194 O O . ARG A 1 651 ? -24.797 -8.168 83.886 1.00 83.38 651 ARG A O 1
ATOM 5201 N N . ASP A 1 652 ? -26.239 -9.602 84.855 1.00 84.50 652 ASP A N 1
ATOM 5202 C CA . ASP A 1 652 ? -25.914 -10.748 84.001 1.00 84.50 652 ASP A CA 1
ATOM 5203 C C . ASP A 1 652 ? -26.407 -10.545 82.555 1.00 84.50 652 ASP A C 1
ATOM 5205 O O . ASP A 1 652 ? -25.668 -10.823 81.601 1.00 84.50 652 ASP A O 1
ATOM 5209 N N . ASP A 1 653 ? -27.583 -9.941 82.367 1.00 86.38 653 ASP A N 1
ATOM 5210 C CA . ASP A 1 653 ? -28.102 -9.565 81.046 1.00 86.38 653 ASP A CA 1
ATOM 5211 C C . ASP A 1 653 ? -27.250 -8.484 80.362 1.00 86.38 653 ASP A C 1
ATOM 5213 O O . ASP A 1 653 ? -26.943 -8.569 79.161 1.00 86.38 653 ASP A O 1
ATOM 5217 N N . ALA A 1 654 ? -26.799 -7.479 81.119 1.00 84.19 654 ALA A N 1
ATOM 5218 C CA . ALA A 1 654 ? -25.871 -6.465 80.627 1.00 84.19 654 ALA A CA 1
ATOM 5219 C C . ALA A 1 654 ? -24.514 -7.081 80.238 1.00 84.19 654 ALA A C 1
ATOM 5221 O O . ALA A 1 654 ? -23.976 -6.776 79.168 1.00 84.19 654 ALA A O 1
ATOM 5222 N N . ALA A 1 655 ? -23.984 -8.003 81.048 1.00 87.25 655 ALA A N 1
ATOM 5223 C CA . ALA A 1 655 ? -22.744 -8.719 80.747 1.00 87.25 655 ALA A CA 1
ATOM 5224 C C . ALA A 1 655 ? -22.864 -9.576 79.473 1.00 87.25 655 ALA A C 1
ATOM 5226 O O . ALA A 1 655 ? -21.943 -9.606 78.649 1.00 87.25 655 ALA A O 1
ATOM 5227 N N . MET A 1 656 ? -24.012 -10.224 79.255 1.00 90.88 656 MET A N 1
ATOM 5228 C CA . MET A 1 656 ? -24.295 -10.981 78.032 1.00 90.88 656 MET A CA 1
ATOM 5229 C C . MET A 1 656 ? -24.379 -10.085 76.790 1.00 90.88 656 MET A C 1
ATOM 5231 O O . MET A 1 656 ? -23.842 -10.448 75.736 1.00 90.88 656 MET A O 1
ATOM 5235 N N . LYS A 1 657 ? -24.988 -8.896 76.894 1.00 90.19 657 LYS A N 1
ATOM 5236 C CA . LYS A 1 657 ? -24.987 -7.896 75.808 1.00 90.19 657 LYS A CA 1
ATOM 5237 C C . LYS A 1 657 ? -23.575 -7.420 75.470 1.00 90.19 657 LYS A C 1
ATOM 5239 O O . LYS A 1 657 ? -23.224 -7.389 74.291 1.00 90.19 657 LYS A O 1
ATOM 5244 N N . ILE A 1 658 ? -22.748 -7.124 76.473 1.00 88.25 658 ILE A N 1
ATOM 5245 C CA . ILE A 1 658 ? -21.354 -6.700 76.271 1.00 88.25 658 ILE A CA 1
ATOM 5246 C C . ILE A 1 658 ? -20.553 -7.785 75.541 1.00 88.25 658 ILE A C 1
ATOM 5248 O O . ILE A 1 658 ? -19.884 -7.481 74.554 1.00 88.25 658 ILE A O 1
ATOM 5252 N N . ARG A 1 659 ? -20.685 -9.061 75.936 1.00 91.25 659 ARG A N 1
ATOM 5253 C CA . ARG A 1 659 ? -20.003 -10.177 75.250 1.00 91.25 659 ARG A CA 1
ATOM 5254 C C . ARG A 1 659 ? -20.441 -10.337 73.793 1.00 91.25 659 ARG A C 1
ATOM 5256 O O . ARG A 1 659 ? -19.610 -10.625 72.932 1.00 91.25 659 ARG A O 1
ATOM 5263 N N . LYS A 1 660 ? -21.734 -10.158 73.492 1.00 92.00 660 LYS A N 1
ATOM 5264 C CA . LYS A 1 660 ? -22.242 -10.201 72.107 1.00 92.00 660 LYS A CA 1
ATOM 5265 C C . LYS A 1 660 ? -21.663 -9.065 71.265 1.00 92.00 660 LYS A C 1
ATOM 5267 O O . LYS A 1 660 ? -21.203 -9.316 70.153 1.00 92.00 660 LYS A O 1
ATOM 5272 N N . LEU A 1 661 ? -21.636 -7.849 71.809 1.00 88.12 661 LEU A N 1
ATOM 5273 C CA . LEU A 1 661 ? -21.052 -6.688 71.136 1.00 88.12 661 LEU A CA 1
ATOM 5274 C C . LEU A 1 661 ? -19.541 -6.853 70.928 1.00 88.12 661 LEU A C 1
ATOM 5276 O O . LEU A 1 661 ? -19.056 -6.569 69.839 1.00 88.12 661 LEU A O 1
ATOM 5280 N N . GLN A 1 662 ? -18.804 -7.392 71.903 1.00 89.75 662 GLN A N 1
ATOM 5281 C CA . GLN A 1 662 ? -17.375 -7.700 71.755 1.00 89.75 662 GLN A CA 1
ATOM 5282 C C . GLN A 1 662 ? -17.111 -8.708 70.631 1.00 89.75 662 GLN A C 1
ATOM 5284 O O . GLN A 1 662 ? -16.291 -8.432 69.760 1.00 89.75 662 GLN A O 1
ATOM 5289 N N . LYS A 1 663 ? -17.871 -9.811 70.560 1.00 93.75 663 LYS A N 1
ATOM 5290 C CA . LYS A 1 663 ? -17.777 -10.758 69.431 1.00 93.75 663 LYS A CA 1
ATOM 5291 C C . LYS A 1 663 ? -18.080 -10.101 68.083 1.00 93.75 663 LYS A C 1
ATOM 5293 O O . LYS A 1 663 ? -17.477 -10.448 67.069 1.00 93.75 663 LYS A O 1
ATOM 5298 N N . GLN A 1 664 ? -19.024 -9.163 68.049 1.00 91.88 664 GLN A N 1
ATOM 5299 C CA . GLN A 1 664 ? -19.356 -8.429 66.831 1.00 91.88 664 GLN A CA 1
ATOM 5300 C C . GLN A 1 664 ? -18.225 -7.475 66.420 1.00 91.88 664 GLN A C 1
ATOM 5302 O O . GLN A 1 664 ? -17.901 -7.400 65.236 1.00 91.88 664 GLN A O 1
ATOM 5307 N N . VAL A 1 665 ? -17.579 -6.812 67.383 1.00 88.44 665 VAL A N 1
ATOM 5308 C CA . VAL A 1 665 ? -16.388 -5.979 67.158 1.00 88.44 665 VAL A CA 1
ATOM 5309 C C . VAL A 1 665 ? -15.216 -6.817 66.646 1.00 88.44 665 VAL A C 1
ATOM 5311 O O . VAL A 1 665 ? -14.620 -6.444 65.641 1.00 88.44 665 VAL A O 1
ATOM 5314 N N . GLU A 1 666 ? -14.928 -7.969 67.255 1.00 92.75 666 GLU A N 1
ATOM 5315 C CA . GLU A 1 666 ? -13.875 -8.892 66.796 1.00 92.75 666 GLU A CA 1
ATOM 5316 C C . GLU A 1 666 ? -14.128 -9.367 65.359 1.00 92.75 666 GLU A C 1
ATOM 5318 O O . GLU A 1 666 ? -13.230 -9.344 64.514 1.00 92.75 666 GLU A O 1
ATOM 5323 N N . ARG A 1 667 ? -15.377 -9.726 65.037 1.00 93.38 667 ARG A N 1
ATOM 5324 C CA . ARG A 1 667 ? -15.768 -10.112 63.677 1.00 93.38 667 ARG A CA 1
ATOM 5325 C C . ARG A 1 667 ? -15.565 -8.968 62.679 1.00 93.38 667 ARG A C 1
ATOM 5327 O O . ARG A 1 667 ? -15.029 -9.203 61.598 1.00 93.38 667 ARG A O 1
ATOM 5334 N N . LEU A 1 668 ? -15.985 -7.749 63.019 1.00 89.44 668 LEU A N 1
ATOM 5335 C CA . LEU A 1 668 ? -15.814 -6.575 62.155 1.00 89.44 668 LEU A CA 1
ATOM 5336 C C . LEU A 1 668 ? -14.333 -6.204 61.982 1.00 89.44 668 LEU A C 1
ATOM 5338 O O . LEU A 1 668 ? -13.919 -5.856 60.879 1.00 89.44 668 LEU A O 1
ATOM 5342 N N . GLN A 1 669 ? -13.514 -6.337 63.028 1.00 90.94 669 GLN A N 1
ATOM 5343 C CA . GLN A 1 669 ? -12.062 -6.153 62.949 1.00 90.94 669 GLN A CA 1
ATOM 5344 C C . GLN A 1 669 ? -11.404 -7.199 62.041 1.00 90.94 669 GLN A C 1
ATOM 5346 O O . GLN A 1 669 ? -10.558 -6.840 61.224 1.00 90.94 669 GLN A O 1
ATOM 5351 N N . GLY A 1 670 ? -11.832 -8.463 62.114 1.00 93.56 670 GLY A N 1
ATOM 5352 C CA . GLY A 1 670 ? -11.380 -9.517 61.202 1.00 93.56 670 GLY A CA 1
ATOM 5353 C C . GLY A 1 670 ? -11.760 -9.237 59.745 1.00 93.56 670 GLY A C 1
ATOM 5354 O O . GLY A 1 670 ? -10.922 -9.339 58.851 1.00 93.56 670 GLY A O 1
ATOM 5355 N N . GLN A 1 671 ? -12.997 -8.796 59.495 1.00 91.31 671 GLN A N 1
ATOM 5356 C CA . GLN A 1 671 ? -13.444 -8.394 58.155 1.00 91.31 671 GLN A CA 1
ATOM 5357 C C . GLN A 1 671 ? -12.656 -7.192 57.617 1.00 91.31 671 GLN A C 1
ATOM 5359 O O . GLN A 1 671 ? -12.249 -7.198 56.456 1.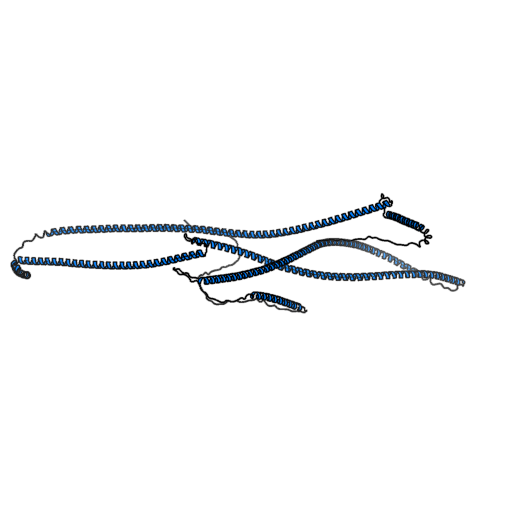00 91.31 671 GLN A O 1
ATOM 5364 N N . LEU A 1 672 ? -12.380 -6.193 58.460 1.00 90.88 672 LEU A N 1
ATOM 5365 C CA . LEU A 1 672 ? -11.544 -5.047 58.104 1.00 90.88 672 LEU A CA 1
ATOM 5366 C C . LEU A 1 672 ? -10.095 -5.466 57.810 1.00 90.88 672 LEU A C 1
ATOM 5368 O O . LEU A 1 672 ? -9.487 -4.948 56.875 1.00 90.88 672 LEU A O 1
ATOM 5372 N N . GLY A 1 673 ? -9.546 -6.408 58.580 1.00 94.25 673 GLY A N 1
ATOM 5373 C CA . GLY A 1 673 ? -8.228 -6.998 58.341 1.00 94.25 673 GLY A CA 1
ATOM 5374 C C . GLY A 1 673 ? -8.151 -7.703 56.987 1.00 94.25 673 GLY A C 1
ATOM 5375 O O . GLY A 1 673 ? -7.255 -7.412 56.196 1.00 94.25 673 GLY A O 1
ATOM 5376 N N . ASN A 1 674 ? -9.143 -8.538 56.674 1.00 93.69 674 ASN A N 1
ATOM 5377 C CA . ASN A 1 674 ? -9.244 -9.219 55.382 1.00 93.69 674 ASN A CA 1
ATOM 5378 C C . ASN A 1 674 ? -9.378 -8.222 54.224 1.00 93.69 674 ASN A C 1
ATOM 5380 O O . ASN A 1 674 ? -8.675 -8.349 53.226 1.00 93.69 674 ASN A O 1
ATOM 5384 N N . ALA A 1 675 ? -10.213 -7.190 54.373 1.00 90.50 675 ALA A N 1
ATOM 5385 C CA . ALA A 1 675 ? -10.368 -6.146 53.362 1.00 90.50 675 ALA A CA 1
ATOM 5386 C C . ALA A 1 675 ? -9.067 -5.353 53.142 1.00 90.50 675 ALA A C 1
ATOM 5388 O O . ALA A 1 675 ? -8.713 -5.045 52.004 1.00 90.50 675 ALA A O 1
ATOM 5389 N N . ARG A 1 676 ? -8.312 -5.051 54.209 1.00 93.69 676 ARG A N 1
ATOM 5390 C CA . ARG A 1 676 ? -6.983 -4.422 54.105 1.00 93.69 676 ARG A CA 1
ATOM 5391 C C . ARG A 1 676 ? -5.986 -5.324 53.383 1.00 93.69 676 ARG A C 1
ATOM 5393 O O . ARG A 1 676 ? -5.267 -4.827 52.521 1.00 93.69 676 ARG A O 1
ATOM 5400 N N . HIS A 1 677 ? -5.974 -6.620 53.694 1.00 93.88 677 HIS A N 1
ATOM 5401 C CA . HIS A 1 677 ? -5.098 -7.592 53.040 1.00 93.88 677 HIS A CA 1
ATOM 5402 C C . HIS A 1 677 ? -5.412 -7.727 51.542 1.00 93.88 677 HIS A C 1
ATOM 5404 O O . HIS A 1 677 ? -4.517 -7.619 50.705 1.00 93.88 677 HIS A O 1
ATOM 5410 N N . GLN A 1 678 ? -6.693 -7.830 51.188 1.00 93.44 678 GLN A N 1
ATOM 5411 C CA . GLN A 1 678 ? -7.141 -7.818 49.794 1.00 93.44 678 GLN A CA 1
ATOM 5412 C C . GLN A 1 678 ? -6.742 -6.523 49.080 1.00 93.44 678 GLN A C 1
ATOM 5414 O O . GLN A 1 678 ? -6.305 -6.558 47.936 1.00 93.44 678 GLN A O 1
ATOM 5419 N N . ASN A 1 679 ? -6.826 -5.371 49.750 1.00 89.94 679 ASN A N 1
ATOM 5420 C CA . ASN A 1 679 ? -6.403 -4.098 49.169 1.00 89.94 679 ASN A CA 1
ATOM 5421 C C . ASN A 1 679 ? -4.885 -4.064 48.908 1.00 89.94 679 ASN A C 1
ATOM 5423 O O . ASN A 1 679 ? -4.451 -3.590 47.860 1.00 89.94 679 ASN A O 1
ATOM 5427 N N . THR A 1 680 ? -4.069 -4.604 49.820 1.00 94.12 680 THR A N 1
ATOM 5428 C CA . THR A 1 680 ? -2.619 -4.736 49.596 1.00 94.12 680 THR A CA 1
ATOM 5429 C C . THR A 1 680 ? -2.290 -5.703 48.461 1.00 94.12 680 THR A C 1
ATOM 5431 O O . THR A 1 680 ? -1.424 -5.401 47.645 1.00 94.12 680 THR A O 1
ATOM 5434 N N . GLU A 1 681 ? -3.015 -6.815 48.354 1.00 94.44 681 GLU A N 1
ATOM 5435 C CA . GLU A 1 681 ? -2.839 -7.795 47.280 1.00 94.44 681 GLU A CA 1
ATOM 5436 C C . GLU A 1 681 ? -3.240 -7.215 45.916 1.00 94.44 681 GLU A C 1
ATOM 5438 O O . GLU A 1 681 ? -2.515 -7.358 44.935 1.00 94.44 681 GLU A O 1
ATOM 5443 N N . LEU A 1 682 ? -4.356 -6.482 45.855 1.00 92.12 682 LEU A N 1
ATOM 5444 C CA . LEU A 1 682 ? -4.789 -5.778 44.648 1.00 92.12 682 LEU A CA 1
ATOM 5445 C C . LEU A 1 682 ? -3.793 -4.692 44.230 1.00 92.12 682 LEU A C 1
ATOM 5447 O O . LEU A 1 682 ? -3.554 -4.526 43.038 1.00 92.12 682 LEU A O 1
ATOM 5451 N N . LYS A 1 683 ? -3.170 -3.983 45.180 1.00 93.12 683 LYS A N 1
ATOM 5452 C CA . LYS A 1 683 ? -2.090 -3.027 44.881 1.00 93.12 683 LYS A CA 1
ATOM 5453 C C . LYS A 1 683 ? -0.842 -3.716 44.328 1.00 93.12 683 LYS A C 1
ATOM 5455 O O . LYS A 1 683 ? -0.257 -3.196 43.385 1.00 93.12 683 LYS A O 1
ATOM 5460 N N . ALA A 1 684 ? -0.460 -4.876 44.867 1.00 93.12 684 ALA A N 1
ATOM 5461 C CA . ALA A 1 684 ? 0.651 -5.668 44.338 1.00 93.12 684 ALA A CA 1
ATOM 5462 C C . ALA A 1 684 ? 0.356 -6.159 42.910 1.00 93.12 684 ALA A C 1
ATOM 5464 O O . ALA A 1 684 ? 1.158 -5.936 42.009 1.00 93.12 684 ALA A O 1
ATOM 5465 N N . LYS A 1 685 ? -0.845 -6.701 42.672 1.00 92.50 685 LYS A N 1
ATOM 5466 C CA . LYS A 1 685 ? -1.314 -7.087 41.330 1.00 92.50 685 LYS A CA 1
ATOM 5467 C C . LYS A 1 685 ? -1.354 -5.901 40.367 1.00 92.50 685 LYS A C 1
ATOM 5469 O O . LYS A 1 685 ? -0.983 -6.038 39.207 1.00 92.50 685 LYS A O 1
ATOM 5474 N N . LEU A 1 686 ? -1.770 -4.721 40.830 1.00 92.75 686 LEU A N 1
ATOM 5475 C CA . LEU A 1 686 ? -1.751 -3.507 40.015 1.00 92.75 686 LEU A CA 1
ATOM 5476 C C . LEU A 1 686 ? -0.316 -3.117 39.636 1.00 92.75 686 LEU A C 1
ATOM 5478 O O . LEU A 1 686 ? -0.083 -2.768 38.482 1.00 92.75 686 LEU A O 1
ATOM 5482 N N . GLN A 1 687 ? 0.632 -3.227 40.571 1.00 92.50 687 GLN A N 1
ATOM 5483 C CA . GLN A 1 687 ? 2.048 -2.981 40.300 1.00 92.50 687 GLN A CA 1
ATOM 5484 C C . GLN A 1 687 ? 2.606 -3.976 39.269 1.00 92.50 687 GLN A C 1
ATOM 5486 O O . GLN A 1 687 ? 3.256 -3.568 38.308 1.00 92.50 687 GLN A O 1
ATOM 5491 N N . GLU A 1 688 ? 2.286 -5.265 39.397 1.00 94.38 688 GLU A N 1
ATOM 5492 C CA . GLU A 1 688 ? 2.663 -6.287 38.412 1.00 94.38 688 GLU A CA 1
ATOM 5493 C C . GLU A 1 688 ? 2.087 -5.981 37.023 1.00 94.38 688 GLU A C 1
ATOM 5495 O O . GLU A 1 688 ? 2.791 -6.082 36.019 1.00 94.38 688 GLU A O 1
ATOM 5500 N N . VAL A 1 689 ? 0.827 -5.538 36.949 1.00 93.94 689 VAL A N 1
ATOM 5501 C CA . VAL A 1 689 ? 0.201 -5.107 35.690 1.00 93.94 689 VAL A CA 1
ATOM 5502 C C . VAL A 1 689 ? 0.904 -3.876 35.115 1.00 93.94 689 VAL A C 1
ATOM 5504 O O . VAL A 1 689 ? 1.115 -3.811 33.902 1.00 93.94 689 VAL A O 1
ATOM 5507 N N . THR A 1 690 ? 1.303 -2.905 35.943 1.00 93.25 690 THR A N 1
ATOM 5508 C CA . THR A 1 690 ? 2.072 -1.750 35.459 1.00 93.25 690 THR A CA 1
ATOM 5509 C C . THR A 1 690 ? 3.454 -2.153 34.951 1.00 93.25 690 THR A C 1
ATOM 5511 O O . THR A 1 690 ? 3.853 -1.681 33.887 1.00 93.25 690 THR A O 1
ATOM 5514 N N . ASP A 1 691 ? 4.139 -3.082 35.617 1.00 94.62 691 ASP A N 1
ATOM 5515 C CA . ASP A 1 691 ? 5.449 -3.583 35.190 1.00 94.62 691 ASP A CA 1
ATOM 5516 C C . ASP A 1 691 ? 5.336 -4.380 33.882 1.00 94.62 691 ASP A C 1
ATOM 5518 O O . ASP A 1 691 ? 6.140 -4.205 32.963 1.00 94.62 691 ASP A O 1
ATOM 5522 N N . LEU A 1 692 ? 4.296 -5.211 33.745 1.00 94.12 692 LEU A N 1
ATOM 5523 C CA . LEU A 1 692 ? 3.977 -5.906 32.497 1.00 94.12 692 LEU A CA 1
ATOM 5524 C C . LEU A 1 692 ? 3.660 -4.923 31.370 1.00 94.12 692 LEU A C 1
ATOM 5526 O O . LEU A 1 692 ? 4.120 -5.120 30.245 1.00 94.12 692 LEU A O 1
ATOM 5530 N N . LYS A 1 693 ? 2.926 -3.841 31.651 1.00 95.38 693 LYS A N 1
ATOM 5531 C CA . LYS A 1 693 ? 2.646 -2.788 30.668 1.00 95.38 693 LYS A CA 1
ATOM 5532 C C . LYS A 1 693 ? 3.930 -2.093 30.216 1.00 95.38 693 LYS A C 1
ATOM 5534 O O . LYS A 1 693 ? 4.100 -1.890 29.018 1.00 95.38 693 LYS A O 1
ATOM 5539 N N . VAL A 1 694 ? 4.846 -1.781 31.135 1.00 95.50 694 VAL A N 1
ATOM 5540 C CA . VAL A 1 694 ? 6.164 -1.212 30.799 1.00 95.50 694 VAL A CA 1
ATOM 5541 C C . VAL A 1 694 ? 6.965 -2.176 29.923 1.00 95.50 694 VAL A C 1
ATOM 5543 O O . VAL A 1 694 ? 7.446 -1.768 28.869 1.00 95.50 694 VAL A O 1
ATOM 5546 N N . ARG A 1 695 ? 7.040 -3.463 30.285 1.00 94.94 695 ARG A N 1
ATOM 5547 C CA . ARG A 1 695 ? 7.717 -4.482 29.461 1.00 94.94 695 ARG A CA 1
ATOM 5548 C C . ARG A 1 695 ? 7.077 -4.633 28.083 1.00 94.94 695 ARG A C 1
ATOM 5550 O O . ARG A 1 695 ? 7.789 -4.749 27.096 1.00 94.94 695 ARG A O 1
ATOM 5557 N N . THR A 1 696 ? 5.750 -4.585 28.003 1.00 93.88 696 THR A N 1
ATOM 5558 C CA . THR A 1 696 ? 5.011 -4.659 26.732 1.00 93.88 696 THR A CA 1
ATOM 5559 C C . THR A 1 696 ? 5.325 -3.455 25.843 1.00 93.88 696 THR A C 1
ATOM 5561 O O . THR A 1 696 ? 5.499 -3.610 24.638 1.00 93.88 696 THR A O 1
ATOM 5564 N N . LEU A 1 697 ? 5.432 -2.254 26.421 1.00 93.19 697 LEU A N 1
ATOM 5565 C CA . LEU A 1 697 ? 5.838 -1.056 25.683 1.00 93.19 697 LEU A CA 1
ATOM 5566 C C . LEU A 1 697 ? 7.285 -1.165 25.186 1.00 93.19 697 LEU A C 1
ATOM 5568 O O . LEU A 1 697 ? 7.527 -0.926 24.010 1.00 93.19 697 LEU A O 1
ATOM 5572 N N . GLN A 1 698 ? 8.212 -1.626 26.028 1.00 94.12 698 GLN A N 1
ATOM 5573 C CA . GLN A 1 698 ? 9.604 -1.866 25.627 1.00 94.12 698 GLN A CA 1
ATOM 5574 C C . GLN A 1 698 ? 9.717 -2.919 24.515 1.00 94.12 698 GLN A C 1
ATOM 5576 O O . GLN A 1 698 ? 10.456 -2.726 23.556 1.00 94.12 698 GLN A O 1
ATOM 5581 N N . GLN A 1 699 ? 8.956 -4.014 24.605 1.00 92.12 699 GLN A N 1
ATOM 5582 C CA . GLN A 1 699 ? 8.887 -5.024 23.546 1.00 92.12 699 GLN A CA 1
ATOM 5583 C C . GLN A 1 699 ? 8.319 -4.446 22.251 1.00 92.12 699 GLN A C 1
ATOM 5585 O O . GLN A 1 699 ? 8.840 -4.734 21.180 1.00 92.12 699 GLN A O 1
ATOM 5590 N N . LYS A 1 700 ? 7.278 -3.612 22.334 1.00 93.62 700 LYS A N 1
ATOM 5591 C CA . LYS A 1 700 ? 6.702 -2.935 21.168 1.00 93.62 700 LYS A CA 1
ATOM 5592 C C . LYS A 1 700 ? 7.714 -2.010 20.494 1.00 93.62 700 LYS A C 1
ATOM 5594 O O . LYS A 1 700 ? 7.775 -1.990 19.270 1.00 93.62 700 LYS A O 1
ATOM 5599 N N . ASP A 1 701 ? 8.488 -1.260 21.270 1.00 94.69 701 ASP A N 1
ATOM 5600 C CA . ASP A 1 701 ? 9.525 -0.384 20.725 1.00 94.69 701 ASP A CA 1
ATOM 5601 C C . ASP A 1 701 ? 10.659 -1.203 20.090 1.00 94.69 701 ASP A C 1
ATOM 5603 O O . ASP A 1 701 ? 11.065 -0.904 18.971 1.00 94.69 701 ASP A O 1
ATOM 5607 N N . HIS A 1 702 ? 11.067 -2.317 20.708 1.00 94.56 702 HIS A N 1
ATOM 5608 C CA . HIS A 1 702 ? 12.048 -3.225 20.111 1.00 94.56 702 HIS A CA 1
ATOM 5609 C C . HIS A 1 702 ? 11.548 -3.887 18.815 1.00 94.56 702 HIS A C 1
ATOM 5611 O O . HIS A 1 702 ? 12.304 -4.024 17.856 1.00 94.56 702 HIS A O 1
ATOM 5617 N N . ILE A 1 703 ? 10.268 -4.270 18.751 1.00 93.62 703 ILE A N 1
ATOM 5618 C CA . ILE A 1 703 ? 9.651 -4.799 17.525 1.00 93.62 703 ILE A CA 1
ATOM 5619 C C . ILE A 1 703 ? 9.691 -3.747 16.415 1.00 93.62 703 ILE A C 1
ATOM 5621 O O . ILE A 1 703 ? 10.061 -4.083 15.297 1.00 93.62 703 ILE A O 1
ATOM 5625 N N . LYS A 1 704 ? 9.384 -2.479 16.712 1.00 94.31 704 LYS A N 1
ATOM 5626 C CA . LYS A 1 704 ? 9.481 -1.401 15.715 1.00 94.31 704 LYS A CA 1
ATOM 5627 C C . LYS A 1 704 ? 10.905 -1.217 15.195 1.00 94.31 704 LYS A C 1
ATOM 5629 O O . LYS A 1 704 ? 11.096 -1.102 13.992 1.00 94.31 704 LYS A O 1
ATOM 5634 N N . GLU A 1 705 ? 11.905 -1.237 16.076 1.00 94.12 705 GLU A N 1
ATOM 5635 C CA . GLU A 1 705 ? 13.315 -1.171 15.662 1.00 94.12 705 GLU A CA 1
ATOM 5636 C C . GLU A 1 705 ? 13.684 -2.341 14.734 1.00 94.12 705 GLU A C 1
ATOM 5638 O O . GLU A 1 705 ? 14.365 -2.155 13.725 1.00 94.12 705 GLU A O 1
ATOM 5643 N N . GLN A 1 706 ? 13.201 -3.550 15.040 1.00 92.94 706 GLN A N 1
ATOM 5644 C CA . GLN A 1 706 ? 13.384 -4.722 14.181 1.00 92.94 706 GLN A CA 1
ATOM 5645 C C . GLN A 1 706 ? 12.634 -4.598 12.847 1.00 92.94 706 GLN A C 1
ATOM 5647 O O . GLN A 1 706 ? 13.162 -5.011 11.815 1.00 92.94 706 GLN A O 1
ATOM 5652 N N . GLU A 1 707 ? 11.424 -4.038 12.838 1.00 92.88 707 GLU A N 1
ATOM 5653 C CA . GLU A 1 707 ? 10.647 -3.762 11.623 1.00 92.88 707 GLU A CA 1
ATOM 5654 C C . GLU A 1 707 ? 11.369 -2.761 10.712 1.00 92.88 707 GLU A C 1
ATOM 5656 O O . GLU A 1 707 ? 11.480 -3.007 9.507 1.00 92.88 707 GLU A O 1
ATOM 5661 N N . ASP A 1 708 ? 11.922 -1.687 11.280 1.00 94.88 708 ASP A N 1
ATOM 5662 C CA . ASP A 1 708 ? 12.699 -0.680 10.553 1.00 94.88 708 ASP A CA 1
ATOM 5663 C C . ASP A 1 708 ? 13.982 -1.282 9.953 1.00 94.88 708 ASP A C 1
ATOM 5665 O O . ASP A 1 708 ? 14.306 -1.043 8.783 1.00 94.88 708 ASP A O 1
ATOM 5669 N N . GLU A 1 709 ? 14.690 -2.131 10.705 1.00 94.62 709 GLU A N 1
ATOM 5670 C CA . GLU A 1 709 ? 15.875 -2.829 10.198 1.00 94.62 709 GLU A CA 1
ATOM 5671 C C . GLU A 1 709 ? 15.508 -3.858 9.115 1.00 94.62 709 GLU A C 1
ATOM 5673 O O . GLU A 1 709 ? 16.177 -3.953 8.082 1.00 94.62 709 GLU A O 1
ATOM 5678 N N . LEU A 1 710 ? 14.397 -4.586 9.271 1.00 91.19 710 LEU A N 1
ATOM 5679 C CA . LEU A 1 710 ? 13.880 -5.485 8.236 1.00 91.19 710 LEU A CA 1
ATOM 5680 C C . LEU A 1 710 ? 13.497 -4.730 6.961 1.00 91.19 710 LEU A C 1
ATOM 5682 O O . LEU A 1 710 ? 13.768 -5.220 5.861 1.00 91.19 710 LEU A O 1
ATOM 5686 N N . LEU A 1 711 ? 12.895 -3.546 7.080 1.00 95.12 711 LEU A N 1
ATOM 5687 C CA . LEU A 1 711 ? 12.589 -2.682 5.943 1.00 95.12 711 LEU A CA 1
ATOM 5688 C C . LEU A 1 711 ? 13.881 -2.261 5.231 1.00 95.12 711 LEU A C 1
ATOM 5690 O O . LEU A 1 711 ? 13.991 -2.396 4.008 1.00 95.12 711 LEU A O 1
ATOM 5694 N N . ARG A 1 712 ? 14.891 -1.823 5.990 1.00 95.56 712 ARG A N 1
ATOM 5695 C CA . ARG A 1 712 ? 16.211 -1.453 5.463 1.00 95.56 712 ARG A CA 1
ATOM 5696 C C . ARG A 1 712 ? 16.870 -2.620 4.722 1.00 95.56 712 ARG A C 1
ATOM 5698 O O . ARG A 1 712 ? 17.346 -2.445 3.595 1.00 95.56 712 ARG A O 1
ATOM 5705 N N . LEU A 1 713 ? 16.851 -3.816 5.310 1.00 92.25 713 LEU A N 1
ATOM 5706 C CA . LEU A 1 713 ? 17.391 -5.036 4.709 1.00 92.25 713 LEU A CA 1
ATOM 5707 C C . LEU A 1 713 ? 16.616 -5.457 3.455 1.00 92.25 713 LEU A C 1
ATOM 5709 O O . LEU A 1 713 ? 17.237 -5.851 2.467 1.00 92.25 713 LEU A O 1
ATOM 5713 N N . ARG A 1 714 ? 15.282 -5.332 3.437 1.00 91.75 714 ARG A N 1
ATOM 5714 C CA . ARG A 1 714 ? 14.463 -5.588 2.238 1.00 91.75 714 ARG A CA 1
ATOM 5715 C C . ARG A 1 714 ? 14.808 -4.630 1.104 1.00 91.75 714 ARG A C 1
ATOM 5717 O O . ARG A 1 714 ? 15.059 -5.091 -0.006 1.00 91.75 714 ARG A O 1
ATOM 5724 N N . LEU A 1 715 ? 14.920 -3.331 1.385 1.00 94.62 715 LEU A N 1
ATOM 5725 C CA . LEU A 1 715 ? 15.329 -2.335 0.390 1.00 94.62 715 LEU A CA 1
ATOM 5726 C C . LEU A 1 715 ? 16.731 -2.626 -0.161 1.00 94.62 715 LEU A C 1
ATOM 5728 O O . LEU A 1 715 ? 16.985 -2.479 -1.359 1.00 94.62 715 LEU A O 1
ATOM 5732 N N . MET A 1 716 ? 17.657 -3.063 0.693 1.00 94.38 716 MET A N 1
ATOM 5733 C CA . MET A 1 716 ? 18.994 -3.469 0.261 1.00 94.38 716 MET A CA 1
ATOM 5734 C C . MET A 1 716 ? 18.955 -4.748 -0.587 1.00 94.38 716 MET A C 1
ATOM 5736 O O . MET A 1 716 ? 19.606 -4.800 -1.632 1.00 94.38 716 MET A O 1
ATOM 5740 N N . LYS A 1 717 ? 18.146 -5.742 -0.202 1.00 93.81 717 LYS A N 1
ATOM 5741 C CA . LYS A 1 717 ? 17.913 -6.969 -0.975 1.00 93.81 717 LYS A CA 1
ATOM 5742 C C . LYS A 1 717 ? 17.326 -6.663 -2.351 1.00 93.81 717 LYS A C 1
ATOM 5744 O O . LYS A 1 717 ? 17.799 -7.228 -3.329 1.00 93.81 717 LYS A O 1
ATOM 5749 N N . GLU A 1 718 ? 16.352 -5.764 -2.459 1.00 92.62 718 GLU A N 1
ATOM 5750 C CA . GLU A 1 718 ? 15.786 -5.351 -3.749 1.00 92.62 718 GLU A CA 1
ATOM 5751 C C . GLU A 1 718 ? 16.818 -4.645 -4.629 1.00 92.62 718 GLU A C 1
ATOM 5753 O O . GLU A 1 718 ? 16.932 -4.955 -5.814 1.00 92.62 718 GLU A O 1
ATOM 5758 N N . LYS A 1 719 ? 17.619 -3.735 -4.059 1.00 93.56 719 LYS A N 1
ATOM 5759 C CA . LYS A 1 719 ? 18.712 -3.072 -4.790 1.00 93.56 719 LYS A CA 1
ATOM 5760 C C . LYS A 1 719 ? 19.731 -4.081 -5.314 1.00 93.56 719 LYS A C 1
ATOM 5762 O O . LYS A 1 719 ? 20.142 -3.988 -6.469 1.00 93.56 719 LYS A O 1
ATOM 5767 N N . LEU A 1 720 ? 20.135 -5.041 -4.484 1.00 90.56 720 LEU A N 1
ATOM 5768 C CA . LEU A 1 720 ? 21.049 -6.109 -4.891 1.00 90.56 720 LEU A CA 1
ATOM 5769 C C . LEU A 1 720 ? 20.397 -7.046 -5.915 1.00 90.56 720 LEU A C 1
ATOM 5771 O O . LEU A 1 720 ? 21.041 -7.398 -6.895 1.00 90.56 720 LEU A O 1
ATOM 5775 N N . GLY A 1 721 ? 19.114 -7.373 -5.758 1.00 91.19 721 GLY A N 1
ATOM 5776 C CA . GLY A 1 721 ? 18.345 -8.168 -6.715 1.00 91.19 721 GLY A CA 1
ATOM 5777 C C . GLY A 1 721 ? 18.263 -7.512 -8.093 1.00 91.19 721 GLY A C 1
ATOM 5778 O O . GLY A 1 721 ? 18.516 -8.174 -9.095 1.00 91.19 721 GLY A O 1
ATOM 5779 N N . LYS A 1 722 ? 18.014 -6.196 -8.153 1.00 93.31 722 LYS A N 1
ATOM 5780 C CA . LYS A 1 722 ? 18.056 -5.421 -9.406 1.00 93.31 722 LYS A CA 1
ATOM 5781 C C . LYS A 1 722 ? 19.444 -5.466 -10.046 1.00 93.31 722 LYS A C 1
ATOM 5783 O O . LYS A 1 722 ? 19.546 -5.732 -11.237 1.00 93.31 722 LYS A O 1
ATOM 5788 N N . LYS A 1 723 ? 20.517 -5.289 -9.263 1.00 93.19 723 LYS A N 1
ATOM 5789 C CA . LYS A 1 723 ? 21.897 -5.418 -9.772 1.00 93.19 723 LYS A CA 1
ATOM 5790 C C . LYS A 1 723 ? 22.177 -6.811 -10.335 1.00 93.19 723 LYS A C 1
ATOM 5792 O O . LYS A 1 723 ? 22.730 -6.914 -11.420 1.00 93.19 723 LYS A O 1
ATOM 5797 N N . VAL A 1 724 ? 21.772 -7.868 -9.631 1.00 92.06 724 VAL A N 1
ATOM 5798 C CA . VAL A 1 724 ? 21.936 -9.253 -10.099 1.00 92.06 724 VAL A CA 1
ATOM 5799 C C . VAL A 1 724 ? 21.136 -9.500 -11.377 1.00 92.06 724 VAL A C 1
ATOM 5801 O O . VAL A 1 724 ? 21.653 -10.123 -12.296 1.00 92.06 724 VAL A O 1
ATOM 5804 N N . SER A 1 725 ? 19.906 -8.990 -11.470 1.00 91.06 725 SER A N 1
ATOM 5805 C CA . SER A 1 725 ? 19.094 -9.093 -12.686 1.00 91.06 725 SER A CA 1
ATOM 5806 C C . SER A 1 725 ? 19.753 -8.389 -13.872 1.00 91.06 725 SER A C 1
ATOM 5808 O O . SER A 1 725 ? 19.802 -8.965 -14.953 1.00 91.06 725 SER A O 1
ATOM 5810 N N . ASN A 1 726 ? 20.288 -7.184 -13.663 1.00 91.38 726 ASN A N 1
ATOM 5811 C CA . ASN A 1 726 ? 20.978 -6.424 -14.706 1.00 91.38 726 ASN A CA 1
ATOM 5812 C C . ASN A 1 726 ? 22.254 -7.138 -15.169 1.00 91.38 726 ASN A C 1
ATOM 5814 O O . ASN A 1 726 ? 22.448 -7.330 -16.364 1.00 91.38 726 ASN A O 1
ATOM 5818 N N . LEU A 1 727 ? 23.079 -7.610 -14.229 1.00 91.25 727 LEU A N 1
ATOM 5819 C CA . LEU A 1 727 ? 24.270 -8.399 -14.554 1.00 91.25 727 LEU A CA 1
ATOM 5820 C C . LEU A 1 727 ? 23.900 -9.689 -15.292 1.00 91.25 727 LEU A C 1
ATOM 5822 O O . LEU A 1 727 ? 24.580 -10.080 -16.231 1.00 91.25 727 LEU A O 1
ATOM 5826 N N . LYS A 1 728 ? 22.796 -10.343 -14.913 1.00 92.12 728 LYS A N 1
ATOM 5827 C CA . LYS A 1 728 ? 22.302 -11.527 -15.620 1.00 92.12 728 LYS A CA 1
ATOM 5828 C C . LYS A 1 728 ? 21.877 -11.194 -17.051 1.00 92.12 728 LYS A C 1
ATOM 5830 O O . LYS A 1 728 ? 22.200 -11.966 -17.945 1.00 92.12 728 LYS A O 1
ATOM 5835 N N . SER A 1 729 ? 21.179 -10.078 -17.280 1.00 89.69 729 SER A N 1
ATOM 5836 C CA . SER A 1 729 ? 20.826 -9.655 -18.641 1.00 89.69 729 SER A CA 1
ATOM 5837 C C . SER A 1 729 ? 22.054 -9.271 -19.462 1.00 89.69 729 SER A C 1
ATOM 5839 O O . SER A 1 729 ? 22.127 -9.649 -20.621 1.00 89.69 729 SER A O 1
ATOM 5841 N N . GLU A 1 730 ? 23.042 -8.596 -18.869 1.00 92.25 730 GLU A N 1
ATOM 5842 C CA . GLU A 1 730 ? 24.311 -8.283 -19.541 1.00 92.25 730 GLU A CA 1
ATOM 5843 C C . GLU A 1 730 ? 25.066 -9.562 -19.929 1.00 92.25 730 GLU A C 1
ATOM 5845 O O . GLU A 1 730 ? 25.514 -9.697 -21.065 1.00 92.25 730 GLU A O 1
ATOM 5850 N N . ILE A 1 731 ? 25.144 -10.545 -19.026 1.00 91.00 731 ILE A N 1
ATOM 5851 C CA . ILE A 1 731 ? 25.736 -11.856 -19.328 1.00 91.00 731 ILE A CA 1
ATOM 5852 C C . ILE A 1 731 ? 24.969 -12.556 -20.457 1.00 91.00 731 ILE A C 1
ATOM 5854 O O . ILE A 1 731 ? 25.589 -13.068 -21.376 1.00 91.00 731 ILE A O 1
ATOM 5858 N N . GLN A 1 732 ? 23.635 -12.549 -20.441 1.00 89.75 732 GLN A N 1
ATOM 5859 C CA . GLN A 1 732 ? 22.840 -13.168 -21.509 1.00 89.75 732 GLN A CA 1
ATOM 5860 C C . GLN A 1 732 ? 23.014 -12.471 -22.862 1.00 89.75 732 GLN A C 1
ATOM 5862 O O . GLN A 1 732 ? 23.068 -13.147 -23.884 1.00 89.75 732 GLN A O 1
ATOM 5867 N N . MET A 1 733 ? 23.112 -11.140 -22.874 1.00 89.62 733 MET A N 1
ATOM 5868 C CA . MET A 1 733 ? 23.379 -10.373 -24.093 1.00 89.62 733 MET A CA 1
ATOM 5869 C C . MET A 1 733 ? 24.767 -10.698 -24.644 1.00 89.62 733 MET A C 1
ATOM 5871 O O . MET A 1 733 ? 24.886 -11.077 -25.802 1.00 89.62 733 MET A O 1
ATOM 5875 N N . THR A 1 734 ? 25.800 -10.656 -23.799 1.00 89.38 734 THR A N 1
ATOM 5876 C CA . THR A 1 734 ? 27.171 -11.004 -24.212 1.00 89.38 734 THR A CA 1
ATOM 5877 C C . THR A 1 734 ? 27.312 -12.467 -24.640 1.00 89.38 734 THR A C 1
ATOM 5879 O O . THR A 1 734 ? 28.054 -12.766 -25.573 1.00 89.38 734 THR A O 1
ATOM 5882 N N . GLU A 1 735 ? 26.587 -13.396 -24.012 1.00 88.75 735 GLU A N 1
ATOM 5883 C CA . GLU A 1 735 ? 26.548 -14.804 -24.420 1.00 88.75 735 GLU A CA 1
ATOM 5884 C C . GLU A 1 735 ? 25.843 -14.979 -25.773 1.00 88.75 735 GLU A C 1
ATOM 5886 O O . GLU A 1 735 ? 26.338 -15.717 -26.624 1.00 88.75 735 GLU A O 1
ATOM 5891 N N . ALA A 1 736 ? 24.742 -14.258 -26.014 1.00 86.56 736 ALA A N 1
ATOM 5892 C CA . ALA A 1 736 ? 24.052 -14.254 -27.302 1.00 86.56 736 ALA A CA 1
ATOM 5893 C C . ALA A 1 736 ? 24.922 -13.659 -28.422 1.00 86.56 736 ALA A C 1
ATOM 5895 O O . ALA A 1 736 ? 25.025 -14.261 -29.487 1.00 86.56 736 ALA A O 1
ATOM 5896 N N . GLU A 1 737 ? 25.603 -12.538 -28.167 1.00 89.38 737 GLU A N 1
ATOM 5897 C CA . GLU A 1 737 ? 26.568 -11.923 -29.092 1.00 89.38 737 GLU A CA 1
ATOM 5898 C C . GLU A 1 737 ? 27.748 -12.867 -29.385 1.00 89.38 737 GLU A C 1
ATOM 5900 O O . GLU A 1 737 ? 28.183 -13.024 -30.529 1.00 89.38 737 GLU A O 1
ATOM 5905 N N . SER A 1 738 ? 28.261 -13.551 -28.360 1.00 89.25 738 SER A N 1
ATOM 5906 C CA . SER A 1 738 ? 29.312 -14.561 -28.506 1.00 89.25 738 SER A CA 1
ATOM 5907 C C . SER A 1 738 ? 28.850 -15.751 -29.358 1.00 89.25 738 SER A C 1
ATOM 5909 O O . SER A 1 738 ? 29.565 -16.189 -30.259 1.00 89.25 738 SER A O 1
ATOM 5911 N N . GLU A 1 739 ? 27.638 -16.267 -29.138 1.00 88.44 739 GLU A N 1
ATOM 5912 C CA . GLU A 1 739 ? 27.120 -17.379 -29.940 1.00 88.44 739 GLU A CA 1
ATOM 5913 C C . GLU A 1 739 ? 26.799 -16.936 -31.377 1.00 88.44 739 GLU A C 1
ATOM 5915 O O . GLU A 1 739 ? 27.098 -17.668 -32.318 1.00 88.44 739 GLU A O 1
ATOM 5920 N N . GLU A 1 740 ? 26.292 -15.720 -31.589 1.00 87.88 740 GLU A N 1
ATOM 5921 C CA . GLU A 1 740 ? 26.080 -15.157 -32.926 1.00 87.88 740 GLU A CA 1
ATOM 5922 C C . GLU A 1 740 ? 27.404 -14.991 -33.685 1.00 87.88 740 GLU A C 1
ATOM 5924 O O . GLU A 1 740 ? 27.536 -15.464 -34.816 1.00 87.88 740 GLU A O 1
ATOM 5929 N N . THR A 1 741 ? 28.430 -14.411 -33.058 1.00 87.25 741 THR A N 1
ATOM 5930 C CA . THR A 1 741 ? 29.768 -14.286 -33.665 1.00 87.25 741 THR A CA 1
ATOM 5931 C C . THR A 1 741 ? 30.409 -15.647 -33.939 1.00 87.25 741 THR A C 1
ATOM 5933 O O . THR A 1 741 ? 31.073 -15.834 -34.965 1.00 87.25 741 THR A O 1
ATOM 5936 N N . LYS A 1 742 ? 30.174 -16.645 -33.084 1.00 91.44 742 LYS A N 1
ATOM 5937 C CA . LYS A 1 742 ? 30.595 -18.032 -33.307 1.00 91.44 742 LYS A CA 1
ATOM 5938 C C . LYS A 1 742 ? 29.853 -18.686 -34.477 1.00 91.44 742 LYS A C 1
ATOM 5940 O O . LYS A 1 742 ? 30.480 -19.367 -35.285 1.00 91.44 742 LYS A O 1
ATOM 5945 N N . VAL A 1 743 ? 28.551 -18.454 -34.625 1.00 89.88 743 VAL A N 1
ATOM 5946 C CA . VAL A 1 743 ? 27.772 -18.935 -35.777 1.00 89.88 743 VAL A CA 1
ATOM 5947 C C . VAL A 1 743 ? 28.231 -18.246 -37.063 1.00 89.88 743 VAL A C 1
ATOM 5949 O O . VAL A 1 743 ? 28.465 -18.924 -38.061 1.00 89.88 743 VAL A O 1
ATOM 5952 N N . LEU A 1 744 ? 28.440 -16.928 -37.051 1.00 88.88 744 LEU A N 1
ATOM 5953 C CA . LEU A 1 744 ? 28.960 -16.176 -38.197 1.00 88.88 744 LEU A CA 1
ATOM 5954 C C . LEU A 1 744 ? 30.367 -16.641 -38.593 1.00 88.88 744 LEU A C 1
ATOM 5956 O O . LEU A 1 744 ? 30.632 -16.898 -39.769 1.00 88.88 744 LEU A O 1
ATOM 5960 N N . SER A 1 745 ? 31.271 -16.808 -37.627 1.00 86.25 745 SER A N 1
ATOM 5961 C CA . SER A 1 745 ? 32.614 -17.341 -37.887 1.00 86.25 745 SER A CA 1
ATOM 5962 C C . SER A 1 745 ? 32.571 -18.789 -38.392 1.00 86.25 745 SER A C 1
ATOM 5964 O O . SER A 1 745 ? 33.255 -19.118 -39.354 1.00 86.25 745 SER A O 1
ATOM 5966 N N . SER A 1 746 ? 31.700 -19.642 -37.849 1.00 91.62 746 SER A N 1
ATOM 5967 C CA . SER A 1 746 ? 31.468 -20.997 -38.370 1.00 91.62 746 SER A CA 1
ATOM 5968 C C . SER A 1 746 ? 30.951 -20.977 -39.815 1.00 91.62 746 SER A C 1
ATOM 5970 O O . SER A 1 746 ? 31.481 -21.681 -40.674 1.00 91.62 746 SER A O 1
ATOM 5972 N N . ASN A 1 747 ? 29.968 -20.125 -40.117 1.00 89.56 747 ASN A N 1
ATOM 5973 C CA . ASN A 1 747 ? 29.392 -19.982 -41.455 1.00 89.56 747 ASN A CA 1
ATOM 5974 C C . ASN A 1 747 ? 30.420 -19.462 -42.467 1.00 89.56 747 ASN A C 1
ATOM 5976 O O . ASN A 1 747 ? 30.505 -19.982 -43.578 1.00 89.56 747 ASN A O 1
ATOM 5980 N N . THR A 1 748 ? 31.232 -18.473 -42.089 1.00 87.88 748 THR A N 1
ATOM 5981 C CA . THR A 1 748 ? 32.320 -17.963 -42.942 1.00 87.88 748 THR A CA 1
ATOM 5982 C C . THR A 1 748 ? 33.399 -19.016 -43.168 1.00 87.88 748 THR A C 1
ATOM 5984 O O . THR A 1 748 ? 33.801 -19.228 -44.309 1.00 87.88 748 THR A O 1
ATOM 5987 N N . VAL A 1 749 ? 33.814 -19.753 -42.133 1.00 88.06 749 VAL A N 1
ATOM 5988 C CA . VAL A 1 749 ? 34.744 -20.885 -42.277 1.00 88.06 749 VAL A CA 1
ATOM 5989 C C . VAL A 1 749 ? 34.161 -21.958 -43.196 1.00 88.06 749 VAL A C 1
ATOM 5991 O O . VAL A 1 749 ? 34.877 -22.493 -44.043 1.00 88.06 749 VAL A O 1
ATOM 5994 N N . GLN A 1 750 ? 32.868 -22.262 -43.083 1.00 90.12 750 GLN A N 1
ATOM 5995 C CA . GLN A 1 750 ? 32.195 -23.226 -43.949 1.00 90.12 750 GLN A CA 1
ATOM 5996 C C . GLN A 1 750 ? 32.112 -22.733 -45.400 1.00 90.12 750 GLN A C 1
ATOM 5998 O O . GLN A 1 750 ? 32.377 -23.513 -46.316 1.00 90.12 750 GLN A O 1
ATOM 6003 N N . ALA A 1 751 ? 31.802 -21.453 -45.624 1.00 89.12 751 ALA A N 1
ATOM 6004 C CA . ALA A 1 751 ? 31.791 -20.833 -46.947 1.00 89.12 751 ALA A CA 1
ATOM 6005 C C . ALA A 1 751 ? 33.183 -20.877 -47.591 1.00 89.12 751 ALA A C 1
ATOM 6007 O O . ALA A 1 751 ? 33.324 -21.425 -48.682 1.00 89.12 751 ALA A O 1
ATOM 6008 N N . LEU A 1 752 ? 34.221 -20.437 -46.873 1.00 88.06 752 LEU A N 1
ATOM 6009 C CA . LEU A 1 752 ? 35.613 -20.511 -47.325 1.00 88.06 752 LEU A CA 1
ATOM 6010 C C . LEU A 1 752 ? 36.055 -21.957 -47.578 1.00 88.06 752 LEU A C 1
ATOM 6012 O O . LEU A 1 752 ? 36.741 -22.234 -48.556 1.00 88.06 752 LEU A O 1
ATOM 6016 N N . SER A 1 753 ? 35.625 -22.908 -46.746 1.00 90.88 753 SER A N 1
ATOM 6017 C CA . SER A 1 753 ? 35.903 -24.335 -46.955 1.00 90.88 753 SER A CA 1
ATOM 6018 C C . SER A 1 753 ? 35.217 -24.879 -48.209 1.00 90.88 753 SER A C 1
ATOM 6020 O O . SER A 1 753 ? 35.779 -25.722 -48.911 1.00 90.88 753 SER A O 1
ATOM 6022 N N . ASN A 1 754 ? 34.002 -24.417 -48.509 1.00 91.00 754 ASN A N 1
ATOM 6023 C CA . ASN A 1 754 ? 33.271 -24.792 -49.716 1.00 91.00 754 ASN A CA 1
ATOM 6024 C C . ASN A 1 754 ? 33.896 -24.165 -50.968 1.00 91.00 754 ASN A C 1
ATOM 6026 O O . ASN A 1 754 ? 34.070 -24.869 -51.962 1.00 91.00 754 ASN A O 1
ATOM 6030 N N . GLU A 1 755 ? 34.290 -22.893 -50.913 1.00 90.81 755 GLU A N 1
ATOM 6031 C CA . GLU A 1 755 ? 35.036 -22.221 -51.981 1.00 90.81 755 GLU A CA 1
ATOM 6032 C C . GLU A 1 755 ? 36.382 -22.900 -52.227 1.00 90.81 755 GLU A C 1
ATOM 6034 O O . GLU A 1 755 ? 36.712 -23.207 -53.370 1.00 90.81 755 GLU A O 1
ATOM 6039 N N . LEU A 1 756 ? 37.125 -23.234 -51.170 1.00 88.75 756 LEU A N 1
ATOM 6040 C CA . LEU A 1 756 ? 38.377 -23.982 -51.262 1.00 88.75 756 LEU A CA 1
ATOM 6041 C C . LEU A 1 756 ? 38.167 -25.361 -51.899 1.00 88.75 756 LEU A C 1
ATOM 6043 O O . LEU A 1 756 ? 38.954 -25.794 -52.738 1.00 88.75 756 LEU A O 1
ATOM 6047 N N . ARG A 1 757 ? 37.085 -26.063 -51.543 1.00 92.00 757 ARG A N 1
ATOM 6048 C CA . ARG A 1 757 ? 36.740 -27.345 -52.172 1.00 92.00 757 ARG A CA 1
ATOM 6049 C C . ARG A 1 757 ? 36.396 -27.163 -53.650 1.00 92.00 757 ARG A C 1
ATOM 6051 O O . ARG A 1 757 ? 36.834 -27.961 -54.472 1.00 92.00 757 ARG A O 1
ATOM 6058 N N . SER A 1 758 ? 35.640 -26.122 -53.992 1.00 90.94 758 SER A N 1
ATOM 6059 C CA . SER A 1 758 ? 35.258 -25.815 -55.371 1.00 90.94 758 SER A CA 1
ATOM 6060 C C . SER A 1 758 ? 36.463 -25.430 -56.228 1.00 90.94 758 SER A C 1
ATOM 6062 O O . SER A 1 758 ? 36.592 -25.911 -57.350 1.00 90.94 758 SER A O 1
ATOM 6064 N N . THR A 1 759 ? 37.367 -24.596 -55.710 1.00 88.88 759 THR A N 1
ATOM 6065 C CA . THR A 1 759 ? 38.600 -24.213 -56.411 1.00 88.88 759 THR A CA 1
ATOM 6066 C C . THR A 1 759 ? 39.535 -25.402 -56.565 1.00 88.88 759 THR A C 1
ATOM 6068 O O . THR A 1 759 ? 40.092 -25.582 -57.643 1.00 88.88 759 THR A O 1
ATOM 6071 N N . LYS A 1 760 ? 39.634 -26.272 -55.552 1.00 92.12 760 LYS A N 1
ATOM 6072 C CA . LYS A 1 760 ? 40.367 -27.537 -55.658 1.00 92.12 760 LYS A CA 1
ATOM 6073 C C . LYS A 1 760 ? 39.795 -28.438 -56.754 1.00 92.12 760 LYS A C 1
ATOM 6075 O O . LYS A 1 760 ? 40.552 -28.901 -57.592 1.00 92.12 760 LYS A O 1
ATOM 6080 N N . LEU A 1 761 ? 38.473 -28.623 -56.808 1.00 92.00 761 LEU A N 1
ATOM 6081 C CA . LEU A 1 761 ? 37.827 -29.400 -57.875 1.00 92.00 761 LEU A CA 1
ATOM 6082 C C . LEU A 1 761 ? 38.043 -28.781 -59.263 1.00 92.00 761 LEU A C 1
ATOM 6084 O O . LEU A 1 761 ? 38.291 -29.501 -60.226 1.00 92.00 761 LEU A O 1
ATOM 6088 N N . ALA A 1 762 ? 37.967 -27.453 -59.378 1.00 89.94 762 ALA A N 1
ATOM 6089 C CA . ALA A 1 762 ? 38.249 -26.756 -60.630 1.00 89.94 762 ALA A CA 1
ATOM 6090 C C . ALA A 1 762 ? 39.716 -26.924 -61.054 1.00 89.94 762 ALA A C 1
ATOM 6092 O O . ALA A 1 762 ? 39.987 -27.134 -62.234 1.00 89.94 762 ALA A O 1
ATOM 6093 N N . LEU A 1 763 ? 40.648 -26.873 -60.100 1.00 90.62 763 LEU A N 1
ATOM 6094 C CA . LEU A 1 763 ? 42.069 -27.102 -60.337 1.00 90.62 763 LEU A CA 1
ATOM 6095 C C . LEU A 1 763 ? 42.340 -28.549 -60.763 1.00 90.62 763 LEU A C 1
ATOM 6097 O O . LEU A 1 763 ? 43.057 -28.755 -61.736 1.00 90.62 763 LEU A O 1
ATOM 6101 N N . ASP A 1 764 ? 41.727 -29.531 -60.099 1.00 91.88 764 ASP A N 1
ATOM 6102 C CA . ASP A 1 764 ? 41.828 -30.949 -60.461 1.00 91.88 764 ASP A CA 1
ATOM 6103 C C . ASP A 1 764 ? 41.300 -31.191 -61.888 1.00 91.88 764 ASP A C 1
ATOM 6105 O O . ASP A 1 764 ? 41.907 -31.925 -62.668 1.00 91.88 764 ASP A O 1
ATOM 6109 N N . GLU A 1 765 ? 40.207 -30.528 -62.276 1.00 91.62 765 GLU A N 1
ATOM 6110 C CA . GLU A 1 765 ? 39.663 -30.598 -63.637 1.00 91.62 765 GLU A CA 1
ATOM 6111 C C . GLU A 1 765 ? 40.572 -29.916 -64.673 1.00 91.62 765 GLU A C 1
ATOM 6113 O O . GLU A 1 765 ? 40.732 -30.430 -65.782 1.00 91.62 765 GLU A O 1
ATOM 6118 N N . VAL A 1 766 ? 41.200 -28.783 -64.336 1.00 90.50 766 VAL A N 1
ATOM 6119 C CA . VAL A 1 766 ? 42.209 -28.141 -65.197 1.00 90.50 766 VAL A CA 1
ATOM 6120 C C . VAL A 1 766 ? 43.428 -29.045 -65.355 1.00 90.50 766 VAL A C 1
ATOM 6122 O O . VAL A 1 766 ? 43.852 -29.267 -66.484 1.00 90.50 766 VAL A O 1
ATOM 6125 N N . ALA A 1 767 ? 43.933 -29.632 -64.270 1.00 90.12 767 ALA A N 1
ATOM 6126 C CA . ALA A 1 767 ? 45.049 -30.572 -64.304 1.00 90.12 767 ALA A CA 1
ATOM 6127 C C . ALA A 1 767 ? 44.715 -31.823 -65.134 1.00 90.12 767 ALA A C 1
ATOM 6129 O O . ALA A 1 767 ? 45.545 -32.312 -65.901 1.00 90.12 767 ALA A O 1
ATOM 6130 N N . ARG A 1 768 ? 43.475 -32.325 -65.045 1.00 92.75 768 ARG A N 1
ATOM 6131 C CA . ARG A 1 768 ? 42.988 -33.430 -65.882 1.00 92.75 768 ARG A CA 1
ATOM 6132 C C . ARG A 1 768 ? 42.971 -33.048 -67.365 1.00 92.75 768 ARG A C 1
ATOM 6134 O O . ARG A 1 768 ? 43.482 -33.812 -68.178 1.00 92.75 768 ARG A O 1
ATOM 6141 N N . ARG A 1 769 ? 42.434 -31.873 -67.721 1.00 90.88 769 ARG A N 1
ATOM 6142 C CA . ARG A 1 769 ? 42.425 -31.371 -69.111 1.00 90.88 769 ARG A CA 1
ATOM 6143 C C . ARG A 1 769 ? 43.825 -31.106 -69.644 1.00 90.88 769 ARG A C 1
ATOM 6145 O O . ARG A 1 769 ? 44.102 -31.401 -70.800 1.00 90.88 769 ARG A O 1
ATOM 6152 N N . GLU A 1 770 ? 44.704 -30.554 -68.816 1.00 88.06 770 GLU A N 1
ATOM 6153 C CA . GLU A 1 770 ? 46.108 -30.353 -69.158 1.00 88.06 770 GLU A CA 1
ATOM 6154 C C . GLU A 1 770 ? 46.771 -31.694 -69.463 1.00 88.06 770 GLU A C 1
ATOM 6156 O O . GLU A 1 770 ? 47.393 -31.837 -70.513 1.00 88.06 770 GLU A O 1
ATOM 6161 N N . LYS A 1 771 ? 46.562 -32.706 -68.613 1.00 89.69 771 LYS A N 1
ATOM 6162 C CA . LYS A 1 771 ? 47.044 -34.063 -68.868 1.00 89.69 771 LYS A CA 1
ATOM 6163 C C . LYS A 1 771 ? 46.495 -34.627 -70.178 1.00 89.69 771 LYS A C 1
ATOM 6165 O O . LYS A 1 771 ? 47.275 -35.133 -70.972 1.00 89.69 771 LYS A O 1
ATOM 6170 N N . GLU A 1 772 ? 45.195 -34.498 -70.446 1.00 89.81 772 GLU A N 1
ATOM 6171 C CA . GLU A 1 772 ? 44.601 -34.938 -71.718 1.00 89.81 772 GLU A CA 1
ATOM 6172 C C . GLU A 1 772 ? 45.222 -34.232 -72.932 1.00 89.81 772 GLU A C 1
ATOM 6174 O O . GLU A 1 772 ? 45.489 -34.875 -73.945 1.00 89.81 772 GLU A O 1
ATOM 6179 N N . LEU A 1 773 ? 45.492 -32.926 -72.838 1.00 86.56 773 LEU A N 1
ATOM 6180 C CA . LEU A 1 773 ? 46.158 -32.160 -73.895 1.00 86.56 773 LEU A CA 1
ATOM 6181 C C . LEU A 1 773 ? 47.618 -32.580 -74.079 1.00 86.56 773 LEU A C 1
ATOM 6183 O O . LEU A 1 773 ? 48.090 -32.654 -75.213 1.00 86.56 773 LEU A O 1
ATOM 6187 N N . VAL A 1 774 ? 48.332 -32.862 -72.988 1.00 86.38 774 VAL A N 1
ATOM 6188 C CA . VAL A 1 774 ? 49.704 -33.381 -73.025 1.00 86.38 774 VAL A CA 1
ATOM 6189 C C . VAL A 1 774 ? 49.726 -34.775 -73.649 1.00 86.38 774 VAL A C 1
ATOM 6191 O O . VAL A 1 774 ? 50.511 -35.002 -74.569 1.00 86.38 774 VAL A O 1
ATOM 6194 N N . ASP A 1 775 ? 48.833 -35.672 -73.230 1.00 87.06 775 ASP A N 1
ATOM 6195 C CA . ASP A 1 775 ? 48.692 -37.023 -73.778 1.00 87.06 775 ASP A CA 1
ATOM 6196 C C . ASP A 1 775 ? 48.344 -36.962 -75.277 1.00 87.06 775 ASP A C 1
ATOM 6198 O O . ASP A 1 775 ? 48.983 -37.628 -76.095 1.00 87.06 775 ASP A O 1
ATOM 6202 N N . PHE A 1 776 ? 47.399 -36.101 -75.672 1.00 86.31 776 PHE A N 1
ATOM 6203 C CA . PHE A 1 776 ? 47.030 -35.867 -77.072 1.00 86.31 776 PHE A CA 1
ATOM 6204 C C . PHE A 1 776 ? 48.199 -35.314 -77.896 1.00 86.31 776 PHE A C 1
ATOM 6206 O O . PHE A 1 776 ? 48.513 -35.845 -78.965 1.00 86.31 776 PHE A O 1
ATOM 6213 N N . ARG A 1 777 ? 48.904 -34.297 -77.381 1.00 85.94 777 ARG A N 1
ATOM 6214 C CA . ARG A 1 777 ? 50.121 -33.745 -77.997 1.00 85.94 777 ARG A CA 1
ATOM 6215 C C . ARG A 1 777 ? 51.183 -34.828 -78.171 1.00 85.94 777 ARG A C 1
ATOM 6217 O O . ARG A 1 777 ? 51.823 -34.889 -79.218 1.00 85.94 777 ARG A O 1
ATOM 6224 N N . GLN A 1 778 ? 51.350 -35.701 -77.181 1.00 83.19 778 GLN A N 1
ATOM 6225 C CA . GLN A 1 778 ? 52.313 -36.794 -77.224 1.00 83.19 778 GLN A CA 1
ATOM 6226 C C . GLN A 1 778 ? 51.916 -37.876 -78.233 1.00 83.19 778 GLN A C 1
ATOM 6228 O O . GLN A 1 778 ? 52.796 -38.446 -78.871 1.00 83.19 778 GLN A O 1
ATOM 6233 N N . VAL A 1 779 ? 50.620 -38.163 -78.408 1.00 85.50 779 VAL A N 1
ATOM 6234 C CA . VAL A 1 779 ? 50.112 -39.056 -79.466 1.00 85.50 779 VAL A CA 1
ATOM 6235 C C . VAL A 1 779 ? 50.366 -38.460 -80.851 1.00 85.50 779 VAL A C 1
ATOM 6237 O O . VAL A 1 779 ? 50.924 -39.154 -81.698 1.00 85.50 779 VAL A O 1
ATOM 6240 N N . ILE A 1 780 ? 50.047 -37.180 -81.074 1.00 84.00 780 ILE A N 1
ATOM 6241 C CA . ILE A 1 780 ? 50.307 -36.501 -82.355 1.00 84.00 780 ILE A CA 1
ATOM 6242 C C . ILE A 1 780 ? 51.803 -36.488 -82.676 1.00 84.00 780 ILE A C 1
ATOM 6244 O O . ILE A 1 780 ? 52.192 -36.850 -83.785 1.00 84.00 780 ILE A O 1
ATOM 6248 N N . ALA A 1 781 ? 52.654 -36.126 -81.712 1.00 82.56 781 ALA A N 1
ATOM 6249 C CA . ALA A 1 781 ? 54.102 -36.158 -81.898 1.00 82.56 781 ALA A CA 1
ATOM 6250 C C . ALA A 1 781 ? 54.584 -37.561 -82.317 1.00 82.56 781 ALA A C 1
ATOM 6252 O O . ALA A 1 781 ? 55.387 -37.687 -83.240 1.00 82.56 781 ALA A O 1
ATOM 6253 N N . ARG A 1 782 ? 54.009 -38.617 -81.719 1.00 82.44 782 ARG A N 1
ATOM 6254 C CA . ARG A 1 782 ? 54.281 -40.031 -82.045 1.00 82.44 782 ARG A CA 1
ATOM 6255 C C . ARG A 1 782 ? 53.880 -40.367 -83.476 1.00 82.44 782 ARG A C 1
ATOM 6257 O O . ARG A 1 782 ? 54.677 -40.937 -84.212 1.00 82.44 782 ARG A O 1
ATOM 6264 N N . MET A 1 783 ? 52.669 -39.977 -83.878 1.00 81.50 783 MET A N 1
ATOM 6265 C CA . MET A 1 783 ? 52.142 -40.197 -85.230 1.00 81.50 783 MET A CA 1
ATOM 6266 C C . MET A 1 783 ? 52.952 -39.465 -86.310 1.00 81.50 783 MET A C 1
ATOM 6268 O O . MET A 1 783 ? 53.039 -39.946 -87.434 1.00 81.50 783 MET A O 1
ATOM 6272 N N . LEU A 1 784 ? 53.574 -38.332 -85.974 1.00 80.69 784 LEU A N 1
ATOM 6273 C CA . LEU A 1 784 ? 54.431 -37.554 -86.877 1.00 80.69 784 LEU A CA 1
ATOM 6274 C C . LEU A 1 784 ? 55.906 -37.991 -86.855 1.00 80.69 784 LEU A C 1
ATOM 6276 O O . LEU A 1 784 ? 56.740 -37.339 -87.491 1.00 80.69 784 LEU A O 1
ATOM 6280 N N . GLY A 1 785 ? 56.250 -39.047 -86.106 1.00 78.25 785 GLY A N 1
ATOM 6281 C CA . GLY A 1 785 ? 57.620 -39.549 -85.969 1.00 78.25 785 GLY A CA 1
ATOM 6282 C C . GLY A 1 785 ? 58.573 -38.557 -85.294 1.00 78.25 785 GLY A C 1
ATOM 6283 O O . GLY A 1 785 ? 59.747 -38.486 -85.661 1.00 78.25 785 GLY A O 1
ATOM 6284 N N . LEU A 1 786 ? 58.064 -37.705 -84.399 1.00 79.38 786 LEU A N 1
ATOM 6285 C CA . LEU A 1 786 ? 58.872 -36.814 -83.563 1.00 79.38 786 LEU A CA 1
ATOM 6286 C C . LEU A 1 786 ? 59.355 -37.594 -82.332 1.00 79.38 786 LEU A C 1
ATOM 6288 O O . LEU A 1 786 ? 58.602 -38.383 -81.758 1.00 79.38 786 LEU A O 1
ATOM 6292 N N . GLU A 1 787 ? 60.609 -37.394 -81.929 1.00 68.31 787 GLU A N 1
ATOM 6293 C CA . GLU A 1 787 ? 61.183 -38.078 -80.768 1.00 68.31 787 GLU A CA 1
ATOM 6294 C C . GLU A 1 787 ? 60.545 -37.566 -79.470 1.00 68.31 787 GLU A C 1
ATOM 6296 O O . GLU A 1 787 ? 60.665 -36.402 -79.097 1.00 68.31 787 GLU A O 1
ATOM 6301 N N . ILE A 1 788 ? 59.838 -38.453 -78.772 1.00 65.00 788 ILE A N 1
ATOM 6302 C CA . ILE A 1 788 ? 59.077 -38.121 -77.555 1.00 65.00 788 ILE A CA 1
ATOM 6303 C C . ILE A 1 788 ? 59.925 -38.224 -76.282 1.00 65.00 788 ILE A C 1
ATOM 6305 O O . ILE A 1 788 ? 59.520 -37.752 -75.221 1.00 65.00 788 ILE A O 1
ATOM 6309 N N . HIS A 1 789 ? 61.091 -38.864 -76.363 1.00 63.09 789 HIS A N 1
ATOM 6310 C CA . HIS A 1 789 ? 61.964 -39.109 -75.212 1.00 63.09 789 HIS A CA 1
ATOM 6311 C C . HIS A 1 789 ? 62.821 -37.891 -74.838 1.00 63.09 789 HIS A C 1
ATOM 6313 O O . HIS A 1 789 ? 63.447 -37.878 -73.781 1.00 63.09 789 HIS A O 1
ATOM 6319 N N . THR A 1 790 ? 62.815 -36.858 -75.679 1.00 57.78 790 THR A N 1
ATOM 6320 C CA . THR A 1 790 ? 63.493 -35.581 -75.467 1.00 57.78 790 THR A CA 1
ATOM 6321 C C . THR A 1 790 ? 62.501 -34.503 -75.038 1.00 57.78 790 THR A C 1
ATOM 6323 O O . THR A 1 790 ? 61.355 -34.467 -75.483 1.00 57.78 790 THR A O 1
ATOM 6326 N N . LEU A 1 791 ? 62.954 -33.637 -74.132 1.00 56.06 791 LEU A N 1
ATOM 6327 C CA . LEU A 1 791 ? 62.202 -32.556 -73.497 1.00 56.06 791 LEU A CA 1
ATOM 6328 C C . LEU A 1 791 ? 61.274 -31.813 -74.487 1.00 56.06 791 LEU A C 1
ATOM 6330 O O . LEU A 1 791 ? 61.740 -31.250 -75.470 1.00 56.06 791 LEU A O 1
ATOM 6334 N N . ALA A 1 792 ? 59.969 -31.829 -74.192 1.00 64.44 792 ALA A N 1
ATOM 6335 C CA . ALA A 1 792 ? 58.889 -31.032 -74.789 1.00 64.44 792 ALA A CA 1
ATOM 6336 C C . ALA A 1 792 ? 59.053 -30.637 -76.276 1.00 64.44 792 ALA A C 1
ATOM 6338 O O . ALA A 1 792 ? 59.431 -29.509 -76.574 1.00 64.44 792 ALA A O 1
ATOM 6339 N N . VAL A 1 793 ? 58.626 -31.508 -77.201 1.00 69.81 793 VAL A N 1
ATOM 6340 C CA . VAL A 1 793 ? 58.535 -31.220 -78.652 1.00 69.81 793 VAL A CA 1
ATOM 6341 C C . VAL A 1 793 ? 57.811 -29.887 -78.910 1.00 69.81 793 VAL A C 1
ATOM 6343 O O . VAL A 1 793 ? 56.598 -29.823 -78.674 1.00 69.81 793 VAL A O 1
ATOM 6346 N N . PRO A 1 794 ? 58.483 -28.812 -79.357 1.00 79.62 794 PRO A N 1
ATOM 6347 C CA . PRO A 1 794 ? 57.866 -27.497 -79.489 1.00 79.62 794 PRO A CA 1
ATOM 6348 C C . PRO A 1 794 ? 56.647 -27.504 -80.419 1.00 79.62 794 PRO A C 1
ATOM 6350 O O . PRO A 1 794 ? 56.644 -28.171 -81.453 1.00 79.62 794 PRO A O 1
ATOM 6353 N N . ASN A 1 795 ? 55.610 -26.725 -80.084 1.00 79.00 795 ASN A N 1
ATOM 6354 C CA . ASN A 1 795 ? 54.361 -26.703 -80.859 1.00 79.00 795 ASN A CA 1
ATOM 6355 C C . ASN A 1 795 ? 54.597 -26.380 -82.343 1.00 79.00 795 ASN A C 1
ATOM 6357 O O . ASN A 1 795 ? 53.928 -26.947 -83.202 1.00 79.00 795 ASN A O 1
ATOM 6361 N N . TYR A 1 796 ? 55.574 -25.521 -82.651 1.00 83.38 796 TYR A N 1
ATOM 6362 C CA . TYR A 1 796 ? 55.895 -25.151 -84.028 1.00 83.38 796 TYR A CA 1
ATOM 6363 C C . TYR A 1 796 ? 56.441 -26.329 -84.859 1.00 83.38 796 TYR A C 1
ATOM 6365 O O . TYR A 1 796 ? 56.188 -26.374 -86.057 1.00 83.38 796 TYR A O 1
ATOM 6373 N N . GLU A 1 797 ? 57.131 -27.309 -84.259 1.00 80.50 797 GLU A N 1
ATOM 6374 C CA . GLU A 1 797 ? 57.642 -28.486 -84.983 1.00 80.50 797 GLU A CA 1
ATOM 6375 C C . GLU A 1 797 ? 56.523 -29.470 -85.337 1.00 80.50 797 GLU A C 1
ATOM 6377 O O . GLU A 1 797 ? 56.490 -30.011 -86.445 1.00 80.50 797 GLU A O 1
ATOM 6382 N N . ILE A 1 798 ? 55.579 -29.669 -84.409 1.00 81.69 798 ILE A N 1
ATOM 6383 C CA . ILE A 1 798 ? 54.366 -30.466 -84.635 1.00 81.69 798 ILE A CA 1
ATOM 6384 C C . ILE A 1 798 ? 53.536 -29.830 -85.752 1.00 81.69 798 ILE A C 1
ATOM 6386 O O . ILE A 1 798 ? 53.151 -30.518 -86.699 1.00 81.69 798 ILE A O 1
ATOM 6390 N N . ILE A 1 799 ? 53.307 -28.515 -85.666 1.00 82.06 799 ILE A N 1
ATOM 6391 C CA . ILE A 1 799 ? 52.560 -27.749 -86.671 1.00 82.06 799 ILE A CA 1
ATOM 6392 C C . ILE A 1 799 ? 53.259 -27.838 -88.033 1.00 82.06 799 ILE A C 1
ATOM 6394 O O . ILE A 1 799 ? 52.621 -28.236 -89.000 1.00 82.06 799 ILE A O 1
ATOM 6398 N N . ALA A 1 800 ? 54.571 -27.601 -88.114 1.00 82.19 800 ALA A N 1
ATOM 6399 C CA . ALA A 1 800 ? 55.308 -27.653 -89.378 1.00 82.19 800 ALA A CA 1
ATOM 6400 C C . ALA A 1 800 ? 55.288 -29.046 -90.041 1.00 82.19 800 ALA A C 1
ATOM 6402 O O . ALA A 1 800 ? 55.245 -29.153 -91.270 1.00 82.19 800 ALA A O 1
ATOM 6403 N N . ARG A 1 801 ? 55.316 -30.140 -89.260 1.00 81.69 801 ARG A N 1
ATOM 6404 C CA . ARG A 1 801 ? 55.179 -31.503 -89.811 1.00 81.69 801 ARG A CA 1
ATOM 6405 C C . ARG A 1 801 ? 53.750 -31.813 -90.251 1.00 81.69 801 ARG A C 1
ATOM 6407 O O . ARG A 1 801 ? 53.586 -32.435 -91.298 1.00 81.69 801 ARG A O 1
ATOM 6414 N N . LEU A 1 802 ? 52.738 -31.364 -89.505 1.00 82.06 802 LEU A N 1
ATOM 6415 C CA . LEU A 1 802 ? 51.337 -31.466 -89.928 1.00 82.06 802 LEU A CA 1
ATOM 6416 C C . LEU A 1 802 ? 51.089 -30.682 -91.212 1.00 82.06 802 LEU A C 1
ATOM 6418 O O . LEU A 1 802 ? 50.500 -31.228 -92.134 1.00 82.06 802 LEU A O 1
ATOM 6422 N N . GLU A 1 80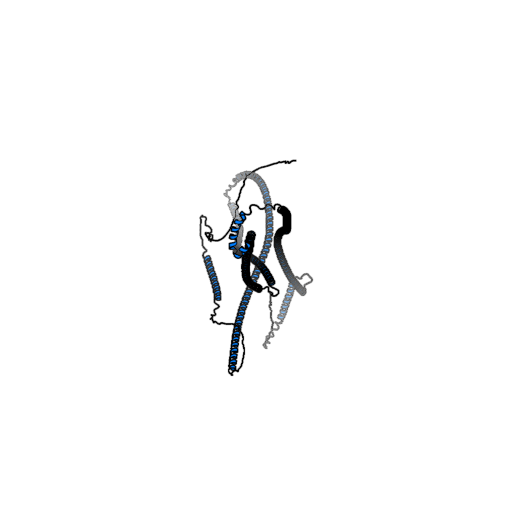3 ? 51.589 -29.454 -91.317 1.00 83.75 803 GLU A N 1
ATOM 6423 C CA . GLU A 1 803 ? 51.500 -28.642 -92.531 1.00 83.75 803 GLU A CA 1
ATOM 6424 C C . GLU A 1 803 ? 52.168 -29.339 -93.717 1.00 83.75 803 GLU A C 1
ATOM 6426 O O . GLU A 1 803 ? 51.581 -29.402 -94.792 1.00 83.75 803 GLU A O 1
ATOM 6431 N N . LYS A 1 804 ? 53.349 -29.947 -93.534 1.00 81.50 804 LYS A N 1
ATOM 6432 C CA . LYS A 1 804 ? 53.987 -30.760 -94.585 1.00 81.50 804 LYS A CA 1
ATOM 6433 C C . LYS A 1 804 ? 53.158 -31.984 -94.974 1.00 81.50 804 LYS A C 1
ATOM 6435 O O . LYS A 1 804 ? 53.057 -32.263 -96.163 1.00 81.50 804 LYS A O 1
ATOM 6440 N N . LEU A 1 805 ? 52.562 -32.698 -94.015 1.00 83.38 805 LEU A N 1
ATOM 6441 C CA . LEU A 1 805 ? 51.703 -33.858 -94.281 1.00 83.38 805 LEU A CA 1
ATOM 6442 C C . LEU A 1 805 ? 50.420 -33.447 -95.020 1.00 83.38 805 LEU A C 1
ATOM 6444 O O . LEU A 1 805 ? 50.044 -34.080 -96.000 1.00 83.38 805 LEU A O 1
ATOM 6448 N N . VAL A 1 806 ? 49.779 -32.363 -94.581 1.00 79.38 806 VAL A N 1
ATOM 6449 C CA . VAL A 1 806 ? 48.584 -31.782 -95.203 1.00 79.38 806 VAL A CA 1
ATOM 6450 C C . VAL A 1 806 ? 48.909 -31.277 -96.606 1.00 79.38 806 VAL A C 1
ATOM 6452 O O . VAL A 1 806 ? 48.169 -31.564 -97.538 1.00 79.38 806 VAL A O 1
ATOM 6455 N N . ASN A 1 807 ? 50.042 -30.602 -96.797 1.00 80.44 807 ASN A N 1
ATOM 6456 C CA . ASN A 1 807 ? 50.491 -30.148 -98.112 1.00 80.44 807 ASN A CA 1
ATOM 6457 C C . ASN A 1 807 ? 50.871 -31.317 -99.028 1.00 80.44 807 ASN A C 1
ATOM 6459 O O . ASN A 1 807 ? 50.554 -31.275 -100.211 1.00 80.44 807 ASN A O 1
ATOM 6463 N N . ALA A 1 808 ? 51.480 -32.383 -98.502 1.00 76.69 808 ALA A N 1
ATOM 6464 C CA . ALA A 1 808 ? 51.738 -33.610 -99.251 1.00 76.69 808 ALA A CA 1
ATOM 6465 C C . ALA A 1 808 ? 50.434 -34.329 -99.628 1.00 76.69 808 ALA A C 1
ATOM 6467 O O . ALA A 1 808 ? 50.312 -34.807 -100.749 1.00 76.69 808 ALA A O 1
ATOM 6468 N N . HIS A 1 809 ? 49.436 -34.354 -98.739 1.00 76.38 809 HIS A N 1
ATOM 6469 C CA . HIS A 1 809 ? 48.105 -34.868 -99.047 1.00 76.38 809 HIS A CA 1
ATOM 6470 C C . HIS A 1 809 ? 47.399 -33.997 -100.091 1.00 76.38 809 HIS A C 1
ATOM 6472 O O . HIS A 1 809 ? 46.836 -34.540 -101.032 1.00 76.38 809 HIS A O 1
ATOM 6478 N N . HIS A 1 810 ? 47.458 -32.665 -99.996 1.00 76.69 810 HIS A N 1
ATOM 6479 C CA . HIS A 1 810 ? 46.923 -31.761 -101.019 1.00 76.69 810 HIS A CA 1
ATOM 6480 C C . HIS A 1 810 ? 47.634 -31.936 -102.365 1.00 76.69 810 HIS A C 1
ATOM 6482 O O . HIS A 1 810 ? 46.964 -31.984 -103.390 1.00 76.69 810 HIS A O 1
ATOM 6488 N N . ALA A 1 811 ? 48.959 -32.105 -102.374 1.00 70.12 811 ALA A N 1
ATOM 6489 C CA . ALA A 1 811 ? 49.729 -32.394 -103.580 1.00 70.12 811 ALA A CA 1
ATOM 6490 C C . ALA A 1 811 ? 49.377 -33.770 -104.161 1.00 70.12 811 ALA A C 1
ATOM 6492 O O . ALA A 1 811 ? 49.158 -33.881 -105.364 1.00 70.12 811 ALA A O 1
ATOM 6493 N N . HIS A 1 812 ? 49.244 -34.806 -103.328 1.00 68.44 812 HIS A N 1
ATOM 6494 C CA . HIS A 1 812 ? 48.804 -36.130 -103.763 1.00 68.44 812 HIS A CA 1
ATOM 6495 C C . HIS A 1 812 ? 47.379 -36.075 -104.310 1.00 68.44 812 HIS A C 1
ATOM 6497 O O . HIS A 1 812 ? 47.153 -36.600 -105.391 1.00 68.44 812 HIS A O 1
ATOM 6503 N N . THR A 1 813 ? 46.461 -35.387 -103.625 1.00 70.62 813 THR A N 1
ATOM 6504 C CA . THR A 1 813 ? 45.063 -35.200 -104.038 1.00 70.62 813 THR A CA 1
ATOM 6505 C C . THR A 1 813 ? 44.996 -34.466 -105.376 1.00 70.62 813 THR A C 1
ATOM 6507 O O . THR A 1 813 ? 44.301 -34.919 -106.279 1.00 70.62 813 THR A O 1
ATOM 6510 N N . ALA A 1 814 ? 45.777 -33.393 -105.544 1.00 63.31 814 ALA A N 1
ATOM 6511 C CA . ALA A 1 814 ? 45.906 -32.658 -106.802 1.00 63.31 814 ALA A CA 1
ATOM 6512 C C . ALA A 1 814 ? 46.527 -33.509 -107.925 1.00 63.31 814 ALA A C 1
ATOM 6514 O O . ALA A 1 814 ? 46.123 -33.386 -109.076 1.00 63.31 814 ALA A O 1
ATOM 6515 N N . THR A 1 815 ? 47.458 -34.412 -107.600 1.00 60.94 815 THR A N 1
ATOM 6516 C CA . THR A 1 815 ? 48.066 -35.338 -108.570 1.00 60.94 815 THR A CA 1
ATOM 6517 C C . THR A 1 815 ? 47.091 -36.454 -108.964 1.00 60.94 815 THR A C 1
ATOM 6519 O O . THR A 1 815 ? 46.986 -36.763 -110.143 1.00 60.94 815 THR A O 1
ATOM 6522 N N . THR A 1 816 ? 46.309 -37.015 -108.032 1.00 60.19 816 THR A N 1
ATOM 6523 C CA . THR A 1 816 ? 45.226 -37.970 -108.350 1.00 60.19 816 THR A CA 1
ATOM 6524 C C . THR A 1 816 ? 44.116 -37.318 -109.167 1.00 60.19 816 THR A C 1
ATOM 6526 O O . THR A 1 816 ? 43.692 -37.901 -110.155 1.00 60.19 816 THR A O 1
ATOM 6529 N N . LEU A 1 817 ? 43.728 -36.078 -108.848 1.00 59.16 817 LEU A N 1
ATOM 6530 C CA . LEU A 1 817 ? 42.789 -35.302 -109.667 1.00 59.16 817 LEU A CA 1
ATOM 6531 C C . LEU A 1 817 ? 43.365 -34.980 -111.059 1.00 59.16 817 LEU A C 1
ATOM 6533 O O . LEU A 1 817 ? 42.611 -34.944 -112.026 1.00 59.16 817 LEU A O 1
ATOM 6537 N N . GLY A 1 818 ? 44.686 -34.801 -111.188 1.00 59.31 818 GLY A N 1
ATOM 6538 C CA . GLY A 1 818 ? 45.392 -34.618 -112.465 1.00 59.31 818 GLY A CA 1
ATOM 6539 C C . GLY A 1 818 ? 45.523 -35.890 -113.320 1.00 59.31 818 GLY A C 1
ATOM 6540 O O . GLY A 1 818 ? 45.590 -35.803 -114.542 1.00 59.31 818 GLY A O 1
ATOM 6541 N N . VAL A 1 819 ? 45.530 -37.076 -112.702 1.00 57.91 819 VAL A N 1
ATOM 6542 C CA . VAL A 1 819 ? 45.536 -38.376 -113.403 1.00 57.91 819 VAL A CA 1
ATOM 6543 C C . VAL A 1 819 ? 44.113 -38.814 -113.772 1.00 57.91 819 VAL A C 1
ATOM 6545 O O . VAL A 1 819 ? 43.924 -39.422 -114.822 1.00 57.91 819 VAL A O 1
ATOM 6548 N N . GLU A 1 820 ? 43.103 -38.444 -112.979 1.00 55.62 820 GLU A N 1
ATOM 6549 C CA . GLU A 1 820 ? 41.688 -38.643 -113.329 1.00 55.62 820 GLU A CA 1
ATOM 6550 C C . GLU A 1 820 ? 41.230 -37.702 -114.462 1.00 55.62 820 GLU A C 1
ATOM 6552 O O . GLU A 1 820 ? 40.494 -38.132 -115.342 1.00 55.62 820 GLU A O 1
ATOM 6557 N N . THR A 1 821 ? 41.745 -36.468 -114.542 1.00 55.34 821 THR A N 1
ATOM 6558 C CA . THR A 1 821 ? 41.426 -35.536 -115.648 1.00 55.34 821 THR A CA 1
ATOM 6559 C C . THR A 1 821 ? 42.162 -35.830 -116.965 1.00 55.34 821 THR A C 1
ATOM 6561 O O . THR A 1 821 ? 41.668 -35.461 -118.023 1.00 55.34 821 THR A O 1
ATOM 6564 N N . ALA A 1 822 ? 43.288 -36.555 -116.952 1.00 52.28 822 ALA A N 1
ATOM 6565 C CA . ALA A 1 822 ? 44.016 -36.956 -118.167 1.00 52.28 822 ALA A CA 1
ATOM 6566 C C . ALA A 1 822 ? 43.526 -38.281 -118.799 1.00 52.28 822 ALA A C 1
ATOM 6568 O O . ALA A 1 822 ? 43.949 -38.626 -119.904 1.00 52.28 822 ALA A O 1
ATOM 6569 N N . LEU A 1 823 ? 42.645 -39.027 -118.119 1.00 53.47 823 LEU A N 1
ATOM 6570 C CA . LEU A 1 823 ? 42.049 -40.273 -118.625 1.00 53.47 823 LEU A CA 1
ATOM 6571 C C . LEU A 1 823 ? 40.635 -40.087 -119.210 1.00 53.47 823 LEU A C 1
ATOM 6573 O O . LEU A 1 823 ? 40.196 -40.948 -119.972 1.00 53.47 823 LEU A O 1
ATOM 6577 N N . ASP A 1 824 ? 39.969 -38.956 -118.951 1.00 54.44 824 ASP A N 1
ATOM 6578 C CA . ASP A 1 824 ? 38.614 -38.670 -119.455 1.00 54.44 824 ASP A CA 1
ATOM 6579 C C . ASP A 1 824 ? 38.584 -37.932 -120.817 1.00 54.44 824 ASP A C 1
ATOM 6581 O O . ASP A 1 824 ? 37.629 -38.091 -121.579 1.00 54.44 824 ASP A O 1
ATOM 6585 N N . ASP A 1 825 ? 39.649 -37.222 -121.212 1.00 50.41 825 ASP A N 1
ATOM 6586 C CA . ASP A 1 825 ? 39.654 -36.383 -122.431 1.00 50.41 825 ASP A CA 1
ATOM 6587 C C . ASP A 1 825 ? 39.887 -37.141 -123.761 1.00 50.41 825 ASP A C 1
ATOM 6589 O O . ASP A 1 825 ? 39.713 -36.570 -124.836 1.00 50.41 825 ASP A O 1
ATOM 6593 N N . ASN A 1 826 ? 40.210 -38.443 -123.733 1.00 48.50 826 ASN A N 1
ATOM 6594 C CA . ASN A 1 826 ? 40.467 -39.252 -124.944 1.00 48.50 826 ASN A CA 1
ATOM 6595 C C . ASN A 1 826 ? 39.431 -40.359 -125.230 1.00 48.50 826 ASN A C 1
ATOM 6597 O O . ASN A 1 826 ? 39.605 -41.127 -126.177 1.00 48.50 826 ASN A O 1
ATOM 6601 N N . PHE A 1 827 ? 38.331 -40.435 -124.471 1.00 46.50 827 PHE A N 1
ATOM 6602 C CA . PHE A 1 827 ? 37.236 -41.389 -124.734 1.00 46.50 827 PHE A CA 1
ATOM 6603 C C . PHE A 1 827 ? 35.899 -40.711 -125.100 1.00 46.50 827 PHE A C 1
ATOM 6605 O O . PHE A 1 827 ? 34.952 -41.377 -125.519 1.00 46.50 827 PHE A O 1
ATOM 6612 N N . VAL A 1 828 ? 35.825 -39.376 -125.011 1.00 53.78 828 VAL A N 1
ATOM 6613 C CA . VAL A 1 828 ? 34.578 -38.598 -125.164 1.00 53.78 828 VAL A CA 1
ATOM 6614 C C . VAL A 1 828 ? 34.361 -38.047 -126.587 1.00 53.78 828 VAL A C 1
ATOM 6616 O O . VAL A 1 828 ? 33.244 -37.681 -126.934 1.00 53.78 828 VAL A O 1
ATOM 6619 N N . ALA A 1 829 ? 35.349 -38.122 -127.486 1.00 50.38 829 ALA A N 1
ATOM 6620 C CA . ALA A 1 829 ? 35.202 -37.677 -128.884 1.00 50.38 829 ALA A CA 1
ATOM 6621 C C . ALA A 1 829 ? 34.591 -38.725 -129.851 1.00 50.38 829 ALA A C 1
ATOM 6623 O O . ALA A 1 829 ? 34.335 -38.414 -131.010 1.00 50.38 829 ALA A O 1
ATOM 6624 N N . GLY A 1 830 ? 34.353 -39.968 -129.405 1.00 50.50 830 GLY A N 1
ATOM 6625 C CA . GLY A 1 830 ? 33.870 -41.071 -130.259 1.00 50.50 830 GLY A CA 1
ATOM 6626 C C . GLY A 1 830 ? 32.452 -41.578 -129.972 1.00 50.50 830 GLY A C 1
ATOM 6627 O O . GLY A 1 830 ? 31.975 -42.465 -130.674 1.00 50.50 830 GLY A O 1
ATOM 6628 N N . TYR A 1 831 ? 31.772 -41.058 -128.945 1.00 45.81 831 TYR A N 1
ATOM 6629 C CA . TYR A 1 831 ? 30.491 -41.608 -128.468 1.00 45.81 831 TYR A CA 1
ATOM 6630 C C . TYR A 1 831 ? 29.371 -40.564 -128.317 1.00 45.81 831 TYR A C 1
ATOM 6632 O O . TYR A 1 831 ? 28.341 -40.846 -127.701 1.00 45.81 831 TYR A O 1
ATOM 6640 N N . GLU A 1 832 ? 29.528 -39.382 -128.923 1.00 49.66 832 GLU A N 1
ATOM 6641 C CA . GLU A 1 832 ? 28.442 -38.400 -129.076 1.00 49.66 832 GLU A CA 1
ATOM 6642 C C . GLU A 1 832 ? 27.507 -38.707 -130.267 1.00 49.66 832 GLU A C 1
ATOM 6644 O O . GLU A 1 832 ? 26.394 -38.188 -130.316 1.00 49.66 832 GLU A O 1
ATOM 6649 N N . ASP A 1 833 ? 27.861 -39.660 -131.140 1.00 48.34 833 ASP A N 1
ATOM 6650 C CA . ASP A 1 833 ? 27.023 -40.079 -132.281 1.00 48.34 833 ASP A CA 1
ATOM 6651 C C . ASP A 1 833 ? 26.061 -41.258 -131.987 1.00 48.34 833 ASP A C 1
ATOM 6653 O O . ASP A 1 833 ? 25.251 -41.631 -132.836 1.00 48.34 833 ASP A O 1
ATOM 6657 N N . ALA A 1 834 ? 26.067 -41.834 -130.773 1.00 44.88 834 ALA A N 1
ATOM 6658 C CA . ALA A 1 834 ? 25.332 -43.079 -130.468 1.00 44.88 834 ALA A CA 1
ATOM 6659 C C . ALA A 1 834 ? 24.311 -43.026 -129.308 1.00 44.88 834 ALA A C 1
ATOM 6661 O O . ALA A 1 834 ? 23.683 -44.042 -129.008 1.00 44.88 834 ALA A O 1
ATOM 6662 N N . ARG A 1 835 ? 24.061 -41.873 -128.665 1.00 41.41 835 ARG A N 1
ATOM 6663 C CA . ARG A 1 835 ? 23.142 -41.790 -127.500 1.00 41.41 835 ARG A CA 1
ATOM 6664 C C . ARG A 1 835 ? 21.857 -40.986 -127.718 1.00 41.41 835 ARG A C 1
ATOM 6666 O O . ARG A 1 835 ? 21.217 -40.537 -126.771 1.00 41.41 835 ARG A O 1
ATOM 6673 N N . ARG A 1 836 ? 21.405 -40.930 -128.977 1.00 43.78 836 ARG A N 1
ATOM 6674 C CA . ARG A 1 836 ? 20.047 -40.515 -129.390 1.00 43.78 836 ARG A CA 1
ATOM 6675 C C . ARG A 1 836 ? 18.919 -41.482 -128.990 1.00 43.78 836 ARG A C 1
ATOM 6677 O O . ARG A 1 836 ? 17.781 -41.279 -129.400 1.00 43.78 836 ARG A O 1
ATOM 6684 N N . PHE A 1 837 ? 19.170 -42.493 -128.160 1.00 36.88 837 PHE A N 1
ATOM 6685 C CA . PHE A 1 837 ? 18.135 -43.431 -127.732 1.00 36.88 837 PHE A CA 1
ATOM 6686 C C . PHE A 1 837 ? 18.256 -43.770 -126.236 1.00 36.88 837 PHE A C 1
ATOM 6688 O O . PHE A 1 837 ? 19.275 -44.294 -125.802 1.00 36.88 837 PHE A O 1
ATOM 6695 N N . LEU A 1 838 ? 17.147 -43.542 -125.509 1.00 41.47 838 LEU A N 1
ATOM 6696 C CA . LEU A 1 838 ? 16.762 -44.091 -124.187 1.00 41.47 838 LEU A CA 1
ATOM 6697 C C . LEU A 1 838 ? 17.205 -43.262 -122.954 1.00 41.47 838 LEU A C 1
ATOM 6699 O O . LEU A 1 838 ? 18.335 -43.358 -122.499 1.00 41.47 838 LEU A O 1
ATOM 6703 N N . LYS A 1 839 ? 16.426 -42.267 -122.492 1.00 35.19 839 LYS A N 1
ATOM 6704 C CA . LYS A 1 839 ? 15.223 -42.283 -121.609 1.00 35.19 839 LYS A CA 1
ATOM 6705 C C . LYS A 1 839 ? 15.438 -42.704 -120.130 1.00 35.19 839 LYS A C 1
ATOM 6707 O O . LYS A 1 839 ? 15.947 -43.776 -119.845 1.00 35.19 839 LYS A O 1
ATOM 6712 N N . THR A 1 840 ? 14.871 -41.843 -119.259 1.00 37.22 840 THR A N 1
ATOM 6713 C CA . THR A 1 840 ? 14.251 -42.036 -117.914 1.00 37.22 840 THR A CA 1
ATOM 6714 C C . THR A 1 840 ? 15.113 -42.130 -116.635 1.00 37.22 840 THR A C 1
ATOM 6716 O O . THR A 1 840 ? 15.621 -43.189 -116.307 1.00 37.22 840 THR A O 1
ATOM 6719 N N . SER A 1 841 ? 15.215 -41.005 -115.893 1.00 33.34 841 SER A N 1
ATOM 6720 C CA . SER A 1 841 ? 14.570 -40.674 -114.580 1.00 33.34 841 SER A CA 1
ATOM 6721 C C . SER A 1 841 ? 14.256 -41.809 -113.564 1.00 33.34 841 SER A C 1
ATOM 6723 O O . SER A 1 841 ? 13.901 -42.898 -113.999 1.00 33.34 841 SER A O 1
ATOM 6725 N N . PRO A 1 842 ? 13.992 -41.525 -112.261 1.00 53.59 842 PRO A N 1
ATOM 6726 C CA . PRO A 1 842 ? 14.725 -40.769 -111.217 1.00 53.59 842 PRO A CA 1
ATOM 6727 C C . PRO A 1 842 ? 14.772 -41.538 -109.855 1.00 53.59 842 PRO A C 1
ATOM 6729 O O . PRO A 1 842 ? 14.073 -42.538 -109.713 1.00 53.59 842 PRO A O 1
ATOM 6732 N N . ARG A 1 843 ? 15.467 -41.028 -108.808 1.00 33.72 843 ARG A N 1
ATOM 6733 C CA . ARG A 1 843 ? 14.945 -40.916 -107.404 1.00 33.72 843 ARG A CA 1
ATOM 6734 C C . ARG A 1 843 ? 15.977 -40.515 -106.322 1.00 33.72 843 ARG A C 1
ATOM 6736 O O . ARG A 1 843 ? 16.985 -41.173 -106.120 1.00 33.72 843 ARG A O 1
ATOM 6743 N N . SER A 1 844 ? 15.599 -39.485 -105.559 1.00 35.22 844 SER A N 1
ATOM 6744 C CA . SER A 1 844 ? 15.850 -39.223 -104.114 1.00 35.22 844 SER A CA 1
ATOM 6745 C C . SER A 1 844 ? 14.807 -40.034 -103.273 1.00 35.22 844 SER A C 1
ATOM 6747 O O . SER A 1 844 ? 13.917 -40.572 -103.946 1.00 35.22 844 SER A O 1
ATOM 6749 N N . PRO A 1 845 ? 14.745 -40.139 -101.905 1.00 53.38 845 PRO A N 1
ATOM 6750 C CA . PRO A 1 845 ? 15.314 -39.279 -100.832 1.00 53.38 845 PRO A CA 1
ATOM 6751 C C . PRO A 1 845 ? 15.680 -39.942 -99.460 1.00 53.38 845 PRO A C 1
ATOM 6753 O O . PRO A 1 845 ? 15.454 -41.132 -99.260 1.00 53.38 845 PRO A O 1
ATOM 6756 N N . ARG A 1 846 ? 16.133 -39.118 -98.479 1.00 35.22 846 ARG A N 1
ATOM 6757 C CA . ARG A 1 846 ? 15.889 -39.110 -96.988 1.00 35.22 846 ARG A CA 1
ATOM 6758 C C . ARG A 1 846 ? 17.168 -38.731 -96.199 1.00 35.22 846 ARG A C 1
ATOM 6760 O O . ARG A 1 846 ? 18.244 -39.040 -96.673 1.00 35.22 846 ARG A O 1
ATOM 6767 N N . ARG A 1 847 ? 17.208 -38.226 -94.950 1.00 34.69 847 ARG A N 1
ATOM 6768 C CA . ARG A 1 847 ? 16.413 -37.373 -94.014 1.00 34.69 847 ARG A CA 1
ATOM 6769 C C . ARG A 1 847 ? 17.076 -37.538 -92.617 1.00 34.69 847 ARG A C 1
ATOM 6771 O O . ARG A 1 847 ? 17.148 -38.681 -92.193 1.00 34.69 847 ARG A O 1
ATOM 6778 N N . ALA A 1 848 ? 17.454 -36.464 -91.895 1.00 35.53 848 ALA A N 1
ATOM 6779 C CA . ALA A 1 848 ? 17.502 -36.300 -90.405 1.00 35.53 848 ALA A CA 1
ATOM 6780 C C . ALA A 1 848 ? 18.360 -35.057 -90.038 1.00 35.53 848 ALA A C 1
ATOM 6782 O O . ALA A 1 848 ? 19.483 -34.959 -90.506 1.00 35.53 848 ALA A O 1
ATOM 6783 N N . ARG A 1 849 ? 17.809 -33.971 -89.465 1.00 36.78 849 ARG A N 1
ATOM 6784 C CA . ARG A 1 849 ? 17.433 -33.637 -88.059 1.00 36.78 849 ARG A CA 1
ATOM 6785 C C . ARG A 1 849 ? 18.582 -33.082 -87.192 1.00 36.78 849 ARG A C 1
ATOM 6787 O O . ARG A 1 849 ? 19.587 -33.744 -86.983 1.00 36.78 849 ARG A O 1
ATOM 6794 N N . SER A 1 850 ? 18.339 -31.895 -86.626 1.00 35.28 850 SER A N 1
ATOM 6795 C CA . SER A 1 850 ? 19.228 -31.077 -85.791 1.00 35.28 850 SER A CA 1
ATOM 6796 C C . SER A 1 850 ? 18.523 -30.583 -84.507 1.00 35.28 850 SER A C 1
ATOM 6798 O O . SER A 1 850 ? 17.405 -30.088 -84.590 1.00 35.28 850 SER A O 1
ATOM 6800 N N . VAL A 1 851 ? 19.237 -30.723 -83.378 1.00 38.16 851 VAL A N 1
ATOM 6801 C CA . VAL A 1 851 ? 19.476 -29.803 -82.229 1.00 38.16 851 VAL A CA 1
ATOM 6802 C C . VAL A 1 851 ? 18.332 -29.304 -81.294 1.00 38.16 851 VAL A C 1
ATOM 6804 O O . VAL A 1 851 ? 17.305 -28.796 -81.723 1.00 38.16 851 VAL A O 1
ATOM 6807 N N . SER A 1 852 ? 18.635 -29.445 -79.987 1.00 37.00 852 SER A N 1
ATOM 6808 C CA . SER A 1 852 ? 18.128 -28.940 -78.674 1.00 37.00 852 SER A CA 1
ATOM 6809 C C . SER A 1 852 ? 17.888 -27.395 -78.571 1.00 37.00 852 SER A C 1
ATOM 6811 O O . SER A 1 852 ? 18.083 -26.759 -79.603 1.00 37.00 852 SER A O 1
ATOM 6813 N N . PRO A 1 853 ? 17.581 -26.717 -77.408 1.00 54.62 853 PRO A N 1
ATOM 6814 C CA . PRO A 1 853 ? 17.694 -27.131 -75.984 1.00 54.62 853 PRO A CA 1
ATOM 6815 C C . PRO A 1 853 ? 16.718 -26.532 -74.912 1.00 54.62 853 PRO A C 1
ATOM 6817 O O . PRO A 1 853 ? 15.882 -25.681 -75.184 1.00 54.62 853 PRO A O 1
ATOM 6820 N N . ALA A 1 854 ? 16.978 -26.943 -73.653 1.00 35.78 854 ALA A N 1
ATOM 6821 C CA . ALA A 1 854 ? 16.891 -26.196 -72.376 1.00 35.78 854 ALA A CA 1
ATOM 6822 C C . ALA A 1 854 ? 15.762 -26.527 -71.365 1.00 35.78 854 ALA A C 1
ATOM 6824 O O . ALA A 1 854 ? 14.572 -26.369 -71.607 1.00 35.78 854 ALA A O 1
ATOM 6825 N N . ARG A 1 855 ? 16.215 -26.939 -70.167 1.00 40.50 855 ARG A N 1
ATOM 6826 C CA . ARG A 1 855 ? 15.496 -27.091 -68.888 1.00 40.50 855 ARG A CA 1
ATOM 6827 C C . ARG A 1 855 ? 15.662 -25.825 -68.034 1.00 40.50 855 ARG A C 1
ATOM 6829 O O . ARG A 1 855 ? 16.758 -25.272 -68.030 1.00 40.50 855 ARG A O 1
ATOM 6836 N N . ARG A 1 856 ? 14.689 -25.521 -67.162 1.00 42.25 856 ARG A N 1
ATOM 6837 C CA . ARG A 1 856 ? 14.925 -25.089 -65.763 1.00 42.25 856 ARG A CA 1
ATOM 6838 C C . ARG A 1 856 ? 13.693 -25.366 -64.889 1.00 42.25 856 ARG A C 1
ATOM 6840 O O . ARG A 1 856 ? 12.571 -25.091 -65.290 1.00 42.25 856 ARG A O 1
ATOM 6847 N N . TYR A 1 857 ? 13.951 -25.947 -63.720 1.00 43.94 857 TYR A N 1
ATOM 6848 C CA . TYR A 1 857 ? 13.026 -26.302 -62.640 1.00 43.94 857 TYR A CA 1
ATOM 6849 C C . TYR A 1 857 ? 13.383 -25.437 -61.411 1.00 43.94 857 TYR A C 1
ATOM 6851 O O . TYR A 1 857 ? 14.568 -25.223 -61.173 1.00 43.94 857 TYR A O 1
ATOM 6859 N N . TYR A 1 858 ? 12.346 -24.998 -60.686 1.00 46.00 858 TYR A N 1
ATOM 6860 C CA . TYR A 1 858 ? 12.183 -24.762 -59.237 1.00 46.00 858 TYR A CA 1
ATOM 6861 C C . TYR A 1 858 ? 13.294 -24.131 -58.386 1.00 46.00 858 TYR A C 1
ATOM 6863 O O . TYR A 1 858 ? 14.389 -24.671 -58.258 1.00 46.00 858 TYR A O 1
ATOM 6871 N N . GLN A 1 859 ? 12.888 -23.129 -57.596 1.00 47.41 859 GLN A N 1
ATOM 6872 C CA . GLN A 1 859 ? 13.395 -22.961 -56.237 1.00 47.41 859 GLN A CA 1
ATOM 6873 C C . GLN A 1 859 ? 12.337 -22.322 -55.325 1.00 47.41 859 GLN A C 1
ATOM 6875 O O . GLN A 1 859 ? 11.861 -21.219 -55.570 1.00 47.41 859 GLN A O 1
ATOM 6880 N N . THR A 1 860 ? 11.964 -23.075 -54.295 1.00 49.69 860 THR A N 1
ATOM 6881 C CA . THR A 1 860 ? 11.421 -22.619 -53.015 1.00 49.69 860 THR A CA 1
ATOM 6882 C C . THR A 1 860 ? 12.568 -22.117 -52.142 1.00 49.69 860 THR A C 1
ATOM 6884 O O . THR A 1 860 ? 13.512 -22.876 -51.916 1.00 49.69 860 THR A O 1
ATOM 6887 N N . GLN A 1 861 ? 12.460 -20.897 -51.631 1.00 47.66 861 GLN A N 1
ATOM 6888 C CA . GLN A 1 861 ? 12.469 -20.565 -50.201 1.00 47.66 861 GLN A CA 1
ATOM 6889 C C . GLN A 1 861 ? 11.897 -19.162 -50.037 1.00 47.66 861 GLN A C 1
ATOM 6891 O O . GLN A 1 861 ? 12.249 -18.300 -50.874 1.00 47.66 861 GLN A O 1
#

pLDDT: mean 77.17, std 20.67, range [27.47, 98.25]

Secondary structure (DSSP, 8-state):
--------------------------------------------------PPPPP---------------HHHHHHHHHHHHHHHHHHHHHHHHHHHHHHHHHS----------------------------PPPTTHHHHHHHHHHHHHHHHHHHHHHHHHHHHHHHHHHHHHHHHHHHHHHHHHHHHHHHHHHHHHHHHHHHHHHHHHHHHHHHHHHHHHHHHHHHHHHHHHHHHHHHHHHHHHHHHHHHHHHHHHHHHHHHHHHHHHHHHHHHHHHHHHHHHHHHHHHHHHHGGGS---------HHHHHHHHHHHHHHHHHHHHHHHHHHHHHHHHHHHHHHHHHHHHHHHHHHHHHHHHHHHHHHHHHHHHHHHHHHHHHHHHHHHHHHHHHHHHHHHHHHHHHHHHHHHHHHHHHHHHHHHHHHHHHHHHHHHHHHHHHHHHHHHHHHHHH--SS----S-HHHHHHHHHHHHHHHHHHHHHHHHHHHHHHHHHHHHHHHHHHHHHHHHHHHHHHHHHHHHHHHHHHHHHHHHHHHHHHHHHHHHHHHHHHHHHHHHHHTT-HHHHHHH-HHHHHHHHHHHHHHHTTT-SS------SSSHHHHHHHHHHHHHHHHHHHHHHHHHHHHHHHHHHHHHHHHHHHHHHHHHHHHHHHHHHHHHHHHHHHHHHHHHHHHHHHHHHHHHHHHHHHHHHHHHHHHHHHHHHHHHHHHHHHHHHHHHHHHHHHHHHHHHHHHHHHHHHHHHHHHHHHHHHHHHHHHHHHHHHHHHHHHHHHHHTT--SSSS---HHHHHHHHHHHHHHHHHHHHHHHHHHHHHHTTTSSSSSSS-SS------------------------

Organism: Branchiostoma floridae (NCBI:txid7739)